Protein 1HDC (pdb70)

Organism: Streptomyces exfoliatus (NCBI:txid1905)

Nearest PDB structures (foldseek):
  2hsd-assembly1_C  TM=9.971E-01  e=3.669E-48  Streptomyces exfoliatus
  3op4-assembly1_A  TM=9.287E-01  e=1.094E-24  Vibrio cholerae O1 biovar El Tor str. N16961
  3tzk-assembly1_A  TM=9.315E-01  e=1.159E-23  Vibrio cholerae MJ-1236
  6t7m-assembly1_D  TM=9.291E-01  e=7.052E-24  Salmonella enterica subsp. enterica serovar Typhimurium str. LT2
  1q7c-assembly1_A  TM=9.271E-01  e=2.443E-23  Escherichia coli

Structure (mmCIF, N/CA/C/O backbone):
data_1HDC
#
_entry.id   1HDC
#
_cell.length_a   72.050
_cell.length_b   60.040
_cell.length_c   59.840
_cell.angle_alpha   101.78
_cell.angle_beta   104.41
_cell.angle_gamma   96.31
#
_symmetry.space_group_name_H-M   'P 1'
#
loop_
_entity.id
_entity.type
_entity.pdbx_description
1 polymer '3-ALPHA, 20 BETA-HYDROXYSTEROID DEHYDROGENASE'
2 non-polymer CARBENOXOLONE
3 water water
#
loop_
_atom_site.group_PDB
_atom_site.id
_atom_site.type_symbol
_atom_site.label_atom_id
_atom_site.label_alt_id
_atom_site.label_comp_id
_atom_site.label_asym_id
_atom_site.label_entity_id
_atom_site.label_seq_id
_atom_site.pdbx_PDB_ins_code
_atom_site.Cartn_x
_atom_site.Cartn_y
_atom_site.Cartn_z
_atom_site.occupancy
_atom_site.B_iso_or_equiv
_atom_site.auth_seq_id
_atom_site.auth_comp_id
_atom_site.auth_asym_id
_atom_site.auth_atom_id
_atom_site.pdbx_PDB_model_num
ATOM 1 N N . ASN A 1 1 ? -28.636 -1.533 -6.758 1.00 59.56 2 ASN A N 1
ATOM 2 C CA . ASN A 1 1 ? -28.165 -0.886 -8.019 1.00 39.81 2 ASN A CA 1
ATOM 3 C C . ASN A 1 1 ? -27.770 0.554 -7.770 1.00 59.66 2 ASN A C 1
ATOM 4 O O . ASN A 1 1 ? -27.940 1.063 -6.661 1.00 66.69 2 ASN A O 1
ATOM 9 N N . ASP A 1 2 ? -27.252 1.207 -8.806 1.00 57.09 3 ASP A N 1
ATOM 10 C CA . ASP A 1 2 ? -26.788 2.581 -8.681 1.00 53.90 3 ASP A CA 1
ATOM 11 C C . ASP A 1 2 ? -27.512 3.577 -9.567 1.00 52.20 3 ASP A C 1
ATOM 12 O O . ASP A 1 2 ? -27.527 3.443 -10.800 1.00 46.55 3 ASP A O 1
ATOM 17 N N . LEU A 1 3 ? -28.092 4.580 -8.912 1.00 46.34 4 LEU A N 1
ATOM 18 C CA . LEU A 1 3 ? -28.819 5.641 -9.582 1.00 38.14 4 LEU A CA 1
ATOM 19 C C . LEU A 1 3 ? -28.074 6.980 -9.493 1.00 36.16 4 LEU A C 1
ATOM 20 O O . LEU A 1 3 ? -27.744 7.467 -8.401 1.00 28.17 4 LEU A O 1
ATOM 25 N N . SER A 1 4 ? -27.794 7.550 -10.659 1.00 34.82 5 SER A N 1
ATOM 26 C CA . SER A 1 4 ? -27.099 8.820 -10.757 1.00 38.12 5 SER A CA 1
ATOM 27 C C . SER A 1 4 ? -28.061 9.841 -11.339 1.00 39.45 5 SER A C 1
ATOM 28 O O . SER A 1 4 ? -27.826 10.341 -12.423 1.00 39.37 5 SER A O 1
ATOM 31 N N . GLY A 1 5 ? -29.163 10.117 -10.643 1.00 39.67 6 GLY A N 1
ATOM 32 C CA . GLY A 1 5 ? -30.130 11.099 -11.130 1.00 36.15 6 GLY A CA 1
ATOM 33 C C . GLY A 1 5 ? -29.661 12.521 -10.837 1.00 36.07 6 GLY A C 1
ATOM 34 O O . GLY A 1 5 ? -30.436 13.301 -10.273 1.00 39.58 6 GLY A O 1
ATOM 35 N N . LYS A 1 6 ? -28.409 12.839 -11.249 1.00 36.80 7 LYS A N 1
ATOM 36 C CA . LYS A 1 6 ? -27.728 14.139 -11.041 1.00 25.63 7 LYS A CA 1
ATOM 37 C C . LYS A 1 6 ? -26.852 14.664 -12.222 1.00 27.06 7 LYS A C 1
ATOM 38 O O . LYS A 1 6 ? -26.843 14.063 -13.307 1.00 14.94 7 LYS A O 1
ATOM 44 N N . THR A 1 7 ? -26.085 15.747 -11.980 1.00 23.29 8 THR A N 1
ATOM 45 C CA . THR A 1 7 ? -25.218 16.419 -13.003 1.00 21.94 8 THR A CA 1
ATOM 46 C C . THR A 1 7 ? -23.692 16.108 -13.038 1.00 20.16 8 THR A C 1
ATOM 47 O O . THR A 1 7 ? -22.941 16.423 -12.088 1.00 9.20 8 THR A O 1
ATOM 51 N N . VAL A 1 8 ? -23.212 15.635 -14.186 1.00 17.76 9 VAL A N 1
ATOM 52 C CA . VAL A 1 8 ? -21.796 15.254 -14.297 1.00 13.99 9 VAL A CA 1
ATOM 53 C C . VAL A 1 8 ? -20.970 15.659 -15.514 1.00 13.99 9 VAL A C 1
ATOM 54 O O . VAL A 1 8 ? -21.305 15.336 -16.661 1.00 7.16 9 VAL A O 1
ATOM 58 N N . ILE A 1 9 ? -19.851 16.333 -15.265 1.00 16.04 10 ILE A N 1
ATOM 59 C CA . ILE A 1 9 ? -18.986 16.703 -16.372 1.00 16.28 10 ILE A CA 1
ATOM 60 C C . ILE A 1 9 ? -17.959 15.562 -16.536 1.00 11.86 10 ILE A C 1
ATOM 61 O O . ILE A 1 9 ? -17.446 15.033 -15.547 1.00 6.90 10 ILE A O 1
ATOM 66 N N . ILE A 1 10 ? -17.724 15.138 -17.777 1.00 14.62 11 ILE A N 1
ATOM 67 C CA . ILE A 1 10 ? -16.765 14.077 -18.060 1.00 8.67 11 ILE A CA 1
ATOM 68 C C . ILE A 1 10 ? -15.664 14.636 -18.949 1.00 8.61 11 ILE A C 1
ATOM 69 O O . ILE A 1 10 ? -15.917 15.119 -20.062 1.00 8.21 11 ILE A O 1
ATOM 74 N N . THR A 1 11 ? -14.444 14.563 -18.432 1.00 7.75 12 THR A N 1
ATOM 75 C CA . THR A 1 11 ? -13.261 15.037 -19.122 1.00 16.06 12 THR A CA 1
ATOM 76 C C . THR A 1 11 ? -12.834 13.921 -20.097 1.00 20.43 12 THR A C 1
ATOM 77 O O . THR A 1 11 ? -12.948 12.727 -19.776 1.00 21.76 12 THR A O 1
ATOM 81 N N . GLY A 1 12 ? -12.450 14.315 -21.315 1.00 19.88 13 GLY A N 1
ATOM 82 C CA . GLY A 1 12 ? -12.022 13.372 -22.335 1.00 9.23 13 GLY A CA 1
ATOM 83 C C . GLY A 1 12 ? -13.132 12.480 -22.862 1.00 19.88 13 GLY A C 1
ATOM 84 O O . GLY A 1 12 ? -12.874 11.508 -23.580 1.00 21.36 13 GLY A O 1
ATOM 85 N N . GLY A 1 13 ? -14.375 12.890 -22.644 1.00 20.19 14 GLY A N 1
ATOM 86 C CA . GLY A 1 13 ? -15.505 12.060 -23.047 1.00 22.39 14 GLY A CA 1
ATOM 87 C C . GLY A 1 13 ? -16.023 11.843 -24.464 1.00 24.17 14 GLY A C 1
ATOM 88 O O . GLY A 1 13 ? -17.171 11.424 -24.608 1.00 23.08 14 GLY A O 1
ATOM 89 N N . ALA A 1 14 ? -15.230 12.073 -25.508 1.00 27.54 15 ALA A N 1
ATOM 90 C CA . ALA A 1 14 ? -15.747 11.869 -26.864 1.00 25.61 15 ALA A CA 1
ATOM 91 C C . ALA A 1 14 ? -15.411 10.518 -27.525 1.00 25.91 15 ALA A C 1
ATOM 92 O O . ALA A 1 14 ? -15.940 10.193 -28.580 1.00 23.59 15 ALA A O 1
ATOM 94 N N . ARG A 1 15 ? -14.530 9.741 -26.908 1.00 28.13 16 ARG A N 1
ATOM 95 C CA . ARG A 1 15 ? -14.127 8.431 -27.424 1.00 25.31 16 ARG A CA 1
ATOM 96 C C . ARG A 1 15 ? -13.629 7.595 -26.236 1.00 27.70 16 ARG A C 1
ATOM 97 O O . ARG A 1 15 ? -13.395 8.133 -25.147 1.00 24.76 16 ARG A O 1
ATOM 105 N N . GLY A 1 16 ? -13.524 6.282 -26.437 1.00 23.71 17 GLY A N 1
ATOM 106 C CA . GLY A 1 16 ? -13.039 5.378 -25.401 1.00 17.85 17 GLY A CA 1
ATOM 107 C C . GLY A 1 16 ? -13.692 5.450 -24.036 1.00 24.35 17 GLY A C 1
ATOM 108 O O . GLY A 1 16 ? -14.817 5.916 -23.933 1.00 22.99 17 GLY A O 1
ATOM 109 N N . LEU A 1 17 ? -12.978 5.001 -23.002 1.00 14.61 18 LEU A N 1
ATOM 110 C CA . LEU A 1 17 ? -13.440 5.007 -21.600 1.00 14.33 18 LEU A CA 1
ATOM 111 C C . LEU A 1 17 ? -14.255 6.245 -21.162 1.00 11.68 18 LEU A C 1
ATOM 112 O O . LEU A 1 17 ? -15.089 6.173 -20.240 1.00 16.15 18 LEU A O 1
ATOM 117 N N . GLY A 1 18 ? -13.996 7.368 -21.820 1.00 19.04 19 GLY A N 1
ATOM 118 C CA . GLY A 1 18 ? -14.710 8.595 -21.527 1.00 14.15 19 GLY A CA 1
ATOM 119 C C . GLY A 1 18 ? -16.120 8.530 -22.078 1.00 10.32 19 GLY A C 1
ATOM 120 O O . GLY A 1 18 ? -17.088 8.700 -21.324 1.00 13.91 19 GLY A O 1
ATOM 121 N N . ALA A 1 19 ? -16.239 8.278 -23.379 1.00 11.02 20 ALA A N 1
ATOM 122 C CA . ALA A 1 19 ? -17.541 8.170 -24.049 1.00 16.36 20 ALA A CA 1
ATOM 123 C C . ALA A 1 19 ? -18.371 7.057 -23.415 1.00 20.61 20 ALA A C 1
ATOM 124 O O . ALA A 1 19 ? -19.612 7.164 -23.290 1.00 24.36 20 ALA A O 1
ATOM 126 N N . GLU A 1 20 ? -17.680 5.981 -23.041 1.00 20.07 21 GLU A N 1
ATOM 127 C CA . GLU A 1 20 ? -18.306 4.821 -22.418 1.00 18.37 21 GLU A CA 1
ATOM 128 C C . GLU A 1 20 ? -18.981 5.248 -21.115 1.00 15.81 21 GLU A C 1
ATOM 129 O O . GLU A 1 20 ? -20.176 5.058 -20.954 1.00 17.87 21 GLU A O 1
ATOM 135 N N . ALA A 1 21 ? -18.253 5.890 -20.215 1.00 13.05 22 ALA A N 1
ATOM 136 C CA . ALA A 1 21 ? -18.867 6.354 -18.970 1.00 9.78 22 ALA A CA 1
ATOM 137 C C . ALA A 1 21 ? -19.914 7.447 -19.280 1.00 12.27 22 ALA A C 1
ATOM 138 O O . ALA A 1 21 ? -20.789 7.754 -18.468 1.00 10.81 22 ALA A O 1
ATOM 140 N N . ALA A 1 22 ? -19.808 8.043 -20.458 1.00 15.62 23 ALA A N 1
ATOM 141 C CA . ALA A 1 22 ? -20.755 9.075 -20.855 1.00 21.02 23 ALA A CA 1
ATOM 142 C C . ALA A 1 22 ? -22.105 8.406 -21.028 1.00 15.59 23 ALA A C 1
ATOM 143 O O . ALA A 1 22 ? -23.009 8.582 -20.207 1.00 25.45 23 ALA A O 1
ATOM 145 N N . ARG A 1 23 ? -22.195 7.588 -22.070 1.00 15.65 24 ARG A N 1
ATOM 146 C CA . ARG A 1 23 ? -23.408 6.858 -22.402 1.00 21.69 24 ARG A CA 1
ATOM 147 C C . ARG A 1 23 ? -23.997 6.022 -21.259 1.00 21.06 24 ARG A C 1
ATOM 148 O O . ARG A 1 23 ? -25.202 6.088 -20.973 1.00 21.55 24 ARG A O 1
ATOM 156 N N . GLN A 1 24 ? -23.143 5.302 -20.550 1.00 24.73 25 GLN A N 1
ATOM 157 C CA . GLN A 1 24 ? -23.603 4.483 -19.435 1.00 18.59 25 GLN A CA 1
ATOM 158 C C . GLN A 1 24 ? -24.244 5.251 -18.296 1.00 24.12 25 GLN A C 1
ATOM 159 O O . GLN A 1 24 ? -25.210 4.774 -17.686 1.00 24.16 25 GLN A O 1
ATOM 165 N N . ALA A 1 25 ? -23.681 6.407 -17.965 1.00 17.38 26 ALA A N 1
ATOM 166 C CA . ALA A 1 25 ? -24.200 7.221 -16.867 1.00 17.54 26 ALA A CA 1
ATOM 167 C C . ALA A 1 25 ? -25.523 7.887 -17.230 1.00 14.17 26 ALA A C 1
ATOM 168 O O . ALA A 1 25 ? -26.411 8.055 -16.376 1.00 15.63 26 ALA A O 1
ATOM 170 N N . VAL A 1 26 ? -25.644 8.270 -18.498 1.00 6.67 27 VAL A N 1
ATOM 171 C CA . VAL A 1 26 ? -26.855 8.894 -18.973 1.00 12.80 27 VAL A CA 1
ATOM 172 C C . VAL A 1 26 ? -27.937 7.874 -18.735 1.00 21.48 27 VAL A C 1
ATOM 173 O O . VAL A 1 26 ? -28.989 8.202 -18.181 1.00 16.30 27 VAL A O 1
ATOM 177 N N . ALA A 1 27 ? -27.639 6.626 -19.104 1.00 16.56 28 ALA A N 1
ATOM 178 C CA . ALA A 1 27 ? -28.559 5.508 -18.909 1.00 19.15 28 ALA A CA 1
ATOM 179 C C . ALA A 1 27 ? -28.901 5.467 -17.440 1.00 19.44 28 ALA A C 1
ATOM 180 O O . ALA A 1 27 ? -30.047 5.288 -17.064 1.00 22.89 28 ALA A O 1
ATOM 182 N N . ALA A 1 28 ? -27.901 5.689 -16.601 1.00 19.66 29 ALA A N 1
ATOM 183 C CA . ALA A 1 28 ? -28.122 5.679 -15.160 1.00 17.13 29 ALA A CA 1
ATOM 184 C C . ALA A 1 28 ? -29.003 6.846 -14.660 1.00 15.52 29 ALA A C 1
ATOM 185 O O . ALA A 1 28 ? -29.319 6.918 -13.477 1.00 19.24 29 ALA A O 1
ATOM 187 N N . GLY A 1 29 ? -29.369 7.760 -15.554 1.00 18.38 30 GLY A N 1
ATOM 188 C CA . GLY A 1 29 ? -30.188 8.903 -15.176 1.00 16.79 30 GLY A CA 1
ATOM 189 C C . GLY A 1 29 ? -29.494 10.247 -14.966 1.00 19.70 30 GLY A C 1
ATOM 190 O O . GLY A 1 29 ? -30.113 11.204 -14.482 1.00 16.27 30 GLY A O 1
ATOM 191 N N . ALA A 1 30 ? -28.210 10.330 -15.302 1.00 19.21 31 ALA A N 1
ATOM 192 C CA . ALA A 1 30 ? -27.476 11.564 -15.134 1.00 15.09 31 ALA A CA 1
ATOM 193 C C . ALA A 1 30 ? -27.580 12.480 -16.352 1.00 23.46 31 ALA A C 1
ATOM 194 O O . ALA A 1 30 ? -28.040 12.067 -17.438 1.00 19.24 31 ALA A O 1
ATOM 196 N N . ARG A 1 31 ? -27.158 13.731 -16.147 1.00 25.36 32 ARG A N 1
ATOM 197 C CA . ARG A 1 31 ? -27.089 14.760 -17.196 1.00 27.81 32 ARG A CA 1
ATOM 198 C C . ARG A 1 31 ? -25.587 15.022 -17.387 1.00 27.99 32 ARG A C 1
ATOM 199 O O . ARG A 1 31 ? -24.894 15.536 -16.498 1.00 28.13 32 ARG A O 1
ATOM 207 N N . VAL A 1 32 ? -25.101 14.606 -18.549 1.00 27.84 33 VAL A N 1
ATOM 208 C CA . VAL A 1 32 ? -23.688 14.639 -18.902 1.00 28.69 33 VAL A CA 1
ATOM 209 C C . VAL A 1 32 ? -23.151 15.736 -19.835 1.00 26.26 33 VAL A C 1
ATOM 210 O O . VAL A 1 32 ? -23.721 15.987 -20.891 1.00 30.87 33 VAL A O 1
ATOM 214 N N . VAL A 1 33 ? -22.000 16.314 -19.468 1.00 24.45 34 VAL A N 1
ATOM 215 C CA . VAL A 1 33 ? -21.321 17.343 -20.274 1.00 17.48 34 VAL A CA 1
ATOM 216 C C . VAL A 1 33 ? -20.025 16.701 -20.797 1.00 17.04 34 VAL A C 1
ATOM 217 O O . VAL A 1 33 ? -19.107 16.412 -20.026 1.00 17.21 34 VAL A O 1
ATOM 221 N N . LEU A 1 34 ? -19.982 16.400 -22.085 1.00 18.07 35 LEU A N 1
ATOM 222 C CA . LEU A 1 34 ? -18.798 15.795 -22.665 1.00 16.84 35 LEU A CA 1
ATOM 223 C C . LEU A 1 34 ? -17.793 16.869 -22.972 1.00 18.68 35 LEU A C 1
ATOM 224 O O . LEU A 1 34 ? -17.900 17.565 -23.975 1.00 19.76 35 LEU A O 1
ATOM 229 N N . ALA A 1 35 ? -16.852 17.044 -22.062 1.00 18.84 36 ALA A N 1
ATOM 230 C CA . ALA A 1 35 ? -15.806 18.020 -22.235 1.00 20.36 36 ALA A CA 1
ATOM 231 C C . ALA A 1 35 ? -14.652 17.266 -22.886 1.00 21.11 36 ALA A C 1
ATOM 232 O O . ALA A 1 35 ? -14.191 16.255 -22.334 1.00 23.20 36 ALA A O 1
ATOM 234 N N . ASP A 1 36 ? -14.211 17.714 -24.063 1.00 20.97 37 ASP A N 1
ATOM 235 C CA . ASP A 1 36 ? -13.097 17.054 -24.770 1.00 23.05 37 ASP A CA 1
ATOM 236 C C . ASP A 1 36 ? -12.463 17.958 -25.839 1.00 27.27 37 ASP A C 1
ATOM 237 O O . ASP A 1 36 ? -13.011 18.999 -26.194 1.00 22.64 37 ASP A O 1
ATOM 242 N N . VAL A 1 37 ? -11.285 17.576 -26.312 1.00 19.95 38 VAL A N 1
ATOM 243 C CA . VAL A 1 37 ? -10.578 18.323 -27.338 1.00 14.76 38 VAL A CA 1
ATOM 244 C C . VAL A 1 37 ? -10.916 17.930 -28.805 1.00 17.73 38 VAL A C 1
ATOM 245 O O . VAL A 1 37 ? -10.552 18.649 -29.735 1.00 22.40 38 VAL A O 1
ATOM 249 N N . LEU A 1 38 ? -11.634 16.822 -29.016 1.00 23.53 39 LEU A N 1
ATOM 250 C CA . LEU A 1 38 ? -12.039 16.425 -30.378 1.00 28.85 39 LEU A CA 1
ATOM 251 C C . LEU A 1 38 ? -13.458 16.958 -30.626 1.00 29.72 39 LEU A C 1
ATOM 252 O O . LEU A 1 38 ? -14.438 16.322 -30.229 1.00 32.59 39 LEU A O 1
ATOM 257 N N . ASP A 1 39 ? -13.574 18.099 -31.300 1.00 30.34 40 ASP A N 1
ATOM 258 C CA . ASP A 1 39 ? -14.881 18.713 -31.571 1.00 35.08 40 ASP A CA 1
ATOM 259 C C . ASP A 1 39 ? -15.810 17.859 -32.419 1.00 34.31 40 ASP A C 1
ATOM 260 O O . ASP A 1 39 ? -16.982 17.691 -32.080 1.00 31.63 40 ASP A O 1
ATOM 265 N N . GLU A 1 40 ? -15.273 17.334 -33.520 1.00 35.89 41 GLU A N 1
ATOM 266 C CA . GLU A 1 40 ? -16.003 16.469 -34.466 1.00 34.66 41 GLU A CA 1
ATOM 267 C C . GLU A 1 40 ? -16.617 15.228 -33.793 1.00 30.09 41 GLU A C 1
ATOM 268 O O . GLU A 1 40 ? -17.809 14.941 -33.933 1.00 32.52 41 GLU A O 1
ATOM 274 N N . GLU A 1 41 ? -15.785 14.497 -33.062 1.00 29.91 42 GLU A N 1
ATOM 275 C CA . GLU A 1 41 ? -16.221 13.304 -32.371 1.00 34.91 42 GLU A CA 1
ATOM 276 C C . GLU A 1 41 ? -17.149 13.638 -31.204 1.00 30.92 42 GLU A C 1
ATOM 277 O O . GLU A 1 41 ? -18.239 13.108 -31.131 1.00 32.81 42 GLU A O 1
ATOM 283 N N . GLY A 1 42 ? -16.737 14.518 -30.302 1.00 25.57 43 GLY A N 1
ATOM 284 C CA . GLY A 1 42 ? -17.595 14.869 -29.183 1.00 33.45 43 GLY A CA 1
ATOM 285 C C . GLY A 1 42 ? -18.979 15.329 -29.627 1.00 31.27 43 GLY A C 1
ATOM 286 O O . GLY A 1 42 ? -19.963 15.088 -28.930 1.00 24.33 43 GLY A O 1
ATOM 287 N N . ALA A 1 43 ? -19.043 15.978 -30.791 1.00 29.85 44 ALA A N 1
ATOM 288 C CA . ALA A 1 43 ? -20.285 16.481 -31.360 1.00 29.72 44 ALA A CA 1
ATOM 289 C C . ALA A 1 43 ? -21.190 15.313 -31.712 1.00 37.32 44 ALA A C 1
ATOM 290 O O . ALA A 1 43 ? -22.369 15.278 -31.320 1.00 36.87 44 ALA A O 1
ATOM 292 N N . ALA A 1 44 ? -20.641 14.381 -32.489 1.00 38.48 45 ALA A N 1
ATOM 293 C CA . ALA A 1 44 ? -21.370 13.180 -32.895 1.00 33.82 45 ALA A CA 1
ATOM 294 C C . ALA A 1 44 ? -21.890 12.465 -31.642 1.00 28.62 45 ALA A C 1
ATOM 295 O O . ALA A 1 44 ? -23.092 12.348 -31.431 1.00 24.54 45 ALA A O 1
ATOM 297 N N . THR A 1 45 ? -20.964 12.111 -30.763 1.00 28.25 46 THR A N 1
ATOM 298 C CA . THR A 1 45 ? -21.264 11.426 -29.518 1.00 26.18 46 THR A CA 1
ATOM 299 C C . THR A 1 45 ? -22.371 12.060 -28.674 1.00 23.84 46 THR A C 1
ATOM 300 O O . THR A 1 45 ? -23.266 11.366 -28.177 1.00 28.37 46 THR A O 1
ATOM 304 N N . ALA A 1 46 ? -22.283 13.367 -28.463 1.00 29.47 47 ALA A N 1
ATOM 305 C CA . ALA A 1 46 ? -23.285 14.055 -27.665 1.00 28.15 47 ALA A CA 1
ATOM 306 C C . ALA A 1 46 ? -24.609 14.041 -28.419 1.00 32.70 47 ALA A C 1
ATOM 307 O O . ALA A 1 46 ? -25.668 13.792 -27.838 1.00 35.76 47 ALA A O 1
ATOM 309 N N . ARG A 1 47 ? -24.521 14.269 -29.723 1.00 30.60 48 ARG A N 1
ATOM 310 C CA . ARG A 1 47 ? -25.670 14.289 -30.598 1.00 31.93 48 ARG A CA 1
ATOM 311 C C . ARG A 1 47 ? -26.524 13.056 -30.329 1.00 39.18 48 ARG A C 1
ATOM 312 O O . ARG A 1 47 ? -27.736 13.162 -30.106 1.00 44.35 48 ARG A O 1
ATOM 320 N N . GLU A 1 48 ? -25.880 11.895 -30.269 1.00 37.66 49 GLU A N 1
ATOM 321 C CA . GLU A 1 48 ? -26.590 10.648 -30.027 1.00 34.21 49 GLU A CA 1
ATOM 322 C C . GLU A 1 48 ? -27.027 10.366 -28.583 1.00 37.54 49 GLU A C 1
ATOM 323 O O . GLU A 1 48 ? -27.767 9.407 -28.345 1.00 37.17 49 GLU A O 1
ATOM 329 N N . LEU A 1 49 ? -26.626 11.194 -27.620 1.00 35.47 50 LEU A N 1
ATOM 330 C CA . LEU A 1 49 ? -27.044 10.952 -26.229 1.00 34.33 50 LEU A CA 1
ATOM 331 C C . LEU A 1 49 ? -28.311 11.705 -25.743 1.00 38.61 50 LEU A C 1
ATOM 332 O O . LEU A 1 49 ? -28.705 11.609 -24.569 1.00 38.76 50 LEU A O 1
ATOM 337 N N . GLY A 1 50 ? -28.969 12.420 -26.653 1.00 37.90 51 GLY A N 1
ATOM 338 C CA . GLY A 1 50 ? -30.199 13.122 -26.316 1.00 38.54 51 GLY A CA 1
ATOM 339 C C . GLY A 1 50 ? -30.026 14.368 -25.482 1.00 31.74 51 GLY A C 1
ATOM 340 O O . GLY A 1 50 ? -28.912 14.702 -25.095 1.00 34.49 51 GLY A O 1
ATOM 341 N N . ASP A 1 51 ? -31.132 15.029 -25.156 1.00 28.35 52 ASP A N 1
ATOM 342 C CA . ASP A 1 51 ? -31.105 16.260 -24.359 1.00 27.17 52 ASP A CA 1
ATOM 343 C C . ASP A 1 51 ? -30.500 15.998 -22.972 1.00 27.54 52 ASP A C 1
ATOM 344 O O . ASP A 1 51 ? -30.738 16.754 -22.041 1.00 28.62 52 ASP A O 1
ATOM 349 N N . ALA A 1 52 ? -29.780 14.892 -22.816 1.00 22.08 53 ALA A N 1
ATOM 350 C CA . ALA A 1 52 ? -29.135 14.560 -21.546 1.00 22.12 53 ALA A CA 1
ATOM 351 C C . ALA A 1 52 ? -27.644 14.782 -21.710 1.00 23.56 53 ALA A C 1
ATOM 352 O O . ALA A 1 52 ? -26.889 14.829 -20.741 1.00 23.43 53 ALA A O 1
ATOM 354 N N . ALA A 1 53 ? -27.240 14.908 -22.962 1.00 22.76 54 ALA A N 1
ATOM 355 C CA . ALA A 1 53 ? -25.852 15.113 -23.317 1.00 29.17 54 ALA A CA 1
ATOM 356 C C . ALA A 1 53 ? -25.599 16.459 -23.987 1.00 26.04 54 ALA A C 1
ATOM 357 O O . ALA A 1 53 ? -26.391 16.929 -24.820 1.00 32.12 54 ALA A O 1
ATOM 359 N N . ARG A 1 54 ? -24.472 17.058 -23.622 1.00 25.17 55 ARG A N 1
ATOM 360 C CA . ARG A 1 54 ? -24.033 18.319 -24.188 1.00 22.41 55 ARG A CA 1
ATOM 361 C C . ARG A 1 54 ? -22.569 18.106 -24.493 1.00 22.29 55 ARG A C 1
ATOM 362 O O . ARG A 1 54 ? -21.911 17.290 -23.842 1.00 12.49 55 ARG A O 1
ATOM 370 N N . TYR A 1 55 ? -22.069 18.821 -25.491 1.00 22.33 56 TYR A N 1
ATOM 371 C CA . TYR A 1 55 ? -20.647 18.774 -25.805 1.00 23.87 56 TYR A CA 1
ATOM 372 C C . TYR A 1 55 ? -20.142 20.194 -25.613 1.00 25.08 56 TYR A C 1
ATOM 373 O O . TYR A 1 55 ? -20.870 21.145 -25.881 1.00 25.54 56 TYR A O 1
ATOM 382 N N . GLN A 1 56 ? -18.909 20.318 -25.123 1.00 29.11 57 GLN A N 1
ATOM 383 C CA . GLN A 1 56 ? -18.222 21.596 -24.869 1.00 23.93 57 GLN A CA 1
ATOM 384 C C . GLN A 1 56 ? -16.725 21.342 -25.015 1.00 24.20 57 GLN A C 1
ATOM 385 O O . GLN A 1 56 ? -16.173 20.435 -24.392 1.00 29.25 57 GLN A O 1
ATOM 391 N N . HIS A 1 57 ? -16.075 22.115 -25.874 1.00 26.44 58 HIS A N 1
ATOM 392 C CA . HIS A 1 57 ? -14.649 21.953 -26.097 1.00 20.59 58 HIS A CA 1
ATOM 393 C C . HIS A 1 57 ? -13.853 22.281 -24.835 1.00 21.04 58 HIS A C 1
ATOM 394 O O . HIS A 1 57 ? -14.011 23.362 -24.266 1.00 24.31 58 HIS A O 1
ATOM 401 N N . LEU A 1 58 ? -12.948 21.389 -24.437 1.00 18.97 59 LEU A N 1
ATOM 402 C CA . LEU A 1 58 ? -12.156 21.620 -23.231 1.00 11.54 59 LEU A CA 1
ATOM 403 C C . LEU A 1 58 ? -10.697 21.157 -23.260 1.00 20.09 59 LEU A C 1
ATOM 404 O O . LEU A 1 58 ? -10.401 20.009 -23.603 1.00 26.32 59 LEU A O 1
ATOM 409 N N . ASP A 1 59 ? -9.795 22.094 -22.951 1.00 24.84 60 ASP A N 1
ATOM 410 C CA . ASP A 1 59 ? -8.356 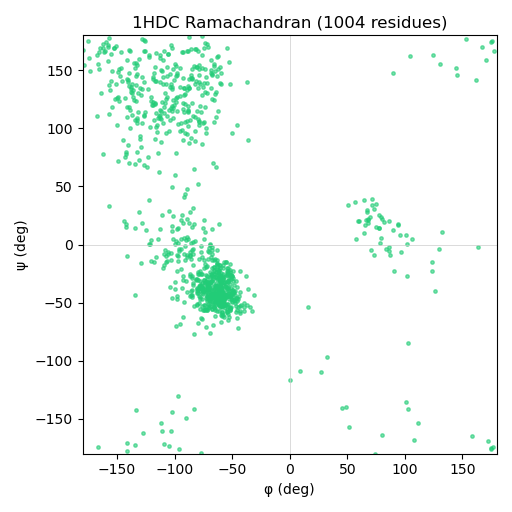21.834 -22.868 1.00 23.26 60 ASP A CA 1
ATOM 411 C C . ASP A 1 59 ? -8.054 21.814 -21.379 1.00 21.07 60 ASP A C 1
ATOM 412 O O . ASP A 1 59 ? -7.902 22.855 -20.736 1.00 19.08 60 ASP A O 1
ATOM 417 N N . VAL A 1 60 ? -7.999 20.598 -20.855 1.00 20.66 61 VAL A N 1
ATOM 418 C CA . VAL A 1 60 ? -7.761 20.301 -19.454 1.00 11.84 61 VAL A CA 1
ATOM 419 C C . VAL A 1 60 ? -6.652 21.104 -18.706 1.00 11.24 61 VAL A C 1
ATOM 420 O O . VAL A 1 60 ? -6.672 21.190 -17.481 1.00 5.96 61 VAL A O 1
ATOM 424 N N . THR A 1 61 ? -5.692 21.663 -19.447 1.00 15.91 62 THR A N 1
ATOM 425 C CA . THR A 1 61 ? -4.577 22.433 -18.878 1.00 10.75 62 THR A CA 1
ATOM 426 C C . THR A 1 61 ? -4.802 23.960 -18.900 1.00 15.42 62 THR A C 1
ATOM 427 O O . THR A 1 61 ? -3.926 24.745 -18.490 1.00 13.96 62 THR A O 1
ATOM 431 N N . ILE A 1 62 ? -5.971 24.371 -19.392 1.00 14.34 63 ILE A N 1
ATOM 432 C CA . ILE A 1 62 ? -6.328 25.785 -19.500 1.00 14.18 63 ILE A CA 1
ATOM 433 C C . ILE A 1 62 ? -7.402 26.089 -18.478 1.00 14.43 63 ILE A C 1
ATOM 434 O O . ILE A 1 62 ? -8.534 25.636 -18.643 1.00 18.03 63 ILE A O 1
ATOM 439 N N . GLU A 1 63 ? -7.085 26.902 -17.473 1.00 6.45 64 GLU A N 1
ATOM 440 C CA . GLU A 1 63 ? -8.061 27.230 -16.435 1.00 13.34 64 GLU A CA 1
ATOM 441 C C . GLU A 1 63 ? -9.237 28.070 -16.892 1.00 17.26 64 GLU A C 1
ATOM 442 O O . GLU A 1 63 ? -10.305 27.982 -16.314 1.00 10.49 64 GLU A O 1
ATOM 448 N N . GLU A 1 64 ? -9.050 28.863 -17.936 1.00 18.53 65 GLU A N 1
ATOM 449 C CA . GLU A 1 64 ? -10.134 29.679 -18.457 1.00 20.76 65 GLU A CA 1
ATOM 450 C C . GLU A 1 64 ? -11.208 28.705 -18.899 1.00 16.45 65 GLU A C 1
ATOM 451 O O . GLU A 1 64 ? -12.373 28.812 -18.496 1.00 16.78 65 GLU A O 1
ATOM 457 N N . ASP A 1 65 ? -10.759 27.751 -19.716 1.00 15.30 66 ASP A N 1
ATOM 458 C CA . ASP A 1 65 ? -11.558 26.679 -20.312 1.00 23.43 66 ASP A CA 1
ATOM 459 C C . ASP A 1 65 ? -12.439 25.992 -19.280 1.00 24.82 66 ASP A C 1
ATOM 460 O O . ASP A 1 65 ? -13.638 25.798 -19.494 1.00 22.72 66 ASP A O 1
ATOM 465 N N . TRP A 1 66 ? -11.813 25.640 -18.161 1.00 27.79 67 TRP A N 1
ATOM 466 C CA . TRP A 1 66 ? -12.460 25.001 -17.025 1.00 23.14 67 TRP A CA 1
ATOM 467 C C . TRP A 1 66 ? -13.616 25.822 -16.463 1.00 22.37 67 TRP A C 1
ATOM 468 O O . TRP A 1 66 ? -14.730 25.290 -16.290 1.00 22.56 67 TRP A O 1
ATOM 479 N N . GLN A 1 67 ? -13.365 27.102 -16.182 1.00 20.41 68 GLN A N 1
ATOM 480 C CA . GLN A 1 67 ? -14.393 27.978 -15.619 1.00 18.64 68 GLN A CA 1
ATOM 481 C C . GLN A 1 67 ? -15.571 28.180 -16.531 1.00 18.84 68 GLN A C 1
ATOM 482 O O . GLN A 1 67 ? -16.668 28.550 -16.076 1.00 18.93 68 GLN A O 1
ATOM 488 N N . ARG A 1 68 ? -15.349 27.938 -17.816 1.00 24.95 69 ARG A N 1
ATOM 489 C CA . ARG A 1 68 ? -16.407 28.059 -18.801 1.00 25.30 69 ARG A CA 1
ATOM 490 C C . ARG A 1 68 ? -17.274 26.817 -18.670 1.00 26.00 69 ARG A C 1
ATOM 491 O O . ARG A 1 68 ? -18.433 26.915 -18.272 1.00 26.04 69 ARG A O 1
ATOM 499 N N . VAL A 1 69 ? -16.690 25.649 -18.936 1.00 26.59 70 VAL A N 1
ATOM 500 C CA . VAL A 1 69 ? -17.424 24.382 -18.844 1.00 28.36 70 VAL A CA 1
ATOM 501 C C . VAL A 1 69 ? -18.111 24.240 -17.470 1.00 19.30 70 VAL A C 1
ATOM 502 O O . VAL A 1 69 ? -19.262 23.842 -17.388 1.00 21.26 70 VAL A O 1
ATOM 506 N N . VAL A 1 70 ? -17.444 24.637 -16.399 1.00 25.75 71 VAL A N 1
ATOM 507 C CA . VAL A 1 70 ? -18.080 24.551 -15.092 1.00 22.59 71 VAL A CA 1
ATOM 508 C C . VAL A 1 70 ? -19.277 25.508 -14.983 1.00 28.19 71 VAL A C 1
ATOM 509 O O . VAL A 1 70 ? -20.330 25.147 -14.435 1.00 23.34 71 VAL A O 1
ATOM 513 N N . ALA A 1 71 ? -19.108 26.730 -15.485 1.00 30.67 72 ALA A N 1
ATOM 514 C CA . ALA A 1 71 ? -20.163 27.744 -15.421 1.00 26.02 72 ALA A CA 1
ATOM 515 C C . ALA A 1 71 ? -21.345 27.370 -16.314 1.00 26.79 72 ALA A C 1
ATOM 516 O O . ALA A 1 71 ? -22.502 27.501 -15.907 1.00 23.80 72 ALA A O 1
ATOM 518 N N . TYR A 1 72 ? -21.048 26.878 -17.512 1.00 27.87 73 TYR A N 1
ATOM 519 C CA . TYR A 1 72 ? -22.070 26.445 -18.448 1.00 28.63 73 TYR A CA 1
ATOM 520 C C . TYR A 1 72 ? -22.857 25.288 -17.792 1.00 30.28 73 TYR A C 1
ATOM 521 O O . TYR A 1 72 ? -24.091 25.292 -17.793 1.00 37.94 73 TYR A O 1
ATOM 530 N N . ALA A 1 73 ? -22.155 24.305 -17.232 1.00 34.01 74 ALA A N 1
ATOM 531 C CA . ALA A 1 73 ? -22.834 23.187 -16.576 1.00 38.16 74 ALA A CA 1
ATOM 532 C C . ALA A 1 73 ? -23.827 23.723 -15.570 1.00 32.62 74 ALA A C 1
ATOM 533 O O . ALA A 1 73 ? -25.016 23.427 -15.656 1.00 31.36 74 ALA A O 1
ATOM 535 N N . ARG A 1 74 ? -23.348 24.558 -14.651 1.00 35.82 75 ARG A N 1
ATOM 536 C CA . ARG A 1 74 ? -24.221 25.108 -13.615 1.00 35.32 75 ARG A CA 1
ATOM 537 C C . ARG A 1 74 ? -25.343 25.979 -14.183 1.00 30.31 75 ARG A C 1
ATOM 538 O O . ARG A 1 74 ? -26.458 25.954 -13.687 1.00 27.91 75 ARG A O 1
ATOM 546 N N . GLU A 1 75 ? -25.055 26.741 -15.228 1.00 30.83 76 GLU A N 1
ATOM 547 C CA . GLU A 1 75 ? -26.085 27.571 -15.821 1.00 28.64 76 GLU A CA 1
ATOM 548 C C . GLU A 1 75 ? -27.044 26.601 -16.484 1.00 28.76 76 GLU A C 1
ATOM 549 O O . GLU A 1 75 ? -28.045 26.224 -15.895 1.00 29.97 76 GLU A O 1
ATOM 555 N N . GLU A 1 76 ? -26.634 26.070 -17.622 1.00 22.90 77 GLU A N 1
ATOM 556 C CA . GLU A 1 76 ? -27.445 25.154 -18.403 1.00 29.63 77 GLU A CA 1
ATOM 557 C C . GLU A 1 76 ? -28.170 24.071 -17.624 1.00 27.26 77 GLU A C 1
ATOM 558 O O . GLU A 1 76 ? -29.357 23.850 -17.830 1.00 33.38 77 GLU A O 1
ATOM 564 N N . PHE A 1 77 ? -27.489 23.432 -16.687 1.00 31.47 78 PHE A N 1
ATOM 565 C CA . PHE A 1 77 ? -28.138 22.354 -15.960 1.00 32.22 78 PHE A CA 1
ATOM 566 C C . PHE A 1 77 ? -28.716 22.596 -14.586 1.00 30.12 78 PHE A C 1
ATOM 567 O O . PHE A 1 77 ? -29.735 22.003 -14.237 1.00 27.71 78 PHE A O 1
ATOM 575 N N . GLY A 1 78 ? -28.118 23.488 -13.817 1.00 27.93 79 GLY A N 1
ATOM 576 C CA . GLY A 1 78 ? -28.658 23.745 -12.496 1.00 30.48 79 GLY A CA 1
ATOM 577 C C . GLY A 1 78 ? -27.623 23.517 -11.427 1.00 29.27 79 GLY A C 1
ATOM 578 O O . GLY A 1 78 ? -27.761 24.034 -10.313 1.00 35.47 79 GLY A O 1
ATOM 579 N N . SER A 1 79 ? -26.610 22.709 -11.750 1.00 34.56 80 SER A N 1
ATOM 580 C CA . SER A 1 79 ? -25.509 22.410 -10.829 1.00 31.33 80 SER A CA 1
ATOM 581 C C . SER A 1 79 ? -24.532 21.357 -11.367 1.00 27.55 80 SER A C 1
ATOM 582 O O . SER A 1 79 ? -24.611 20.935 -12.529 1.00 25.88 80 SER A O 1
ATOM 585 N N . VAL A 1 80 ? -23.566 20.995 -10.527 1.00 25.47 81 VAL A N 1
ATOM 586 C CA . VAL A 1 80 ? -22.558 20.006 -10.864 1.00 28.79 81 VAL A CA 1
ATOM 587 C C . VAL A 1 80 ? -22.341 19.146 -9.622 1.00 24.43 81 VAL A C 1
ATOM 588 O O . VAL A 1 80 ? -21.959 19.643 -8.569 1.00 17.07 81 VAL A O 1
ATOM 592 N N . ASP A 1 81 ? -22.624 17.856 -9.752 1.00 22.82 82 ASP A N 1
ATOM 593 C CA . ASP A 1 81 ? -22.485 16.922 -8.640 1.00 21.52 82 ASP A CA 1
ATOM 594 C C . ASP A 1 81 ? -21.343 15.938 -8.786 1.00 19.63 82 ASP A C 1
ATOM 595 O O . ASP A 1 81 ? -20.854 15.395 -7.791 1.00 19.95 82 ASP A O 1
ATOM 600 N N . GLY A 1 82 ? -20.882 15.736 -10.012 1.00 13.65 83 GLY A N 1
ATOM 601 C CA . GLY A 1 82 ? -19.799 14.810 -10.203 1.00 12.53 83 GLY A CA 1
ATOM 602 C C . GLY A 1 82 ? -18.871 15.195 -11.325 1.00 16.05 83 GLY A C 1
ATOM 603 O O . GLY A 1 82 ? -19.272 15.868 -12.271 1.00 17.46 83 GLY A O 1
ATOM 604 N N . LEU A 1 83 ? -17.616 14.787 -11.201 1.00 14.57 84 LEU A N 1
ATOM 605 C CA . LEU A 1 83 ? -16.632 15.063 -12.230 1.00 12.97 84 LEU A CA 1
ATOM 606 C C . LEU A 1 83 ? -15.840 13.793 -12.380 1.00 9.82 84 LEU A C 1
ATOM 607 O O . LEU A 1 83 ? -15.450 13.187 -11.400 1.00 17.02 84 LEU A O 1
ATOM 612 N N . VAL A 1 84 ? -15.674 13.348 -13.609 1.00 9.77 85 VAL A N 1
ATOM 613 C CA . VAL A 1 84 ? -14.931 12.142 -13.885 1.00 8.71 85 VAL A CA 1
ATOM 614 C C . VAL A 1 84 ? -13.720 12.678 -14.602 1.00 11.89 85 VAL A C 1
ATOM 615 O O . VAL A 1 84 ? -13.826 13.300 -15.670 1.00 10.56 85 VAL A O 1
ATOM 619 N N . ASN A 1 85 ? -12.564 12.507 -13.988 1.00 13.05 86 ASN A N 1
ATOM 620 C CA . ASN A 1 85 ? -11.347 13.017 -14.604 1.00 15.70 86 ASN A CA 1
ATOM 621 C C . ASN A 1 85 ? -10.740 11.907 -15.430 1.00 11.77 86 ASN A C 1
ATOM 622 O O . ASN A 1 85 ? -9.947 11.123 -14.928 1.00 14.56 86 ASN A O 1
ATOM 627 N N . ASN A 1 86 ? -11.129 11.839 -16.698 1.00 13.53 87 ASN A N 1
ATOM 628 C CA . ASN A 1 86 ? -10.650 10.782 -17.570 1.00 14.92 87 ASN A CA 1
ATOM 629 C C . ASN A 1 86 ? -9.611 11.157 -18.612 1.00 16.94 87 ASN A C 1
ATOM 630 O O . ASN A 1 86 ? -9.047 10.259 -19.248 1.00 8.43 87 ASN A O 1
ATOM 635 N N . ALA A 1 87 ? -9.323 12.452 -18.775 1.00 17.40 88 ALA A N 1
ATOM 636 C CA . ALA A 1 87 ? -8.338 12.877 -19.799 1.00 20.28 88 ALA A CA 1
ATOM 637 C C . ALA A 1 87 ? -6.873 12.769 -19.429 1.00 14.96 88 ALA A C 1
ATOM 638 O O . ALA A 1 87 ? -6.472 13.072 -18.289 1.00 22.34 88 ALA A O 1
ATOM 640 N N . GLY A 1 88 ? -6.086 12.354 -20.425 1.00 15.08 89 GLY A N 1
ATOM 641 C CA . GLY A 1 88 ? -4.652 12.200 -20.253 1.00 17.86 89 GLY A CA 1
ATOM 642 C C . GLY A 1 88 ? -4.049 11.604 -21.509 1.00 12.69 89 GLY A C 1
ATOM 643 O O . GLY A 1 88 ? -4.727 11.503 -22.535 1.00 9.13 89 GLY A O 1
ATOM 644 N N . ILE A 1 89 ? -2.754 11.309 -21.467 1.00 18.54 90 ILE A N 1
ATOM 645 C CA . ILE A 1 89 ? -2.067 10.700 -22.595 1.00 16.36 90 ILE A CA 1
ATOM 646 C C . ILE A 1 89 ? -1.007 9.779 -22.040 1.00 15.03 90 ILE A C 1
ATOM 647 O O . ILE A 1 89 ? -0.370 10.093 -21.044 1.00 17.19 90 ILE A O 1
ATOM 652 N N . SER A 1 90 ? -0.844 8.631 -22.678 1.00 16.67 91 SER A N 1
ATOM 653 C CA . SER A 1 90 ? 0.081 7.592 -22.221 1.00 13.15 91 SER A CA 1
ATOM 654 C C . SER A 1 90 ? 1.555 7.737 -22.563 1.00 11.86 91 SER A C 1
ATOM 655 O O . SER A 1 90 ? 1.938 8.518 -23.428 1.00 17.92 91 SER A O 1
ATOM 658 N N . THR A 1 91 ? 2.373 6.904 -21.932 1.00 6.94 92 THR A N 1
ATOM 659 C CA . THR A 1 91 ? 3.778 6.925 -22.209 1.00 6.53 92 THR A CA 1
ATOM 660 C C . THR A 1 91 ? 4.179 5.480 -22.278 1.00 6.03 92 THR A C 1
ATOM 661 O O . THR A 1 91 ? 3.762 4.711 -21.435 1.00 2.14 92 THR A O 1
ATOM 665 N N . GLY A 1 92 ? 4.975 5.136 -23.288 1.00 7.25 93 GLY A N 1
ATOM 666 C CA . GLY A 1 92 ? 5.449 3.786 -23.468 1.00 12.49 93 GLY A CA 1
ATOM 667 C C . GLY A 1 92 ? 6.878 3.824 -23.965 1.00 10.67 93 GLY A C 1
ATOM 668 O O . GLY A 1 92 ? 7.112 3.620 -25.164 1.00 11.27 93 GLY A O 1
ATOM 669 N N . MET A 1 93 ? 7.822 4.083 -23.042 1.00 16.30 94 MET A N 1
ATOM 670 C CA . MET A 1 93 ? 9.275 4.142 -23.319 1.00 16.10 94 MET A CA 1
ATOM 671 C C . MET A 1 93 ? 10.126 4.122 -22.047 1.00 15.92 94 MET A C 1
ATOM 672 O O . MET A 1 93 ? 9.676 4.527 -20.984 1.00 18.45 94 MET A O 1
ATOM 677 N N . PHE A 1 94 ? 11.374 3.680 -22.170 1.00 14.13 95 PHE A N 1
ATOM 678 C CA . PHE A 1 94 ? 12.311 3.646 -21.043 1.00 18.77 95 PHE A CA 1
ATOM 679 C C . PHE A 1 94 ? 12.630 5.082 -20.590 1.00 13.59 95 PHE A C 1
ATOM 680 O O . PHE A 1 94 ? 13.115 5.886 -21.370 1.00 10.36 95 PHE A O 1
ATOM 688 N N . LEU A 1 95 ? 12.403 5.382 -19.317 1.00 18.42 96 LEU A N 1
ATOM 689 C CA . LEU A 1 95 ? 12.677 6.712 -18.738 1.00 12.72 96 LEU A CA 1
ATOM 690 C C . LEU A 1 95 ? 13.860 7.499 -19.316 1.00 16.46 96 LEU A C 1
ATOM 691 O O . LEU A 1 95 ? 13.666 8.587 -19.864 1.00 6.79 96 LEU A O 1
ATOM 696 N N . GLU A 1 96 ? 15.058 6.923 -19.292 1.00 19.56 97 GLU A N 1
ATOM 697 C CA . GLU A 1 96 ? 16.233 7.623 -19.812 1.00 22.27 97 GLU A CA 1
ATOM 698 C C . GLU A 1 96 ? 16.033 8.085 -21.254 1.00 17.90 97 GLU A C 1
ATOM 699 O O . GLU A 1 96 ? 16.715 8.948 -21.747 1.00 18.69 97 GLU A O 1
ATOM 705 N N . THR A 1 97 ? 15.028 7.536 -21.891 1.00 15.40 98 THR A N 1
ATOM 706 C CA . THR A 1 97 ? 14.709 7.841 -23.267 1.00 12.98 98 THR A CA 1
ATOM 707 C C . THR A 1 97 ? 13.797 9.063 -23.473 1.00 20.88 98 THR A C 1
ATOM 708 O O . THR A 1 97 ? 13.895 9.730 -24.493 1.00 18.51 98 THR A O 1
ATOM 712 N N . GLU A 1 98 ? 12.991 9.398 -22.464 1.00 23.07 99 GLU A N 1
ATOM 713 C CA . GLU A 1 98 ? 12.023 10.497 -22.529 1.00 20.26 99 GLU A CA 1
ATOM 714 C C . GLU A 1 98 ? 12.602 11.915 -22.460 1.00 20.36 99 GLU A C 1
ATOM 715 O O . GLU A 1 98 ? 13.398 12.234 -21.578 1.00 25.01 99 GLU A O 1
ATOM 721 N N . SER A 1 99 ? 12.189 12.785 -23.379 1.00 11.84 100 SER A N 1
ATOM 722 C CA . SER A 1 99 ? 12.700 14.139 -23.361 1.00 11.89 100 SER A CA 1
ATOM 723 C C . SER A 1 99 ? 12.013 14.840 -22.205 1.00 12.77 100 SER A C 1
ATOM 724 O O . SER A 1 99 ? 10.815 14.617 -21.963 1.00 12.87 100 SER A O 1
ATOM 727 N N . VAL A 1 100 ? 12.765 15.650 -21.465 1.00 10.31 101 VAL A N 1
ATOM 728 C CA . VAL A 1 100 ? 12.202 16.393 -20.330 1.00 13.99 101 VAL A CA 1
ATOM 729 C C . VAL A 1 100 ? 10.969 17.203 -20.729 1.00 13.66 101 VAL A C 1
ATOM 730 O O . VAL A 1 100 ? 10.049 17.370 -19.936 1.00 2.64 101 VAL A O 1
ATOM 734 N N . GLU A 1 101 ? 10.948 17.646 -21.983 1.00 13.44 102 GLU A N 1
ATOM 735 C CA . GLU A 1 101 ? 9.865 18.437 -22.559 1.00 11.16 102 GLU A CA 1
ATOM 736 C C . GLU A 1 101 ? 8.627 17.602 -22.764 1.00 13.90 102 GLU A C 1
ATOM 737 O O . GLU A 1 101 ? 7.508 18.125 -22.689 1.00 10.69 102 GLU A O 1
ATOM 743 N N . ARG A 1 102 ? 8.806 16.334 -23.123 1.00 5.85 103 ARG A N 1
ATOM 744 C CA . ARG A 1 102 ? 7.654 15.462 -23.317 1.00 2.00 103 ARG A CA 1
ATOM 745 C C . ARG A 1 102 ? 7.155 15.219 -21.902 1.00 5.13 103 ARG A C 1
ATOM 746 O O . ARG A 1 102 ? 5.987 15.454 -21.580 1.00 10.19 103 ARG A O 1
ATOM 754 N N . PHE A 1 103 ? 8.091 14.867 -21.033 1.00 2.09 104 PHE A N 1
ATOM 755 C CA . PHE A 1 103 ? 7.799 14.600 -19.639 1.00 2.00 104 PHE A CA 1
ATOM 756 C C . PHE A 1 103 ? 6.876 15.622 -18.967 1.00 4.28 104 PHE A C 1
ATOM 757 O O . PHE A 1 103 ? 5.974 15.249 -18.211 1.00 3.75 104 PHE A O 1
ATOM 765 N N . ARG A 1 104 ? 7.175 16.907 -19.167 1.00 15.06 105 ARG A N 1
ATOM 766 C CA . ARG A 1 104 ? 6.414 18.005 -18.578 1.00 18.52 105 ARG A CA 1
ATOM 767 C C . ARG A 1 104 ? 5.039 18.125 -19.224 1.00 13.14 105 ARG A C 1
ATOM 768 O O . ARG A 1 104 ? 4.034 18.328 -18.550 1.00 18.18 105 ARG A O 1
ATOM 776 N N . LYS A 1 105 ? 4.995 17.988 -20.539 1.00 15.50 106 LYS A N 1
ATOM 777 C CA . LYS A 1 105 ? 3.732 18.074 -21.251 1.00 10.38 106 LYS A CA 1
ATOM 778 C C . LYS A 1 105 ? 2.746 17.029 -20.743 1.00 12.55 106 LYS A C 1
ATOM 779 O O . LYS A 1 105 ? 1.600 17.344 -20.430 1.00 20.60 106 LYS A O 1
ATOM 785 N N . VAL A 1 106 ? 3.198 15.788 -20.647 1.00 18.42 107 VAL A N 1
ATOM 786 C CA . VAL A 1 106 ? 2.344 14.684 -20.210 1.00 14.47 107 VAL A CA 1
ATOM 787 C C . VAL A 1 106 ? 1.923 14.924 -18.760 1.00 11.02 107 VAL A C 1
ATOM 788 O O . VAL A 1 106 ? 0.735 15.016 -18.460 1.00 14.61 107 VAL A O 1
ATOM 792 N N . VAL A 1 107 ? 2.892 15.085 -17.867 1.00 12.17 108 VAL A N 1
ATOM 793 C CA . VAL A 1 107 ? 2.583 15.348 -16.458 1.00 10.11 108 VAL A CA 1
ATOM 794 C C . VAL A 1 107 ? 1.652 16.580 -16.329 1.00 10.53 108 VAL A C 1
ATOM 795 O O . VAL A 1 107 ? 0.975 16.761 -15.319 1.00 9.11 108 VAL A O 1
ATOM 799 N N . GLU A 1 108 ? 1.653 17.451 -17.343 1.00 18.35 109 GLU A N 1
ATOM 800 C CA . GLU A 1 108 ? 0.833 18.670 -17.334 1.00 15.99 109 GLU A CA 1
ATOM 801 C C . GLU A 1 108 ? -0.621 18.351 -17.610 1.00 16.70 109 GLU A C 1
ATOM 802 O O . GLU A 1 108 ? -1.519 18.828 -16.909 1.00 22.06 109 GLU A O 1
ATOM 808 N N . ILE A 1 109 ? -0.843 17.538 -18.636 1.00 12.16 110 ILE A N 1
ATOM 809 C CA . ILE A 1 109 ? -2.172 17.124 -19.036 1.00 17.86 110 ILE A CA 1
ATOM 810 C C . ILE A 1 109 ? -2.762 16.165 -18.003 1.00 7.66 110 ILE A C 1
ATOM 811 O O . ILE A 1 109 ? -3.891 16.343 -17.557 1.00 12.36 110 ILE A O 1
ATOM 816 N N . ASN A 1 110 ? -1.947 15.205 -17.575 1.00 9.19 111 ASN A N 1
ATOM 817 C CA . ASN A 1 110 ? -2.367 14.174 -16.629 1.00 10.94 111 ASN A CA 1
ATOM 818 C C . ASN A 1 110 ? -2.535 14.592 -15.183 1.00 13.54 111 ASN A C 1
ATOM 819 O O . ASN A 1 110 ? -3.545 14.252 -14.589 1.00 9.81 111 ASN A O 1
ATOM 824 N N . LEU A 1 111 ? -1.527 15.237 -14.591 1.00 13.76 112 LEU A N 1
ATOM 825 C CA . LEU A 1 111 ? -1.625 15.645 -13.199 1.00 11.21 112 LEU A CA 1
ATOM 826 C C . LEU A 1 111 ? -2.153 17.063 -13.011 1.00 9.60 112 LEU A C 1
ATOM 827 O O . LEU A 1 111 ? -3.223 17.246 -12.434 1.00 19.14 112 LEU A O 1
ATOM 832 N N . THR A 1 112 ? -1.449 18.065 -13.505 1.00 2.00 113 THR A N 1
ATOM 833 C CA . THR A 1 112 ? -1.930 19.445 -13.332 1.00 5.67 113 THR A CA 1
ATOM 834 C C . THR A 1 112 ? -3.343 19.635 -13.853 1.00 6.74 113 THR A C 1
ATOM 835 O O . THR A 1 112 ? -4.162 20.276 -13.195 1.00 16.28 113 THR A O 1
ATOM 839 N N . GLY A 1 113 ? -3.641 19.075 -15.018 1.00 15.45 114 GLY A N 1
ATOM 840 C CA . GLY A 1 113 ? -4.979 19.206 -15.585 1.00 9.50 114 GLY A CA 1
ATOM 841 C C . GLY A 1 113 ? -6.102 18.627 -14.724 1.00 8.83 114 GLY A C 1
ATOM 842 O O . GLY A 1 113 ? -7.294 18.945 -14.957 1.00 12.59 114 GLY A O 1
ATOM 843 N N . VAL A 1 114 ? -5.784 17.769 -13.749 1.00 6.14 115 VAL A N 1
ATOM 844 C CA . VAL A 1 114 ? -6.874 17.252 -12.928 1.00 6.30 115 VAL A CA 1
ATOM 845 C C . VAL A 1 114 ? -7.001 18.152 -11.723 1.00 12.79 115 VAL A C 1
ATOM 846 O O . VAL A 1 114 ? -8.107 18.363 -11.203 1.00 12.95 115 VAL A O 1
ATOM 850 N N . PHE A 1 115 ? -5.872 18.766 -11.366 1.00 14.49 116 PHE A N 1
ATOM 851 C CA . PHE A 1 115 ? -5.803 19.710 -10.261 1.00 5.25 116 PHE A CA 1
ATOM 852 C C . PHE A 1 115 ? -6.727 20.900 -10.553 1.00 2.00 116 PHE A C 1
ATOM 853 O O . PHE A 1 115 ? -7.425 21.368 -9.662 1.00 5.48 116 PHE A O 1
ATOM 861 N N . ILE A 1 116 ? -6.675 21.405 -11.796 1.00 6.72 117 ILE A N 1
ATOM 862 C CA . ILE A 1 116 ? -7.492 22.560 -12.215 1.00 8.64 117 ILE A CA 1
ATOM 863 C C . ILE A 1 116 ? -8.927 22.091 -12.064 1.00 9.60 117 ILE A C 1
ATOM 864 O O . ILE A 1 116 ? -9.697 22.741 -11.379 1.00 8.62 117 ILE A O 1
ATOM 869 N N . GLY A 1 117 ? -9.246 20.930 -12.646 1.00 10.57 118 GLY A N 1
ATOM 870 C CA . GLY A 1 117 ? -10.585 20.374 -12.554 1.00 5.74 118 GLY A CA 1
ATOM 871 C C . GLY A 1 117 ? -11.097 20.326 -11.135 1.00 10.64 118 GLY A C 1
ATOM 872 O O . GLY A 1 117 ? -12.220 20.775 -10.857 1.00 9.23 118 GLY A O 1
ATOM 873 N N . MET A 1 118 ? -10.272 19.836 -10.212 1.00 3.50 119 MET A N 1
ATOM 874 C CA . MET A 1 118 ? -10.701 19.756 -8.815 1.00 12.02 119 MET A CA 1
ATOM 875 C C . MET A 1 118 ? -10.835 21.134 -8.171 1.00 6.68 119 MET A C 1
ATOM 876 O O . MET A 1 118 ? -11.876 21.453 -7.589 1.00 18.23 119 MET A O 1
ATOM 881 N N . LYS A 1 119 ? -9.803 21.966 -8.343 1.00 15.99 120 LYS A N 1
ATOM 882 C CA . LYS A 1 119 ? -9.744 23.322 -7.778 1.00 10.98 120 LYS A CA 1
ATOM 883 C C . LYS A 1 119 ? -10.863 24.175 -8.346 1.00 20.01 120 LYS A C 1
ATOM 884 O O . LYS A 1 119 ? -11.468 24.985 -7.640 1.00 17.24 120 LYS A O 1
ATOM 890 N N . THR A 1 120 ? -11.165 23.967 -9.613 1.00 10.10 121 THR A N 1
ATOM 891 C CA . THR A 1 120 ? -12.201 24.735 -10.233 1.00 10.20 121 THR A CA 1
ATOM 892 C C . THR A 1 120 ? -13.553 24.276 -9.720 1.00 12.41 121 THR A C 1
ATOM 893 O O . THR A 1 120 ? -14.113 24.916 -8.861 1.00 11.52 121 THR A O 1
ATOM 897 N N . VAL A 1 121 ? -13.972 23.078 -10.119 1.00 15.87 122 VAL A N 1
ATOM 898 C CA . VAL A 1 121 ? -15.270 22.508 -9.777 1.00 18.11 122 VAL A CA 1
ATOM 899 C C . VAL A 1 121 ? -15.678 22.518 -8.295 1.00 16.07 122 VAL A C 1
ATOM 900 O O . VAL A 1 121 ? -16.873 22.567 -7.983 1.00 20.99 122 VAL A O 1
ATOM 904 N N . ILE A 1 122 ? -14.717 22.511 -7.376 1.00 21.21 123 ILE A N 1
ATOM 905 C CA . ILE A 1 122 ? -15.077 22.486 -5.960 1.00 20.32 123 ILE A CA 1
ATOM 906 C C . ILE A 1 122 ? -16.226 23.440 -5.598 1.00 25.36 123 ILE A C 1
ATOM 907 O O . ILE A 1 122 ? -17.299 22.988 -5.214 1.00 27.43 123 ILE A O 1
ATOM 912 N N . PRO A 1 123 ? -16.077 24.752 -5.839 1.00 31.17 124 PRO A N 1
ATOM 913 C CA . PRO A 1 123 ? -17.179 25.665 -5.488 1.00 26.88 124 PRO A CA 1
ATOM 914 C C . PRO A 1 123 ? -18.570 25.346 -6.061 1.00 21.27 124 PRO A C 1
ATOM 915 O O . PRO A 1 123 ? -19.572 25.846 -5.562 1.00 20.67 124 PRO A O 1
ATOM 919 N N . ALA A 1 124 ? -18.625 24.560 -7.128 1.00 20.85 125 ALA A N 1
ATOM 920 C CA . ALA A 1 124 ? -19.900 24.177 -7.734 1.00 29.82 125 ALA A CA 1
ATOM 921 C C . ALA A 1 124 ? -20.551 23.029 -6.933 1.00 23.00 125 ALA A C 1
ATOM 922 O O . ALA A 1 124 ? -21.781 22.824 -6.942 1.00 22.10 125 ALA A O 1
ATOM 924 N N . MET A 1 125 ? -19.701 22.271 -6.249 1.00 26.20 126 MET A N 1
ATOM 925 C CA . MET A 1 125 ? -20.160 21.143 -5.472 1.00 17.25 126 MET A CA 1
ATOM 926 C C . MET A 1 125 ? -20.511 21.540 -4.070 1.00 18.96 126 MET A C 1
ATOM 927 O O . MET A 1 125 ? -21.516 21.088 -3.544 1.00 25.31 126 MET A O 1
ATOM 932 N N . LYS A 1 126 ? -19.718 22.402 -3.456 1.00 20.84 127 LYS A N 1
ATOM 933 C CA . LYS A 1 126 ? -20.053 22.870 -2.115 1.00 17.57 127 LYS A CA 1
ATOM 934 C C . LYS A 1 126 ? -21.479 23.475 -2.183 1.00 21.83 127 LYS A C 1
ATOM 935 O O . LYS A 1 126 ? -22.295 23.308 -1.277 1.00 26.66 127 LYS A O 1
ATOM 941 N N . ASP A 1 127 ? -21.780 24.113 -3.312 1.00 30.95 128 ASP A N 1
ATOM 942 C CA . ASP A 1 127 ? -23.064 24.762 -3.552 1.00 35.53 128 ASP A CA 1
ATOM 943 C C . ASP A 1 127 ? -24.198 23.770 -3.468 1.00 31.96 128 ASP A C 1
ATOM 944 O O . ASP A 1 127 ? -25.052 23.852 -2.583 1.00 34.05 128 ASP A O 1
ATOM 949 N N . ALA A 1 128 ? -24.210 22.854 -4.427 1.00 30.97 129 ALA A N 1
ATOM 950 C CA . ALA A 1 128 ? -25.203 21.813 -4.495 1.00 27.40 129 ALA A CA 1
ATOM 951 C C . ALA A 1 128 ? -25.163 21.031 -3.172 1.00 25.07 129 ALA A C 1
ATOM 952 O O . ALA A 1 128 ? -26.053 20.250 -2.882 1.00 24.86 129 ALA A O 1
ATOM 954 N N . GLY A 1 129 ? -24.106 21.206 -2.390 1.00 23.02 130 GLY A N 1
ATOM 955 C CA . GLY A 1 129 ? -24.042 20.531 -1.107 1.00 28.82 130 GLY A CA 1
ATOM 956 C C . GLY A 1 129 ? -23.179 19.294 -1.026 1.00 30.39 130 GLY A C 1
ATOM 957 O O . GLY A 1 129 ? -23.115 18.662 0.034 1.00 27.90 130 GLY A O 1
ATOM 958 N N . GLY A 1 130 ? -22.536 18.935 -2.134 1.00 29.65 131 GLY A N 1
ATOM 959 C CA . GLY A 1 130 ? -21.665 17.772 -2.154 1.00 23.95 131 GLY A CA 1
ATOM 960 C C . GLY A 1 130 ? -21.557 17.161 -3.536 1.00 22.31 131 GLY A C 1
ATOM 961 O O . GLY A 1 130 ? -22.216 17.624 -4.477 1.00 21.60 131 GLY A O 1
ATOM 962 N N . GLY A 1 131 ? -20.728 16.126 -3.671 1.00 20.83 132 GLY A N 1
ATOM 963 C CA . GLY A 1 131 ? -20.590 15.481 -4.967 1.00 12.59 132 GLY A CA 1
ATOM 964 C C . GLY A 1 131 ? -19.488 14.455 -5.044 1.00 5.50 132 GLY A C 1
ATOM 965 O O . GLY A 1 131 ? -18.874 14.094 -4.050 1.00 8.60 132 GLY A O 1
ATOM 966 N N . SER A 1 132 ? -19.184 14.005 -6.237 1.00 4.28 133 SER A N 1
ATOM 967 C CA . SER A 1 132 ? -18.133 13.034 -6.336 1.00 8.05 133 SER A CA 1
ATOM 968 C C . SER A 1 132 ? -17.159 13.297 -7.484 1.00 7.16 133 SER A C 1
ATOM 969 O O . SER A 1 132 ? -17.550 13.487 -8.652 1.00 10.44 133 SER A O 1
ATOM 972 N N . ILE A 1 133 ? -15.884 13.339 -7.135 1.00 6.04 134 ILE A N 1
ATOM 973 C CA . ILE A 1 133 ? -14.827 13.515 -8.118 1.00 10.41 134 ILE A CA 1
ATOM 974 C C . ILE A 1 133 ? -14.263 12.130 -8.318 1.00 11.78 134 ILE A C 1
ATOM 975 O O . ILE A 1 133 ? -13.866 11.490 -7.346 1.00 15.99 134 ILE A O 1
ATOM 980 N N . VAL A 1 134 ? -14.237 11.645 -9.549 1.00 8.84 135 VAL A N 1
ATOM 981 C CA . VAL A 1 134 ? -13.667 10.328 -9.805 1.00 8.89 135 VAL A CA 1
ATOM 982 C C . VAL A 1 134 ? -12.439 10.451 -10.695 1.00 9.65 135 VAL A C 1
ATOM 983 O O . VAL A 1 134 ? -12.547 10.683 -11.895 1.00 5.81 135 VAL A O 1
ATOM 987 N N . ASN A 1 135 ? -11.269 10.371 -10.081 1.00 11.28 136 ASN A N 1
ATOM 988 C CA . ASN A 1 135 ? -10.019 10.500 -10.826 1.00 13.20 136 ASN A CA 1
ATOM 989 C C . ASN A 1 135 ? -9.540 9.202 -11.491 1.00 5.03 136 ASN A C 1
ATOM 990 O O . ASN A 1 135 ? -9.102 8.269 -10.837 1.00 10.31 136 ASN A O 1
ATOM 995 N N . ILE A 1 136 ? -9.598 9.173 -12.813 1.00 6.52 137 ILE A N 1
ATOM 996 C CA . ILE A 1 136 ? -9.207 8.005 -13.571 1.00 16.47 137 ILE A CA 1
ATOM 997 C C . ILE A 1 136 ? -7.715 7.844 -13.669 1.00 12.20 137 ILE A C 1
ATOM 998 O O . ILE A 1 136 ? -7.107 8.280 -14.630 1.00 13.94 137 ILE A O 1
ATOM 1003 N N . SER A 1 137 ? -7.138 7.195 -12.670 1.00 9.02 138 SER A N 1
ATOM 1004 C CA . SER A 1 137 ? -5.701 6.940 -12.612 1.00 4.23 138 SER A CA 1
ATOM 1005 C C . SER A 1 137 ? -5.359 5.661 -13.445 1.00 5.79 138 SER A C 1
ATOM 1006 O O . SER A 1 137 ? -5.982 5.404 -14.488 1.00 3.31 138 SER A O 1
ATOM 1009 N N . SER A 1 138 ? -4.432 4.820 -12.995 1.00 2.00 139 SER A N 1
ATOM 1010 C CA . SER A 1 138 ? -4.142 3.638 -13.815 1.00 9.45 139 SER A CA 1
ATOM 1011 C C . SER A 1 138 ? -3.506 2.505 -13.032 1.00 8.49 139 SER A C 1
ATOM 1012 O O . SER A 1 138 ? -3.183 2.673 -11.840 1.00 6.07 139 SER A O 1
ATOM 1015 N N . ALA A 1 139 ? -3.376 1.338 -13.682 1.00 7.70 140 ALA A N 1
ATOM 1016 C CA . ALA A 1 139 ? -2.667 0.218 -13.068 1.00 3.87 140 ALA A CA 1
ATOM 1017 C C . ALA A 1 139 ? -1.229 0.755 -12.897 1.00 2.63 140 ALA A C 1
ATOM 1018 O O . ALA A 1 139 ? -0.482 0.309 -12.016 1.00 12.29 140 ALA A O 1
ATOM 1020 N N . ALA A 1 140 ? -0.850 1.714 -13.751 1.00 2.00 141 ALA A N 1
ATOM 1021 C CA . ALA A 1 140 ? 0.460 2.375 -13.709 1.00 2.12 141 ALA A CA 1
ATOM 1022 C C . ALA A 1 140 ? 0.624 3.292 -12.486 1.00 4.33 141 ALA A C 1
ATOM 1023 O O . ALA A 1 140 ? 1.676 3.929 -12.296 1.00 11.74 141 ALA A O 1
ATOM 1025 N N . GLY A 1 141 ? -0.457 3.392 -11.698 1.00 6.27 142 GLY A N 1
ATOM 1026 C CA . GLY A 1 141 ? -0.493 4.200 -10.486 1.00 2.00 142 GLY A CA 1
ATOM 1027 C C . GLY A 1 141 ? -0.646 3.390 -9.198 1.00 6.98 142 GLY A C 1
ATOM 1028 O O . GLY A 1 141 ? -0.773 3.964 -8.094 1.00 2.41 142 GLY A O 1
ATOM 1029 N N . LEU A 1 142 ? -0.621 2.057 -9.315 1.00 10.26 143 LEU A N 1
ATOM 1030 C CA . LEU A 1 142 ? -0.776 1.196 -8.143 1.00 12.24 143 LEU A CA 1
ATOM 1031 C C . LEU A 1 142 ? 0.442 0.345 -7.846 1.00 9.76 143 LEU A C 1
ATOM 1032 O O . LEU A 1 142 ? 0.514 -0.277 -6.809 1.00 11.19 143 LEU A O 1
ATOM 1037 N N . MET A 1 143 ? 1.372 0.320 -8.786 1.00 7.93 144 MET A N 1
ATOM 1038 C CA . MET A 1 143 ? 2.619 -0.418 -8.689 1.00 10.17 144 MET A CA 1
ATOM 1039 C C . MET A 1 143 ? 3.454 0.272 -9.735 1.00 9.28 144 MET A C 1
ATOM 1040 O O . MET A 1 143 ? 2.927 1.045 -10.524 1.00 7.11 144 MET A O 1
ATOM 1045 N N . GLY A 1 144 ? 4.751 0.027 -9.728 1.00 2.39 145 GLY A N 1
ATOM 1046 C CA . GLY A 1 144 ? 5.597 0.648 -10.724 1.00 9.59 145 GLY A CA 1
ATOM 1047 C C . GLY A 1 144 ? 5.534 -0.035 -12.084 1.00 12.59 145 GLY A C 1
ATOM 1048 O O . GLY A 1 144 ? 6.125 -1.094 -12.282 1.00 14.65 145 GLY A O 1
ATOM 1049 N N . LEU A 1 145 ? 4.823 0.555 -13.032 1.00 13.50 146 LEU A N 1
ATOM 1050 C CA . LEU A 1 145 ? 4.729 -0.046 -14.351 1.00 6.61 146 LEU A CA 1
ATOM 1051 C C . LEU A 1 145 ? 5.908 0.464 -15.201 1.00 11.94 146 LEU A C 1
ATOM 1052 O O . LEU A 1 145 ? 6.032 1.662 -15.465 1.00 9.42 146 LEU A O 1
ATOM 1057 N N . ALA A 1 146 ? 6.800 -0.430 -15.605 1.00 13.48 147 ALA A N 1
ATOM 1058 C CA . ALA A 1 146 ? 7.955 -0.023 -16.399 1.00 11.42 147 ALA A CA 1
ATOM 1059 C C . ALA A 1 146 ? 7.458 0.555 -17.704 1.00 13.43 147 ALA A C 1
ATOM 1060 O O . ALA A 1 146 ? 6.303 0.340 -18.074 1.00 10.04 147 ALA A O 1
ATOM 1062 N N . LEU A 1 147 ? 8.332 1.296 -18.382 1.00 5.01 148 LEU A N 1
ATOM 1063 C CA . LEU A 1 147 ? 8.043 1.925 -19.683 1.00 7.95 148 LEU A CA 1
ATOM 1064 C C . LEU A 1 147 ? 6.957 3.010 -19.722 1.00 3.68 148 LEU A C 1
ATOM 1065 O O . LEU A 1 147 ? 6.516 3.427 -20.780 1.00 4.16 148 LEU A O 1
ATOM 1070 N N . THR A 1 148 ? 6.494 3.447 -18.573 1.00 6.88 149 THR A N 1
ATOM 1071 C CA . THR A 1 148 ? 5.448 4.450 -18.550 1.00 10.63 149 THR A CA 1
ATOM 1072 C C . THR A 1 148 ? 5.959 5.825 -18.120 1.00 5.58 149 THR A C 1
ATOM 1073 O O . THR A 1 148 ? 5.242 6.805 -18.224 1.00 10.43 149 THR A O 1
ATOM 1077 N N . SER A 1 149 ? 7.195 5.872 -17.639 1.00 3.85 150 SER A N 1
ATOM 1078 C CA . SER A 1 149 ? 7.847 7.113 -17.228 1.00 17.12 150 SER A CA 1
ATOM 1079 C C . SER A 1 149 ? 6.889 8.265 -16.744 1.00 13.57 150 SER A C 1
ATOM 1080 O O . SER A 1 149 ? 6.254 8.132 -15.691 1.00 10.02 150 SER A O 1
ATOM 1083 N N . SER A 1 150 ? 6.742 9.347 -17.515 1.00 6.92 151 SER A N 1
ATOM 1084 C CA . SER A 1 150 ? 5.855 10.462 -17.133 1.00 2.61 151 SER A CA 1
ATOM 1085 C C . SER A 1 150 ? 4.445 10.047 -16.780 1.00 2.37 151 SER A C 1
ATOM 1086 O O . SER A 1 150 ? 3.806 10.704 -15.944 1.00 7.19 151 SER A O 1
ATOM 1089 N N . TYR A 1 151 ? 3.931 9.002 -17.448 1.00 5.96 152 TYR A N 1
ATOM 1090 C CA . TYR A 1 151 ? 2.579 8.494 -17.187 1.00 3.92 152 TYR A CA 1
ATOM 1091 C C . TYR A 1 151 ? 2.511 7.764 -15.861 1.00 3.84 152 TYR A C 1
ATOM 1092 O O . TYR A 1 151 ? 1.476 7.793 -15.187 1.00 8.06 152 TYR A O 1
ATOM 1101 N N . GLY A 1 152 ? 3.623 7.133 -15.472 1.00 2.95 153 GLY A N 1
ATOM 1102 C CA . GLY A 1 152 ? 3.679 6.430 -14.202 1.00 4.21 153 GLY A CA 1
ATOM 1103 C C . GLY A 1 152 ? 3.591 7.430 -13.071 1.00 10.11 153 GLY A C 1
ATOM 1104 O O . GLY A 1 152 ? 2.707 7.382 -12.215 1.00 6.88 153 GLY A O 1
ATOM 1105 N N . ALA A 1 153 ? 4.526 8.386 -13.118 1.00 15.66 154 ALA A N 1
ATOM 1106 C CA . ALA A 1 153 ? 4.635 9.472 -12.154 1.00 12.42 154 ALA A CA 1
ATOM 1107 C C . ALA A 1 153 ? 3.327 10.265 -12.152 1.00 4.23 154 ALA A C 1
ATOM 1108 O O . ALA A 1 153 ? 2.814 10.625 -11.083 1.00 5.50 154 ALA A O 1
ATOM 1110 N N . SER A 1 154 ? 2.859 10.634 -13.348 1.00 5.56 155 SER A N 1
ATOM 1111 C CA . SER A 1 154 ? 1.587 11.351 -13.491 1.00 4.56 155 SER A CA 1
ATOM 1112 C C . SER A 1 154 ? 0.539 10.701 -12.621 1.00 9.83 155 SER A C 1
ATOM 1113 O O . SER A 1 154 ? 0.160 11.237 -11.572 1.00 12.84 155 SER A O 1
ATOM 1116 N N . LYS A 1 155 ? 0.115 9.514 -13.059 1.00 6.85 156 LYS A N 1
ATOM 1117 C CA . LYS A 1 155 ? -0.899 8.716 -12.406 1.00 3.58 156 LYS A CA 1
ATOM 1118 C C . LYS A 1 155 ? -0.740 8.409 -10.939 1.00 5.66 156 LYS A C 1
ATOM 1119 O O . LYS A 1 155 ? -1.735 8.139 -10.262 1.00 5.29 156 LYS A O 1
ATOM 1125 N N . TRP A 1 156 ? 0.494 8.343 -10.451 1.00 10.57 157 TRP A N 1
ATOM 1126 C CA . TRP A 1 156 ? 0.733 8.134 -9.016 1.00 13.69 157 TRP A CA 1
ATOM 1127 C C . TRP A 1 156 ? 0.391 9.454 -8.321 1.00 5.26 157 TRP A C 1
ATOM 1128 O O . TRP A 1 156 ? 0.004 9.470 -7.152 1.00 15.83 157 TRP A O 1
ATOM 1139 N N . GLY A 1 157 ? 0.642 10.566 -9.030 1.00 9.11 158 GLY A N 1
ATOM 1140 C CA . GLY A 1 157 ? 0.348 11.894 -8.515 1.00 2.00 158 GLY A CA 1
ATOM 1141 C C . GLY A 1 157 ? -1.161 11.953 -8.305 1.00 2.00 158 GLY A C 1
ATOM 1142 O O . GLY A 1 157 ? -1.628 12.440 -7.282 1.00 4.24 158 GLY A O 1
ATOM 1143 N N . VAL A 1 158 ? -1.928 11.474 -9.275 1.00 6.15 159 VAL A N 1
ATOM 1144 C CA . VAL A 1 158 ? -3.373 11.437 -9.117 1.00 4.93 159 VAL A CA 1
ATOM 1145 C C . VAL A 1 158 ? -3.818 10.579 -7.926 1.00 7.81 159 VAL A C 1
ATOM 1146 O O . VAL A 1 158 ? -4.666 11.008 -7.171 1.00 9.50 159 VAL A O 1
ATOM 1150 N N . ARG A 1 159 ? -3.278 9.375 -7.759 1.00 4.04 160 ARG A N 1
ATOM 1151 C CA . ARG A 1 159 ? -3.646 8.566 -6.587 1.00 13.03 160 ARG A CA 1
ATOM 1152 C C . ARG A 1 159 ? -3.426 9.440 -5.315 1.00 5.92 160 ARG A C 1
ATOM 1153 O O . ARG A 1 159 ? -4.292 9.529 -4.452 1.00 6.29 160 ARG A O 1
ATOM 1161 N N . GLY A 1 160 ? -2.336 10.190 -5.266 1.00 10.59 161 GLY A N 1
ATOM 1162 C CA . GLY A 1 160 ? -2.064 11.039 -4.114 1.00 10.13 161 GLY A CA 1
ATOM 1163 C C . GLY A 1 160 ? -2.862 12.324 -3.969 1.00 7.57 161 GLY A C 1
ATOM 1164 O O . GLY A 1 160 ? -3.231 12.716 -2.877 1.00 7.98 161 GLY A O 1
ATOM 1165 N N . LEU A 1 161 ? -3.094 13.021 -5.061 1.00 8.72 162 LEU A N 1
ATOM 1166 C CA . LEU A 1 161 ? -3.863 14.259 -5.009 1.00 10.72 162 LEU A CA 1
ATOM 1167 C C . LEU A 1 161 ? -5.265 13.845 -4.585 1.00 6.43 162 LEU A C 1
ATOM 1168 O O . LEU A 1 161 ? -5.865 14.454 -3.690 1.00 12.70 162 LEU A O 1
ATOM 1173 N N . SER A 1 162 ? -5.755 12.767 -5.191 1.00 5.94 163 SER A N 1
ATOM 1174 C CA . SER A 1 162 ? -7.082 12.219 -4.883 1.00 7.34 163 SER A CA 1
ATOM 1175 C C . SER A 1 162 ? -7.330 12.071 -3.371 1.00 4.35 163 SER A C 1
ATOM 1176 O O . SER A 1 162 ? -8.331 12.566 -2.844 1.00 6.58 163 SER A O 1
ATOM 1179 N N . LYS A 1 163 ? -6.380 11.439 -2.691 1.00 8.72 164 LYS A N 1
ATOM 1180 C CA . LYS A 1 163 ? -6.403 11.181 -1.250 1.00 5.27 164 LYS A CA 1
ATOM 1181 C C . LYS A 1 163 ? -6.375 12.419 -0.368 1.00 2.00 164 LYS A C 1
ATOM 1182 O O . LYS A 1 163 ? -7.120 12.537 0.603 1.00 4.95 164 LYS A O 1
ATOM 1188 N N . LEU A 1 164 ? -5.448 13.317 -0.659 1.00 10.85 165 LEU A N 1
ATOM 1189 C CA . LEU A 1 164 ? -5.312 14.511 0.147 1.00 4.42 165 LEU A CA 1
ATOM 1190 C C . LEU A 1 164 ? -6.542 15.382 0.031 1.00 2.89 165 LEU A C 1
ATOM 1191 O O . LEU A 1 164 ? -6.924 16.031 1.003 1.00 3.32 165 LEU A O 1
ATOM 1196 N N . ALA A 1 165 ? -7.142 15.427 -1.153 1.00 2.00 166 ALA A N 1
ATOM 1197 C CA . ALA A 1 165 ? -8.326 16.238 -1.359 1.00 2.55 166 ALA A CA 1
ATOM 1198 C C . ALA A 1 165 ? -9.511 15.704 -0.611 1.00 10.90 166 ALA A C 1
ATOM 1199 O O . ALA A 1 165 ? -10.438 16.479 -0.292 1.00 6.49 166 ALA A O 1
ATOM 1201 N N . ALA A 1 166 ? -9.548 14.374 -0.452 1.00 12.60 167 ALA A N 1
ATOM 1202 C CA . ALA A 1 166 ? -10.646 13.689 0.238 1.00 6.52 167 ALA A CA 1
ATOM 1203 C C . ALA A 1 166 ? -10.532 13.908 1.714 1.00 8.21 167 ALA A C 1
ATOM 1204 O O . ALA A 1 166 ? -11.524 14.083 2.393 1.00 11.19 167 ALA A O 1
ATOM 1206 N N . VAL A 1 167 ? -9.321 13.908 2.234 1.00 15.39 168 VAL A N 1
ATOM 1207 C CA . VAL A 1 167 ? -9.218 14.150 3.640 1.00 15.25 168 VAL A CA 1
ATOM 1208 C C . VAL A 1 167 ? -9.612 15.602 3.898 1.00 14.64 168 VAL A C 1
ATOM 1209 O O . VAL A 1 167 ? -10.209 15.912 4.927 1.00 21.18 168 VAL A O 1
ATOM 1213 N N . GLU A 1 168 ? -9.416 16.459 2.900 1.00 15.64 169 GLU A N 1
ATOM 1214 C CA . GLU A 1 168 ? -9.736 17.891 3.037 1.00 16.95 169 GLU A CA 1
ATOM 1215 C C . GLU A 1 168 ? -11.201 18.283 2.852 1.00 10.44 169 GLU A C 1
ATOM 1216 O O . GLU A 1 168 ? -11.712 19.152 3.571 1.00 19.16 169 GLU A O 1
ATOM 1222 N N . LEU A 1 169 ? -11.841 17.682 1.851 1.00 15.39 170 LEU A N 1
ATOM 1223 C CA . LEU A 1 169 ? -13.229 17.948 1.475 1.00 7.55 170 LEU A CA 1
ATOM 1224 C C . LEU A 1 169 ? -14.217 17.032 2.177 1.00 10.52 170 LEU A C 1
ATOM 1225 O O . LEU A 1 169 ? -15.434 17.177 2.014 1.00 7.59 170 LEU A O 1
ATOM 1230 N N . GLY A 1 170 ? -13.676 16.123 2.984 1.00 15.16 171 GLY A N 1
ATOM 1231 C CA . GLY A 1 170 ? -14.480 15.151 3.700 1.00 16.07 171 GLY A CA 1
ATOM 1232 C C . GLY A 1 170 ? -15.778 15.667 4.267 1.00 24.67 171 GLY A C 1
ATOM 1233 O O . GLY A 1 170 ? -16.864 15.165 3.933 1.00 24.59 171 GLY A O 1
ATOM 1234 N N . THR A 1 171 ? -15.672 16.740 5.044 1.00 27.07 172 THR A N 1
ATOM 1235 C CA . THR A 1 171 ? -16.827 17.329 5.711 1.00 22.49 172 THR A CA 1
ATOM 1236 C C . THR A 1 171 ? -17.570 18.453 4.967 1.00 31.17 172 THR A C 1
ATOM 1237 O O . THR A 1 171 ? -17.983 19.443 5.557 1.00 33.65 172 THR A O 1
ATOM 1241 N N . ASP A 1 172 ? -17.747 18.283 3.665 1.00 24.75 173 ASP A N 1
ATOM 1242 C CA . ASP A 1 172 ? -18.449 19.254 2.829 1.00 26.71 173 ASP A CA 1
ATOM 1243 C C . ASP A 1 172 ? -19.221 18.418 1.856 1.00 21.81 173 ASP A C 1
ATOM 1244 O O . ASP A 1 172 ? -19.698 18.899 0.826 1.00 21.39 173 ASP A O 1
ATOM 1249 N N . ARG A 1 173 ? -19.324 17.143 2.204 1.00 25.42 174 ARG A N 1
ATOM 1250 C CA . ARG A 1 173 ? -20.000 16.163 1.391 1.00 26.44 174 ARG A CA 1
ATOM 1251 C C . ARG A 1 173 ? -19.370 16.010 0.004 1.00 19.95 174 ARG A C 1
ATOM 1252 O O . ARG A 1 173 ? -20.037 15.547 -0.916 1.00 21.88 174 ARG A O 1
ATOM 1260 N N . ILE A 1 174 ? -18.106 16.423 -0.157 1.00 12.76 175 ILE A N 1
ATOM 1261 C CA . ILE A 1 174 ? -17.395 16.253 -1.441 1.00 15.11 175 ILE A CA 1
ATOM 1262 C C . ILE A 1 174 ? -16.514 14.986 -1.376 1.00 7.58 175 ILE A C 1
ATOM 1263 O O . ILE A 1 174 ? -15.533 14.916 -0.618 1.00 10.37 175 ILE A O 1
ATOM 1268 N N . ARG A 1 175 ? -16.868 14.005 -2.206 1.00 17.18 176 ARG A N 1
ATOM 1269 C CA . ARG A 1 175 ? -16.194 12.709 -2.266 1.00 10.37 176 ARG A CA 1
ATOM 1270 C C . ARG A 1 175 ? -15.245 12.564 -3.432 1.00 4.57 176 ARG A C 1
ATOM 1271 O O . ARG A 1 175 ? -15.574 12.897 -4.547 1.00 10.72 176 ARG A O 1
ATOM 1279 N N . VAL A 1 176 ? -14.060 12.064 -3.163 1.00 5.56 177 VAL A N 1
ATOM 1280 C CA . VAL A 1 176 ? -13.029 11.931 -4.192 1.00 15.15 177 VAL A CA 1
ATOM 1281 C C . VAL A 1 176 ? -12.393 10.552 -4.020 1.00 10.42 177 VAL A C 1
ATOM 1282 O O . VAL A 1 176 ? -12.013 10.182 -2.901 1.00 11.39 177 VAL A O 1
ATOM 1286 N N . ASN A 1 177 ? -12.249 9.828 -5.136 1.00 13.82 178 ASN A N 1
ATOM 1287 C CA . ASN A 1 177 ? -11.700 8.476 -5.161 1.00 6.68 178 ASN A CA 1
ATOM 1288 C C . ASN A 1 177 ? -10.973 8.224 -6.454 1.00 7.53 178 ASN A C 1
ATOM 1289 O O . ASN A 1 177 ? -11.396 8.723 -7.499 1.00 11.64 178 ASN A O 1
ATOM 1294 N N . SER A 1 178 ? -9.965 7.357 -6.432 1.00 4.55 179 SER A N 1
ATOM 1295 C CA . SER A 1 178 ? -9.267 7.032 -7.673 1.00 5.29 179 SER A CA 1
ATOM 1296 C C . SER A 1 178 ? -9.733 5.713 -8.344 1.00 10.82 179 SER A C 1
ATOM 1297 O O . SER A 1 178 ? -10.107 4.733 -7.678 1.00 15.11 179 SER A O 1
ATOM 1300 N N . VAL A 1 179 ? -9.741 5.694 -9.663 1.00 5.96 180 VAL A N 1
ATOM 1301 C CA . VAL A 1 179 ? -10.166 4.514 -10.398 1.00 13.23 180 VAL A CA 1
ATOM 1302 C C . VAL A 1 179 ? -8.979 4.085 -11.225 1.00 8.93 180 VAL A C 1
ATOM 1303 O O . VAL A 1 179 ? -8.416 4.861 -11.984 1.00 11.43 180 VAL A O 1
ATOM 1307 N N . HIS A 1 180 ? -8.534 2.865 -10.977 1.00 16.29 181 HIS A N 1
ATOM 1308 C CA . HIS A 1 180 ? -7.346 2.324 -11.617 1.00 2.00 181 HIS A CA 1
ATOM 1309 C C . HIS A 1 180 ? -7.455 1.164 -12.569 1.00 7.98 181 HIS A C 1
ATOM 1310 O O . HIS A 1 180 ? -7.141 0.041 -12.201 1.00 14.65 181 HIS A O 1
ATOM 1317 N N . PRO A 1 181 ? -7.870 1.410 -13.808 1.00 5.52 182 PRO A N 1
ATOM 1318 C CA . PRO A 1 181 ? -7.978 0.315 -14.770 1.00 7.00 182 PRO A CA 1
ATOM 1319 C C . PRO A 1 181 ? -6.630 -0.253 -15.183 1.00 8.68 182 PRO A C 1
ATOM 1320 O O . PRO A 1 181 ? -5.596 0.417 -15.034 1.00 13.78 182 PRO A O 1
ATOM 1324 N N . GLY A 1 182 ? -6.640 -1.487 -15.692 1.00 4.52 183 GLY A N 1
ATOM 1325 C CA . GLY A 1 182 ? -5.429 -2.123 -16.162 1.00 2.00 183 GLY A CA 1
ATOM 1326 C C . GLY A 1 182 ? -5.611 -2.183 -17.652 1.00 3.58 183 GLY A C 1
ATOM 1327 O O . GLY A 1 182 ? -6.487 -1.498 -18.176 1.00 8.94 183 GLY A O 1
ATOM 1328 N N . MET A 1 183 ? -4.878 -3.038 -18.354 1.00 4.55 184 MET A N 1
ATOM 1329 C CA . MET A 1 183 ? -5.023 -3.110 -19.798 1.00 4.52 184 MET A CA 1
ATOM 1330 C C . MET A 1 183 ? -6.447 -3.247 -20.331 1.00 11.20 184 MET A C 1
ATOM 1331 O O . MET A 1 183 ? -6.965 -4.345 -20.481 1.00 6.97 184 MET A O 1
ATOM 1336 N N . THR A 1 184 ? -7.045 -2.125 -20.702 1.00 17.66 185 THR A N 1
ATOM 1337 C CA . THR A 1 184 ? -8.402 -2.081 -21.261 1.00 17.68 185 THR A CA 1
ATOM 1338 C C . THR A 1 184 ? -8.287 -1.988 -22.787 1.00 24.27 185 THR A C 1
ATOM 1339 O O . THR A 1 184 ? -7.265 -1.490 -23.304 1.00 19.38 185 THR A O 1
ATOM 1343 N N . TYR A 1 185 ? -9.320 -2.467 -23.490 1.00 25.05 186 TYR A N 1
ATOM 1344 C CA . TYR A 1 185 ? -9.385 -2.448 -24.965 1.00 31.34 186 TYR A CA 1
ATOM 1345 C C . TYR A 1 185 ? -10.017 -1.165 -25.555 1.00 33.15 186 TYR A C 1
ATOM 1346 O O . TYR A 1 185 ? -11.235 -1.076 -25.758 1.00 30.36 186 TYR A O 1
ATOM 1355 N N . THR A 1 186 ? -9.151 -0.228 -25.917 1.00 38.42 187 THR A N 1
ATOM 1356 C CA . THR A 1 186 ? -9.526 1.075 -26.459 1.00 41.47 187 THR A CA 1
ATOM 1357 C C . THR A 1 186 ? -8.770 1.256 -27.769 1.00 44.88 187 THR A C 1
ATOM 1358 O O . THR A 1 186 ? -7.862 0.481 -28.078 1.00 45.42 187 THR A O 1
ATOM 1362 N N . PRO A 1 187 ? -9.167 2.249 -28.584 1.00 50.52 188 PRO A N 1
ATOM 1363 C CA . PRO A 1 187 ? -8.463 2.479 -29.849 1.00 52.23 188 PRO A CA 1
ATOM 1364 C C . PRO A 1 187 ? -6.963 2.703 -29.601 1.00 48.35 188 PRO A C 1
ATOM 1365 O O . PRO A 1 187 ? -6.131 2.082 -30.267 1.00 54.66 188 PRO A O 1
ATOM 1369 N N . MET A 1 188 ? -6.621 3.526 -28.607 1.00 45.67 189 MET A N 1
ATOM 1370 C CA . MET A 1 188 ? -5.215 3.785 -28.291 1.00 44.27 189 MET A CA 1
ATOM 1371 C C . MET A 1 188 ? -4.465 2.492 -28.008 1.00 40.74 189 MET A C 1
ATOM 1372 O O . MET A 1 188 ? -3.281 2.373 -28.338 1.00 44.23 189 MET A O 1
ATOM 1377 N N . THR A 1 189 ? -5.158 1.510 -27.436 1.00 39.79 190 THR A N 1
ATOM 1378 C CA . THR A 1 189 ? -4.521 0.249 -27.093 1.00 29.11 190 THR A CA 1
ATOM 1379 C C . THR A 1 189 ? -4.653 -0.839 -28.150 1.00 23.62 190 THR A C 1
ATOM 1380 O O . THR A 1 189 ? -3.834 -1.753 -28.212 1.00 22.96 190 THR A O 1
ATOM 1384 N N . ALA A 1 190 ? -5.644 -0.705 -29.018 1.00 24.83 191 ALA A N 1
ATOM 1385 C CA . ALA A 1 190 ? -5.849 -1.661 -30.100 1.00 28.16 191 ALA A CA 1
ATOM 1386 C C . ALA A 1 190 ? -4.622 -1.611 -30.996 1.00 32.79 191 ALA A C 1
ATOM 1387 O O . ALA A 1 190 ? -4.129 -2.638 -31.469 1.00 34.38 191 ALA A O 1
ATOM 1389 N N . GLU A 1 191 ? -4.156 -0.389 -31.231 1.00 41.04 192 GLU A N 1
ATOM 1390 C CA . GLU A 1 191 ? -2.981 -0.103 -32.046 1.00 42.39 192 GLU A CA 1
ATOM 1391 C C . GLU A 1 191 ? -1.766 -0.892 -31.535 1.00 41.13 192 GLU A C 1
ATOM 1392 O O . GLU A 1 191 ? -1.049 -1.515 -32.316 1.00 48.56 192 GLU A O 1
ATOM 1398 N N . THR A 1 192 ? -1.590 -0.897 -30.218 1.00 39.30 193 THR A N 1
ATOM 1399 C CA . THR A 1 192 ? -0.500 -1.576 -29.509 1.00 32.19 193 THR A CA 1
ATOM 1400 C C . THR A 1 192 ? -0.264 -3.053 -29.861 1.00 31.41 193 THR A C 1
ATOM 1401 O O . THR A 1 192 ? 0.874 -3.517 -29.904 1.00 27.02 193 THR A O 1
ATOM 1405 N N . GLY A 1 193 ? -1.346 -3.795 -30.066 1.00 35.63 194 GLY A N 1
ATOM 1406 C CA . GLY A 1 193 ? -1.233 -5.216 -30.382 1.00 41.23 194 GLY A CA 1
ATOM 1407 C C . GLY A 1 193 ? -2.123 -6.056 -29.474 1.00 39.71 194 GLY A C 1
ATOM 1408 O O . GLY A 1 193 ? -2.213 -7.279 -29.603 1.00 38.48 194 GLY A O 1
ATOM 1409 N N . ILE A 1 194 ? -2.757 -5.367 -28.530 1.00 38.73 195 ILE A N 1
ATOM 1410 C CA . ILE A 1 194 ? -3.666 -5.950 -27.567 1.00 33.37 195 ILE A CA 1
ATOM 1411 C C . ILE A 1 194 ? -4.843 -6.529 -28.328 1.00 36.68 195 ILE A C 1
ATOM 1412 O O . ILE A 1 194 ? -5.230 -5.999 -29.374 1.00 40.89 195 ILE A O 1
ATOM 1417 N N . ARG A 1 195 ? -5.375 -7.645 -27.825 1.00 44.70 196 ARG A N 1
ATOM 1418 C CA . ARG A 1 195 ? -6.538 -8.303 -28.418 1.00 40.49 196 ARG A CA 1
ATOM 1419 C C . ARG A 1 195 ? -7.468 -8.783 -27.330 1.00 34.20 196 ARG A C 1
ATOM 1420 O O . ARG A 1 195 ? -7.041 -9.278 -26.295 1.00 29.54 196 ARG A O 1
ATOM 1428 N N . GLN A 1 196 ? -8.750 -8.566 -27.541 1.00 31.32 197 GLN A N 1
ATOM 1429 C CA . GLN A 1 196 ? -9.741 -8.966 -26.563 1.00 37.45 197 GLN A CA 1
ATOM 1430 C C . GLN A 1 196 ? -10.131 -10.439 -26.682 1.00 34.69 197 GLN A C 1
ATOM 1431 O O . GLN A 1 196 ? -10.027 -11.042 -27.755 1.00 34.84 197 GLN A O 1
ATOM 1437 N N . GLY A 1 197 ? -10.565 -11.009 -25.560 1.00 35.56 198 GLY A N 1
ATOM 1438 C CA . GLY A 1 197 ? -10.974 -12.396 -25.535 1.00 32.86 198 GLY A CA 1
ATOM 1439 C C . GLY A 1 197 ? -10.346 -13.203 -24.414 1.00 26.20 198 GLY A C 1
ATOM 1440 O O . GLY A 1 197 ? -9.282 -12.854 -23.889 1.00 28.88 198 GLY A O 1
ATOM 1441 N N . GLU A 1 198 ? -11.041 -14.278 -24.045 1.00 29.60 199 GLU A N 1
ATOM 1442 C CA . GLU A 1 198 ? -10.625 -15.209 -23.004 1.00 31.58 199 GLU A CA 1
ATOM 1443 C C . GLU A 1 198 ? -9.314 -15.883 -23.395 1.00 29.72 199 GLU A C 1
ATOM 1444 O O . GLU A 1 198 ? -9.255 -16.660 -24.360 1.00 32.46 199 GLU A O 1
ATOM 1450 N N . GLY A 1 199 ? -8.271 -15.613 -22.628 1.00 28.33 200 GLY A N 1
ATOM 1451 C CA . GLY A 1 199 ? -6.987 -16.203 -22.935 1.00 20.34 200 GLY A CA 1
ATOM 1452 C C . GLY A 1 199 ? -6.126 -15.380 -23.881 1.00 26.52 200 GLY A C 1
ATOM 1453 O O . GLY A 1 199 ? -5.088 -15.863 -24.354 1.00 23.27 200 GLY A O 1
ATOM 1454 N N . ASN A 1 200 ? -6.506 -14.126 -24.119 1.00 21.71 201 ASN A N 1
ATOM 1455 C CA . ASN A 1 200 ? -5.732 -13.275 -25.020 1.00 20.07 201 ASN A CA 1
ATOM 1456 C C . ASN A 1 200 ? -4.639 -12.419 -24.396 1.00 17.99 201 ASN A C 1
ATOM 1457 O O . ASN A 1 200 ? -3.833 -11.806 -25.112 1.00 17.95 201 ASN A O 1
ATOM 1462 N N . TYR A 1 201 ? -4.603 -12.391 -23.068 1.00 19.06 202 TYR A N 1
ATOM 1463 C CA . TYR A 1 201 ? -3.578 -11.653 -22.323 1.00 18.10 202 TYR A CA 1
ATOM 1464 C C . TYR A 1 201 ? -3.141 -12.421 -21.048 1.00 18.70 202 TYR A C 1
ATOM 1465 O O . TYR A 1 201 ? -3.472 -12.038 -19.934 1.00 11.61 202 TYR A O 1
ATOM 1474 N N . PRO A 1 202 ? -2.261 -13.428 -21.214 1.00 6.38 203 PRO A N 1
ATOM 1475 C CA . PRO A 1 202 ? -1.719 -14.290 -20.174 1.00 7.78 203 PRO A CA 1
ATOM 1476 C C . PRO A 1 202 ? -1.200 -13.594 -18.923 1.00 14.24 203 PRO A C 1
ATOM 1477 O O . PRO A 1 202 ? -1.480 -14.023 -17.795 1.00 11.29 203 PRO A O 1
ATOM 1481 N N . ASN A 1 203 ? -0.471 -12.495 -19.139 1.00 18.33 204 ASN A N 1
ATOM 1482 C CA . ASN A 1 203 ? 0.178 -11.735 -18.078 1.00 12.40 204 ASN A CA 1
ATOM 1483 C C . ASN A 1 203 ? -0.658 -10.995 -17.076 1.00 12.51 204 ASN A C 1
ATOM 1484 O O . ASN A 1 203 ? -0.130 -10.213 -16.282 1.00 2.53 204 ASN A O 1
ATOM 1489 N N . THR A 1 204 ? -1.947 -11.308 -17.076 1.00 7.35 205 THR A N 1
ATOM 1490 C CA . THR A 1 204 ? -2.907 -10.764 -16.130 1.00 13.94 205 THR A CA 1
ATOM 1491 C C . THR A 1 204 ? -3.694 -12.016 -15.672 1.00 7.11 205 THR A C 1
ATOM 1492 O O . THR A 1 204 ? -3.974 -12.901 -16.486 1.00 9.65 205 THR A O 1
ATOM 1496 N N . PRO A 1 205 ? -3.985 -12.147 -14.359 1.00 4.22 206 PRO A N 1
ATOM 1497 C CA . PRO A 1 205 ? -4.719 -13.308 -13.825 1.00 5.10 206 PRO A CA 1
ATOM 1498 C C . PRO A 1 205 ? -6.004 -13.795 -14.553 1.00 4.32 206 PRO A C 1
ATOM 1499 O O . PRO A 1 205 ? -6.167 -14.995 -14.787 1.00 4.49 206 PRO A O 1
ATOM 1503 N N . MET A 1 206 ? -6.898 -12.890 -14.928 1.00 4.54 207 MET A N 1
ATOM 1504 C CA . MET A 1 206 ? -8.089 -13.329 -15.628 1.00 5.45 207 MET A CA 1
ATOM 1505 C C . MET A 1 206 ? -7.784 -13.717 -17.057 1.00 10.95 207 MET A C 1
ATOM 1506 O O . MET A 1 206 ? -8.688 -14.004 -17.819 1.00 15.77 207 MET A O 1
ATOM 1511 N N . GLY A 1 207 ? -6.501 -13.701 -17.420 1.00 19.03 208 GLY A N 1
ATOM 1512 C CA . GLY A 1 207 ? -6.058 -14.093 -18.758 1.00 14.12 208 GLY A CA 1
ATOM 1513 C C . GLY A 1 207 ? -6.374 -13.200 -19.939 1.00 19.27 208 GLY A C 1
ATOM 1514 O O . GLY A 1 207 ? -5.950 -13.494 -21.041 1.00 18.75 208 GLY A O 1
ATOM 1515 N N . ARG A 1 208 ? -7.130 -12.132 -19.729 1.00 18.69 209 ARG A N 1
ATOM 1516 C CA . ARG A 1 208 ? -7.489 -11.212 -20.801 1.00 14.72 209 ARG A CA 1
ATOM 1517 C C . ARG A 1 208 ? -7.509 -9.739 -20.397 1.00 11.62 209 ARG A C 1
ATOM 1518 O O . ARG A 1 208 ? -7.217 -9.364 -19.262 1.00 12.51 209 ARG A O 1
ATOM 1526 N N . VAL A 1 209 ? -7.884 -8.912 -21.357 1.00 7.60 210 VAL A N 1
ATOM 1527 C CA . VAL A 1 209 ? -7.937 -7.486 -21.162 1.00 14.93 210 VAL A CA 1
ATOM 1528 C C . VAL A 1 209 ? -9.402 -7.097 -20.880 1.00 7.27 210 VAL A C 1
ATOM 1529 O O . VAL A 1 209 ? -10.341 -7.835 -21.215 1.00 18.88 210 VAL A O 1
ATOM 1533 N N . GLY A 1 210 ? -9.603 -5.978 -20.197 1.00 18.91 211 GLY A N 1
ATOM 1534 C CA . GLY A 1 210 ? -10.968 -5.557 -19.929 1.00 15.51 211 GLY A CA 1
ATOM 1535 C C . GLY A 1 210 ? -11.486 -4.750 -21.100 1.00 13.42 211 GLY A C 1
ATOM 1536 O O . GLY A 1 210 ? -10.746 -4.418 -22.035 1.00 14.99 211 GLY A O 1
ATOM 1537 N N . GLU A 1 212 ? -12.784 -4.508 -21.107 1.00 15.69 213 GLU A N 1
ATOM 1538 C CA . GLU A 1 212 ? -13.396 -3.693 -22.139 1.00 11.76 213 GLU A CA 1
ATOM 1539 C C . GLU A 1 212 ? -13.773 -2.418 -21.368 1.00 15.20 213 GLU A C 1
ATOM 1540 O O . GLU A 1 212 ? -13.768 -2.391 -20.133 1.00 12.15 213 GLU A O 1
ATOM 1546 N N . PRO A 1 213 ? -14.114 -1.346 -22.077 1.00 14.64 214 PRO A N 1
ATOM 1547 C CA . PRO A 1 213 ? -14.465 -0.131 -21.344 1.00 15.61 214 PRO A CA 1
ATOM 1548 C C . PRO A 1 213 ? -15.701 -0.228 -20.479 1.00 16.29 214 PRO A C 1
ATOM 1549 O O . PRO A 1 213 ? -15.745 0.403 -19.422 1.00 18.34 214 PRO A O 1
ATOM 1553 N N . GLY A 1 214 ? -16.642 -1.098 -20.868 1.00 11.71 215 GLY A N 1
ATOM 1554 C CA . GLY A 1 214 ? -17.892 -1.270 -20.144 1.00 12.20 215 GLY A CA 1
ATOM 1555 C C . GLY A 1 214 ? -17.727 -1.750 -18.725 1.00 16.25 215 GLY A C 1
ATOM 1556 O O . GLY A 1 214 ? -18.521 -1.411 -17.838 1.00 18.08 215 GLY A O 1
ATOM 1557 N N . GLU A 1 215 ? -16.647 -2.489 -18.498 1.00 16.94 216 GLU A N 1
ATOM 1558 C CA . GLU A 1 215 ? -16.323 -3.031 -17.180 1.00 12.76 216 GLU A CA 1
ATOM 1559 C C . GLU A 1 215 ? -15.674 -1.965 -16.294 1.00 14.37 216 GLU A C 1
ATOM 1560 O O . GLU A 1 215 ? -15.638 -2.084 -15.047 1.00 16.01 216 GLU A O 1
ATOM 1566 N N . ILE A 1 216 ? -15.069 -0.967 -16.937 1.00 13.48 217 ILE A N 1
ATOM 1567 C CA . ILE A 1 216 ? -14.414 0.091 -16.183 1.00 14.11 217 ILE A CA 1
ATOM 1568 C C . ILE A 1 216 ? -15.442 1.157 -15.797 1.00 13.28 217 ILE A C 1
ATOM 1569 O O . ILE A 1 216 ? -15.461 1.637 -14.675 1.00 16.42 217 ILE A O 1
ATOM 1574 N N . ALA A 1 217 ? -16.355 1.457 -16.713 1.00 14.12 218 ALA A N 1
ATOM 1575 C CA . ALA A 1 217 ? -17.392 2.464 -16.493 1.00 16.30 218 ALA A CA 1
ATOM 1576 C C . ALA A 1 217 ? -18.297 2.138 -15.328 1.00 18.31 218 ALA A C 1
ATOM 1577 O O . ALA A 1 217 ? -18.764 3.029 -14.605 1.00 18.59 218 ALA A O 1
ATOM 1579 N N . GLY A 1 218 ? -18.579 0.856 -15.178 1.00 19.28 219 GLY A N 1
ATOM 1580 C CA . GLY A 1 218 ? -19.447 0.410 -14.113 1.00 9.16 219 GLY A CA 1
ATOM 1581 C C . GLY A 1 218 ? -18.819 0.656 -12.776 1.00 7.09 219 GLY A C 1
ATOM 1582 O O . GLY A 1 218 ? -19.506 0.748 -11.780 1.00 8.69 219 GLY A O 1
ATOM 1583 N N . ALA A 1 219 ? -17.504 0.667 -12.735 1.00 8.19 220 ALA A N 1
ATOM 1584 C CA . ALA A 1 219 ? -16.823 0.940 -11.490 1.00 9.74 220 ALA A CA 1
ATOM 1585 C C . ALA A 1 219 ? -17.087 2.430 -11.223 1.00 10.43 220 ALA A C 1
ATOM 1586 O O . ALA A 1 219 ? -17.320 2.857 -10.079 1.00 6.14 220 ALA A O 1
ATOM 1588 N N . VAL A 1 220 ? -17.065 3.201 -12.314 1.00 17.06 221 VAL A N 1
ATOM 1589 C CA . VAL A 1 220 ? -17.255 4.645 -12.289 1.00 7.50 221 VAL A CA 1
ATOM 1590 C C . VAL A 1 220 ? -18.648 5.091 -11.894 1.00 7.31 221 VAL A C 1
ATOM 1591 O O . VAL A 1 220 ? -18.775 5.862 -10.943 1.00 4.93 221 VAL A O 1
ATOM 1595 N N . VAL A 1 221 ? -19.682 4.610 -12.597 1.00 5.51 222 VAL A N 1
ATOM 1596 C CA . VAL A 1 221 ? -21.064 4.982 -12.267 1.00 5.38 222 VAL A CA 1
ATOM 1597 C C . VAL A 1 221 ? -21.353 4.687 -10.786 1.00 9.85 222 VAL A C 1
ATOM 1598 O O . VAL A 1 221 ? -22.027 5.476 -10.085 1.00 10.63 222 VAL A O 1
ATOM 1602 N N . LYS A 1 222 ? -20.789 3.578 -10.304 1.00 7.22 223 LYS A N 1
ATOM 1603 C CA . LYS A 1 222 ? -20.970 3.139 -8.926 1.00 3.07 223 LYS A CA 1
ATOM 1604 C C . LYS A 1 222 ? -20.470 4.155 -7.905 1.00 2.20 223 LYS A C 1
ATOM 1605 O O . LYS A 1 222 ? -21.073 4.313 -6.861 1.00 2.00 223 LYS A O 1
ATOM 1611 N N . LEU A 1 223 ? -19.353 4.806 -8.211 1.00 8.82 224 LEU A N 1
ATOM 1612 C CA . LEU A 1 223 ? -18.735 5.833 -7.352 1.00 6.82 224 LEU A CA 1
ATOM 1613 C C . LEU A 1 223 ? -19.467 7.192 -7.463 1.00 10.79 224 LEU A C 1
ATOM 1614 O O . LEU A 1 223 ? -19.609 7.935 -6.500 1.00 17.96 224 LEU A O 1
ATOM 1619 N N . LEU A 1 224 ? -19.933 7.507 -8.652 1.00 10.29 225 LEU A N 1
ATOM 1620 C CA . LEU A 1 224 ? -20.669 8.736 -8.895 1.00 12.50 225 LEU A CA 1
ATOM 1621 C C . LEU A 1 224 ? -22.014 8.657 -8.134 1.00 16.04 225 LEU A C 1
ATOM 1622 O O . LEU A 1 224 ? -22.438 9.613 -7.450 1.00 11.27 225 LEU A O 1
ATOM 1627 N N . SER A 1 225 ? -22.670 7.499 -8.255 1.00 16.42 226 SER A N 1
ATOM 1628 C CA . SER A 1 225 ? -23.940 7.261 -7.598 1.00 18.39 226 SER A CA 1
ATOM 1629 C C . SER A 1 225 ? -23.776 7.373 -6.078 1.00 19.20 226 SER A C 1
ATOM 1630 O O . SER A 1 225 ? -22.711 7.107 -5.508 1.00 24.99 226 SER A O 1
ATOM 1633 N N . ASP A 1 226 ? -24.874 7.733 -5.433 1.00 16.91 227 ASP A N 1
ATOM 1634 C CA . ASP A 1 226 ? -24.939 7.948 -3.992 1.00 15.63 227 ASP A CA 1
ATOM 1635 C C . ASP A 1 226 ? -24.765 6.664 -3.189 1.00 15.04 227 ASP A C 1
ATOM 1636 O O . ASP A 1 226 ? -24.701 6.696 -1.967 1.00 3.63 227 ASP A O 1
ATOM 1641 N N . THR A 1 227 ? -24.808 5.534 -3.884 1.00 17.53 228 THR A N 1
ATOM 1642 C CA . THR A 1 227 ? -24.638 4.207 -3.296 1.00 17.90 228 THR A CA 1
ATOM 1643 C C . THR A 1 227 ? -23.331 4.097 -2.503 1.00 18.57 228 THR A C 1
ATOM 1644 O O . THR A 1 227 ? -23.271 3.388 -1.506 1.00 21.01 228 THR A O 1
ATOM 1648 N N . SER A 1 228 ? -22.316 4.837 -2.944 1.00 13.79 229 SER A N 1
ATOM 1649 C CA . SER A 1 228 ? -21.015 4.880 -2.305 1.00 8.24 229 SER A CA 1
ATOM 1650 C C . SER A 1 228 ? -20.888 6.009 -1.309 1.00 9.51 229 SER A C 1
ATOM 1651 O O . SER A 1 228 ? -19.788 6.448 -1.000 1.00 7.18 229 SER A O 1
ATOM 1654 N N . SER A 1 229 ? -22.007 6.450 -0.772 1.00 6.90 230 SER A N 1
ATOM 1655 C CA . SER A 1 229 ? -22.016 7.528 0.200 1.00 16.12 230 SER A CA 1
ATOM 1656 C C . SER A 1 229 ? -21.295 7.206 1.506 1.00 17.95 230 SER A C 1
ATOM 1657 O O . SER A 1 229 ? -21.925 7.095 2.566 1.00 20.93 230 SER A O 1
ATOM 1660 N N . TYR A 1 230 ? -19.980 7.042 1.418 1.00 15.11 231 TYR A N 1
ATOM 1661 C CA . TYR A 1 230 ? -19.110 6.747 2.550 1.00 10.09 231 TYR A CA 1
ATOM 1662 C C . TYR A 1 230 ? -17.765 6.235 2.062 1.00 13.73 231 TYR A C 1
ATOM 1663 O O . TYR A 1 230 ? -16.883 5.934 2.863 1.00 15.02 231 TYR A O 1
ATOM 1672 N N . VAL A 1 231 ? -17.639 6.112 0.741 1.00 13.26 232 VAL A N 1
ATOM 1673 C CA . VAL A 1 231 ? -16.412 5.687 0.097 1.00 14.92 232 VAL A CA 1
ATOM 1674 C C . VAL A 1 231 ? -15.740 6.990 -0.326 1.00 9.55 232 VAL A C 1
ATOM 1675 O O . VAL A 1 231 ? -16.188 7.647 -1.268 1.00 15.86 232 VAL A O 1
ATOM 1679 N N . THR A 1 232 ? -14.718 7.405 0.412 1.00 13.75 233 THR A N 1
ATOM 1680 C CA . THR A 1 232 ? -13.979 8.636 0.095 1.00 22.07 233 THR A CA 1
ATOM 1681 C C . THR A 1 232 ? -12.501 8.368 0.367 1.00 18.17 233 THR A C 1
ATOM 1682 O O . THR A 1 232 ? -12.156 7.678 1.333 1.00 17.58 233 THR A O 1
ATOM 1686 N N . GLY A 1 233 ? -11.628 8.908 -0.466 1.00 9.88 234 GLY A N 1
ATOM 1687 C CA . GLY A 1 233 ? -10.213 8.690 -0.231 1.00 11.30 234 GLY A CA 1
ATOM 1688 C C . GLY A 1 233 ? -9.807 7.252 -0.494 1.00 12.54 234 GLY A C 1
ATOM 1689 O O . GLY A 1 233 ? -8.771 6.832 -0.020 1.00 6.92 234 GLY A O 1
ATOM 1690 N N . ALA A 1 234 ? -10.584 6.548 -1.321 1.00 4.53 235 ALA A N 1
ATOM 1691 C CA . ALA A 1 234 ? -10.353 5.143 -1.677 1.00 14.62 235 ALA A CA 1
ATOM 1692 C C . ALA A 1 234 ? -9.807 4.998 -3.094 1.00 15.31 235 ALA A C 1
ATOM 1693 O O . ALA A 1 234 ? -10.038 5.874 -3.943 1.00 17.58 235 ALA A O 1
ATOM 1695 N N . GLU A 1 235 ? -9.265 3.809 -3.379 1.00 10.07 236 GLU A N 1
ATOM 1696 C CA . GLU A 1 235 ? -8.671 3.476 -4.665 1.00 9.18 236 GLU A CA 1
ATOM 1697 C C . GLU A 1 235 ? -9.116 2.096 -5.189 1.00 12.20 236 GLU A C 1
ATOM 1698 O O . GLU A 1 235 ? -8.684 1.068 -4.670 1.00 15.35 236 GLU A O 1
ATOM 1704 N N . LEU A 1 236 ? -9.968 2.042 -6.209 1.00 13.87 237 LEU A N 1
ATOM 1705 C CA . LEU A 1 236 ? -10.336 0.739 -6.741 1.00 8.60 237 LEU A CA 1
ATOM 1706 C C . LEU A 1 236 ? -9.721 0.383 -8.091 1.00 7.31 237 LEU A C 1
ATOM 1707 O O . LEU A 1 236 ? -9.928 1.076 -9.100 1.00 13.07 237 LEU A O 1
ATOM 1712 N N . ALA A 1 237 ? -9.083 -0.778 -8.128 1.00 8.22 238 ALA A N 1
ATOM 1713 C CA . ALA A 1 237 ? -8.463 -1.317 -9.342 1.00 6.65 238 ALA A CA 1
ATOM 1714 C C . ALA A 1 237 ? -9.455 -2.163 -10.134 1.00 6.93 238 ALA A C 1
ATOM 1715 O O . ALA A 1 237 ? -10.123 -3.037 -9.587 1.00 2.60 238 ALA A O 1
ATOM 1717 N N . VAL A 1 238 ? -9.508 -1.924 -11.438 1.00 8.52 239 VAL A N 1
ATOM 1718 C CA . VAL A 1 238 ? -10.356 -2.689 -12.329 1.00 8.62 239 VAL A CA 1
ATOM 1719 C C . VAL A 1 238 ? -9.442 -3.277 -13.432 1.00 12.18 239 VAL A C 1
ATOM 1720 O O . VAL A 1 238 ? -9.502 -2.908 -14.619 1.00 2.00 239 VAL A O 1
ATOM 1724 N N . ASP A 1 239 ? -8.568 -4.197 -13.012 1.00 9.82 240 ASP A N 1
ATOM 1725 C CA . ASP A 1 239 ? -7.597 -4.829 -13.909 1.00 8.70 240 ASP A CA 1
ATOM 1726 C C . ASP A 1 239 ? -7.444 -6.371 -13.918 1.00 15.97 240 ASP A C 1
ATOM 1727 O O . ASP A 1 239 ? -6.351 -6.869 -14.175 1.00 18.58 240 ASP A O 1
ATOM 1732 N N . GLY A 1 240 ? -8.489 -7.122 -13.596 1.00 14.80 241 GLY A N 1
ATOM 1733 C CA . GLY A 1 240 ? -8.376 -8.568 -13.614 1.00 6.94 241 GLY A CA 1
ATOM 1734 C C . GLY A 1 240 ? -7.178 -9.079 -12.850 1.00 12.17 241 GLY A C 1
ATOM 1735 O O . GLY A 1 240 ? -6.567 -10.068 -13.239 1.00 18.29 241 GLY A O 1
ATOM 1736 N N . GLY A 1 241 ? -6.814 -8.392 -11.773 1.00 15.64 242 GLY A N 1
ATOM 1737 C CA . GLY A 1 241 ? -5.661 -8.807 -10.982 1.00 7.16 242 GLY A CA 1
ATOM 1738 C C . GLY A 1 241 ? -4.237 -8.473 -11.476 1.00 8.13 242 GLY A C 1
ATOM 1739 O O . GLY A 1 241 ? -3.256 -8.807 -10.792 1.00 7.22 242 GLY A O 1
ATOM 1740 N N . TRP A 1 242 ? -4.091 -7.782 -12.598 1.00 7.82 243 TRP A N 1
ATOM 1741 C CA . TRP A 1 242 ? -2.750 -7.492 -13.101 1.00 12.19 243 TRP A CA 1
ATOM 1742 C C . TRP A 1 242 ? -1.899 -6.924 -11.974 1.00 3.10 243 TRP A C 1
ATOM 1743 O O . TRP A 1 242 ? -0.807 -7.380 -11.682 1.00 2.00 243 TRP A O 1
ATOM 1754 N N . THR A 1 243 ? -2.565 -6.075 -11.215 1.00 14.69 244 THR A N 1
ATOM 1755 C CA . THR A 1 243 ? -1.990 -5.321 -10.120 1.00 8.11 244 THR A CA 1
ATOM 1756 C C . THR A 1 243 ? -1.886 -5.994 -8.762 1.00 9.25 244 THR A C 1
ATOM 1757 O O . THR A 1 243 ? -1.147 -5.520 -7.911 1.00 2.00 244 THR A O 1
ATOM 1761 N N . THR A 1 244 ? -2.630 -7.067 -8.545 1.00 8.50 245 THR A N 1
ATOM 1762 C CA . THR A 1 244 ? -2.642 -7.727 -7.244 1.00 7.49 245 THR A CA 1
ATOM 1763 C C . THR A 1 244 ? -1.450 -8.609 -6.853 1.00 4.36 245 THR A C 1
ATOM 1764 O O . THR A 1 244 ? -1.150 -8.777 -5.667 1.00 2.25 245 THR A O 1
ATOM 1768 N N . GLY A 1 245 ? -0.757 -9.142 -7.840 1.00 8.51 246 GLY A N 1
ATOM 1769 C CA . GLY A 1 245 ? 0.389 -9.993 -7.579 1.00 2.00 246 GLY A CA 1
ATOM 1770 C C . GLY A 1 245 ? 0.754 -10.700 -8.867 1.00 6.14 246 GLY A C 1
ATOM 1771 O O . GLY A 1 245 ? 0.038 -10.556 -9.872 1.00 2.49 246 GLY A O 1
ATOM 1772 N N . PRO A 1 246 ? 1.911 -11.384 -8.911 1.00 4.88 247 PRO A N 1
ATOM 1773 C CA . PRO A 1 246 ? 2.325 -12.099 -10.119 1.00 6.91 247 PRO A CA 1
ATOM 1774 C C . PRO A 1 246 ? 1.355 -13.236 -10.493 1.00 12.05 247 PRO A C 1
ATOM 1775 O O . PRO A 1 246 ? 0.595 -13.759 -9.684 1.00 6.18 247 PRO A O 1
ATOM 1779 N N . THR A 1 247 ? 1.458 -13.631 -11.741 1.00 11.40 248 THR A N 1
ATOM 1780 C CA . THR A 1 247 ? 0.681 -14.695 -12.346 1.00 10.51 248 THR A CA 1
ATOM 1781 C C . THR A 1 247 ? 1.363 -16.048 -11.943 1.00 13.35 248 THR A C 1
ATOM 1782 O O . THR A 1 247 ? 2.556 -16.069 -11.595 1.00 6.46 248 THR A O 1
ATOM 1786 N N . VAL A 1 248 ? 0.597 -17.139 -11.883 1.00 8.18 249 VAL A N 1
ATOM 1787 C CA . VAL A 1 248 ? 1.112 -18.456 -11.476 1.00 5.62 249 VAL A CA 1
ATOM 1788 C C . VAL A 1 248 ? 2.349 -18.845 -12.244 1.00 2.95 249 VAL A C 1
ATOM 1789 O O . VAL A 1 248 ? 3.351 -19.195 -11.647 1.00 9.35 249 VAL A O 1
ATOM 1793 N N . LYS A 1 249 ? 2.260 -18.807 -13.563 1.00 3.70 250 LYS A N 1
ATOM 1794 C CA . LYS A 1 249 ? 3.376 -19.100 -14.464 1.00 7.75 250 LYS A CA 1
ATOM 1795 C C . LYS A 1 249 ? 4.641 -18.392 -14.002 1.00 15.19 250 LYS A C 1
ATOM 1796 O O . LYS A 1 249 ? 5.714 -18.991 -13.895 1.00 14.02 250 LYS A O 1
ATOM 1802 N N . TYR A 1 250 ? 4.487 -17.101 -13.727 1.00 14.35 251 TYR A N 1
ATOM 1803 C CA . TYR A 1 250 ? 5.558 -16.228 -13.252 1.00 8.75 251 TYR A CA 1
ATOM 1804 C C . TYR A 1 250 ? 6.149 -16.645 -11.902 1.00 8.81 251 TYR A C 1
ATOM 1805 O O . TYR A 1 250 ? 7.368 -16.776 -11.764 1.00 8.91 251 TYR A O 1
ATOM 1814 N N . VAL A 1 251 ? 5.283 -16.837 -10.905 1.00 17.49 252 VAL A N 1
ATOM 1815 C CA . VAL A 1 251 ? 5.697 -17.229 -9.547 1.00 13.18 252 VAL A CA 1
ATOM 1816 C C . VAL A 1 251 ? 6.635 -18.429 -9.582 1.00 24.48 252 VAL A C 1
ATOM 1817 O O . VAL A 1 251 ? 7.478 -18.586 -8.696 1.00 17.97 252 VAL A O 1
ATOM 1821 N N . MET A 1 252 ? 6.509 -19.248 -10.626 1.00 27.16 253 MET A N 1
ATOM 1822 C CA . MET A 1 252 ? 7.377 -20.404 -10.811 1.00 31.14 253 MET A CA 1
ATOM 1823 C C . MET A 1 252 ? 8.518 -20.086 -11.809 1.00 28.93 253 MET A C 1
ATOM 1824 O O . MET A 1 252 ? 9.675 -19.949 -11.403 1.00 31.12 253 MET A O 1
ATOM 1829 N N . GLY A 1 253 ? 8.186 -19.934 -13.093 1.00 34.91 254 GLY A N 1
ATOM 1830 C CA . GLY A 1 253 ? 9.189 -19.642 -14.116 1.00 38.64 254 GLY A CA 1
ATOM 1831 C C . GLY A 1 253 ? 8.694 -19.940 -15.530 1.00 40.69 254 GLY A C 1
ATOM 1832 O O . GLY A 1 253 ? 7.969 -20.927 -15.751 1.00 43.10 254 GLY A O 1
ATOM 1833 N N . GLN A 1 254 ? 9.070 -19.089 -16.481 1.00 44.93 255 GLN A N 1
ATOM 1834 C CA . GLN A 1 254 ? 8.657 -19.240 -17.876 1.00 39.27 255 GLN A CA 1
ATOM 1835 C C . GLN A 1 254 ? 9.725 -19.870 -18.782 1.00 46.97 255 GLN A C 1
ATOM 1836 O O . GLN A 1 254 ? 10.940 -19.771 -18.464 1.00 56.39 255 GLN A O 1
ATOM 1843 N N . ASN B 1 1 ? 28.693 3.707 11.225 1.00 55.90 2 ASN B N 1
ATOM 1844 C CA . ASN B 1 1 ? 27.862 2.585 10.700 1.00 61.84 2 ASN B CA 1
ATOM 1845 C C . ASN B 1 1 ? 26.845 2.159 11.762 1.00 62.65 2 ASN B C 1
ATOM 1846 O O . ASN B 1 1 ? 26.697 2.825 12.791 1.00 64.89 2 ASN B O 1
ATOM 1851 N N . ASP B 1 2 ? 26.156 1.049 11.505 1.00 63.79 3 ASP B N 1
ATOM 1852 C CA . ASP B 1 2 ? 25.156 0.518 12.432 1.00 61.09 3 ASP B CA 1
ATOM 1853 C C . ASP B 1 2 ? 25.774 -0.253 13.605 1.00 55.43 3 ASP B C 1
ATOM 1854 O O . ASP B 1 2 ? 26.271 -1.372 13.429 1.00 54.16 3 ASP B O 1
ATOM 1859 N N . LEU B 1 3 ? 25.765 0.355 14.791 1.00 53.62 4 LEU B N 1
ATOM 1860 C CA . LEU B 1 3 ? 26.313 -0.297 15.976 1.00 47.73 4 LEU B CA 1
ATOM 1861 C C . LEU B 1 3 ? 25.219 -0.850 16.899 1.00 44.89 4 LEU B C 1
ATOM 1862 O O . LEU B 1 3 ? 24.193 -0.195 17.140 1.00 45.87 4 LEU B O 1
ATOM 1867 N N . SER B 1 4 ? 25.469 -2.052 17.417 1.00 41.23 5 SER B N 1
ATOM 1868 C CA . SER B 1 4 ? 24.568 -2.750 18.323 1.00 44.01 5 SER B CA 1
ATOM 1869 C C . SER B 1 4 ? 25.385 -3.519 19.377 1.00 42.19 5 SER B C 1
ATOM 1870 O O . SER B 1 4 ? 25.547 -4.740 19.276 1.00 48.62 5 SER B O 1
ATOM 1873 N N . GLY B 1 5 ? 25.942 -2.794 20.353 1.00 44.85 6 GLY B N 1
ATOM 1874 C CA . GLY B 1 5 ? 26.715 -3.415 21.429 1.00 43.54 6 GLY B CA 1
ATOM 1875 C C . GLY B 1 5 ? 25.738 -3.758 22.546 1.00 42.90 6 GLY B C 1
ATOM 1876 O O . GLY B 1 5 ? 25.977 -3.476 23.729 1.00 44.63 6 GLY B O 1
ATOM 1877 N N . LYS B 1 6 ? 24.637 -4.392 22.129 1.00 37.90 7 LYS B N 1
ATOM 1878 C CA . LYS B 1 6 ? 23.502 -4.787 22.966 1.00 35.29 7 LYS B CA 1
ATOM 1879 C C . LYS B 1 6 ? 23.159 -6.282 22.765 1.00 34.29 7 LYS B C 1
ATOM 1880 O O . LYS B 1 6 ? 23.784 -6.956 21.945 1.00 28.99 7 LYS B O 1
ATOM 1886 N N . THR B 1 7 ? 22.178 -6.786 23.514 1.00 23.84 8 THR B N 1
ATOM 1887 C CA . THR B 1 7 ? 21.779 -8.196 23.455 1.00 23.93 8 THR B CA 1
ATOM 1888 C C . THR B 1 7 ? 20.426 -8.525 22.796 1.00 18.00 8 THR B C 1
ATOM 1889 O O . THR B 1 7 ? 19.395 -7.938 23.138 1.00 20.31 8 THR B O 1
ATOM 1893 N N . VAL B 1 8 ? 20.437 -9.495 21.879 1.00 15.00 9 VAL B N 1
ATOM 1894 C CA . VAL B 1 8 ? 19.225 -9.893 21.152 1.00 20.35 9 VAL B CA 1
ATOM 1895 C C . VAL B 1 8 ? 18.999 -11.398 20.972 1.00 17.13 9 VAL B C 1
ATOM 1896 O O . VAL B 1 8 ? 19.934 -12.154 20.662 1.00 20.53 9 VAL B O 1
ATOM 1900 N N . ILE B 1 9 ? 17.757 -11.836 21.152 1.00 19.90 10 ILE B N 1
ATOM 1901 C CA . ILE B 1 9 ? 17.463 -13.233 20.953 1.00 13.53 10 ILE B CA 1
ATOM 1902 C C . ILE B 1 9 ? 16.947 -13.419 19.519 1.00 9.68 10 ILE B C 1
ATOM 1903 O O . ILE B 1 9 ? 16.146 -12.610 19.024 1.00 11.31 10 ILE B O 1
ATOM 1908 N N . ILE B 1 10 ? 17.450 -14.456 18.857 1.00 10.24 11 ILE B N 1
ATOM 1909 C CA . ILE B 1 10 ? 17.104 -14.765 17.477 1.00 11.74 11 ILE B CA 1
ATOM 1910 C C . ILE B 1 10 ? 16.390 -16.119 17.360 1.00 9.15 11 ILE B C 1
ATOM 1911 O O . ILE B 1 10 ? 16.947 -17.198 17.602 1.00 13.52 11 ILE B O 1
ATOM 1916 N N . THR B 1 11 ? 15.131 -16.012 16.987 1.00 15.20 12 THR B N 1
ATOM 1917 C CA . THR B 1 11 ? 14.223 -17.107 16.799 1.00 3.72 12 THR B CA 1
ATOM 1918 C C . THR B 1 11 ? 14.508 -17.740 15.444 1.00 12.35 12 THR B C 1
ATOM 1919 O O . THR B 1 11 ? 14.684 -17.038 14.445 1.00 14.37 12 THR B O 1
ATOM 1923 N N . GLY B 1 12 ? 14.569 -19.074 15.420 1.00 9.69 13 GLY B N 1
ATOM 1924 C CA . GLY B 1 12 ? 14.911 -19.785 14.197 1.00 4.08 13 GLY B CA 1
ATOM 1925 C C . GLY B 1 12 ? 16.413 -19.625 13.990 1.00 18.70 13 GLY B C 1
ATOM 1926 O O . GLY B 1 12 ? 16.973 -20.001 12.962 1.00 21.78 13 GLY B O 1
ATOM 1927 N N . GLY B 1 13 ? 17.085 -19.200 15.048 1.00 12.01 14 GLY B N 1
ATOM 1928 C CA . GLY B 1 13 ? 18.498 -18.901 14.978 1.00 18.07 14 GLY B CA 1
ATOM 1929 C C . GLY B 1 13 ? 19.538 -19.905 14.551 1.00 22.26 14 GLY B C 1
ATOM 1930 O O . GLY B 1 13 ? 20.643 -19.502 14.150 1.00 20.08 14 GLY B O 1
ATOM 1931 N N . ALA B 1 14 ? 19.207 -21.192 14.576 1.00 21.90 15 ALA B N 1
ATOM 1932 C CA . ALA B 1 14 ? 20.207 -22.199 14.231 1.00 19.31 15 ALA B CA 1
ATOM 1933 C C . ALA B 1 14 ? 20.586 -22.309 12.774 1.00 24.13 15 ALA B C 1
ATOM 1934 O O . ALA B 1 14 ? 21.700 -22.694 12.462 1.00 22.01 15 ALA B O 1
ATOM 1936 N N . ARG B 1 15 ? 19.700 -21.937 11.867 1.00 15.04 16 ARG B N 1
ATOM 1937 C CA . ARG B 1 15 ? 20.032 -22.107 10.464 1.00 30.58 16 ARG B CA 1
ATOM 1938 C C . ARG B 1 15 ? 19.630 -20.986 9.503 1.00 30.97 16 ARG B C 1
ATOM 1939 O O . ARG B 1 15 ? 18.911 -20.043 9.873 1.00 40.61 16 ARG B O 1
ATOM 1947 N N . GLY B 1 16 ? 20.174 -21.066 8.288 1.00 23.28 17 GLY B N 1
ATOM 1948 C CA . GLY B 1 16 ? 19.875 -20.104 7.242 1.00 23.80 17 GLY B CA 1
ATOM 1949 C C . GLY B 1 16 ? 19.981 -18.661 7.663 1.00 19.95 17 GLY B C 1
ATOM 1950 O O . GLY B 1 16 ? 20.847 -18.322 8.477 1.00 21.63 17 GLY B O 1
ATOM 1951 N N . LEU B 1 17 ? 19.045 -17.837 7.189 1.00 17.63 18 LEU B N 1
ATOM 1952 C CA . LEU B 1 17 ? 19.072 -16.409 7.490 1.00 21.43 18 LEU B CA 1
ATOM 1953 C C . LEU B 1 17 ? 18.928 -16.015 8.961 1.00 21.51 18 LEU B C 1
ATOM 1954 O O . LEU B 1 17 ? 19.168 -14.849 9.333 1.00 18.62 18 LEU B O 1
ATOM 1959 N N . GLY B 1 18 ? 18.516 -16.984 9.780 1.00 18.57 19 GLY B N 1
ATOM 1960 C CA . GLY B 1 18 ? 18.392 -16.778 11.208 1.00 12.91 19 GLY B CA 1
ATOM 1961 C C . GLY B 1 18 ? 19.810 -16.950 11.718 1.00 10.82 19 GLY B C 1
ATOM 1962 O O . GLY B 1 18 ? 20.182 -16.333 12.701 1.00 8.33 19 GLY B O 1
ATOM 1963 N N . ALA B 1 19 ? 20.598 -17.791 11.039 1.00 18.23 20 ALA B N 1
ATOM 1964 C CA . ALA B 1 19 ? 22.017 -18.046 11.372 1.00 17.31 20 ALA B CA 1
ATOM 1965 C C . ALA B 1 19 ? 22.908 -16.907 10.844 1.00 16.59 20 ALA B C 1
ATOM 1966 O O . ALA B 1 19 ? 23.934 -16.556 11.454 1.00 18.41 20 ALA B O 1
ATOM 1968 N N . GLU B 1 20 ? 22.559 -16.396 9.663 1.00 15.43 21 GLU B N 1
ATOM 1969 C CA . GLU B 1 20 ? 23.292 -15.297 9.043 1.00 18.55 21 GLU B CA 1
ATOM 1970 C C . GLU B 1 20 ? 23.062 -14.012 9.875 1.00 22.04 21 GLU B C 1
ATOM 1971 O O . GLU B 1 20 ? 24.021 -13.306 10.212 1.00 19.64 21 GLU B O 1
ATOM 1977 N N . ALA B 1 21 ? 21.818 -13.750 10.279 1.00 7.54 22 ALA B N 1
ATOM 1978 C CA . ALA B 1 21 ? 21.526 -12.568 11.105 1.00 7.02 22 ALA B CA 1
ATOM 1979 C C . ALA B 1 21 ? 22.337 -12.603 12.373 1.00 16.53 22 ALA B C 1
ATOM 1980 O O . ALA B 1 21 ? 22.735 -11.560 12.879 1.00 21.10 22 ALA B O 1
ATOM 1982 N N . ALA B 1 22 ? 22.561 -13.802 12.906 1.00 13.22 23 ALA B N 1
ATOM 1983 C CA . ALA B 1 22 ? 23.322 -13.977 14.144 1.00 13.30 23 ALA B CA 1
ATOM 1984 C C . ALA B 1 22 ? 24.785 -13.743 13.870 1.00 16.42 23 ALA B C 1
ATOM 1985 O O . ALA B 1 22 ? 25.485 -13.123 14.668 1.00 17.98 23 ALA B O 1
ATOM 1987 N N . ARG B 1 23 ? 25.249 -14.245 12.733 1.00 13.26 24 ARG B N 1
ATOM 1988 C CA . ARG B 1 23 ? 26.635 -14.089 12.334 1.00 19.10 24 ARG B CA 1
ATOM 1989 C C . ARG B 1 23 ? 26.977 -12.610 12.226 1.00 17.95 24 ARG B C 1
ATOM 1990 O O . ARG B 1 23 ? 28.094 -12.202 12.528 1.00 17.96 24 ARG B O 1
ATOM 1998 N N . GLN B 1 24 ? 25.983 -11.818 11.833 1.00 18.17 25 GLN B N 1
ATOM 1999 C CA . GLN B 1 24 ? 26.153 -10.387 11.644 1.00 17.42 25 GLN B CA 1
ATOM 2000 C C . GLN B 1 24 ? 25.978 -9.563 12.880 1.00 22.07 25 GLN B C 1
ATOM 2001 O O . GLN B 1 24 ? 26.752 -8.630 13.124 1.00 25.31 25 GLN B O 1
ATOM 2007 N N . ALA B 1 25 ? 24.948 -9.893 13.647 1.00 19.73 26 ALA B N 1
ATOM 2008 C CA . ALA B 1 25 ? 24.648 -9.207 14.885 1.00 16.52 26 ALA B CA 1
ATOM 2009 C C . ALA B 1 25 ? 25.856 -9.361 15.811 1.00 20.78 26 ALA B C 1
ATOM 2010 O O . ALA B 1 25 ? 26.239 -8.419 16.520 1.00 23.83 26 ALA B O 1
ATOM 2012 N N . VAL B 1 26 ? 26.480 -10.533 15.781 1.00 18.78 27 VAL B N 1
ATOM 2013 C CA . VAL B 1 26 ? 27.648 -10.785 16.620 1.00 19.31 27 VAL B CA 1
ATOM 2014 C C . VAL B 1 26 ? 28.820 -9.927 16.177 1.00 24.18 27 VAL B C 1
ATOM 2015 O O . VAL B 1 26 ? 29.457 -9.305 17.025 1.00 24.00 27 VAL B O 1
ATOM 2019 N N . ALA B 1 27 ? 29.084 -9.875 14.861 1.00 25.13 28 ALA B N 1
ATOM 2020 C CA . ALA B 1 27 ? 30.184 -9.071 14.289 1.00 11.07 28 ALA B CA 1
ATOM 2021 C C . ALA B 1 27 ? 30.121 -7.615 14.720 1.00 17.72 28 ALA B C 1
ATOM 2022 O O . ALA B 1 27 ? 31.159 -6.944 14.864 1.00 17.24 28 ALA B O 1
ATOM 2024 N N . ALA B 1 28 ? 28.892 -7.144 14.933 1.00 14.00 29 ALA B N 1
ATOM 2025 C CA . ALA B 1 28 ? 28.623 -5.785 15.346 1.00 12.66 29 ALA B CA 1
ATOM 2026 C C . ALA B 1 28 ? 28.527 -5.661 16.857 1.00 16.57 29 ALA B C 1
ATOM 2027 O O . ALA B 1 28 ? 27.995 -4.680 17.364 1.00 14.52 29 ALA B O 1
ATOM 2029 N N . GLY B 1 29 ? 29.051 -6.647 17.573 1.00 16.14 30 GLY B N 1
ATOM 2030 C CA . GLY B 1 29 ? 29.039 -6.602 19.030 1.00 15.43 30 GLY B CA 1
ATOM 2031 C C . GLY B 1 29 ? 27.750 -6.977 19.746 1.00 16.17 30 GLY B C 1
ATOM 2032 O O . GLY B 1 29 ? 27.498 -6.542 20.878 1.00 6.91 30 GLY B O 1
ATOM 2033 N N . ALA B 1 30 ? 26.899 -7.756 19.097 1.00 19.20 31 ALA B N 1
ATOM 2034 C CA . ALA B 1 30 ? 25.668 -8.136 19.764 1.00 26.36 31 ALA B CA 1
ATOM 2035 C C . ALA B 1 30 ? 25.871 -9.356 20.650 1.00 27.37 31 ALA B C 1
ATOM 2036 O O . ALA B 1 30 ? 26.714 -10.216 20.365 1.00 26.83 31 ALA B O 1
ATOM 2038 N N . ARG B 1 31 ? 25.182 -9.361 21.788 1.00 30.28 32 ARG B N 1
ATOM 2039 C CA . ARG B 1 31 ? 25.200 -10.511 22.686 1.00 35.23 32 ARG B CA 1
ATOM 2040 C C . ARG B 1 31 ? 23.941 -11.211 22.132 1.00 30.37 32 ARG B C 1
ATOM 2041 O O . ARG B 1 31 ? 22.798 -10.786 22.384 1.00 35.10 32 ARG B O 1
ATOM 2049 N N . VAL B 1 32 ? 24.178 -12.198 21.270 1.00 32.29 33 VAL B N 1
ATOM 2050 C CA . VAL B 1 32 ? 23.124 -12.944 20.588 1.00 29.12 33 VAL B CA 1
ATOM 2051 C C . VAL B 1 32 ? 22.643 -14.207 21.289 1.00 24.50 33 VAL B C 1
ATOM 2052 O O . VAL B 1 32 ? 23.442 -15.017 21.746 1.00 31.36 33 VAL B O 1
ATOM 2056 N N . VAL B 1 33 ? 21.335 -14.391 21.352 1.00 23.11 34 VAL B N 1
ATOM 2057 C CA . VAL B 1 33 ? 20.772 -15.601 21.948 1.00 20.82 34 VAL B CA 1
ATOM 2058 C C . VAL B 1 33 ? 20.037 -16.385 20.856 1.00 23.97 34 VAL B C 1
ATOM 2059 O O . VAL B 1 33 ? 18.904 -16.041 20.495 1.00 21.88 34 VAL B O 1
ATOM 2063 N N . LEU B 1 34 ? 20.706 -17.376 20.270 1.00 18.50 35 LEU B N 1
ATOM 2064 C CA . LEU B 1 34 ? 20.078 -18.211 19.247 1.00 17.39 35 LEU B CA 1
ATOM 2065 C C . LEU B 1 34 ? 19.055 -19.132 19.947 1.00 19.01 35 LEU B C 1
ATOM 2066 O O . LEU B 1 34 ? 19.365 -19.754 20.972 1.00 23.89 35 LEU B O 1
ATOM 2071 N N . ALA B 1 35 ? 17.831 -19.176 19.407 1.00 19.47 36 ALA B N 1
ATOM 2072 C CA . ALA B 1 35 ? 16.728 -19.971 19.938 1.00 19.06 36 ALA B CA 1
ATOM 2073 C C . ALA B 1 35 ? 15.958 -20.625 18.792 1.00 15.48 36 ALA B C 1
ATOM 2074 O O . ALA B 1 35 ? 15.128 -19.990 18.147 1.00 20.21 36 ALA B O 1
ATOM 2076 N N . ASP B 1 36 ? 16.238 -21.903 18.550 1.00 22.07 37 ASP B N 1
ATOM 2077 C CA . ASP B 1 36 ? 15.589 -22.680 17.494 1.00 20.25 37 ASP B CA 1
ATOM 2078 C C . ASP B 1 36 ? 15.020 -23.974 18.135 1.00 23.67 37 ASP B C 1
ATOM 2079 O O . ASP B 1 36 ? 14.833 -24.038 19.364 1.00 9.80 37 ASP B O 1
ATOM 2084 N N . VAL B 1 37 ? 14.728 -24.976 17.294 1.00 26.73 38 VAL B N 1
ATOM 2085 C CA . VAL B 1 37 ? 14.224 -26.274 17.723 1.00 17.16 38 VAL B CA 1
ATOM 2086 C C . VAL B 1 37 ? 15.153 -27.411 17.263 1.00 22.95 38 VAL B C 1
ATOM 2087 O O . VAL B 1 37 ? 14.890 -28.591 17.552 1.00 23.31 38 VAL B O 1
ATOM 2091 N N . LEU B 1 38 ? 16.240 -27.057 16.571 1.00 20.56 39 LEU B N 1
ATOM 2092 C CA . LEU B 1 38 ? 17.228 -28.039 16.113 1.00 22.10 39 LEU B CA 1
ATOM 2093 C C . LEU B 1 38 ? 18.419 -28.030 17.063 1.00 24.84 39 LEU B C 1
ATOM 2094 O O . LEU B 1 38 ? 19.536 -27.816 16.645 1.00 21.63 39 LEU B O 1
ATOM 2099 N N . ASP B 1 39 ? 18.165 -28.316 18.330 1.00 30.23 40 ASP B N 1
ATOM 2100 C CA . ASP B 1 39 ? 19.173 -28.337 19.379 1.00 26.50 40 ASP B CA 1
ATOM 2101 C C . ASP B 1 39 ? 20.576 -28.730 18.949 1.00 30.97 40 ASP B C 1
ATOM 2102 O O . ASP B 1 39 ? 21.541 -28.068 19.328 1.00 31.98 40 ASP B O 1
ATOM 2107 N N . GLU B 1 40 ? 20.680 -29.767 18.120 1.00 30.78 41 GLU B N 1
ATOM 2108 C CA . GLU B 1 40 ? 21.976 -30.276 17.641 1.00 35.46 41 GLU B CA 1
ATOM 2109 C C . GLU B 1 40 ? 22.770 -29.334 16.732 1.00 37.57 41 GLU B C 1
ATOM 2110 O O . GLU B 1 40 ? 23.998 -29.254 16.832 1.00 34.84 41 GLU B O 1
ATOM 2116 N N . GLU B 1 41 ? 22.079 -28.678 15.800 1.00 34.91 42 GLU B N 1
ATOM 2117 C CA . GLU B 1 41 ? 22.722 -27.760 14.860 1.00 35.51 42 GLU B CA 1
ATOM 2118 C C . GLU B 1 41 ? 22.830 -26.352 15.435 1.00 34.18 42 GLU B C 1
ATOM 2119 O O . GLU B 1 41 ? 23.717 -25.585 15.064 1.00 31.60 42 GLU B O 1
ATOM 2125 N N . GLY B 1 42 ? 21.916 -26.020 16.337 1.00 29.80 43 GLY B N 1
ATOM 2126 C CA . GLY B 1 42 ? 21.923 -24.716 16.971 1.00 32.23 43 GLY B CA 1
ATOM 2127 C C . GLY B 1 42 ? 23.045 -24.58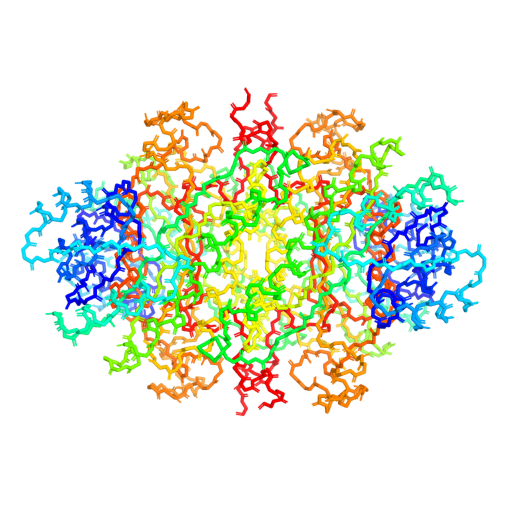8 17.978 1.00 37.01 43 GLY B C 1
ATOM 2128 O O . GLY B 1 42 ? 23.390 -23.480 18.393 1.00 33.03 43 GLY B O 1
ATOM 2129 N N . ALA B 1 43 ? 23.562 -25.727 18.425 1.00 29.20 44 ALA B N 1
ATOM 2130 C CA . ALA B 1 43 ? 24.672 -25.773 19.366 1.00 27.14 44 ALA B CA 1
ATOM 2131 C C . ALA B 1 43 ? 25.983 -25.654 18.566 1.00 26.40 44 ALA B C 1
ATOM 2132 O O . ALA B 1 43 ? 26.970 -25.070 19.029 1.00 27.25 44 ALA B O 1
ATOM 2134 N N . ALA B 1 44 ? 25.987 -26.203 17.356 1.00 30.00 45 ALA B N 1
ATOM 2135 C CA . ALA B 1 44 ? 27.165 -26.128 16.514 1.00 26.02 45 ALA B CA 1
ATOM 2136 C C . ALA B 1 44 ? 27.410 -24.667 16.172 1.00 27.68 45 ALA B C 1
ATOM 2137 O O . ALA B 1 44 ? 28.513 -24.155 16.363 1.00 23.68 45 ALA B O 1
ATOM 2139 N N . THR B 1 45 ? 26.345 -23.978 15.767 1.00 32.39 46 THR B N 1
ATOM 2140 C CA . THR B 1 45 ? 26.421 -22.571 15.384 1.00 28.75 46 THR B CA 1
ATOM 2141 C C . THR B 1 45 ? 26.786 -21.639 16.527 1.00 29.28 46 THR B C 1
ATOM 2142 O O . THR B 1 45 ? 27.821 -20.992 16.470 1.00 27.52 46 THR B O 1
ATOM 2146 N N . ALA B 1 46 ? 25.974 -21.574 17.576 1.00 26.83 47 ALA B N 1
ATOM 2147 C CA . ALA B 1 46 ? 26.316 -20.707 18.701 1.00 22.33 47 ALA B CA 1
ATOM 2148 C C . ALA B 1 46 ? 27.755 -21.016 19.170 1.00 28.69 47 ALA B C 1
ATOM 2149 O O . ALA B 1 46 ? 28.440 -20.161 19.722 1.00 26.28 47 ALA B O 1
ATOM 2151 N N . ARG B 1 47 ? 28.208 -22.240 18.924 1.00 28.71 48 ARG B N 1
ATOM 2152 C CA . ARG B 1 47 ? 29.570 -22.648 19.286 1.00 36.49 48 ARG B CA 1
ATOM 2153 C C . ARG B 1 47 ? 30.550 -21.945 18.355 1.00 39.32 48 ARG B C 1
ATOM 2154 O O . ARG B 1 47 ? 31.624 -21.500 18.775 1.00 38.62 48 ARG B O 1
ATOM 2162 N N . GLU B 1 48 ? 30.183 -21.924 17.078 1.00 35.06 49 GLU B N 1
ATOM 2163 C CA . GLU B 1 48 ? 30.953 -21.301 16.011 1.00 33.28 49 GLU B CA 1
ATOM 2164 C C . GLU B 1 48 ? 31.087 -19.782 16.215 1.00 36.28 49 GLU B C 1
ATOM 2165 O O . GLU B 1 48 ? 32.188 -19.238 16.137 1.00 35.54 49 GLU B O 1
ATOM 2171 N N . LEU B 1 49 ? 29.980 -19.110 16.530 1.00 31.06 50 LEU B N 1
ATOM 2172 C CA . LEU B 1 49 ? 29.978 -17.666 16.740 1.00 25.34 50 LEU B CA 1
ATOM 2173 C C . LEU B 1 49 ? 30.710 -17.262 18.014 1.00 29.75 50 LEU B C 1
ATOM 2174 O O . LEU B 1 49 ? 30.753 -16.076 18.366 1.00 35.90 50 LEU B O 1
ATOM 2179 N N . GLY B 1 50 ? 31.242 -18.238 18.734 1.00 26.55 51 GLY B N 1
ATOM 2180 C CA . GLY B 1 50 ? 31.992 -17.934 19.940 1.00 36.39 51 GLY B CA 1
ATOM 2181 C C . GLY B 1 50 ? 31.249 -17.629 21.229 1.00 36.96 51 GLY B C 1
ATOM 2182 O O . GLY B 1 50 ? 30.047 -17.859 21.352 1.00 38.64 51 GLY B O 1
ATOM 2183 N N . ASP B 1 51 ? 31.979 -17.042 22.173 1.00 32.15 52 ASP B N 1
ATOM 2184 C CA . ASP B 1 51 ? 31.460 -16.705 23.492 1.00 36.84 52 ASP B CA 1
ATOM 2185 C C . ASP B 1 51 ? 30.537 -15.491 23.530 1.00 30.47 52 ASP B C 1
ATOM 2186 O O . ASP B 1 51 ? 30.238 -14.968 24.594 1.00 31.85 52 ASP B O 1
ATOM 2191 N N . ALA B 1 52 ? 30.070 -15.059 22.370 1.00 27.71 53 ALA B N 1
ATOM 2192 C CA . ALA B 1 52 ? 29.150 -13.925 22.275 1.00 19.65 53 ALA B CA 1
ATOM 2193 C C . ALA B 1 52 ? 27.713 -14.447 22.170 1.00 23.40 53 ALA B C 1
ATOM 2194 O O . ALA B 1 52 ? 26.731 -13.695 22.311 1.00 24.82 53 ALA B O 1
ATOM 2196 N N . ALA B 1 53 ? 27.591 -15.735 21.892 1.00 21.67 54 ALA B N 1
ATOM 2197 C CA . ALA B 1 53 ? 26.280 -16.334 21.743 1.00 22.21 54 ALA B CA 1
ATOM 2198 C C . ALA B 1 53 ? 25.980 -17.514 22.705 1.00 27.83 54 ALA B C 1
ATOM 2199 O O . ALA B 1 53 ? 26.885 -18.057 23.347 1.00 29.64 54 ALA B O 1
ATOM 2201 N N . ARG B 1 54 ? 24.696 -17.847 22.838 1.00 28.55 55 ARG B N 1
ATOM 2202 C CA . ARG B 1 54 ? 24.223 -18.968 23.654 1.00 28.04 55 ARG B CA 1
ATOM 2203 C C . ARG B 1 54 ? 23.121 -19.602 22.813 1.00 32.26 55 ARG B C 1
ATOM 2204 O O . ARG B 1 54 ? 22.659 -18.999 21.825 1.00 28.20 55 ARG B O 1
ATOM 2212 N N . TYR B 1 55 ? 22.711 -20.811 23.194 1.00 26.61 56 TYR B N 1
ATOM 2213 C CA . TYR B 1 55 ? 21.665 -21.537 22.475 1.00 25.96 56 TYR B CA 1
ATOM 2214 C C . TYR B 1 55 ? 20.588 -22.002 23.448 1.00 24.49 56 TYR B C 1
ATOM 2215 O O . TYR B 1 55 ? 20.883 -22.532 24.529 1.00 27.21 56 TYR B O 1
ATOM 2224 N N . GLN B 1 56 ? 19.341 -21.778 23.054 1.00 27.00 57 GLN B N 1
ATOM 2225 C CA . GLN B 1 56 ? 18.180 -22.158 23.844 1.00 21.34 57 GLN B CA 1
ATOM 2226 C C . GLN B 1 56 ? 17.138 -22.849 22.960 1.00 17.85 57 GLN B C 1
ATOM 2227 O O . GLN B 1 56 ? 16.966 -22.533 21.776 1.00 19.72 57 GLN B O 1
ATOM 2233 N N . HIS B 1 57 ? 16.449 -23.816 23.534 1.00 15.01 58 HIS B N 1
ATOM 2234 C CA . HIS B 1 57 ? 15.435 -24.492 22.785 1.00 4.44 58 HIS B CA 1
ATOM 2235 C C . HIS B 1 57 ? 14.155 -23.669 22.895 1.00 5.53 58 HIS B C 1
ATOM 2236 O O . HIS B 1 57 ? 13.652 -23.457 23.988 1.00 5.03 58 HIS B O 1
ATOM 2243 N N . LEU B 1 58 ? 13.594 -23.232 21.783 1.00 4.29 59 LEU B N 1
ATOM 2244 C CA . LEU B 1 58 ? 12.378 -22.447 21.887 1.00 8.07 59 LEU B CA 1
ATOM 2245 C C . LEU B 1 58 ? 11.330 -22.922 20.940 1.00 9.18 59 LEU B C 1
ATOM 2246 O O . LEU B 1 58 ? 11.486 -22.786 19.722 1.00 21.00 59 LEU B O 1
ATOM 2251 N N . ASP B 1 59 ? 10.301 -23.572 21.477 1.00 15.28 60 ASP B N 1
ATOM 2252 C CA . ASP B 1 59 ? 9.204 -23.972 20.617 1.00 16.73 60 ASP B CA 1
ATOM 2253 C C . ASP B 1 59 ? 8.336 -22.719 20.639 1.00 16.36 60 ASP B C 1
ATOM 2254 O O . ASP B 1 59 ? 7.736 -22.373 21.653 1.00 16.44 60 ASP B O 1
ATOM 2259 N N . VAL B 1 60 ? 8.353 -22.009 19.523 1.00 22.57 61 VAL B N 1
ATOM 2260 C CA . VAL B 1 60 ? 7.663 -20.738 19.347 1.00 15.77 61 VAL B CA 1
ATOM 2261 C C . VAL B 1 60 ? 6.190 -20.688 19.728 1.00 12.36 61 VAL B C 1
ATOM 2262 O O . VAL B 1 60 ? 5.682 -19.636 20.130 1.00 17.63 61 VAL B O 1
ATOM 2266 N N . THR B 1 61 ? 5.528 -21.837 19.666 1.00 12.50 62 THR B N 1
ATOM 2267 C CA . THR B 1 61 ? 4.092 -21.941 19.977 1.00 16.83 62 THR B CA 1
ATOM 2268 C C . THR B 1 61 ? 3.762 -22.146 21.467 1.00 12.13 62 THR B C 1
ATOM 2269 O O . THR B 1 61 ? 2.618 -21.977 21.861 1.00 17.91 62 THR B O 1
ATOM 2273 N N . ILE B 1 62 ? 4.779 -22.393 22.298 1.00 17.06 63 ILE B N 1
ATOM 2274 C CA . ILE B 1 62 ? 4.610 -22.629 23.733 1.00 19.42 63 ILE B CA 1
ATOM 2275 C C . ILE B 1 62 ? 4.978 -21.425 24.598 1.00 18.54 63 ILE B C 1
ATOM 2276 O O . ILE B 1 62 ? 6.148 -21.060 24.707 1.00 24.25 63 ILE B O 1
ATOM 2281 N N . GLU B 1 63 ? 3.995 -20.899 25.324 1.00 24.16 64 GLU B N 1
ATOM 2282 C CA . GLU B 1 63 ? 4.201 -19.720 26.149 1.00 18.59 64 GLU B CA 1
ATOM 2283 C C . GLU B 1 63 ? 5.327 -19.810 27.168 1.00 15.25 64 GLU B C 1
ATOM 2284 O O . GLU B 1 63 ? 5.998 -18.830 27.434 1.00 16.27 64 GLU B O 1
ATOM 2290 N N . GLU B 1 64 ? 5.559 -20.990 27.719 1.00 24.24 65 GLU B N 1
ATOM 2291 C CA . GLU B 1 64 ? 6.633 -21.135 28.685 1.00 17.34 65 GLU B CA 1
ATOM 2292 C C . GLU B 1 64 ? 7.966 -21.209 27.996 1.00 14.25 65 GLU B C 1
ATOM 2293 O O . GLU B 1 64 ? 8.890 -20.586 28.454 1.00 14.74 65 GLU B O 1
ATOM 2299 N N . ASP B 1 65 ? 8.081 -21.988 26.921 1.00 19.32 66 ASP B N 1
ATOM 2300 C CA . ASP B 1 65 ? 9.343 -22.104 26.164 1.00 22.97 66 ASP B CA 1
ATOM 2301 C C . ASP B 1 65 ? 9.873 -20.683 25.921 1.00 18.16 66 ASP B C 1
ATOM 2302 O O . ASP B 1 65 ? 11.080 -20.421 25.986 1.00 17.36 66 ASP B O 1
ATOM 2307 N N . TRP B 1 66 ? 8.927 -19.789 25.622 1.00 19.46 67 TRP B N 1
ATOM 2308 C CA . TRP B 1 66 ? 9.167 -18.369 25.387 1.00 13.57 67 TRP B CA 1
ATOM 2309 C C . TRP B 1 66 ? 9.690 -17.633 26.656 1.00 15.83 67 TRP B C 1
ATOM 2310 O O . TRP B 1 66 ? 10.750 -16.998 26.632 1.00 21.95 67 TRP B O 1
ATOM 2321 N N . GLN B 1 67 ? 8.959 -17.732 27.761 1.00 14.07 68 GLN B N 1
ATOM 2322 C CA . GLN B 1 67 ? 9.354 -17.099 29.014 1.00 17.70 68 GLN B CA 1
ATOM 2323 C C . GLN B 1 67 ? 10.676 -17.584 29.554 1.00 18.12 68 GLN B C 1
ATOM 2324 O O . GLN B 1 67 ? 11.388 -16.818 30.202 1.00 19.37 68 GLN B O 1
ATOM 2330 N N . ARG B 1 68 ? 11.008 -18.849 29.305 1.00 20.27 69 ARG B N 1
ATOM 2331 C CA . ARG B 1 68 ? 12.277 -19.367 29.783 1.00 17.63 69 ARG B CA 1
ATOM 2332 C C . ARG B 1 68 ? 13.423 -18.796 28.980 1.00 23.59 69 ARG B C 1
ATOM 2333 O O . ARG B 1 68 ? 14.428 -18.414 29.570 1.00 20.32 69 ARG B O 1
ATOM 2341 N N . VAL B 1 69 ? 13.304 -18.770 27.648 1.00 19.95 70 VAL B N 1
ATOM 2342 C CA . VAL B 1 69 ? 14.383 -18.223 26.802 1.00 26.68 70 VAL B CA 1
ATOM 2343 C C . VAL B 1 69 ? 14.696 -16.760 27.172 1.00 25.94 70 VAL B C 1
ATOM 2344 O O . VAL B 1 69 ? 15.864 -16.361 27.282 1.00 20.47 70 VAL B O 1
ATOM 2348 N N . VAL B 1 70 ? 13.644 -15.981 27.401 1.00 24.54 71 VAL B N 1
ATOM 2349 C CA . VAL B 1 70 ? 13.807 -14.597 27.787 1.00 24.71 71 VAL B CA 1
ATOM 2350 C C . VAL B 1 70 ? 14.550 -14.566 29.131 1.00 26.84 71 VAL B C 1
ATOM 2351 O O . VAL B 1 70 ? 15.588 -13.899 29.254 1.00 33.67 71 VAL B O 1
ATOM 2355 N N . ALA B 1 71 ? 14.070 -15.362 30.093 1.00 33.22 72 ALA B N 1
ATOM 2356 C CA . ALA B 1 71 ? 14.639 -15.460 31.451 1.00 24.43 72 ALA B CA 1
ATOM 2357 C C . ALA B 1 71 ? 16.068 -15.933 31.460 1.00 27.33 72 ALA B C 1
ATOM 2358 O O . ALA B 1 71 ? 16.813 -15.660 32.403 1.00 27.77 72 ALA B O 1
ATOM 2360 N N . TYR B 1 72 ? 16.427 -16.726 30.461 1.00 25.48 73 TYR B N 1
ATOM 2361 C CA . TYR B 1 72 ? 17.775 -17.199 30.370 1.00 28.71 73 TYR B CA 1
ATOM 2362 C C . TYR B 1 72 ? 18.645 -16.000 29.979 1.00 36.54 73 TYR B C 1
ATOM 2363 O O . TYR B 1 72 ? 19.615 -15.676 30.676 1.00 33.85 73 TYR B O 1
ATOM 2372 N N . ALA B 1 73 ? 18.289 -15.336 28.878 1.00 30.24 74 ALA B N 1
ATOM 2373 C CA . ALA B 1 73 ? 19.031 -14.169 28.389 1.00 27.15 74 ALA B CA 1
ATOM 2374 C C . ALA B 1 73 ? 19.108 -13.093 29.475 1.00 27.55 74 ALA B C 1
ATOM 2375 O O . ALA B 1 73 ? 20.185 -12.584 29.821 1.00 30.93 74 ALA B O 1
ATOM 2377 N N . ARG B 1 74 ? 17.935 -12.722 29.963 1.00 26.62 75 ARG B N 1
ATOM 2378 C CA . ARG B 1 74 ? 17.773 -11.719 30.996 1.00 36.21 75 ARG B CA 1
ATOM 2379 C C . ARG B 1 74 ? 18.825 -11.949 32.064 1.00 37.21 75 ARG B C 1
ATOM 2380 O O . ARG B 1 74 ? 19.676 -11.097 32.289 1.00 44.73 75 ARG B O 1
ATOM 2388 N N . GLU B 1 75 ? 18.838 -13.141 32.642 1.00 33.74 76 GLU B N 1
ATOM 2389 C CA . GLU B 1 75 ? 19.808 -13.475 33.681 1.00 37.83 76 GLU B CA 1
ATOM 2390 C C . GLU B 1 75 ? 21.110 -13.922 33.054 1.00 36.97 76 GLU B C 1
ATOM 2391 O O . GLU B 1 75 ? 21.817 -14.739 33.631 1.00 41.89 76 GLU B O 1
ATOM 2397 N N . GLU B 1 76 ? 21.448 -13.383 31.889 1.00 34.49 77 GLU B N 1
ATOM 2398 C CA . GLU B 1 76 ? 22.680 -13.795 31.228 1.00 36.91 77 GLU B CA 1
ATOM 2399 C C . GLU B 1 76 ? 23.529 -12.648 30.684 1.00 33.60 77 GLU B C 1
ATOM 2400 O O . GLU B 1 76 ? 24.754 -12.643 30.851 1.00 28.64 77 GLU B O 1
ATOM 2406 N N . PHE B 1 77 ? 22.891 -11.673 30.046 1.00 31.28 78 PHE B N 1
ATOM 2407 C CA . PHE B 1 77 ? 23.635 -10.555 29.471 1.00 35.19 78 PHE B CA 1
ATOM 2408 C C . PHE B 1 77 ? 23.240 -9.192 30.033 1.00 31.61 78 PHE B C 1
ATOM 2409 O O . PHE B 1 77 ? 23.949 -8.202 29.812 1.00 32.47 78 PHE B O 1
ATOM 2417 N N . GLY B 1 78 ? 22.105 -9.138 30.733 1.00 32.52 79 GLY B N 1
ATOM 2418 C CA . GLY B 1 78 ? 21.662 -7.894 31.337 1.00 29.93 79 GLY B CA 1
ATOM 2419 C C . GLY B 1 78 ? 20.259 -7.461 30.982 1.00 29.38 79 GLY B C 1
ATOM 2420 O O . GLY B 1 78 ? 19.515 -6.961 31.835 1.00 24.09 79 GLY B O 1
ATOM 2421 N N . SER B 1 79 ? 19.898 -7.646 29.715 1.00 36.79 80 SER B N 1
ATOM 2422 C CA . SER B 1 79 ? 18.571 -7.266 29.231 1.00 32.87 80 SER B CA 1
ATOM 2423 C C . SER B 1 79 ? 18.246 -7.851 27.857 1.00 28.81 80 SER B C 1
ATOM 2424 O O . SER B 1 79 ? 18.984 -8.684 27.312 1.00 30.79 80 SER B O 1
ATOM 2427 N N . VAL B 1 80 ? 17.101 -7.442 27.333 1.00 28.47 81 VAL B N 1
ATOM 2428 C CA . VAL B 1 80 ? 16.656 -7.869 26.024 1.00 28.09 81 VAL B CA 1
ATOM 2429 C C . VAL B 1 80 ? 16.374 -6.564 25.297 1.00 29.19 81 VAL B C 1
ATOM 2430 O O . VAL B 1 80 ? 15.438 -5.838 25.653 1.00 29.98 81 VAL B O 1
ATOM 2434 N N . ASP B 1 81 ? 17.215 -6.262 24.309 1.00 25.76 82 ASP B N 1
ATOM 2435 C CA . ASP B 1 81 ? 17.125 -5.021 23.527 1.00 28.54 82 ASP B CA 1
ATOM 2436 C C . ASP B 1 81 ? 16.501 -5.197 22.164 1.00 20.87 82 ASP B C 1
ATOM 2437 O O . ASP B 1 81 ? 15.681 -4.377 21.734 1.00 22.57 82 ASP B O 1
ATOM 2442 N N . GLY B 1 82 ? 16.944 -6.231 21.458 1.00 28.50 83 GLY B N 1
ATOM 2443 C CA . GLY B 1 82 ? 16.398 -6.520 20.145 1.00 26.92 83 GLY B CA 1
ATOM 2444 C C . GLY B 1 82 ? 15.823 -7.924 20.105 1.00 26.04 83 GLY B C 1
ATOM 2445 O O . GLY B 1 82 ? 16.118 -8.760 20.962 1.00 23.34 83 GLY B O 1
ATOM 2446 N N . LEU B 1 83 ? 14.973 -8.170 19.119 1.00 25.05 84 LEU B N 1
ATOM 2447 C CA . LEU B 1 83 ? 14.349 -9.473 18.916 1.00 19.38 84 LEU B CA 1
ATOM 2448 C C . LEU B 1 83 ? 14.088 -9.677 17.434 1.00 20.16 84 LEU B C 1
ATOM 2449 O O . LEU B 1 83 ? 13.519 -8.803 16.786 1.00 21.97 84 LEU B O 1
ATOM 2454 N N . VAL B 1 84 ? 14.553 -10.795 16.884 1.00 21.42 85 VAL B N 1
ATOM 2455 C CA . VAL B 1 84 ? 14.281 -11.108 15.475 1.00 14.69 85 VAL B CA 1
ATOM 2456 C C . VAL B 1 84 ? 13.385 -12.353 15.457 1.00 15.61 85 VAL B C 1
ATOM 2457 O O . VAL B 1 84 ? 13.806 -13.434 15.872 1.00 14.47 85 VAL B O 1
ATOM 2461 N N . ASN B 1 85 ? 12.125 -12.185 15.072 1.00 18.43 86 ASN B N 1
ATOM 2462 C CA . ASN B 1 85 ? 11.215 -13.311 15.015 1.00 17.89 86 ASN B CA 1
ATOM 2463 C C . ASN B 1 85 ? 11.344 -13.834 13.624 1.00 14.97 86 ASN B C 1
ATOM 2464 O O . ASN B 1 85 ? 10.746 -13.309 12.690 1.00 24.72 86 ASN B O 1
ATOM 2469 N N . ASN B 1 86 ? 12.196 -14.841 13.500 1.00 16.57 87 ASN B N 1
ATOM 2470 C CA . ASN B 1 86 ? 12.519 -15.466 12.233 1.00 15.73 87 ASN B CA 1
ATOM 2471 C C . ASN B 1 86 ? 11.963 -16.867 11.989 1.00 19.35 87 ASN B C 1
ATOM 2472 O O . ASN B 1 86 ? 11.946 -17.338 10.843 1.00 17.96 87 ASN B O 1
ATOM 2477 N N . ALA B 1 87 ? 11.487 -17.528 13.050 1.00 19.16 88 ALA B N 1
ATOM 2478 C CA . ALA B 1 87 ? 10.979 -18.905 12.916 1.00 15.76 88 ALA B CA 1
ATOM 2479 C C . ALA B 1 87 ? 9.655 -18.995 12.196 1.00 17.22 88 ALA B C 1
ATOM 2480 O O . ALA B 1 87 ? 8.766 -18.156 12.403 1.00 19.33 88 ALA B O 1
ATOM 2482 N N . GLY B 1 88 ? 9.549 -20.003 11.330 1.00 21.05 89 GLY B N 1
ATOM 2483 C CA . GLY B 1 88 ? 8.333 -20.242 10.569 1.00 15.26 89 GLY B CA 1
ATOM 2484 C C . GLY B 1 88 ? 8.535 -21.385 9.595 1.00 15.55 89 GLY B C 1
ATOM 2485 O O . GLY B 1 88 ? 9.636 -21.912 9.471 1.00 12.97 89 GLY B O 1
ATOM 2486 N N . ILE B 1 89 ? 7.471 -21.778 8.904 1.00 16.21 90 ILE B N 1
ATOM 2487 C CA . ILE B 1 89 ? 7.540 -22.858 7.925 1.00 16.81 90 ILE B CA 1
ATOM 2488 C C . ILE B 1 89 ? 6.823 -22.381 6.654 1.00 13.09 90 ILE B C 1
ATOM 2489 O O . ILE B 1 89 ? 5.885 -21.582 6.714 1.00 17.76 90 ILE B O 1
ATOM 2494 N N . SER B 1 90 ? 7.297 -22.817 5.498 1.00 19.37 91 SER B N 1
ATOM 2495 C CA . SER B 1 90 ? 6.703 -22.362 4.249 1.00 18.84 91 SER B CA 1
ATOM 2496 C C . SER B 1 90 ? 5.501 -23.171 3.736 1.00 17.59 91 SER B C 1
ATOM 2497 O O . SER B 1 90 ? 5.060 -24.128 4.377 1.00 13.68 91 SER B O 1
ATOM 2500 N N . THR B 1 91 ? 4.945 -22.743 2.607 1.00 15.38 92 THR B N 1
ATOM 2501 C CA . THR B 1 91 ? 3.800 -23.416 2.014 1.00 19.32 92 THR B CA 1
ATOM 2502 C C . THR B 1 91 ? 3.866 -23.274 0.494 1.00 17.84 92 THR B C 1
ATOM 2503 O O . THR B 1 91 ? 3.961 -22.160 -0.037 1.00 15.01 92 THR B O 1
ATOM 2507 N N . GLY B 1 92 ? 3.865 -24.410 -0.187 1.00 12.70 93 GLY B N 1
ATOM 2508 C CA . GLY B 1 92 ? 3.937 -24.395 -1.619 1.00 5.91 93 GLY B CA 1
ATOM 2509 C C . GLY B 1 92 ? 2.833 -25.266 -2.163 1.00 5.60 93 GLY B C 1
ATOM 2510 O O . GLY B 1 92 ? 3.092 -26.419 -2.471 1.00 8.71 93 GLY B O 1
ATOM 2511 N N . MET B 1 93 ? 1.625 -24.708 -2.285 1.00 10.35 94 MET B N 1
ATOM 2512 C CA . MET B 1 93 ? 0.456 -25.397 -2.811 1.00 7.69 94 MET B CA 1
ATOM 2513 C C . MET B 1 93 ? -0.738 -24.470 -2.977 1.00 10.73 94 MET B C 1
ATOM 2514 O O . MET B 1 93 ? -0.900 -23.511 -2.205 1.00 13.67 94 MET B O 1
ATOM 2519 N N . PHE B 1 94 ? -1.579 -24.777 -3.968 1.00 8.75 95 PHE B N 1
ATOM 2520 C CA . PHE B 1 94 ? -2.798 -24.019 -4.212 1.00 8.75 95 PHE B CA 1
ATOM 2521 C C . PHE B 1 94 ? -3.650 -24.176 -2.969 1.00 8.46 95 PHE B C 1
ATOM 2522 O O . PHE B 1 94 ? -3.651 -25.217 -2.325 1.00 12.79 95 PHE B O 1
ATOM 2530 N N . LEU B 1 95 ? -4.456 -23.164 -2.715 1.00 12.41 96 LEU B N 1
ATOM 2531 C CA . LEU B 1 95 ? -5.326 -23.117 -1.559 1.00 17.26 96 LEU B CA 1
ATOM 2532 C C . LEU B 1 95 ? -6.262 -24.314 -1.512 1.00 18.81 96 LEU B C 1
ATOM 2533 O O . LEU B 1 95 ? -6.386 -24.951 -0.472 1.00 7.25 96 LEU B O 1
ATOM 2538 N N . GLU B 1 96 ? -6.923 -24.611 -2.632 1.00 22.28 97 GLU B N 1
ATOM 2539 C CA . GLU B 1 96 ? -7.834 -25.749 -2.671 1.00 22.33 97 GLU B CA 1
ATOM 2540 C C . GLU B 1 96 ? -7.154 -27.001 -2.143 1.00 21.16 97 GLU B C 1
ATOM 2541 O O . GLU B 1 96 ? -7.814 -27.875 -1.643 1.00 24.24 97 GLU B O 1
ATOM 2547 N N . THR B 1 97 ? -5.837 -27.089 -2.269 1.00 13.69 98 THR B N 1
ATOM 2548 C CA . THR B 1 97 ? -5.101 -28.249 -1.794 1.00 19.03 98 THR B CA 1
ATOM 2549 C C . THR B 1 97 ? -4.787 -28.289 -0.305 1.00 23.38 98 THR B C 1
ATOM 2550 O O . THR B 1 97 ? -4.812 -29.368 0.299 1.00 21.04 98 THR B O 1
ATOM 2554 N N . GLU B 1 98 ? -4.465 -27.152 0.300 1.00 24.02 99 GLU B N 1
ATOM 2555 C CA . GLU B 1 98 ? -4.115 -27.162 1.724 1.00 14.76 99 GLU B CA 1
ATOM 2556 C C . GLU B 1 98 ? -5.264 -27.589 2.651 1.00 15.61 99 GLU B C 1
ATOM 2557 O O . GLU B 1 98 ? -6.411 -27.115 2.537 1.00 12.69 99 GLU B O 1
ATOM 2563 N N . SER B 1 99 ? -4.962 -28.519 3.550 1.00 14.59 100 SER B N 1
ATOM 2564 C CA . SER B 1 99 ? -5.972 -28.985 4.478 1.00 12.02 100 SER B CA 1
ATOM 2565 C C . SER B 1 99 ? -6.164 -27.933 5.553 1.00 12.73 100 SER B C 1
ATOM 2566 O O . SER B 1 99 ? -5.233 -27.174 5.867 1.00 19.11 100 SER B O 1
ATOM 2569 N N . VAL B 1 100 ? -7.350 -27.867 6.135 1.00 12.41 101 VAL B N 1
ATOM 2570 C CA . VAL B 1 100 ? -7.537 -26.866 7.176 1.00 13.34 101 VAL B CA 1
ATOM 2571 C C . VAL B 1 100 ? -6.628 -27.130 8.372 1.00 13.44 101 VAL B C 1
ATOM 2572 O O . VAL B 1 100 ? -6.361 -26.226 9.132 1.00 12.04 101 VAL B O 1
ATOM 2576 N N . GLU B 1 101 ? -6.068 -28.336 8.456 1.00 11.50 102 GLU B N 1
ATOM 2577 C CA . GLU B 1 101 ? -5.189 -28.718 9.571 1.00 16.49 102 GLU B CA 1
ATOM 2578 C C . GLU B 1 101 ? -3.781 -28.219 9.411 1.00 16.60 102 GLU B C 1
ATOM 2579 O O . GLU B 1 101 ? -3.095 -27.923 10.416 1.00 10.96 102 GLU B O 1
ATOM 2585 N N . ARG B 1 102 ? -3.305 -28.247 8.164 1.00 12.42 103 ARG B N 1
ATOM 2586 C CA . ARG B 1 102 ? -1.983 -27.742 7.853 1.00 14.08 103 ARG B CA 1
ATOM 2587 C C . ARG B 1 102 ? -2.153 -26.242 7.969 1.00 5.24 103 ARG B C 1
ATOM 2588 O O . ARG B 1 102 ? -1.332 -25.576 8.573 1.00 7.00 103 ARG B O 1
ATOM 2596 N N . PHE B 1 103 ? -3.287 -25.728 7.487 1.00 4.72 104 PHE B N 1
ATOM 2597 C CA . PHE B 1 103 ? -3.536 -24.295 7.568 1.00 13.03 104 PHE B CA 1
ATOM 2598 C C . PHE B 1 103 ? -3.346 -23.802 8.999 1.00 12.20 104 PHE B C 1
ATOM 2599 O O . PHE B 1 103 ? -2.541 -22.892 9.245 1.00 7.94 104 PHE B O 1
ATOM 2607 N N . ARG B 1 104 ? -4.070 -24.398 9.944 1.00 7.49 105 ARG B N 1
ATOM 2608 C CA . ARG B 1 104 ? -3.930 -24.020 11.353 1.00 8.77 105 ARG B CA 1
ATOM 2609 C C . ARG B 1 104 ? -2.486 -24.200 11.855 1.00 5.57 105 ARG B C 1
ATOM 2610 O O . ARG B 1 104 ? -1.943 -23.378 12.585 1.00 8.30 105 ARG B O 1
ATOM 2618 N N . LYS B 1 105 ? -1.872 -25.288 11.444 1.00 10.63 106 LYS B N 1
ATOM 2619 C CA . LYS B 1 105 ? -0.517 -25.598 11.855 1.00 12.79 106 LYS B CA 1
ATOM 2620 C C . LYS B 1 105 ? 0.425 -24.469 11.463 1.00 7.08 106 LYS B C 1
ATOM 2621 O O . LYS B 1 105 ? 1.023 -23.832 12.320 1.00 6.33 106 LYS B O 1
ATOM 2627 N N . VAL B 1 106 ? 0.524 -24.176 10.170 1.00 11.10 107 VAL B N 1
ATOM 2628 C CA . VAL B 1 106 ? 1.447 -23.117 9.743 1.00 11.59 107 VAL B CA 1
ATOM 2629 C C . VAL B 1 106 ? 1.177 -21.754 10.403 1.00 7.83 107 VAL B C 1
ATOM 2630 O O . VAL B 1 106 ? 2.081 -21.149 10.965 1.00 11.69 107 VAL B O 1
ATOM 2634 N N . VAL B 1 107 ? -0.078 -21.297 10.351 1.00 9.61 108 VAL B N 1
ATOM 2635 C CA . VAL B 1 107 ? -0.489 -20.017 10.944 1.00 10.89 108 VAL B CA 1
ATOM 2636 C C . VAL B 1 107 ? -0.100 -19.913 12.410 1.00 11.91 108 VAL B C 1
ATOM 2637 O O . VAL B 1 107 ? 0.268 -18.830 12.891 1.00 9.88 108 VAL B O 1
ATOM 2641 N N . GLU B 1 108 ? -0.243 -21.023 13.128 1.00 16.16 109 GLU B N 1
ATOM 2642 C CA . GLU B 1 108 ? 0.102 -21.133 14.553 1.00 8.89 109 GLU B CA 1
ATOM 2643 C C . GLU B 1 108 ? 1.600 -20.888 14.798 1.00 15.69 109 GLU B C 1
ATOM 2644 O O . GLU B 1 108 ? 2.006 -20.285 15.800 1.00 19.55 109 GLU B O 1
ATOM 2650 N N . ILE B 1 109 ? 2.414 -21.399 13.885 1.00 15.45 110 ILE B N 1
ATOM 2651 C CA . ILE B 1 109 ? 3.865 -21.259 13.961 1.00 19.02 110 ILE B CA 1
ATOM 2652 C C . ILE B 1 109 ? 4.323 -19.888 13.469 1.00 18.79 110 ILE B C 1
ATOM 2653 O O . ILE B 1 109 ? 5.187 -19.284 14.093 1.00 13.85 110 ILE B O 1
ATOM 2658 N N . ASN B 1 110 ? 3.723 -19.403 12.377 1.00 14.66 111 ASN B N 1
ATOM 2659 C CA . ASN B 1 110 ? 4.103 -18.110 11.796 1.00 17.42 111 ASN B CA 1
ATOM 2660 C C . ASN B 1 110 ? 3.533 -16.878 12.462 1.00 16.21 111 ASN B C 1
ATOM 2661 O O . ASN B 1 110 ? 4.289 -15.959 12.773 1.00 21.33 111 ASN B O 1
ATOM 2666 N N . LEU B 1 111 ? 2.215 -16.828 12.672 1.00 8.57 112 LEU B N 1
ATOM 2667 C CA . LEU B 1 111 ? 1.596 -15.642 13.295 1.00 9.08 112 LEU B CA 1
ATOM 2668 C C . LEU B 1 111 ? 1.672 -15.665 14.807 1.00 11.46 112 LEU B C 1
ATOM 2669 O O . LEU B 1 111 ? 2.510 -14.983 15.390 1.00 19.74 112 LEU B O 1
ATOM 2674 N N . THR B 1 112 ? 0.821 -16.451 15.450 1.00 3.98 113 THR B N 1
ATOM 2675 C CA . THR B 1 112 ? 0.829 -16.546 16.889 1.00 3.42 113 THR B CA 1
ATOM 2676 C C . THR B 1 112 ? 2.237 -16.696 17.400 1.00 15.03 113 THR B C 1
ATOM 2677 O O . THR B 1 112 ? 2.635 -15.980 18.313 1.00 21.04 113 THR B O 1
ATOM 2681 N N . GLY B 1 113 ? 3.014 -17.574 16.783 1.00 5.50 114 GLY B N 1
ATOM 2682 C CA . GLY B 1 113 ? 4.397 -17.739 17.209 1.00 9.70 114 GLY B CA 1
ATOM 2683 C C . GLY B 1 113 ? 5.061 -16.388 17.470 1.00 9.19 114 GLY B C 1
ATOM 2684 O O . GLY B 1 113 ? 5.591 -16.154 18.579 1.00 9.53 114 GLY B O 1
ATOM 2685 N N . VAL B 1 114 ? 4.993 -15.469 16.491 1.00 7.97 115 VAL B N 1
ATOM 2686 C CA . VAL B 1 114 ? 5.609 -14.131 16.683 1.00 10.00 115 VAL B CA 1
ATOM 2687 C C . VAL B 1 114 ? 4.880 -13.287 17.718 1.00 10.20 115 VAL B C 1
ATOM 2688 O O . VAL B 1 114 ? 5.489 -12.433 18.339 1.00 7.92 115 VAL B O 1
ATOM 2692 N N . PHE B 1 115 ? 3.578 -13.510 17.886 1.00 11.76 116 PHE B N 1
ATOM 2693 C CA . PHE B 1 115 ? 2.779 -12.765 18.865 1.00 16.05 116 PHE B CA 1
ATOM 2694 C C . PHE B 1 115 ? 3.201 -13.071 20.288 1.00 16.64 116 PHE B C 1
ATOM 2695 O O . PHE B 1 115 ? 3.257 -12.181 21.138 1.00 14.76 116 PHE B O 1
ATOM 2703 N N . ILE B 1 116 ? 3.391 -14.356 20.562 1.00 10.85 117 ILE B N 1
ATOM 2704 C CA . ILE B 1 116 ? 3.795 -14.820 21.881 1.00 15.25 117 ILE B CA 1
ATOM 2705 C C . ILE B 1 116 ? 5.138 -14.180 22.187 1.00 13.54 117 ILE B C 1
ATOM 2706 O O . ILE B 1 116 ? 5.412 -13.870 23.344 1.00 17.14 117 ILE B O 1
ATOM 2711 N N . GLY B 1 117 ? 5.979 -14.027 21.159 1.00 9.32 118 GLY B N 1
ATOM 2712 C CA . GLY B 1 117 ? 7.280 -13.415 21.339 1.00 10.80 118 GLY B CA 1
ATOM 2713 C C . GLY B 1 117 ? 7.163 -11.931 21.684 1.00 14.98 118 GLY B C 1
ATOM 2714 O O . GLY B 1 117 ? 7.866 -11.429 22.577 1.00 5.12 118 GLY B O 1
ATOM 2715 N N . MET B 1 118 ? 6.252 -11.237 20.991 1.00 17.67 119 MET B N 1
ATOM 2716 C CA . MET B 1 118 ? 6.015 -9.806 21.208 1.00 16.84 119 MET B CA 1
ATOM 2717 C C . MET 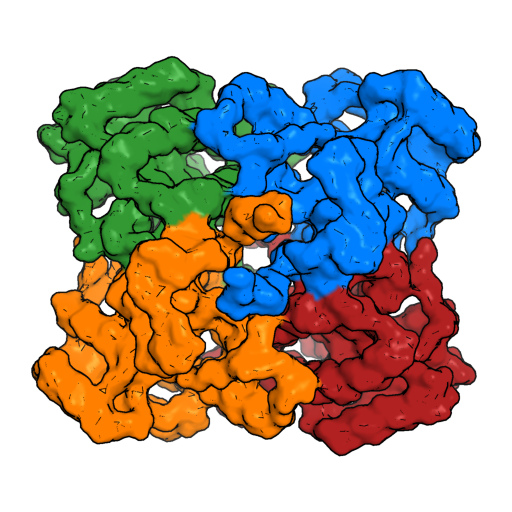B 1 118 ? 5.590 -9.519 22.649 1.00 22.83 119 MET B C 1
ATOM 2718 O O . MET B 1 118 ? 6.334 -8.880 23.396 1.00 25.40 119 MET B O 1
ATOM 2723 N N . LYS B 1 119 ? 4.480 -10.084 23.101 1.00 16.59 120 LYS B N 1
ATOM 2724 C CA . LYS B 1 119 ? 4.064 -9.820 24.475 1.00 19.57 120 LYS B CA 1
ATOM 2725 C C . LYS B 1 119 ? 4.956 -10.432 25.555 1.00 19.97 120 LYS B C 1
ATOM 2726 O O . LYS B 1 119 ? 4.957 -9.963 26.690 1.00 23.85 120 LYS B O 1
ATOM 2732 N N . THR B 1 120 ? 5.699 -11.486 25.239 1.00 22.25 121 THR B N 1
ATOM 2733 C CA . THR B 1 120 ? 6.571 -12.099 26.238 1.00 13.11 121 THR B CA 1
ATOM 2734 C C . THR B 1 120 ? 7.792 -11.233 26.464 1.00 23.64 121 THR B C 1
ATOM 2735 O O . THR B 1 120 ? 8.120 -10.873 27.589 1.00 24.80 121 THR B O 1
ATOM 2739 N N . VAL B 1 121 ? 8.459 -10.889 25.369 1.00 26.17 122 VAL B N 1
ATOM 2740 C CA . VAL B 1 121 ? 9.683 -10.104 25.410 1.00 21.14 122 VAL B CA 1
ATOM 2741 C C . VAL B 1 121 ? 9.495 -8.608 25.719 1.00 24.11 122 VAL B C 1
ATOM 2742 O O . VAL B 1 121 ? 10.455 -7.892 26.036 1.00 22.37 122 VAL B O 1
ATOM 2746 N N . ILE B 1 122 ? 8.253 -8.143 25.651 1.00 24.06 123 ILE B N 1
ATOM 2747 C CA . ILE B 1 122 ? 7.937 -6.745 25.908 1.00 23.85 123 ILE B CA 1
ATOM 2748 C C . ILE B 1 122 ? 8.381 -6.267 27.290 1.00 28.09 123 ILE B C 1
ATOM 2749 O O . ILE B 1 122 ? 9.278 -5.413 27.397 1.00 30.18 123 ILE B O 1
ATOM 2754 N N . PRO B 1 123 ? 7.840 -6.856 28.369 1.00 31.51 124 PRO B N 1
ATOM 2755 C CA . PRO B 1 123 ? 8.283 -6.375 29.682 1.00 31.12 124 PRO B CA 1
ATOM 2756 C C . PRO B 1 123 ? 9.798 -6.381 29.857 1.00 24.27 124 PRO B C 1
ATOM 2757 O O . PRO B 1 123 ? 10.342 -5.575 30.612 1.00 28.32 124 PRO B O 1
ATOM 2761 N N . ALA B 1 124 ? 10.488 -7.230 29.106 1.00 25.62 125 ALA B N 1
ATOM 2762 C CA . ALA B 1 124 ? 11.949 -7.317 29.198 1.00 21.60 125 ALA B CA 1
ATOM 2763 C C . ALA B 1 124 ? 12.596 -6.066 28.604 1.00 25.83 125 ALA B C 1
ATOM 2764 O O . ALA B 1 124 ? 13.630 -5.555 29.097 1.00 15.15 125 ALA B O 1
ATOM 2766 N N . MET B 1 125 ? 11.955 -5.567 27.550 1.00 30.37 126 MET B N 1
ATOM 2767 C CA . MET B 1 125 ? 12.427 -4.383 26.860 1.00 24.55 126 MET B CA 1
ATOM 2768 C C . MET B 1 125 ? 12.002 -3.124 27.575 1.00 24.48 126 MET B C 1
ATOM 2769 O O . MET B 1 125 ? 12.706 -2.137 27.552 1.00 24.29 126 MET B O 1
ATOM 2774 N N . LYS B 1 126 ? 10.876 -3.155 28.265 1.00 25.57 127 LYS B N 1
ATOM 2775 C CA . LYS B 1 126 ? 10.482 -1.969 29.005 1.00 26.46 127 LYS B CA 1
ATOM 2776 C C . LYS B 1 126 ? 11.574 -1.702 30.055 1.00 31.99 127 LYS B C 1
ATOM 2777 O O . LYS B 1 126 ? 12.201 -0.636 30.052 1.00 40.29 127 LYS B O 1
ATOM 2783 N N . ASP B 1 127 ? 11.910 -2.732 30.832 1.00 31.52 128 ASP B N 1
ATOM 2784 C CA . ASP B 1 127 ? 12.928 -2.643 31.894 1.00 34.81 128 ASP B CA 1
ATOM 2785 C C . ASP B 1 127 ? 14.360 -2.467 31.348 1.00 33.91 128 ASP B C 1
ATOM 2786 O O . ASP B 1 127 ? 15.321 -2.409 32.116 1.00 31.25 128 ASP B O 1
ATOM 2791 N N . ALA B 1 128 ? 14.504 -2.434 30.024 1.00 34.04 129 ALA B N 1
ATOM 2792 C CA . ALA B 1 128 ? 15.814 -2.246 29.373 1.00 30.12 129 ALA B CA 1
ATOM 2793 C C . ALA B 1 128 ? 15.889 -0.826 28.808 1.00 33.37 129 ALA B C 1
ATOM 2794 O O . ALA B 1 128 ? 16.950 -0.380 28.347 1.00 31.30 129 ALA B O 1
ATOM 2796 N N . GLY B 1 129 ? 14.763 -0.113 28.887 1.00 34.00 130 GLY B N 1
ATOM 2797 C CA . GLY B 1 129 ? 14.673 1.248 28.381 1.00 31.25 130 GLY B CA 1
ATOM 2798 C C . GLY B 1 129 ? 14.147 1.290 26.957 1.00 32.78 130 GLY B C 1
ATOM 2799 O O . GLY B 1 129 ? 14.283 2.302 26.277 1.00 38.06 130 GLY B O 1
ATOM 2800 N N . GLY B 1 130 ? 13.534 0.196 26.516 1.00 33.24 131 GLY B N 1
ATOM 2801 C CA . GLY B 1 130 ? 13.000 0.103 25.166 1.00 31.75 131 GLY B CA 1
ATOM 2802 C C . GLY B 1 130 ? 13.827 -0.825 24.277 1.00 28.51 131 GLY B C 1
ATOM 2803 O O . GLY B 1 130 ? 14.676 -1.588 24.772 1.00 25.95 131 GLY B O 1
ATOM 2804 N N . GLY B 1 131 ? 13.568 -0.787 22.972 1.00 22.53 132 GLY B N 1
ATOM 2805 C CA . GLY B 1 131 ? 14.311 -1.627 22.042 1.00 13.65 132 GLY B CA 1
ATOM 2806 C C . GLY B 1 131 ? 13.605 -1.873 20.719 1.00 16.45 132 GLY B C 1
ATOM 2807 O O . GLY B 1 131 ? 12.610 -1.203 20.383 1.00 18.58 132 GLY B O 1
ATOM 2808 N N . SER B 1 132 ? 14.080 -2.859 19.970 1.00 8.33 133 SER B N 1
ATOM 2809 C CA . SER B 1 132 ? 13.465 -3.112 18.689 1.00 16.51 133 SER B CA 1
ATOM 2810 C C . SER B 1 132 ? 13.051 -4.548 18.347 1.00 9.66 133 SER B C 1
ATOM 2811 O O . SER B 1 132 ? 13.797 -5.522 18.535 1.00 12.25 133 SER B O 1
ATOM 2814 N N . ILE B 1 133 ? 11.843 -4.649 17.817 1.00 13.03 134 ILE B N 1
ATOM 2815 C CA . ILE B 1 133 ? 11.260 -5.908 17.390 1.00 6.70 134 ILE B CA 1
ATOM 2816 C C . ILE B 1 133 ? 11.368 -5.967 15.862 1.00 7.57 134 ILE B C 1
ATOM 2817 O O . ILE B 1 133 ? 10.824 -5.102 15.150 1.00 10.07 134 ILE B O 1
ATOM 2822 N N . VAL B 1 134 ? 12.076 -6.965 15.353 1.00 6.78 135 VAL B N 1
ATOM 2823 C CA . VAL B 1 134 ? 12.201 -7.116 13.912 1.00 8.65 135 VAL B CA 1
ATOM 2824 C C . VAL B 1 134 ? 11.524 -8.423 13.481 1.00 12.13 135 VAL B C 1
ATOM 2825 O O . VAL B 1 134 ? 12.063 -9.522 13.668 1.00 11.37 135 VAL B O 1
ATOM 2829 N N . ASN B 1 135 ? 10.329 -8.284 12.918 1.00 9.05 136 ASN B N 1
ATOM 2830 C CA . ASN B 1 135 ? 9.540 -9.417 12.443 1.00 10.60 136 ASN B CA 1
ATOM 2831 C C . ASN B 1 135 ? 9.875 -9.778 11.007 1.00 12.52 136 ASN B C 1
ATOM 2832 O O . ASN B 1 135 ? 9.621 -8.994 10.092 1.00 14.20 136 ASN B O 1
ATOM 2837 N N . ILE B 1 136 ? 10.442 -10.953 10.778 1.00 7.38 137 ILE B N 1
ATOM 2838 C CA . ILE B 1 136 ? 10.758 -11.338 9.403 1.00 9.54 137 ILE B CA 1
ATOM 2839 C C . ILE B 1 136 ? 9.443 -11.716 8.740 1.00 13.09 137 ILE B C 1
ATOM 2840 O O . ILE B 1 136 ? 8.611 -12.382 9.349 1.00 17.04 137 ILE B O 1
ATOM 2845 N N . SER B 1 137 ? 9.228 -11.255 7.513 1.00 14.47 138 SER B N 1
ATOM 2846 C CA . SER B 1 137 ? 7.987 -11.551 6.782 1.00 5.97 138 SER B CA 1
ATOM 2847 C C . SER B 1 137 ? 8.544 -11.942 5.413 1.00 9.02 138 SER B C 1
ATOM 2848 O O . SER B 1 137 ? 9.577 -12.618 5.357 1.00 12.53 138 SER B O 1
ATOM 2851 N N . SER B 1 138 ? 7.883 -11.575 4.319 1.00 7.61 139 SER B N 1
ATOM 2852 C CA . SER B 1 138 ? 8.429 -11.870 2.989 1.00 10.03 139 SER B CA 1
ATOM 2853 C C . SER B 1 138 ? 7.560 -11.250 1.950 1.00 6.10 139 SER B C 1
ATOM 2854 O O . SER B 1 138 ? 6.529 -10.652 2.297 1.00 10.57 139 SER B O 1
ATOM 2857 N N . ALA B 1 139 ? 7.988 -11.344 0.686 1.00 6.46 140 ALA B N 1
ATOM 2858 C CA . ALA B 1 139 ? 7.253 -10.797 -0.446 1.00 4.98 140 ALA B CA 1
ATOM 2859 C C . ALA B 1 139 ? 5.832 -11.325 -0.439 1.00 9.60 140 ALA B C 1
ATOM 2860 O O . ALA B 1 139 ? 4.911 -10.708 -1.021 1.00 9.39 140 ALA B O 1
ATOM 2862 N N . ALA B 1 140 ? 5.668 -12.473 0.221 1.00 6.90 141 ALA B N 1
ATOM 2863 C CA . ALA B 1 140 ? 4.375 -13.122 0.369 1.00 12.80 141 ALA B CA 1
ATOM 2864 C C . ALA B 1 140 ? 3.394 -12.281 1.224 1.00 11.35 141 ALA B C 1
ATOM 2865 O O . ALA B 1 140 ? 2.173 -12.401 1.071 1.00 17.88 141 ALA B O 1
ATOM 2867 N N . GLY B 1 141 ? 3.941 -11.431 2.104 1.00 6.07 142 GLY B N 1
ATOM 2868 C CA . GLY B 1 141 ? 3.130 -10.536 2.924 1.00 3.93 142 GLY B CA 1
ATOM 2869 C C . GLY B 1 141 ? 2.971 -9.144 2.307 1.00 9.49 142 GLY B C 1
ATOM 2870 O O . GLY B 1 141 ? 2.263 -8.283 2.849 1.00 6.22 142 GLY B O 1
ATOM 2871 N N . LEU B 1 142 ? 3.637 -8.908 1.174 1.00 14.01 143 LEU B N 1
ATOM 2872 C CA . LEU B 1 142 ? 3.589 -7.618 0.483 1.00 5.87 143 LEU B CA 1
ATOM 2873 C C . LEU B 1 142 ? 2.709 -7.548 -0.757 1.00 9.69 143 LEU B C 1
ATOM 2874 O O . LEU B 1 142 ? 2.441 -6.455 -1.255 1.00 9.70 143 LEU B O 1
ATOM 2879 N N . MET B 1 143 ? 2.283 -8.698 -1.269 1.00 10.16 144 MET B N 1
ATOM 2880 C CA . MET B 1 143 ? 1.403 -8.744 -2.437 1.00 14.71 144 MET B CA 1
ATOM 2881 C C . MET B 1 143 ? 0.744 -10.097 -2.422 1.00 10.27 144 MET B C 1
ATOM 2882 O O . MET B 1 143 ? 1.057 -10.927 -1.582 1.00 13.00 144 MET B O 1
ATOM 2887 N N . GLY B 1 144 ? -0.189 -10.311 -3.334 1.00 7.50 145 GLY B N 1
ATOM 2888 C CA . GLY B 1 144 ? -0.826 -11.609 -3.401 1.00 9.58 145 GLY B CA 1
ATOM 2889 C C . GLY B 1 144 ? 0.118 -12.560 -4.117 1.00 7.58 145 GLY B C 1
ATOM 2890 O O . GLY B 1 144 ? 0.289 -12.452 -5.314 1.00 6.12 145 GLY B O 1
ATOM 2891 N N . LEU B 1 145 ? 0.768 -13.465 -3.394 1.00 8.39 146 LEU B N 1
ATOM 2892 C CA . LEU B 1 145 ? 1.706 -14.431 -4.016 1.00 4.98 146 LEU B CA 1
ATOM 2893 C C . LEU B 1 145 ? 0.990 -15.829 -4.168 1.00 9.65 146 LEU B C 1
ATOM 2894 O O . LEU B 1 145 ? 0.558 -16.440 -3.186 1.00 4.88 146 LEU B O 1
ATOM 2899 N N . ALA B 1 146 ? 0.816 -16.305 -5.388 1.00 15.57 147 ALA B N 1
ATOM 2900 C CA . ALA B 1 146 ? 0.158 -17.604 -5.588 1.00 9.99 147 ALA B CA 1
ATOM 2901 C C . ALA B 1 146 ? 0.995 -18.793 -5.089 1.00 14.65 147 ALA B C 1
ATOM 2902 O O . ALA B 1 146 ? 2.240 -18.784 -5.164 1.00 11.49 147 ALA B O 1
ATOM 2904 N N . LEU B 1 147 ? 0.286 -19.816 -4.611 1.00 9.12 148 LEU B N 1
ATOM 2905 C CA . LEU B 1 147 ? 0.855 -21.060 -4.088 1.00 4.42 148 LEU B CA 1
ATOM 2906 C C . LEU B 1 147 ? 1.501 -20.999 -2.722 1.00 2.00 148 LEU B C 1
ATOM 2907 O O . LEU B 1 147 ? 2.454 -21.721 -2.489 1.00 15.67 148 LEU B O 1
ATOM 2912 N N . THR B 1 148 ? 0.964 -20.174 -1.809 1.00 11.51 149 THR B N 1
ATOM 2913 C CA . THR B 1 148 ? 1.524 -20.021 -0.451 1.00 6.21 149 THR B CA 1
ATOM 2914 C C . THR B 1 148 ? 0.471 -20.178 0.638 1.00 2.77 149 THR B C 1
ATOM 2915 O O . THR B 1 148 ? 0.797 -20.324 1.809 1.00 6.59 149 THR B O 1
ATOM 2919 N N . SER B 1 149 ? -0.793 -20.091 0.252 1.00 9.16 150 SER B N 1
ATOM 2920 C CA . SER B 1 149 ? -1.947 -20.230 1.151 1.00 7.11 150 SER B CA 1
ATOM 2921 C C . SER B 1 149 ? -1.772 -19.739 2.584 1.00 5.97 150 SER B C 1
ATOM 2922 O O . SER B 1 149 ? -1.943 -18.559 2.869 1.00 17.76 150 SER B O 1
ATOM 2925 N N . SER B 1 150 ? -1.463 -20.662 3.491 1.00 15.85 151 SER B N 1
ATOM 2926 C CA . SER B 1 150 ? -1.310 -20.348 4.916 1.00 15.77 151 SER B CA 1
ATOM 2927 C C . SER B 1 150 ? -0.125 -19.487 5.207 1.00 12.61 151 SER B C 1
ATOM 2928 O O . SER B 1 150 ? -0.119 -18.760 6.198 1.00 11.91 151 SER B O 1
ATOM 2931 N N . TYR B 1 151 ? 0.925 -19.635 4.404 1.00 12.28 152 TYR B N 1
ATOM 2932 C CA . TYR B 1 151 ? 2.149 -18.853 4.587 1.00 13.52 152 TYR B CA 1
ATOM 2933 C C . TYR B 1 151 ? 1.916 -17.406 4.136 1.00 13.69 152 TYR B C 1
ATOM 2934 O O . TYR B 1 151 ? 2.402 -16.476 4.770 1.00 10.12 152 TYR B O 1
ATOM 2943 N N . GLY B 1 152 ? 1.161 -17.248 3.046 1.00 15.93 153 GLY B N 1
ATOM 2944 C CA . GLY B 1 152 ? 0.829 -15.942 2.507 1.00 8.61 153 GLY B CA 1
ATOM 2945 C C . GLY B 1 152 ? -0.024 -15.259 3.554 1.00 12.59 153 GLY B C 1
ATOM 2946 O O . GLY B 1 152 ? 0.291 -14.160 4.000 1.00 19.12 153 GLY B O 1
ATOM 2947 N N . ALA B 1 153 ? -1.032 -16.003 4.030 1.00 18.22 154 ALA B N 1
ATOM 2948 C CA . ALA B 1 153 ? -1.975 -15.596 5.076 1.00 13.21 154 ALA B CA 1
ATOM 2949 C C . ALA B 1 153 ? -1.336 -15.177 6.411 1.00 5.08 154 ALA B C 1
ATOM 2950 O O . ALA B 1 153 ? -1.709 -14.150 6.975 1.00 12.15 154 ALA B O 1
ATOM 2952 N N . SER B 1 154 ? -0.375 -15.946 6.919 1.00 2.00 155 SER B N 1
ATOM 2953 C CA . SER B 1 154 ? 0.254 -15.593 8.177 1.00 6.53 155 SER B CA 1
ATOM 2954 C C . SER B 1 154 ? 1.247 -14.451 7.958 1.00 8.31 155 SER B C 1
ATOM 2955 O O . SER B 1 154 ? 1.429 -13.583 8.842 1.00 5.61 155 SER B O 1
ATOM 2958 N N . LYS B 1 155 ? 1.903 -14.457 6.791 1.00 11.49 156 LYS B N 1
ATOM 2959 C CA . LYS B 1 155 ? 2.874 -13.416 6.464 1.00 2.00 156 LYS B CA 1
ATOM 2960 C C . LYS B 1 155 ? 2.220 -12.072 6.343 1.00 4.42 156 LYS B C 1
ATOM 2961 O O . LYS B 1 155 ? 2.822 -11.104 6.756 1.00 2.00 156 LYS B O 1
ATOM 2967 N N . TRP B 1 156 ? 0.980 -11.998 5.830 1.00 5.35 157 TRP B N 1
ATOM 2968 C CA . TRP B 1 156 ? 0.303 -10.713 5.799 1.00 5.71 157 TRP B CA 1
ATOM 2969 C C . TRP B 1 156 ? -0.052 -10.351 7.221 1.00 6.06 157 TRP B C 1
ATOM 2970 O O . TRP B 1 156 ? 0.054 -9.186 7.617 1.00 10.23 157 TRP B O 1
ATOM 2981 N N . GLY B 1 157 ? -0.418 -11.363 8.009 1.00 2.20 158 GLY B N 1
ATOM 2982 C CA . GLY B 1 157 ? -0.755 -11.173 9.406 1.00 2.00 158 GLY B CA 1
ATOM 2983 C C . GLY B 1 157 ? 0.388 -10.598 10.240 1.00 2.00 158 GLY B C 1
ATOM 2984 O O . GLY B 1 157 ? 0.161 -9.740 11.088 1.00 6.33 158 GLY B O 1
ATOM 2985 N N . VAL B 1 158 ? 1.613 -11.088 10.066 1.00 6.75 159 VAL B N 1
ATOM 2986 C CA . VAL B 1 158 ? 2.772 -10.547 10.812 1.00 2.00 159 VAL B CA 1
ATOM 2987 C C . VAL B 1 158 ? 3.091 -9.102 10.363 1.00 12.10 159 VAL B C 1
ATOM 2988 O O . VAL B 1 158 ? 3.741 -8.336 11.092 1.00 4.60 159 VAL B O 1
ATOM 2992 N N . ARG B 1 159 ? 2.622 -8.730 9.168 1.00 4.95 160 ARG B N 1
ATOM 2993 C CA . ARG B 1 159 ? 2.815 -7.379 8.688 1.00 4.20 160 ARG B CA 1
ATOM 2994 C C . ARG B 1 159 ? 1.868 -6.455 9.460 1.00 6.15 160 ARG B C 1
ATOM 2995 O O . ARG B 1 159 ? 2.308 -5.552 10.154 1.00 11.19 160 ARG B O 1
ATOM 3003 N N . GLY B 1 160 ? 0.573 -6.759 9.430 1.00 6.82 161 GLY B N 1
ATOM 3004 C CA . GLY B 1 160 ? -0.401 -5.932 10.121 1.00 2.00 161 GLY B CA 1
ATOM 3005 C C . GLY B 1 160 ? -0.239 -5.863 11.618 1.00 4.48 161 GLY B C 1
ATOM 3006 O O . GLY B 1 160 ? -0.666 -4.913 12.251 1.00 6.76 161 GLY B O 1
ATOM 3007 N N . LEU B 1 161 ? 0.401 -6.867 12.182 1.00 4.95 162 LEU B N 1
ATOM 3008 C CA . LEU B 1 161 ? 0.618 -6.922 13.609 1.00 2.57 162 LEU B CA 1
ATOM 3009 C C . LEU B 1 161 ? 1.758 -6.037 14.021 1.00 9.28 162 LEU B C 1
ATOM 3010 O O . LEU B 1 161 ? 1.751 -5.451 15.124 1.00 6.73 162 LEU B O 1
ATOM 3015 N N . SER B 1 162 ? 2.763 -5.970 13.156 1.00 6.58 163 SER B N 1
ATOM 3016 C CA . SER B 1 162 ? 3.934 -5.145 13.423 1.00 6.59 163 SER B CA 1
ATOM 3017 C C . SER B 1 162 ? 3.462 -3.690 13.604 1.00 2.00 163 SER B C 1
ATOM 3018 O O . SER B 1 162 ? 3.664 -3.077 14.638 1.00 3.12 163 SER B O 1
ATOM 3021 N N . LYS B 1 163 ? 2.727 -3.201 12.616 1.00 3.66 164 LYS B N 1
ATOM 3022 C CA . LYS B 1 163 ? 2.195 -1.854 12.609 1.00 10.56 164 LYS B CA 1
ATOM 3023 C C . LYS B 1 163 ? 1.314 -1.519 13.800 1.00 6.75 164 LYS B C 1
ATOM 3024 O O . LYS B 1 163 ? 1.447 -0.445 14.383 1.00 11.95 164 LYS B O 1
ATOM 3030 N N . LEU B 1 164 ? 0.378 -2.393 14.149 1.00 7.75 165 LEU B N 1
ATOM 3031 C CA . LEU B 1 164 ? -0.476 -2.059 15.275 1.00 8.34 165 LEU B CA 1
ATOM 3032 C C . LEU B 1 164 ? 0.343 -2.084 16.536 1.00 6.10 165 LEU B C 1
ATOM 3033 O O . LEU B 1 164 ? 0.147 -1.266 17.425 1.00 8.78 165 LEU B O 1
ATOM 3038 N N . ALA B 1 165 ? 1.305 -2.983 16.605 1.00 8.16 166 ALA B N 1
ATOM 3039 C CA . ALA B 1 165 ? 2.109 -3.019 17.793 1.00 8.23 166 ALA B CA 1
ATOM 3040 C C . ALA B 1 165 ? 2.970 -1.762 17.848 1.00 20.36 166 ALA B C 1
ATOM 3041 O O . ALA B 1 165 ? 3.208 -1.227 18.930 1.00 22.16 166 ALA B O 1
ATOM 3043 N N . ALA B 1 166 ? 3.387 -1.265 16.676 1.00 21.67 167 ALA B N 1
ATOM 3044 C CA . ALA B 1 166 ? 4.214 -0.057 16.554 1.00 14.56 167 ALA B CA 1
ATOM 3045 C C . ALA B 1 166 ? 3.526 1.146 17.178 1.00 14.91 167 ALA B C 1
ATOM 3046 O O . ALA B 1 166 ? 4.063 1.746 18.102 1.00 5.90 167 ALA B O 1
ATOM 3048 N N . VAL B 1 167 ? 2.347 1.510 16.688 1.00 15.40 168 VAL B N 1
ATOM 3049 C CA . VAL B 1 167 ? 1.675 2.650 17.290 1.00 18.19 168 VAL B CA 1
ATOM 3050 C C . VAL B 1 167 ? 1.406 2.501 18.801 1.00 18.18 168 VAL B C 1
ATOM 3051 O O . VAL B 1 167 ? 1.422 3.500 19.530 1.00 22.83 168 VAL B O 1
ATOM 3055 N N . GLU B 1 168 ? 1.221 1.271 19.292 1.00 15.89 169 GLU B N 1
ATOM 3056 C CA . GLU B 1 168 ? 0.965 1.084 20.727 1.00 13.80 169 GLU B CA 1
ATOM 3057 C C . GLU B 1 168 ? 2.240 1.227 21.556 1.00 8.63 169 GLU B C 1
ATOM 3058 O O . GLU B 1 168 ? 2.251 1.879 22.601 1.00 13.05 169 GLU B O 1
ATOM 3064 N N . LEU B 1 169 ? 3.329 0.668 21.050 1.00 15.67 170 LEU B N 1
ATOM 3065 C CA . LEU B 1 169 ? 4.597 0.669 21.764 1.00 14.11 170 LEU B CA 1
ATOM 3066 C C . LEU B 1 169 ? 5.560 1.855 21.626 1.00 15.41 170 LEU B C 1
ATOM 3067 O O . LEU B 1 169 ? 6.536 1.924 22.364 1.00 16.58 170 LEU B O 1
ATOM 3072 N N . GLY B 1 170 ? 5.300 2.773 20.703 1.00 20.99 171 GLY B N 1
ATOM 3073 C CA . GLY B 1 170 ? 6.204 3.900 20.483 1.00 29.37 171 GLY B CA 1
ATOM 3074 C C . GLY B 1 170 ? 6.795 4.623 21.690 1.00 30.20 171 GLY B C 1
ATOM 3075 O O . GLY B 1 170 ? 8.021 4.760 21.817 1.00 23.69 171 GLY B O 1
ATOM 3076 N N . THR B 1 171 ? 5.925 5.030 22.607 1.00 33.47 172 THR B N 1
ATOM 3077 C CA . THR B 1 171 ? 6.329 5.767 23.802 1.00 29.42 172 THR B CA 1
ATOM 3078 C C . THR B 1 171 ? 7.235 5.090 24.820 1.00 32.88 172 THR B C 1
ATOM 3079 O O . THR B 1 171 ? 7.813 5.773 25.671 1.00 38.20 172 THR B O 1
ATOM 3083 N N . ASP B 1 172 ? 7.341 3.768 24.777 1.00 24.81 173 ASP B N 1
ATOM 3084 C CA . ASP B 1 172 ? 8.210 3.088 25.723 1.00 26.31 173 ASP B CA 1
ATOM 3085 C C . ASP B 1 172 ? 9.540 2.790 25.075 1.00 27.41 173 ASP B C 1
ATOM 3086 O O . ASP B 1 172 ? 10.340 2.012 25.600 1.00 22.70 173 ASP B O 1
ATOM 3091 N N . ARG B 1 173 ? 9.757 3.424 23.925 1.00 21.85 174 ARG B N 1
ATOM 3092 C CA . ARG B 1 173 ? 10.992 3.293 23.167 1.00 23.59 174 ARG B CA 1
ATOM 3093 C C . ARG B 1 173 ? 11.149 1.957 22.447 1.00 22.11 174 ARG B C 1
ATOM 3094 O O . ARG B 1 173 ? 12.263 1.526 22.183 1.00 19.64 174 ARG B O 1
ATOM 3102 N N . ILE B 1 174 ? 10.033 1.356 22.043 1.00 18.66 175 ILE B N 1
ATOM 3103 C CA . ILE B 1 174 ? 10.045 0.056 21.363 1.00 14.21 175 ILE B CA 1
ATOM 3104 C C . ILE B 1 174 ? 9.615 0.227 19.916 1.00 14.94 175 ILE B C 1
ATOM 3105 O O . ILE B 1 174 ? 8.453 0.591 19.622 1.00 16.26 175 ILE B O 1
ATOM 3110 N N . ARG B 1 175 ? 10.554 -0.043 19.014 1.00 14.66 176 ARG B N 1
ATOM 3111 C CA . ARG B 1 175 ? 10.296 0.072 17.586 1.00 19.58 176 ARG B CA 1
ATOM 3112 C C . ARG B 1 175 ? 9.961 -1.296 16.960 1.00 16.43 176 ARG B C 1
ATOM 3113 O O . ARG B 1 175 ? 10.710 -2.270 17.115 1.00 14.44 176 ARG B O 1
ATOM 3121 N N . VAL B 1 176 ? 8.826 -1.356 16.262 1.00 21.08 177 VAL B N 1
ATOM 3122 C CA . VAL B 1 176 ? 8.386 -2.569 15.600 1.00 15.75 177 VAL B CA 1
ATOM 3123 C C . VAL B 1 176 ? 8.330 -2.361 14.069 1.00 17.32 177 VAL B C 1
ATOM 3124 O O . VAL B 1 176 ? 7.645 -1.455 13.568 1.00 19.91 177 VAL B O 1
ATOM 3128 N N . ASN B 1 177 ? 9.087 -3.180 13.337 1.00 13.91 178 ASN B N 1
ATOM 3129 C CA . ASN B 1 177 ? 9.131 -3.121 11.877 1.00 10.85 178 ASN B CA 1
ATOM 3130 C C . ASN B 1 177 ? 9.199 -4.542 11.349 1.00 5.40 178 ASN B C 1
ATOM 3131 O O . ASN B 1 177 ? 9.706 -5.427 12.026 1.00 6.52 178 ASN B O 1
ATOM 3136 N N . SER B 1 178 ? 8.808 -4.722 10.088 1.00 10.97 179 SER B N 1
ATOM 3137 C CA . SER B 1 178 ? 8.869 -6.016 9.427 1.00 7.64 179 SER B CA 1
ATOM 3138 C C . SER B 1 178 ? 9.759 -5.971 8.170 1.00 14.23 179 SER B C 1
ATOM 3139 O O . SER B 1 178 ? 9.586 -5.098 7.323 1.00 16.61 179 SER B O 1
ATOM 3142 N N . VAL B 1 179 ? 10.734 -6.881 8.080 1.00 16.17 180 VAL B N 1
ATOM 3143 C CA . VAL B 1 179 ? 11.632 -6.990 6.922 1.00 12.32 180 VAL B CA 1
ATOM 3144 C C . VAL B 1 179 ? 10.850 -7.847 5.962 1.00 12.79 180 VAL B C 1
ATOM 3145 O O . VAL B 1 179 ? 10.059 -8.681 6.399 1.00 25.89 180 VAL B O 1
ATOM 3149 N N . HIS B 1 180 ? 11.056 -7.690 4.663 1.00 13.30 181 HIS B N 1
ATOM 3150 C CA . HIS B 1 180 ? 10.305 -8.490 3.705 1.00 9.96 181 HIS B CA 1
ATOM 3151 C C . HIS B 1 180 ? 11.182 -9.069 2.594 1.00 8.95 181 HIS B C 1
ATOM 3152 O O . HIS B 1 180 ? 11.085 -8.662 1.436 1.00 5.32 181 HIS B O 1
ATOM 3159 N N . PRO B 1 181 ? 12.057 -10.029 2.942 1.00 7.78 182 PRO B N 1
ATOM 3160 C CA . PRO B 1 181 ? 12.978 -10.710 2.021 1.00 10.28 182 PRO B CA 1
ATOM 3161 C C . PRO B 1 181 ? 12.273 -11.455 0.882 1.00 14.26 182 PRO B C 1
ATOM 3162 O O . PRO B 1 181 ? 11.256 -12.111 1.107 1.00 16.31 182 PRO B O 1
ATOM 3166 N N . GLY B 1 182 ? 12.808 -11.354 -0.332 1.00 10.00 183 GLY B N 1
ATOM 3167 C CA . GLY B 1 182 ? 12.222 -12.057 -1.455 1.00 2.00 183 GLY B CA 1
ATOM 3168 C C . GLY B 1 182 ? 12.850 -13.434 -1.578 1.00 9.05 183 GLY B C 1
ATOM 3169 O O . GLY B 1 182 ? 13.258 -14.009 -0.565 1.00 6.25 183 GLY B O 1
ATOM 3170 N N . MET B 1 183 ? 12.939 -13.966 -2.801 1.00 15.46 184 MET B N 1
ATOM 3171 C CA . MET B 1 183 ? 13.539 -15.276 -3.031 1.00 12.89 184 MET B CA 1
ATOM 3172 C C . MET B 1 183 ? 14.978 -15.205 -2.654 1.00 13.32 184 MET B C 1
ATOM 3173 O O . MET B 1 183 ? 15.768 -14.588 -3.367 1.00 20.44 184 MET B O 1
ATOM 3178 N N . THR B 1 184 ? 15.320 -15.864 -1.555 1.00 18.32 185 THR B N 1
ATOM 3179 C CA . THR B 1 184 ? 16.673 -15.886 -1.015 1.00 13.46 185 THR B CA 1
ATOM 3180 C C . THR B 1 184 ? 17.139 -17.332 -1.039 1.00 23.82 185 THR B C 1
ATOM 3181 O O . THR B 1 184 ? 16.328 -18.258 -0.872 1.00 21.43 185 THR B O 1
ATOM 3185 N N . TYR B 1 185 ? 18.439 -17.517 -1.246 1.00 23.83 186 TYR B N 1
ATOM 3186 C CA . TYR B 1 185 ? 19.058 -18.829 -1.318 1.00 27.67 186 TYR B CA 1
ATOM 3187 C C . TYR B 1 185 ? 19.475 -19.340 0.057 1.00 32.43 186 TYR B C 1
ATOM 3188 O O . TYR B 1 185 ? 20.597 -19.105 0.516 1.00 29.65 186 TYR B O 1
ATOM 3197 N N . THR B 1 186 ? 18.528 -19.999 0.719 1.00 36.38 187 THR B N 1
ATOM 3198 C CA . THR B 1 186 ? 18.706 -20.588 2.041 1.00 42.53 187 THR B CA 1
ATOM 3199 C C . THR B 1 186 ? 18.731 -22.113 1.856 1.00 47.57 187 THR B C 1
ATOM 3200 O O . THR B 1 186 ? 18.808 -22.610 0.715 1.00 45.88 187 THR B O 1
ATOM 3204 N N . PRO B 1 187 ? 18.714 -22.884 2.967 1.00 52.13 188 PRO B N 1
ATOM 3205 C CA . PRO B 1 187 ? 18.731 -24.346 2.793 1.00 52.35 188 PRO B CA 1
ATOM 3206 C C . PRO B 1 187 ? 17.500 -24.920 2.070 1.00 54.34 188 PRO B C 1
ATOM 3207 O O . PRO B 1 187 ? 17.620 -25.564 1.018 1.00 52.94 188 PRO B O 1
ATOM 3211 N N . MET B 1 188 ? 16.323 -24.649 2.624 1.00 43.40 189 MET B N 1
ATOM 3212 C CA . MET B 1 188 ? 15.087 -25.149 2.064 1.00 44.65 189 MET B CA 1
ATOM 3213 C C . MET B 1 188 ? 14.875 -24.745 0.613 1.00 41.72 189 MET B C 1
ATOM 3214 O O . MET B 1 188 ? 14.304 -25.502 -0.170 1.00 44.52 189 MET B O 1
ATOM 3219 N N . THR B 1 189 ? 15.355 -23.568 0.241 1.00 41.50 190 THR B N 1
ATOM 3220 C CA . THR B 1 189 ? 15.135 -23.096 -1.114 1.00 38.55 190 THR B CA 1
ATOM 3221 C C . THR B 1 189 ? 16.017 -23.677 -2.204 1.00 39.18 190 THR B C 1
ATOM 3222 O O . THR B 1 189 ? 15.591 -23.728 -3.360 1.00 38.33 190 THR B O 1
ATOM 3226 N N . ALA B 1 190 ? 17.212 -24.154 -1.856 1.00 38.64 191 ALA B N 1
ATOM 3227 C CA . ALA B 1 190 ? 18.096 -24.739 -2.865 1.00 39.01 191 ALA B CA 1
ATOM 3228 C C . ALA B 1 190 ? 17.473 -26.000 -3.493 1.00 39.08 191 ALA B C 1
ATOM 3229 O O . ALA B 1 190 ? 17.690 -26.289 -4.676 1.00 36.99 191 ALA B O 1
ATOM 3231 N N . GLU B 1 191 ? 16.648 -26.707 -2.721 1.00 36.38 192 GLU B N 1
ATOM 3232 C CA . GLU B 1 191 ? 15.968 -27.919 -3.199 1.00 44.22 192 GLU B CA 1
ATOM 3233 C C . GLU B 1 191 ? 14.937 -27.686 -4.319 1.00 38.50 192 GLU B C 1
ATOM 3234 O O . GLU B 1 191 ? 14.565 -28.619 -5.037 1.00 44.03 192 GLU B O 1
ATOM 3240 N N . THR B 1 192 ? 14.442 -26.462 -4.435 1.00 31.23 193 THR B N 1
ATOM 3241 C CA . THR B 1 192 ? 13.435 -26.145 -5.427 1.00 28.32 193 THR B CA 1
ATOM 3242 C C . THR B 1 192 ? 13.927 -26.181 -6.870 1.00 37.39 193 THR B C 1
ATOM 3243 O O . THR B 1 192 ? 13.221 -26.645 -7.772 1.00 34.69 193 THR B O 1
ATOM 3247 N N . GLY B 1 193 ? 15.144 -25.692 -7.068 1.00 31.69 194 GLY B N 1
ATOM 3248 C CA . GLY B 1 193 ? 15.743 -25.601 -8.391 1.00 37.46 194 GLY B CA 1
ATOM 3249 C C . GLY B 1 193 ? 16.311 -24.186 -8.515 1.00 39.35 194 GLY B C 1
ATOM 3250 O O . GLY B 1 193 ? 16.697 -23.729 -9.597 1.00 35.53 194 GLY B O 1
ATOM 3251 N N . ILE B 1 194 ? 16.342 -23.496 -7.374 1.00 40.00 195 ILE B N 1
ATOM 3252 C CA . ILE B 1 194 ? 16.818 -22.132 -7.252 1.00 35.03 195 ILE B CA 1
ATOM 3253 C C . ILE B 1 194 ? 18.328 -22.109 -7.360 1.00 38.72 195 ILE B C 1
ATOM 3254 O O . ILE B 1 194 ? 19.038 -22.703 -6.550 1.00 45.06 195 ILE B O 1
ATOM 3259 N N . ARG B 1 195 ? 18.799 -21.417 -8.387 1.00 35.16 196 ARG B N 1
ATOM 3260 C CA . ARG B 1 195 ? 20.216 -21.296 -8.676 1.00 37.09 196 ARG B CA 1
ATOM 3261 C C . ARG B 1 195 ? 20.697 -19.883 -8.346 1.00 34.44 196 ARG B C 1
ATOM 3262 O O . ARG B 1 195 ? 20.122 -18.898 -8.818 1.00 32.45 196 ARG B O 1
ATOM 3270 N N . GLN B 1 196 ? 21.725 -19.786 -7.510 1.00 29.87 197 GLN B N 1
ATOM 3271 C CA . GLN B 1 196 ? 22.265 -18.488 -7.136 1.00 35.60 197 GLN B CA 1
ATOM 3272 C C . GLN B 1 196 ? 23.163 -17.948 -8.245 1.00 31.94 197 GLN B C 1
ATOM 3273 O O . GLN B 1 196 ? 23.764 -18.714 -8.998 1.00 33.35 197 GLN B O 1
ATOM 3279 N N . GLY B 1 197 ? 23.242 -16.632 -8.353 1.00 29.49 198 GLY B N 1
ATOM 3280 C CA . GLY B 1 197 ? 24.065 -16.035 -9.383 1.00 26.90 198 GLY B CA 1
ATOM 3281 C C . GLY B 1 197 ? 23.269 -15.083 -10.248 1.00 26.83 198 GLY B C 1
ATOM 3282 O O . GLY B 1 197 ? 22.045 -15.111 -10.235 1.00 20.48 198 GLY B O 1
ATOM 3283 N N . GLU B 1 198 ? 23.975 -14.228 -10.985 1.00 25.27 199 GLU B N 1
ATOM 3284 C CA . GLU B 1 198 ? 23.358 -13.243 -11.862 1.00 27.26 199 GLU B CA 1
ATOM 3285 C C . GLU B 1 198 ? 22.818 -13.825 -13.165 1.00 23.22 199 GLU B C 1
ATOM 3286 O O . GLU B 1 198 ? 23.539 -14.503 -13.892 1.00 34.81 199 GLU B O 1
ATOM 3292 N N . GLY B 1 199 ? 21.560 -13.523 -13.463 1.00 24.30 200 GLY B N 1
ATOM 3293 C CA . GLY B 1 199 ? 20.911 -14.034 -14.666 1.00 15.12 200 GLY B CA 1
ATOM 3294 C C . GLY B 1 199 ? 19.981 -15.211 -14.353 1.00 21.40 200 GLY B C 1
ATOM 3295 O O . GLY B 1 199 ? 18.949 -15.418 -15.008 1.00 18.19 200 GLY B O 1
ATOM 3296 N N . ASN B 1 200 ? 20.318 -15.912 -13.272 1.00 19.23 201 ASN B N 1
ATOM 3297 C CA . ASN B 1 200 ? 19.618 -17.090 -12.795 1.00 12.68 201 ASN B CA 1
ATOM 3298 C C . ASN B 1 200 ? 18.142 -16.983 -12.411 1.00 15.73 201 ASN B C 1
ATOM 3299 O O . ASN B 1 200 ? 17.421 -17.967 -12.539 1.00 26.38 201 ASN B O 1
ATOM 3304 N N . TYR B 1 201 ? 17.689 -15.843 -11.885 1.00 21.32 202 TYR B N 1
ATOM 3305 C CA . TYR B 1 201 ? 16.272 -15.691 -11.522 1.00 19.61 202 TYR B CA 1
ATOM 3306 C C . TYR B 1 201 ? 15.635 -14.491 -12.246 1.00 17.90 202 TYR B C 1
ATOM 3307 O O . TYR B 1 201 ? 15.332 -13.466 -11.631 1.00 15.63 202 TYR B O 1
ATOM 3316 N N . PRO B 1 202 ? 15.348 -14.649 -13.555 1.00 11.81 203 PRO B N 1
ATOM 3317 C CA . PRO B 1 202 ? 14.751 -13.674 -14.470 1.00 13.56 203 PRO B CA 1
ATOM 3318 C C . PRO B 1 202 ? 13.448 -12.976 -14.079 1.00 17.88 203 PRO B C 1
ATOM 3319 O O . PRO B 1 202 ? 13.158 -11.894 -14.590 1.00 16.33 203 PRO B O 1
ATOM 3323 N N . ASN B 1 203 ? 12.681 -13.559 -13.170 1.00 13.87 204 ASN B N 1
ATOM 3324 C CA . ASN B 1 203 ? 11.386 -12.984 -12.786 1.00 15.92 204 ASN B CA 1
ATOM 3325 C C . ASN B 1 203 ? 11.349 -11.979 -11.640 1.00 20.38 204 ASN B C 1
ATOM 3326 O O . ASN B 1 203 ? 10.322 -11.752 -11.016 1.00 12.11 204 ASN B O 1
ATOM 3331 N N . THR B 1 204 ? 12.497 -11.377 -11.383 1.00 19.73 205 THR B N 1
ATOM 3332 C CA . THR B 1 204 ? 12.668 -10.353 -10.364 1.00 19.55 205 THR B CA 1
ATOM 3333 C C . THR B 1 204 ? 13.551 -9.397 -11.169 1.00 20.67 205 THR B C 1
ATOM 3334 O O . THR B 1 204 ? 14.387 -9.852 -11.962 1.00 25.93 205 THR B O 1
ATOM 3338 N N . PRO B 1 205 ? 13.251 -8.084 -11.144 1.00 23.02 206 PRO B N 1
ATOM 3339 C CA . PRO B 1 205 ? 14.026 -7.072 -11.879 1.00 17.30 206 PRO B CA 1
ATOM 3340 C C . PRO B 1 205 ? 15.543 -7.167 -11.746 1.00 10.76 206 PRO B C 1
ATOM 3341 O O . PRO B 1 205 ? 16.273 -6.772 -12.656 1.00 2.79 206 PRO B O 1
ATOM 3345 N N . MET B 1 206 ? 16.034 -7.632 -10.600 1.00 6.25 207 MET B N 1
ATOM 3346 C CA . MET B 1 206 ? 17.474 -7.783 -10.462 1.00 9.45 207 MET B CA 1
ATOM 3347 C C . MET B 1 206 ? 18.040 -9.021 -11.199 1.00 7.86 207 MET B C 1
ATOM 3348 O O . MET B 1 206 ? 19.253 -9.116 -11.434 1.00 11.38 207 MET B O 1
ATOM 3353 N N . GLY B 1 207 ? 17.134 -9.896 -11.654 1.00 7.63 208 GLY B N 1
ATOM 3354 C CA . GLY B 1 207 ? 17.487 -11.112 -12.383 1.00 3.39 208 GLY B CA 1
ATOM 3355 C C . GLY B 1 207 ? 18.269 -12.147 -11.581 1.00 10.97 208 GLY B C 1
ATOM 3356 O O . GLY B 1 207 ? 18.902 -13.062 -12.146 1.00 19.89 208 GLY B O 1
ATOM 3357 N N . ARG B 1 208 ? 18.239 -12.009 -10.259 1.00 13.80 209 ARG B N 1
ATOM 3358 C CA . ARG B 1 208 ? 18.945 -12.924 -9.396 1.00 7.78 209 ARG B CA 1
ATOM 3359 C C . ARG B 1 208 ? 18.239 -13.017 -8.059 1.00 8.66 209 ARG B C 1
ATOM 3360 O O . ARG B 1 208 ? 17.346 -12.232 -7.755 1.00 8.87 209 ARG B O 1
ATOM 3368 N N . VAL B 1 209 ? 18.688 -13.967 -7.254 1.00 6.69 210 VAL B N 1
ATOM 3369 C CA . VAL B 1 209 ? 18.126 -14.281 -5.958 1.00 2.81 210 VAL B CA 1
ATOM 3370 C C . VAL B 1 209 ? 19.079 -13.677 -4.968 1.00 2.00 210 VAL B C 1
ATOM 3371 O O . VAL B 1 209 ? 20.145 -13.200 -5.366 1.00 7.35 210 VAL B O 1
ATOM 3375 N N . GLY B 1 210 ? 18.707 -13.680 -3.695 1.00 6.64 211 GLY B N 1
ATOM 3376 C CA . GLY B 1 210 ? 19.556 -13.096 -2.690 1.00 9.61 211 GLY B CA 1
ATOM 3377 C C . GLY B 1 210 ? 20.191 -14.072 -1.750 1.00 13.48 211 GLY B C 1
ATOM 3378 O O . GLY B 1 210 ? 19.572 -15.042 -1.368 1.00 21.95 211 GLY B O 1
ATOM 3379 N N . GLU B 1 212 ? 21.463 -13.867 -1.442 1.00 13.80 213 GLU B N 1
ATOM 3380 C CA . GLU B 1 212 ? 22.156 -14.719 -0.497 1.00 17.32 213 GLU B CA 1
ATOM 3381 C C . GLU B 1 212 ? 21.657 -14.158 0.816 1.00 14.31 213 GLU B C 1
ATOM 3382 O O . GLU B 1 212 ? 21.255 -12.991 0.882 1.00 17.99 213 GLU B O 1
ATOM 3388 N N . PRO B 1 213 ? 21.656 -14.972 1.877 1.00 13.65 214 PRO B N 1
ATOM 3389 C CA . PRO B 1 213 ? 21.188 -14.509 3.183 1.00 16.38 214 PRO B CA 1
ATOM 3390 C C . PRO B 1 213 ? 21.904 -13.295 3.798 1.00 12.68 214 PRO B C 1
ATOM 3391 O O . PRO B 1 213 ? 21.306 -12.583 4.611 1.00 17.59 214 PRO B O 1
ATOM 3395 N N . GLY B 1 214 ? 23.162 -13.055 3.420 1.00 9.00 215 GLY B N 1
ATOM 3396 C CA . GLY B 1 214 ? 23.937 -11.942 3.976 1.00 2.00 215 GLY B CA 1
ATOM 3397 C C . GLY B 1 214 ? 23.364 -10.561 3.744 1.00 3.09 215 GLY B C 1
ATOM 3398 O O . GLY B 1 214 ? 23.494 -9.678 4.582 1.00 6.24 215 GLY B O 1
ATOM 3399 N N . GLU B 1 215 ? 22.679 -10.412 2.608 1.00 12.28 216 GLU B N 1
ATOM 3400 C CA . GLU B 1 215 ? 22.021 -9.182 2.164 1.00 12.74 216 GLU B CA 1
ATOM 3401 C C . GLU B 1 215 ? 20.730 -8.895 2.943 1.00 17.59 216 GLU B C 1
ATOM 3402 O O . GLU B 1 215 ? 20.327 -7.734 3.098 1.00 13.12 216 GLU B O 1
ATOM 3408 N N . ILE B 1 216 ? 20.067 -9.965 3.380 1.00 17.37 217 ILE B N 1
ATOM 3409 C CA . ILE B 1 216 ? 18.825 -9.870 4.141 1.00 13.81 217 ILE B CA 1
ATOM 3410 C C . ILE B 1 216 ? 19.266 -9.550 5.564 1.00 10.58 217 ILE B C 1
ATOM 3411 O O . ILE B 1 216 ? 18.704 -8.677 6.203 1.00 7.11 217 ILE B O 1
ATOM 3416 N N . ALA B 1 217 ? 20.360 -10.158 6.014 1.00 9.30 218 ALA B N 1
ATOM 3417 C CA . ALA B 1 217 ? 20.846 -9.911 7.384 1.00 4.08 218 ALA B CA 1
ATOM 3418 C C . ALA B 1 217 ? 21.110 -8.426 7.696 1.00 13.02 218 ALA B C 1
ATOM 3419 O O . ALA B 1 217 ? 20.703 -7.915 8.751 1.00 17.25 218 ALA B O 1
ATOM 3421 N N . GLY B 1 218 ? 21.780 -7.739 6.769 1.00 11.02 219 GLY B N 1
ATOM 3422 C CA . GLY B 1 218 ? 22.093 -6.326 6.931 1.00 2.81 219 GLY B CA 1
ATOM 3423 C C . GLY B 1 218 ? 20.867 -5.510 7.298 1.00 12.78 219 GLY B C 1
ATOM 3424 O O . GLY B 1 218 ? 20.967 -4.591 8.097 1.00 13.60 219 GLY B O 1
ATOM 3425 N N . ALA B 1 219 ? 19.700 -5.836 6.743 1.00 5.27 220 ALA B N 1
ATOM 3426 C CA . ALA B 1 219 ? 18.494 -5.071 7.085 1.00 12.99 220 ALA B CA 1
ATOM 3427 C C . ALA B 1 219 ? 18.140 -5.275 8.543 1.00 11.46 220 ALA B C 1
ATOM 3428 O O . ALA B 1 219 ? 17.792 -4.322 9.232 1.00 17.49 220 ALA B O 1
ATOM 3430 N N . VAL B 1 220 ? 18.241 -6.525 9.001 1.00 12.45 221 VAL B N 1
ATOM 3431 C CA . VAL B 1 220 ? 17.909 -6.897 10.381 1.00 13.60 221 VAL B CA 1
ATOM 3432 C C . VAL B 1 220 ? 18.709 -6.026 11.325 1.00 12.52 221 VAL B C 1
ATOM 3433 O O . VAL B 1 220 ? 18.155 -5.272 12.119 1.00 7.03 221 VAL B O 1
ATOM 3437 N N . VAL B 1 221 ? 20.019 -6.054 11.131 1.00 13.59 222 VAL B N 1
ATOM 3438 C CA . VAL B 1 221 ? 20.966 -5.302 11.936 1.00 18.37 222 VAL B CA 1
ATOM 3439 C C . VAL B 1 221 ? 20.720 -3.796 11.906 1.00 16.26 222 VAL B C 1
ATOM 3440 O O . VAL B 1 221 ? 20.589 -3.174 12.963 1.00 17.63 222 VAL B O 1
ATOM 3444 N N . LYS B 1 222 ? 20.570 -3.227 10.711 1.00 17.24 223 LYS B N 1
ATOM 3445 C CA . LYS B 1 222 ? 20.324 -1.790 10.589 1.00 12.30 223 LYS B CA 1
ATOM 3446 C C . LYS B 1 222 ? 19.132 -1.403 11.441 1.00 9.06 223 LYS B C 1
ATOM 3447 O O . LYS B 1 222 ? 19.174 -0.397 12.155 1.00 12.16 223 LYS B O 1
ATOM 3453 N N . LEU B 1 223 ? 18.079 -2.215 11.377 1.00 13.64 224 LEU B N 1
ATOM 3454 C CA . LEU B 1 223 ? 16.867 -1.972 12.137 1.00 16.66 224 LEU B CA 1
ATOM 3455 C C . LEU B 1 223 ? 17.091 -2.300 13.594 1.00 13.33 224 LEU B C 1
ATOM 3456 O O . LEU B 1 223 ? 16.323 -1.867 14.433 1.00 17.14 224 LEU B O 1
ATOM 3461 N N . LEU B 1 224 ? 18.106 -3.100 13.907 1.00 10.74 225 LEU B N 1
ATOM 3462 C CA . LEU B 1 224 ? 18.385 -3.409 15.310 1.00 6.21 225 LEU B CA 1
ATOM 3463 C C . LEU B 1 224 ? 19.265 -2.319 15.949 1.00 8.12 225 LEU B C 1
ATOM 3464 O O . LEU B 1 224 ? 19.193 -2.062 17.159 1.00 12.89 225 LEU B O 1
ATOM 3469 N N . SER B 1 225 ? 20.092 -1.673 15.135 1.00 18.27 226 SER B N 1
ATOM 3470 C CA . SER B 1 225 ? 20.974 -0.625 15.638 1.00 15.87 226 SER B CA 1
ATOM 3471 C C . SER B 1 225 ? 20.218 0.643 16.001 1.00 21.08 226 SER B C 1
ATOM 3472 O O . SER B 1 225 ? 19.002 0.786 15.770 1.00 21.38 226 SER B O 1
ATOM 3475 N N . ASP B 1 226 ? 20.941 1.568 16.601 1.00 18.13 227 ASP B N 1
ATOM 3476 C CA . ASP B 1 226 ? 20.329 2.806 17.042 1.00 20.77 227 ASP B CA 1
ATOM 3477 C C . ASP B 1 226 ? 20.266 3.813 15.907 1.00 15.89 227 ASP B C 1
ATOM 3478 O O . ASP B 1 226 ? 19.610 4.836 16.016 1.00 21.25 227 ASP B O 1
ATOM 3483 N N . THR B 1 227 ? 20.920 3.466 14.805 1.00 20.76 228 THR B N 1
ATOM 3484 C CA . THR B 1 227 ? 20.991 4.241 13.571 1.00 9.47 228 THR B CA 1
ATOM 3485 C C . THR B 1 227 ? 19.593 4.444 12.972 1.00 10.98 228 THR B C 1
ATOM 3486 O O . THR B 1 227 ? 19.396 5.314 12.116 1.00 14.85 228 THR B O 1
ATOM 3490 N N . SER B 1 228 ? 18.651 3.586 13.379 1.00 9.34 229 SER B N 1
ATOM 3491 C CA . SER B 1 228 ? 17.264 3.634 12.911 1.00 9.45 229 SER B CA 1
ATOM 3492 C C . SER B 1 228 ? 16.320 4.056 14.018 1.00 7.47 229 SER B C 1
ATOM 3493 O O . SER B 1 228 ? 15.128 3.813 13.939 1.00 12.48 229 SER B O 1
ATOM 3496 N N . SER B 1 229 ? 16.839 4.790 14.990 1.00 13.29 230 SER B N 1
ATOM 3497 C CA . SER B 1 229 ? 16.065 5.236 16.131 1.00 8.86 230 SER B CA 1
ATOM 3498 C C . SER B 1 229 ? 14.738 5.889 15.827 1.00 10.01 230 SER B C 1
ATOM 3499 O O . SER B 1 229 ? 13.897 5.939 16.711 1.00 7.08 230 SER B O 1
ATOM 3502 N N . TYR B 1 230 ? 14.552 6.426 14.621 1.00 8.39 231 TYR B N 1
ATOM 3503 C CA . TYR B 1 230 ? 13.271 7.049 14.289 1.00 9.60 231 TYR B CA 1
ATOM 3504 C C . TYR B 1 230 ? 12.328 6.185 13.415 1.00 13.70 231 TYR B C 1
ATOM 3505 O O . TYR B 1 230 ? 11.213 6.625 13.071 1.00 9.78 231 TYR B O 1
ATOM 3514 N N . VAL B 1 231 ? 12.737 4.938 13.137 1.00 8.87 232 VAL B N 1
ATOM 3515 C CA . VAL B 1 231 ? 11.983 4.000 12.290 1.00 8.38 232 VAL B CA 1
ATOM 3516 C C . VAL B 1 231 ? 11.008 3.142 13.117 1.00 13.18 232 VAL B C 1
ATOM 3517 O O . VAL B 1 231 ? 11.439 2.460 14.039 1.00 15.72 232 VAL B O 1
ATOM 3521 N N . THR B 1 232 ? 9.705 3.205 12.816 1.00 13.40 233 THR B N 1
ATOM 3522 C CA . THR B 1 232 ? 8.678 2.423 13.530 1.00 9.36 233 THR B CA 1
ATOM 3523 C C . THR B 1 232 ? 7.437 2.210 12.630 1.00 7.19 233 THR B C 1
ATOM 3524 O O . THR B 1 232 ? 7.010 3.128 11.933 1.00 2.86 233 THR B O 1
ATOM 3528 N N . GLY B 1 233 ? 6.846 1.011 12.682 1.00 2.00 234 GLY B N 1
ATOM 3529 C CA . GLY B 1 233 ? 5.710 0.688 11.842 1.00 2.32 234 GLY B CA 1
ATOM 3530 C C . GLY B 1 233 ? 6.136 0.662 10.394 1.00 7.65 234 GLY B C 1
ATOM 3531 O O . GLY B 1 233 ? 5.323 0.795 9.470 1.00 2.83 234 GLY B O 1
ATOM 3532 N N . ALA B 1 234 ? 7.432 0.490 10.174 1.00 2.00 235 ALA B N 1
ATOM 3533 C CA . ALA B 1 234 ? 7.941 0.481 8.808 1.00 9.26 235 ALA B CA 1
ATOM 3534 C C . ALA B 1 234 ? 8.017 -0.937 8.235 1.00 7.98 235 ALA B C 1
ATOM 3535 O O . ALA B 1 234 ? 7.896 -1.919 8.989 1.00 17.11 235 ALA B O 1
ATOM 3537 N N . GLU B 1 235 ? 8.183 -1.045 6.915 1.00 2.00 236 GLU B N 1
ATOM 3538 C CA . GLU B 1 235 ? 8.281 -2.338 6.250 1.00 2.28 236 GLU B CA 1
ATOM 3539 C C . GLU B 1 235 ? 9.308 -2.293 5.135 1.00 6.81 236 GLU B C 1
ATOM 3540 O O . GLU B 1 235 ? 9.107 -1.646 4.139 1.00 9.71 236 GLU B O 1
ATOM 3546 N N . LEU B 1 236 ? 10.430 -2.967 5.322 1.00 9.52 237 LEU B N 1
ATOM 3547 C CA . LEU B 1 236 ? 11.471 -2.956 4.319 1.00 8.88 237 LEU B CA 1
ATOM 3548 C C . LEU B 1 236 ? 11.572 -4.184 3.429 1.00 4.95 237 LEU B C 1
ATOM 3549 O O . LEU B 1 236 ? 12.033 -5.240 3.848 1.00 13.90 237 LEU B O 1
ATOM 3554 N N . ALA B 1 237 ? 11.193 -4.013 2.175 1.00 10.05 238 ALA B N 1
ATOM 3555 C CA . ALA B 1 237 ? 11.314 -5.068 1.174 1.00 7.16 238 ALA B CA 1
ATOM 3556 C C . ALA B 1 237 ? 12.793 -5.340 0.875 1.00 10.83 238 ALA B C 1
ATOM 3557 O O . ALA B 1 237 ? 13.567 -4.412 0.696 1.00 14.85 238 ALA B O 1
ATOM 3559 N N . VAL B 1 238 ? 13.179 -6.611 0.821 1.00 12.98 239 VAL B N 1
ATOM 3560 C CA . VAL B 1 238 ? 14.568 -7.003 0.521 1.00 10.06 239 VAL B CA 1
ATOM 3561 C C . VAL B 1 238 ? 14.489 -8.216 -0.412 1.00 17.44 239 VAL B C 1
ATOM 3562 O O . VAL B 1 238 ? 14.864 -9.335 -0.045 1.00 9.50 239 VAL B O 1
ATOM 3566 N N . ASP B 1 239 ? 14.038 -7.925 -1.640 1.00 12.88 240 ASP B N 1
ATOM 3567 C CA . ASP B 1 239 ? 13.773 -8.889 -2.704 1.00 8.98 240 ASP B CA 1
ATOM 3568 C C . ASP B 1 239 ? 14.277 -8.571 -4.103 1.00 11.47 240 ASP B C 1
ATOM 3569 O O . ASP B 1 239 ? 13.776 -9.147 -5.056 1.00 18.75 240 ASP B O 1
ATOM 3574 N N . GLY B 1 240 ? 15.174 -7.605 -4.266 1.00 10.44 241 GLY B N 1
ATOM 3575 C CA . GLY B 1 240 ? 15.652 -7.317 -5.613 1.00 6.52 241 GLY B CA 1
ATOM 3576 C C . GLY B 1 240 ? 14.631 -6.712 -6.569 1.00 2.00 241 GLY B C 1
ATOM 3577 O O . GLY B 1 240 ? 14.798 -6.778 -7.786 1.00 4.30 241 GLY B O 1
ATOM 3578 N N . GLY B 1 241 ? 13.598 -6.091 -6.010 1.00 3.56 242 GLY B N 1
ATOM 3579 C CA . GLY B 1 241 ? 12.560 -5.460 -6.793 1.00 4.08 242 GLY B CA 1
ATOM 3580 C C . GLY B 1 241 ? 11.341 -6.324 -6.991 1.00 10.83 242 GLY B C 1
ATOM 3581 O O . GLY B 1 241 ? 10.307 -5.818 -7.451 1.00 6.36 242 GLY B O 1
ATOM 3582 N N . TRP B 1 242 ? 11.397 -7.586 -6.556 1.00 13.77 243 TRP B N 1
ATOM 3583 C CA . TRP B 1 242 ? 10.286 -8.536 -6.771 1.00 3.29 243 TRP B CA 1
ATOM 3584 C C . TRP B 1 242 ? 8.864 -8.039 -6.532 1.00 2.14 243 TRP B C 1
ATOM 3585 O O . TRP B 1 242 ? 7.982 -8.371 -7.308 1.00 2.00 243 TRP B O 1
ATOM 3596 N N . THR B 1 243 ? 8.620 -7.252 -5.479 1.00 2.28 244 THR B N 1
ATOM 3597 C CA . THR B 1 243 ? 7.249 -6.811 -5.217 1.00 8.85 244 THR B CA 1
ATOM 3598 C C . THR B 1 243 ? 6.939 -5.391 -5.620 1.00 12.09 244 THR B C 1
ATOM 3599 O O . THR B 1 243 ? 5.905 -4.851 -5.240 1.00 13.55 244 THR B O 1
ATOM 3603 N N . THR B 1 244 ? 7.840 -4.777 -6.368 1.00 18.34 245 THR B N 1
ATOM 3604 C CA . THR B 1 244 ? 7.639 -3.418 -6.825 1.00 13.42 245 THR B CA 1
ATOM 3605 C C . THR B 1 244 ? 6.817 -3.402 -8.082 1.00 4.19 245 THR B C 1
ATOM 3606 O O . THR B 1 244 ? 5.858 -2.638 -8.219 1.00 16.56 245 THR B O 1
ATOM 3610 N N . GLY B 1 245 ? 7.138 -4.298 -8.987 1.00 6.14 246 GLY B N 1
ATOM 3611 C CA . GLY B 1 245 ? 6.384 -4.328 -10.201 1.00 2.00 246 GLY B CA 1
ATOM 3612 C C . GLY B 1 245 ? 6.878 -5.419 -11.110 1.00 7.09 246 GLY B C 1
ATOM 3613 O O . GLY B 1 245 ? 7.959 -5.985 -10.876 1.00 6.46 246 GLY B O 1
ATOM 3614 N N . PRO B 1 246 ? 6.102 -5.733 -12.170 1.00 2.00 247 PRO B N 1
ATOM 3615 C CA . PRO B 1 246 ? 6.495 -6.773 -13.105 1.00 2.00 247 PRO B CA 1
ATOM 3616 C C . PRO B 1 246 ? 7.723 -6.364 -13.913 1.00 5.68 247 PRO B C 1
ATOM 3617 O O . PRO B 1 246 ? 7.930 -5.202 -14.244 1.00 12.33 247 PRO B O 1
ATOM 3621 N N . THR B 1 247 ? 8.472 -7.385 -14.281 1.00 6.24 248 THR B N 1
ATOM 3622 C CA . THR B 1 247 ? 9.650 -7.344 -15.102 1.00 5.81 248 THR B CA 1
ATOM 3623 C C . THR B 1 247 ? 9.225 -6.739 -16.464 1.00 7.35 248 THR B C 1
ATOM 3624 O O . THR B 1 247 ? 8.109 -6.943 -16.906 1.00 14.48 248 THR B O 1
ATOM 3628 N N . VAL B 1 248 ? 10.112 -6.003 -17.128 1.00 8.83 249 VAL B N 1
ATOM 3629 C CA . VAL B 1 248 ? 9.809 -5.348 -18.404 1.00 7.22 249 VAL B CA 1
ATOM 3630 C C . VAL B 1 248 ? 9.312 -6.352 -19.406 1.00 8.68 249 VAL B C 1
ATOM 3631 O O . VAL B 1 248 ? 8.420 -6.074 -20.217 1.00 8.23 249 VAL B O 1
ATOM 3635 N N . LYS B 1 249 ? 9.904 -7.530 -19.330 1.00 4.34 250 LYS B N 1
ATOM 3636 C CA . LYS B 1 249 ? 9.568 -8.636 -20.202 1.00 11.94 250 LYS B CA 1
ATOM 3637 C C . LYS B 1 249 ? 8.099 -9.019 -19.945 1.00 13.59 250 LYS B C 1
ATOM 3638 O O . LYS B 1 249 ? 7.324 -9.254 -20.869 1.00 12.47 250 LYS B O 1
ATOM 3644 N N . TYR B 1 250 ? 7.708 -9.055 -18.684 1.00 9.97 251 TYR B N 1
ATOM 3645 C CA . TYR B 1 250 ? 6.338 -9.399 -18.369 1.00 9.36 251 TYR B CA 1
ATOM 3646 C C . TYR B 1 250 ? 5.425 -8.269 -18.844 1.00 14.70 251 TYR B C 1
ATOM 3647 O O . TYR B 1 250 ? 4.388 -8.520 -19.446 1.00 8.74 251 TYR B O 1
ATOM 3656 N N . VAL B 1 251 ? 5.827 -7.022 -18.574 1.00 19.17 252 VAL B N 1
ATOM 3657 C CA . VAL B 1 251 ? 5.055 -5.837 -18.961 1.00 21.14 252 VAL B CA 1
ATOM 3658 C C . VAL B 1 251 ? 4.728 -5.832 -20.460 1.00 20.95 252 VAL B C 1
ATOM 3659 O O . VAL B 1 251 ? 3.619 -5.483 -20.865 1.00 20.41 252 VAL B O 1
ATOM 3663 N N . MET B 1 252 ? 5.671 -6.288 -21.274 1.00 27.05 253 MET B N 1
ATOM 3664 C CA . MET B 1 252 ? 5.443 -6.349 -22.705 1.00 32.57 253 MET B CA 1
ATOM 3665 C C . MET B 1 252 ? 4.767 -7.634 -23.190 1.00 33.86 253 MET B C 1
ATOM 3666 O O . MET B 1 252 ? 4.443 -7.743 -24.370 1.00 26.28 253 MET B O 1
ATOM 3671 N N . GLY B 1 253 ? 4.580 -8.607 -22.301 1.00 31.57 254 GLY B N 1
ATOM 3672 C CA . GLY B 1 253 ? 3.959 -9.863 -22.699 1.00 37.51 254 GLY B CA 1
ATOM 3673 C C . GLY B 1 253 ? 4.926 -10.912 -23.263 1.00 37.91 254 GLY B C 1
ATOM 3674 O O . GLY B 1 253 ? 4.479 -11.884 -23.882 1.00 38.78 254 GLY B O 1
ATOM 3675 N N . GLN B 1 254 ? 6.221 -10.758 -22.961 1.00 36.88 255 GLN B N 1
ATOM 3676 C CA . GLN B 1 254 ? 7.324 -11.642 -23.394 1.00 42.59 255 GLN B CA 1
ATOM 3677 C C . GLN B 1 254 ? 7.916 -11.434 -24.807 1.00 43.40 255 GLN B C 1
ATOM 3678 O O . GLN B 1 254 ? 7.588 -12.230 -25.721 1.00 47.10 255 GLN B O 1
ATOM 3685 N N . ASN C 1 1 ? 29.748 -2.452 5.764 1.00 61.24 2 ASN C N 1
ATOM 3686 C CA . ASN C 1 1 ? 28.348 -2.049 6.090 1.00 61.84 2 ASN C CA 1
ATOM 3687 C C . ASN C 1 1 ? 28.053 -0.589 5.689 1.00 63.38 2 ASN C C 1
ATOM 3688 O O . ASN C 1 1 ? 28.051 -0.276 4.489 1.00 64.68 2 ASN C O 1
ATOM 3693 N N . ASP C 1 2 ? 27.764 0.279 6.664 1.00 62.54 3 ASP C N 1
ATOM 3694 C CA . ASP C 1 2 ? 27.493 1.694 6.396 1.00 56.42 3 ASP C CA 1
ATOM 3695 C C . ASP C 1 2 ? 28.789 2.488 6.268 1.00 50.18 3 ASP C C 1
ATOM 3696 O O . ASP C 1 2 ? 29.111 3.325 7.118 1.00 56.09 3 ASP C O 1
ATOM 3701 N N . LEU C 1 3 ? 29.547 2.156 5.228 1.00 51.20 4 LEU C N 1
ATOM 3702 C CA . LEU C 1 3 ? 30.818 2.792 4.909 1.00 46.78 4 LEU C CA 1
ATOM 3703 C C . LEU C 1 3 ? 30.916 2.925 3.396 1.00 42.14 4 LEU C C 1
ATOM 3704 O O . LEU C 1 3 ? 30.846 1.933 2.659 1.00 40.99 4 LEU C O 1
ATOM 3709 N N . SER C 1 4 ? 31.002 4.164 2.942 1.00 38.17 5 SER C N 1
ATOM 3710 C CA . SER C 1 4 ? 31.125 4.473 1.534 1.00 31.63 5 SER C CA 1
ATOM 3711 C C . SER C 1 4 ? 32.622 4.660 1.169 1.00 29.56 5 SER C C 1
ATOM 3712 O O . SER C 1 4 ? 33.454 4.912 2.032 1.00 20.70 5 SER C O 1
ATOM 3715 N N . GLY C 1 5 ? 32.959 4.369 -0.081 1.00 24.69 6 GLY C N 1
ATOM 3716 C CA . GLY C 1 5 ? 34.308 4.538 -0.600 1.00 27.50 6 GLY C CA 1
ATOM 3717 C C . GLY C 1 5 ? 34.058 5.035 -2.019 1.00 29.67 6 GLY C C 1
ATOM 3718 O O . GLY C 1 5 ? 34.935 5.054 -2.875 1.00 31.16 6 GLY C O 1
ATOM 3719 N N . LYS C 1 6 ? 32.826 5.506 -2.218 1.00 31.02 7 LYS C N 1
ATOM 3720 C CA . LYS C 1 6 ? 32.284 5.982 -3.482 1.00 28.71 7 LYS C CA 1
ATOM 3721 C C . LYS C 1 6 ? 31.922 7.464 -3.476 1.00 23.65 7 LYS C C 1
ATOM 3722 O O . LYS C 1 6 ? 31.795 8.070 -2.412 1.00 24.58 7 LYS C O 1
ATOM 3728 N N . THR C 1 7 ? 31.727 8.032 -4.665 1.00 21.11 8 THR C N 1
ATOM 3729 C CA . THR C 1 7 ? 31.383 9.440 -4.794 1.00 16.82 8 THR C CA 1
ATOM 3730 C C . THR C 1 7 ? 29.877 9.694 -4.988 1.00 16.63 8 THR C C 1
ATOM 3731 O O . THR C 1 7 ? 29.249 9.120 -5.875 1.00 10.85 8 THR C O 1
ATOM 3735 N N . VAL C 1 8 ? 29.283 10.536 -4.142 1.00 20.21 9 VAL C N 1
ATOM 3736 C CA . VAL C 1 8 ? 27.846 10.779 -4.254 1.00 19.51 9 VAL C CA 1
ATOM 3737 C C . VAL C 1 8 ? 27.382 12.221 -4.313 1.00 18.44 9 VAL C C 1
ATOM 3738 O O . VAL C 1 8 ? 27.732 13.026 -3.471 1.00 16.89 9 VAL C O 1
ATOM 3742 N N . ILE C 1 9 ? 26.567 12.533 -5.311 1.00 18.38 10 ILE C N 1
ATOM 3743 C CA . ILE C 1 9 ? 26.030 13.875 -5.428 1.00 10.72 10 ILE C CA 1
ATOM 3744 C C . ILE C 1 9 ? 24.655 13.990 -4.736 1.00 13.96 10 ILE C C 1
ATOM 3745 O O . ILE C 1 9 ? 23.712 13.238 -5.018 1.00 8.95 10 ILE C O 1
ATOM 3750 N N . ILE C 1 10 ? 24.633 14.829 -3.709 1.00 13.27 11 ILE C N 1
ATOM 3751 C CA . ILE C 1 10 ? 23.441 15.126 -2.933 1.00 12.37 11 ILE C CA 1
ATOM 3752 C C . ILE C 1 10 ? 22.928 16.490 -3.452 1.00 7.12 11 ILE C C 1
ATOM 3753 O O . ILE C 1 10 ? 23.722 17.428 -3.659 1.00 11.28 11 ILE C O 1
ATOM 3758 N N . THR C 1 11 ? 21.611 16.625 -3.545 1.00 9.41 12 THR C N 1
ATOM 3759 C CA . THR C 1 11 ? 20.981 17.855 -4.018 1.00 14.26 12 THR C CA 1
ATOM 3760 C C . THR C 1 11 ? 20.284 18.532 -2.842 1.00 10.34 12 THR C C 1
ATOM 3761 O O . THR C 1 11 ? 19.769 17.838 -1.968 1.00 20.62 12 THR C O 1
ATOM 3765 N N . GLY C 1 12 ? 20.286 19.866 -2.806 1.00 13.35 13 GLY C N 1
ATOM 3766 C CA . GLY C 1 12 ? 19.681 20.586 -1.688 1.00 2.00 13 GLY C CA 1
ATOM 3767 C C . GLY C 1 12 ? 20.578 20.393 -0.494 1.00 8.10 13 GLY C C 1
ATOM 3768 O O . GLY C 1 12 ? 20.160 20.342 0.658 1.00 5.26 13 GLY C O 1
ATOM 3769 N N . GLY C 1 13 ? 21.860 20.328 -0.804 1.00 12.63 14 GLY C N 1
ATOM 3770 C CA . GLY C 1 13 ? 22.855 20.093 0.211 1.00 22.02 14 GLY C CA 1
ATOM 3771 C C . GLY C 1 13 ? 23.421 21.307 0.888 1.00 19.64 14 GLY C C 1
ATOM 3772 O O . GLY C 1 13 ? 24.360 21.153 1.662 1.00 21.29 14 GLY C O 1
ATOM 3773 N N . ALA C 1 14 ? 22.888 22.496 0.602 1.00 21.18 15 ALA C N 1
ATOM 3774 C CA . ALA C 1 14 ? 23.395 23.713 1.246 1.00 22.55 15 ALA C CA 1
ATOM 3775 C C . ALA C 1 14 ? 22.879 23.732 2.674 1.00 21.58 15 ALA C C 1
ATOM 3776 O O . ALA C 1 14 ? 23.624 24.038 3.606 1.00 22.53 15 ALA C O 1
ATOM 3778 N N . ARG C 1 15 ? 21.626 23.332 2.854 1.00 25.32 16 ARG C N 1
ATOM 3779 C CA . ARG C 1 15 ? 21.056 23.299 4.187 1.00 29.77 16 ARG C CA 1
ATOM 3780 C C . ARG C 1 15 ? 19.949 22.255 4.456 1.00 32.86 16 ARG C C 1
ATOM 3781 O O . ARG C 1 15 ? 19.069 22.027 3.625 1.00 33.70 16 ARG C O 1
ATOM 3789 N N . GLY C 1 16 ? 20.015 21.621 5.626 1.00 30.40 17 GLY C N 1
ATOM 3790 C CA . GLY C 1 16 ? 19.003 20.649 6.021 1.00 36.22 17 GLY C CA 1
ATOM 3791 C C . GLY C 1 16 ? 19.343 19.174 5.871 1.00 32.54 17 GLY C C 1
ATOM 3792 O O . GLY C 1 16 ? 20.449 18.727 6.229 1.00 33.87 17 GLY C O 1
ATOM 3793 N N . LEU C 1 17 ? 18.391 18.411 5.337 1.00 27.95 18 LEU C N 1
ATOM 3794 C CA . LEU C 1 17 ? 18.593 16.985 5.156 1.00 22.71 18 LEU C CA 1
ATOM 3795 C C . LEU C 1 17 ? 19.820 16.773 4.298 1.00 20.24 18 LEU C C 1
ATOM 3796 O O . LEU C 1 17 ? 20.694 15.996 4.670 1.00 27.03 18 LEU C O 1
ATOM 3801 N N . GLY C 1 18 ? 19.927 17.527 3.208 1.00 15.41 19 GLY C N 1
ATOM 3802 C CA . GLY C 1 18 ? 21.076 17.405 2.319 1.00 15.64 19 GLY C CA 1
ATOM 3803 C C . GLY C 1 18 ? 22.373 17.623 3.079 1.00 14.34 19 GLY C C 1
ATOM 3804 O O . GLY C 1 18 ? 23.310 16.859 2.935 1.00 10.47 19 GLY C O 1
ATOM 3805 N N . ALA C 1 19 ? 22.389 18.644 3.939 1.00 16.21 20 ALA C N 1
ATOM 3806 C CA . ALA C 1 19 ? 23.545 18.975 4.779 1.00 19.91 20 ALA C CA 1
ATOM 3807 C C . ALA C 1 19 ? 23.922 17.824 5.741 1.00 18.95 20 ALA C C 1
ATOM 3808 O O . ALA C 1 19 ? 25.093 17.457 5.855 1.00 8.98 20 ALA C O 1
ATOM 3810 N N . GLU C 1 20 ? 22.930 17.247 6.414 1.00 14.17 21 GLU C N 1
ATOM 3811 C CA . GLU C 1 20 ? 23.185 16.152 7.343 1.00 22.19 21 GLU C CA 1
ATOM 3812 C C . GLU C 1 20 ? 23.706 14.864 6.651 1.00 21.19 21 GLU C C 1
ATOM 3813 O O . GLU C 1 20 ? 24.779 14.314 6.993 1.00 12.63 21 GLU C O 1
ATOM 3819 N N . ALA C 1 21 ? 22.958 14.408 5.655 1.00 20.74 22 ALA C N 1
ATOM 3820 C CA . ALA C 1 21 ? 23.353 13.234 4.913 1.00 15.59 22 ALA C CA 1
ATOM 3821 C C . ALA C 1 21 ? 24.749 13.468 4.326 1.00 22.57 22 ALA C C 1
ATOM 3822 O O . ALA C 1 21 ? 25.559 12.537 4.250 1.00 21.70 22 ALA C O 1
ATOM 3824 N N . ALA C 1 22 ? 25.060 14.721 3.978 1.00 20.96 23 ALA C N 1
ATOM 3825 C CA . ALA C 1 22 ? 26.376 15.069 3.435 1.00 20.01 23 ALA C CA 1
ATOM 3826 C C . ALA C 1 22 ? 27.470 14.761 4.457 1.00 15.64 23 ALA C C 1
ATOM 3827 O O . ALA C 1 22 ? 28.458 14.085 4.154 1.00 15.79 23 ALA C O 1
ATOM 3829 N N . ARG C 1 23 ? 27.280 15.254 5.678 1.00 16.33 24 ARG C N 1
ATOM 3830 C CA . ARG C 1 23 ? 28.257 15.034 6.733 1.00 19.25 24 ARG C CA 1
ATOM 3831 C C . ARG C 1 23 ? 28.529 13.551 6.867 1.00 20.19 24 ARG C C 1
ATOM 3832 O O . ARG C 1 23 ? 29.601 13.075 6.496 1.00 24.13 24 ARG C O 1
ATOM 3840 N N . GLN C 1 24 ? 27.487 12.826 7.273 1.00 18.56 25 GLN C N 1
ATOM 3841 C CA . GLN C 1 24 ? 27.509 11.373 7.484 1.00 14.21 25 GLN C CA 1
ATOM 3842 C C . GLN C 1 24 ? 28.075 10.555 6.313 1.00 16.18 25 GLN C C 1
ATOM 3843 O O . GLN C 1 24 ? 28.861 9.623 6.522 1.00 18.70 25 GLN C O 1
ATOM 3849 N N . ALA C 1 25 ? 27.701 10.921 5.089 1.00 17.25 26 ALA C N 1
ATOM 3850 C CA . ALA C 1 25 ? 28.196 10.236 3.898 1.00 15.43 26 ALA C CA 1
ATOM 3851 C C . ALA C 1 25 ? 29.688 10.436 3.838 1.00 16.54 26 ALA C C 1
ATOM 3852 O O . ALA C 1 25 ? 30.448 9.480 3.659 1.00 14.40 26 ALA C O 1
ATOM 3854 N N . VAL C 1 26 ? 30.108 11.685 4.027 1.00 11.41 27 VAL C N 1
ATOM 3855 C CA . VAL C 1 26 ? 31.519 12.024 3.996 1.00 18.90 27 VAL C CA 1
ATOM 3856 C C . VAL C 1 26 ? 32.178 11.254 5.145 1.00 18.77 27 VAL C C 1
ATOM 3857 O O . VAL C 1 26 ? 33.221 10.633 4.959 1.00 14.96 27 VAL C O 1
ATOM 3861 N N . ALA C 1 27 ? 31.492 11.219 6.291 1.00 17.49 28 ALA C N 1
ATOM 3862 C CA . ALA C 1 27 ? 31.943 10.531 7.503 1.00 21.04 28 ALA C CA 1
ATOM 3863 C C . ALA C 1 27 ? 32.106 9.029 7.287 1.00 21.94 28 ALA C C 1
ATOM 3864 O O . ALA C 1 27 ? 32.793 8.349 8.067 1.00 22.45 28 ALA C O 1
ATOM 3866 N N . ALA C 1 28 ? 31.429 8.504 6.269 1.00 22.41 29 ALA C N 1
ATOM 3867 C CA . ALA C 1 28 ? 31.563 7.107 5.933 1.00 19.22 29 ALA C CA 1
ATOM 3868 C C . ALA C 1 28 ? 32.415 6.967 4.682 1.00 24.15 29 ALA C C 1
ATOM 3869 O O . ALA C 1 28 ? 32.211 6.045 3.908 1.00 25.34 29 ALA C O 1
ATOM 3871 N N . GLY C 1 29 ? 33.335 7.906 4.453 1.00 18.91 30 GLY C N 1
ATOM 3872 C CA . GLY C 1 29 ? 34.230 7.828 3.304 1.00 18.21 30 GLY C CA 1
ATOM 3873 C C . GLY C 1 29 ? 33.719 8.214 1.916 1.00 16.43 30 GLY C C 1
ATOM 3874 O O . GLY C 1 29 ? 34.330 7.882 0.894 1.00 15.45 30 GLY C O 1
ATOM 3875 N N . ALA C 1 30 ? 32.573 8.879 1.847 1.00 23.51 31 ALA C N 1
ATOM 3876 C CA . ALA C 1 30 ? 32.059 9.288 0.553 1.00 19.35 31 ALA C CA 1
ATOM 3877 C C . ALA C 1 30 ? 32.604 10.655 0.142 1.00 27.01 31 ALA C C 1
ATOM 3878 O O . ALA C 1 30 ? 32.749 11.579 0.970 1.00 26.09 31 ALA C O 1
ATOM 3880 N N . ARG C 1 31 ? 32.994 10.746 -1.120 1.00 26.84 32 ARG C N 1
ATOM 3881 C CA . ARG C 1 31 ? 33.441 12.009 -1.672 1.00 28.88 32 ARG C CA 1
ATOM 3882 C C . ARG C 1 31 ? 32.096 12.525 -2.124 1.00 26.54 32 ARG C C 1
ATOM 3883 O O . ARG C 1 31 ? 31.414 11.893 -2.937 1.00 26.94 32 ARG C O 1
ATOM 3891 N N . VAL C 1 32 ? 31.655 13.605 -1.505 1.00 29.52 33 VAL C N 1
ATOM 3892 C CA . VAL C 1 32 ? 30.357 14.159 -1.815 1.00 23.61 33 VAL C CA 1
ATOM 3893 C C . VAL C 1 32 ? 30.413 15.456 -2.620 1.00 26.57 33 VAL C C 1
ATOM 3894 O O . VAL C 1 32 ? 31.390 16.183 -2.575 1.00 19.20 33 VAL C O 1
ATOM 3898 N N . VAL C 1 33 ? 29.357 15.689 -3.393 1.00 23.84 34 VAL C N 1
ATOM 3899 C CA . VAL C 1 33 ? 29.188 16.878 -4.191 1.00 6.13 34 VAL C CA 1
ATOM 3900 C C . VAL C 1 33 ? 27.843 17.434 -3.791 1.00 15.42 34 VAL C C 1
ATOM 3901 O O . VAL C 1 33 ? 26.808 16.775 -3.954 1.00 8.36 34 VAL C O 1
ATOM 3905 N N . LEU C 1 34 ? 27.878 18.606 -3.167 1.00 12.10 35 LEU C N 1
ATOM 3906 C CA . LEU C 1 34 ? 26.676 19.292 -2.745 1.00 15.77 35 LEU C CA 1
ATOM 3907 C C . LEU C 1 34 ? 26.217 20.135 -3.923 1.00 18.44 35 LEU C C 1
ATOM 3908 O O . LEU C 1 34 ? 27.047 20.763 -4.608 1.00 15.39 35 LEU C O 1
ATOM 3913 N N . ALA C 1 35 ? 24.925 20.090 -4.209 1.00 20.96 36 ALA C N 1
ATOM 3914 C CA . ALA C 1 35 ? 24.345 20.888 -5.283 1.00 21.12 36 ALA C CA 1
ATOM 3915 C C . ALA C 1 35 ? 23.259 21.725 -4.625 1.00 19.34 36 ALA C C 1
ATOM 3916 O O . ALA C 1 35 ? 22.564 21.248 -3.721 1.00 16.04 36 ALA C O 1
ATOM 3918 N N . ASP C 1 36 ? 23.231 23.018 -4.940 1.00 20.37 37 ASP C N 1
ATOM 3919 C CA . ASP C 1 36 ? 22.191 23.886 -4.405 1.00 22.93 37 ASP C CA 1
ATOM 3920 C C . ASP C 1 36 ? 22.096 25.184 -5.217 1.00 25.61 37 ASP C C 1
ATOM 3921 O O . ASP C 1 36 ? 22.840 25.383 -6.186 1.00 28.45 37 ASP C O 1
ATOM 3926 N N . VAL C 1 37 ? 21.036 25.935 -4.944 1.00 21.83 38 VAL C N 1
ATOM 3927 C CA . VAL C 1 37 ? 20.751 27.216 -5.565 1.00 18.70 38 VAL C CA 1
ATOM 3928 C C . VAL C 1 37 ? 21.267 28.329 -4.627 1.00 27.38 38 VAL C C 1
ATOM 3929 O O . VAL C 1 37 ? 21.342 29.511 -4.991 1.00 19.13 38 VAL C O 1
ATOM 3933 N N . LEU C 1 38 ? 21.758 27.892 -3.469 1.00 24.25 39 LEU C N 1
ATOM 3934 C CA . LEU C 1 38 ? 22.334 28.767 -2.464 1.00 27.84 39 LEU C CA 1
ATOM 3935 C C . LEU C 1 38 ? 23.873 28.730 -2.608 1.00 29.98 39 LEU C C 1
ATOM 3936 O O . LEU C 1 38 ? 24.561 28.056 -1.828 1.00 31.95 39 LEU C O 1
ATOM 3941 N N . ASP C 1 39 ? 24.406 29.467 -3.589 1.00 32.48 40 ASP C N 1
ATOM 3942 C CA . ASP C 1 39 ? 25.858 29.516 -3.861 1.00 32.81 40 ASP C CA 1
ATOM 3943 C C . ASP C 1 39 ? 26.721 29.888 -2.645 1.00 34.41 40 ASP C C 1
ATOM 3944 O O . ASP C 1 39 ? 27.905 29.536 -2.573 1.00 41.81 40 ASP C O 1
ATOM 3949 N N . GLU C 1 40 ? 26.117 30.606 -1.704 1.00 39.03 41 GLU C N 1
ATOM 3950 C CA . GLU C 1 40 ? 26.783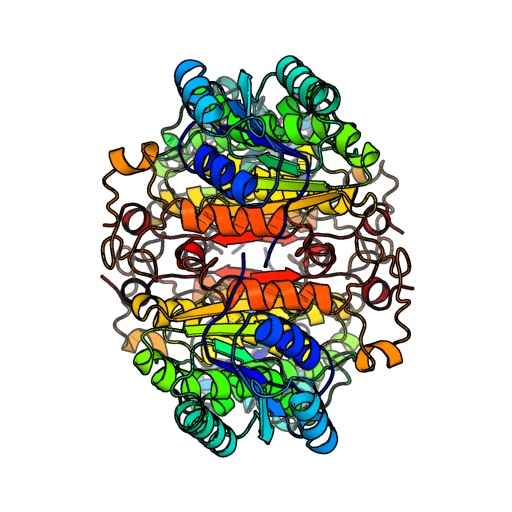 31.110 -0.500 1.00 32.20 41 GLU C CA 1
ATOM 3951 C C . GLU C 1 40 ? 26.876 30.161 0.690 1.00 30.80 41 GLU C C 1
ATOM 3952 O O . GLU C 1 40 ? 27.911 30.087 1.361 1.00 32.62 41 GLU C O 1
ATOM 3958 N N . GLU C 1 41 ? 25.765 29.493 0.993 1.00 33.54 42 GLU C N 1
ATOM 3959 C CA . GLU C 1 41 ? 25.707 28.570 2.120 1.00 33.27 42 GLU C CA 1
ATOM 3960 C C . GLU C 1 41 ? 26.405 27.222 1.863 1.00 30.63 42 GLU C C 1
ATOM 3961 O O . GLU C 1 41 ? 27.167 26.742 2.705 1.00 34.24 42 GLU C O 1
ATOM 3967 N N . GLY C 1 42 ? 26.206 26.651 0.679 1.00 25.28 43 GLY C N 1
ATOM 3968 C CA . GLY C 1 42 ? 26.829 25.372 0.359 1.00 27.58 43 GLY C CA 1
ATOM 3969 C C . GLY C 1 42 ? 28.351 25.367 0.304 1.00 28.86 43 GLY C C 1
ATOM 3970 O O . GLY C 1 42 ? 28.994 24.355 0.633 1.00 22.26 43 GLY C O 1
ATOM 3971 N N . ALA C 1 43 ? 28.921 26.472 -0.188 1.00 31.70 44 ALA C N 1
ATOM 3972 C CA . ALA C 1 43 ? 30.365 26.656 -0.284 1.00 22.48 44 ALA C CA 1
ATOM 3973 C C . ALA C 1 43 ? 30.920 26.667 1.129 1.00 22.87 44 ALA C C 1
ATOM 3974 O O . ALA C 1 43 ? 32.065 26.263 1.373 1.00 17.76 44 ALA C O 1
ATOM 3976 N N . ALA C 1 44 ? 30.081 27.089 2.067 1.00 14.15 45 ALA C N 1
ATOM 3977 C CA . ALA C 1 44 ? 30.455 27.135 3.469 1.00 17.28 45 ALA C CA 1
ATOM 3978 C C . ALA C 1 44 ? 30.443 25.724 4.001 1.00 16.05 45 ALA C C 1
ATOM 3979 O O . ALA C 1 44 ? 31.435 25.244 4.576 1.00 20.30 45 ALA C O 1
ATOM 3981 N N . THR C 1 45 ? 29.287 25.085 3.841 1.00 22.04 46 THR C N 1
ATOM 3982 C CA . THR C 1 45 ? 29.062 23.706 4.264 1.00 21.49 46 THR C CA 1
ATOM 3983 C C . THR C 1 45 ? 30.139 22.774 3.711 1.00 19.68 46 THR C C 1
ATOM 3984 O O . THR C 1 45 ? 30.690 21.951 4.443 1.00 23.72 46 THR C O 1
ATOM 3988 N N . ALA C 1 46 ? 30.467 22.947 2.434 1.00 21.71 47 ALA C N 1
ATOM 3989 C CA . ALA C 1 46 ? 31.501 22.159 1.773 1.00 18.70 47 ALA C CA 1
ATOM 3990 C C . ALA C 1 46 ? 32.866 22.346 2.429 1.00 21.72 47 ALA C C 1
ATOM 3991 O O . ALA C 1 46 ? 33.587 21.370 2.623 1.00 21.08 47 ALA C O 1
ATOM 3993 N N . ARG C 1 47 ? 33.230 23.590 2.751 1.00 27.19 48 ARG C N 1
ATOM 3994 C CA . ARG C 1 47 ? 34.515 23.864 3.403 1.00 31.49 48 ARG C CA 1
ATOM 3995 C C . ARG C 1 47 ? 34.611 23.080 4.726 1.00 29.86 48 ARG C C 1
ATOM 3996 O O . ARG C 1 47 ? 35.706 22.724 5.176 1.00 29.58 48 ARG C O 1
ATOM 4004 N N . GLU C 1 48 ? 33.457 22.816 5.337 1.00 31.88 49 GLU C N 1
ATOM 4005 C CA . GLU C 1 48 ? 33.398 22.073 6.590 1.00 34.79 49 GLU C CA 1
ATOM 4006 C C . GLU C 1 48 ? 33.805 20.600 6.492 1.00 36.01 49 GLU C C 1
ATOM 4007 O O . GLU C 1 48 ? 34.617 20.125 7.289 1.00 33.63 49 GLU C O 1
ATOM 4013 N N . LEU C 1 49 ? 33.233 19.882 5.527 1.00 35.46 50 LEU C N 1
ATOM 4014 C CA . LEU C 1 49 ? 33.533 18.452 5.332 1.00 30.03 50 LEU C CA 1
ATOM 4015 C C . LEU C 1 49 ? 34.983 18.207 4.894 1.00 36.77 50 LEU C C 1
ATOM 4016 O O . LEU C 1 49 ? 35.485 17.072 4.967 1.00 33.06 50 LEU C O 1
ATOM 4021 N N . GLY C 1 50 ? 35.629 19.246 4.372 1.00 38.71 51 GLY C N 1
ATOM 4022 C CA . GLY C 1 50 ? 37.011 19.103 3.950 1.00 34.49 51 GLY C CA 1
ATOM 4023 C C . GLY C 1 50 ? 37.279 18.960 2.465 1.00 34.16 51 GLY C C 1
ATOM 4024 O O . GLY C 1 50 ? 36.638 19.592 1.629 1.00 28.55 51 GLY C O 1
ATOM 4025 N N . ASP C 1 51 ? 38.247 18.104 2.151 1.00 34.10 52 ASP C N 1
ATOM 4026 C CA . ASP C 1 51 ? 38.683 17.850 0.776 1.00 38.99 52 ASP C CA 1
ATOM 4027 C C . ASP C 1 51 ? 38.002 16.641 0.134 1.00 33.77 52 ASP C C 1
ATOM 4028 O O . ASP C 1 51 ? 38.522 16.018 -0.803 1.00 36.08 52 ASP C O 1
ATOM 4033 N N . ALA C 1 52 ? 36.855 16.282 0.685 1.00 32.98 53 ALA C N 1
ATOM 4034 C CA . ALA C 1 52 ? 36.084 15.163 0.182 1.00 28.85 53 ALA C CA 1
ATOM 4035 C C . ALA C 1 52 ? 34.718 15.692 -0.187 1.00 28.95 53 ALA C C 1
ATOM 4036 O O . ALA C 1 52 ? 33.869 14.945 -0.634 1.00 30.31 53 ALA C O 1
ATOM 4038 N N . ALA C 1 53 ? 34.524 16.997 -0.003 1.00 27.59 54 ALA C N 1
ATOM 4039 C CA . ALA C 1 53 ? 33.266 17.670 -0.332 1.00 25.47 54 ALA C CA 1
ATOM 4040 C C . ALA C 1 53 ? 33.504 18.626 -1.500 1.00 30.67 54 ALA C C 1
ATOM 4041 O O . ALA C 1 53 ? 34.650 18.980 -1.795 1.00 27.96 54 ALA C O 1
ATOM 4043 N N . ARG C 1 54 ? 32.427 19.055 -2.148 1.00 26.30 55 ARG C N 1
ATOM 4044 C CA . ARG C 1 54 ? 32.504 19.983 -3.275 1.00 22.74 55 ARG C CA 1
ATOM 4045 C C . ARG C 1 54 ? 31.111 20.553 -3.503 1.00 25.15 55 ARG C C 1
ATOM 4046 O O . ARG C 1 54 ? 30.159 19.776 -3.592 1.00 16.11 55 ARG C O 1
ATOM 4054 N N . TYR C 1 55 ? 30.988 21.881 -3.615 1.00 25.09 56 TYR C N 1
ATOM 4055 C CA . TYR C 1 55 ? 29.705 22.539 -3.904 1.00 13.78 56 TYR C CA 1
ATOM 4056 C C . TYR C 1 55 ? 29.587 22.955 -5.390 1.00 14.50 56 TYR C C 1
ATOM 4057 O O . TYR C 1 55 ? 30.582 23.237 -6.050 1.00 17.93 56 TYR C O 1
ATOM 4066 N N . GLN C 1 56 ? 28.361 22.990 -5.902 1.00 23.70 57 GLN C N 1
ATOM 4067 C CA . GLN C 1 56 ? 28.052 23.350 -7.298 1.00 16.63 57 GLN C CA 1
ATOM 4068 C C . GLN C 1 56 ? 26.699 24.047 -7.301 1.00 14.37 57 GLN C C 1
ATOM 4069 O O . GLN C 1 56 ? 25.826 23.699 -6.516 1.00 24.97 57 GLN C O 1
ATOM 4075 N N . HIS C 1 57 ? 26.500 25.029 -8.173 1.00 21.57 58 HIS C N 1
ATOM 4076 C CA . HIS C 1 57 ? 25.197 25.676 -8.207 1.00 19.44 58 HIS C CA 1
ATOM 4077 C C . HIS C 1 57 ? 24.353 24.970 -9.222 1.00 16.45 58 HIS C C 1
ATOM 4078 O O . HIS C 1 57 ? 24.579 25.109 -10.423 1.00 23.91 58 HIS C O 1
ATOM 4085 N N . LEU C 1 58 ? 23.302 24.324 -8.748 1.00 14.38 59 LEU C N 1
ATOM 4086 C CA . LEU C 1 58 ? 22.416 23.595 -9.647 1.00 17.34 59 LEU C CA 1
ATOM 4087 C C . LEU C 1 58 ? 20.958 23.994 -9.490 1.00 15.90 59 LEU C C 1
ATOM 4088 O O . LEU C 1 58 ? 20.501 24.318 -8.404 1.00 22.86 59 LEU C O 1
ATOM 4093 N N . ASP C 1 59 ? 20.273 24.103 -10.613 1.00 19.82 60 ASP C N 1
ATOM 4094 C CA . ASP C 1 59 ? 18.852 24.379 -10.595 1.00 16.40 60 ASP C CA 1
ATOM 4095 C C . ASP C 1 59 ? 18.276 23.089 -11.172 1.00 14.01 60 ASP C C 1
ATOM 4096 O O . ASP C 1 59 ? 18.489 22.784 -12.335 1.00 12.27 60 ASP C O 1
ATOM 4101 N N . VAL C 1 60 ? 17.627 22.312 -10.310 1.00 15.52 61 VAL C N 1
ATOM 4102 C CA . VAL C 1 60 ? 16.990 21.034 -10.650 1.00 15.18 61 VAL C CA 1
ATOM 4103 C C . VAL C 1 60 ? 16.071 21.058 -11.895 1.00 10.02 61 VAL C C 1
ATOM 4104 O O . VAL C 1 60 ? 15.952 20.076 -12.598 1.00 5.53 61 VAL C O 1
ATOM 4108 N N . THR C 1 61 ? 15.430 22.180 -12.161 1.00 8.31 62 THR C N 1
ATOM 4109 C CA . THR C 1 61 ? 14.529 22.292 -13.299 1.00 8.67 62 THR C CA 1
ATOM 4110 C C . THR C 1 61 ? 15.249 22.623 -14.617 1.00 12.68 62 THR C C 1
ATOM 4111 O O . THR C 1 61 ? 14.590 22.773 -15.659 1.00 7.17 62 THR C O 1
ATOM 4115 N N . ILE C 1 62 ? 16.591 22.720 -14.561 1.00 14.82 63 ILE C N 1
ATOM 4116 C CA . ILE C 1 62 ? 17.447 23.048 -15.708 1.00 7.16 63 ILE C CA 1
ATOM 4117 C C . ILE C 1 62 ? 18.277 21.828 -16.038 1.00 11.23 63 ILE C C 1
ATOM 4118 O O . ILE C 1 62 ? 19.232 21.507 -15.323 1.00 12.43 63 ILE C O 1
ATOM 4123 N N . GLU C 1 63 ? 17.968 21.179 -17.146 1.00 16.68 64 GLU C N 1
ATOM 4124 C CA . GLU C 1 63 ? 18.708 19.985 -17.527 1.00 14.72 64 GLU C CA 1
ATOM 4125 C C . GLU C 1 63 ? 20.181 20.304 -17.782 1.00 22.51 64 GLU C C 1
ATOM 4126 O O . GLU C 1 63 ? 21.065 19.509 -17.455 1.00 26.36 64 GLU C O 1
ATOM 4132 N N . GLU C 1 64 ? 20.444 21.488 -18.328 1.00 23.22 65 GLU C N 1
ATOM 4133 C CA . GLU C 1 64 ? 21.816 21.912 -18.614 1.00 20.60 65 GLU C CA 1
ATOM 4134 C C . GLU C 1 64 ? 22.608 21.988 -17.318 1.00 15.34 65 GLU C C 1
ATOM 4135 O O . GLU C 1 64 ? 23.759 21.566 -17.271 1.00 18.43 65 GLU C O 1
ATOM 4141 N N . ASP C 1 65 ? 21.970 22.466 -16.251 1.00 15.34 66 ASP C N 1
ATOM 4142 C CA . ASP C 1 65 ? 22.625 22.556 -14.958 1.00 16.73 66 ASP C CA 1
ATOM 4143 C C . ASP C 1 65 ? 23.016 21.130 -14.588 1.00 18.10 66 ASP C C 1
ATOM 4144 O O . ASP C 1 65 ? 24.181 20.855 -14.298 1.00 17.47 66 ASP C O 1
ATOM 4149 N N . TRP C 1 66 ? 22.051 20.218 -14.694 1.00 13.40 67 TRP C N 1
ATOM 4150 C CA . TRP C 1 66 ? 22.253 18.796 -14.393 1.00 16.12 67 TRP C CA 1
ATOM 4151 C C . TRP C 1 66 ? 23.446 18.124 -15.095 1.00 16.12 67 TRP C C 1
ATOM 4152 O O . TRP C 1 66 ? 24.290 17.497 -14.435 1.00 14.41 67 TRP C O 1
ATOM 4163 N N . GLN C 1 67 ? 23.479 18.223 -16.425 1.00 11.72 68 GLN C N 1
ATOM 4164 C CA . GLN C 1 67 ? 24.538 17.643 -17.237 1.00 11.58 68 GLN C CA 1
ATOM 4165 C C . GLN C 1 67 ? 25.901 18.188 -16.885 1.00 15.88 68 GLN C C 1
ATOM 4166 O O . GLN C 1 67 ? 26.922 17.511 -17.103 1.00 10.06 68 GLN C O 1
ATOM 4172 N N . ARG C 1 68 ? 25.905 19.394 -16.313 1.00 17.40 69 ARG C N 1
ATOM 4173 C CA . ARG C 1 68 ? 27.136 20.060 -15.951 1.00 16.41 69 ARG C CA 1
ATOM 4174 C C . ARG C 1 68 ? 27.713 19.498 -14.673 1.00 20.42 69 ARG C C 1
ATOM 4175 O O . ARG C 1 68 ? 28.851 19.021 -14.646 1.00 22.92 69 ARG C O 1
ATOM 4183 N N . VAL C 1 69 ? 26.912 19.509 -13.619 1.00 25.88 70 VAL C N 1
ATOM 4184 C CA . VAL C 1 69 ? 27.345 19.006 -12.313 1.00 26.25 70 VAL C CA 1
ATOM 4185 C C . VAL C 1 69 ? 27.742 17.534 -12.367 1.00 23.61 70 VAL C C 1
ATOM 4186 O O . VAL C 1 69 ? 28.703 17.131 -11.708 1.00 27.45 70 VAL C O 1
ATOM 4190 N N . VAL C 1 70 ? 26.993 16.736 -13.131 1.00 24.50 71 VAL C N 1
ATOM 4191 C CA . VAL C 1 70 ? 27.270 15.300 -13.274 1.00 22.77 71 VAL C CA 1
ATOM 4192 C C . VAL C 1 70 ? 28.623 15.092 -13.959 1.00 26.13 71 VAL C C 1
ATOM 4193 O O . VAL C 1 70 ? 29.335 14.120 -13.687 1.00 29.00 71 VAL C O 1
ATOM 4197 N N . ALA C 1 71 ? 28.954 16.019 -14.855 1.00 28.64 72 ALA C N 1
ATOM 4198 C CA . ALA C 1 71 ? 30.200 16.005 -15.596 1.00 24.48 72 ALA C CA 1
ATOM 4199 C C . ALA C 1 71 ? 31.328 16.377 -14.629 1.00 23.57 72 ALA C C 1
ATOM 4200 O O . ALA C 1 71 ? 32.373 15.733 -14.594 1.00 20.15 72 ALA C O 1
ATOM 4202 N N . TYR C 1 72 ? 31.083 17.405 -13.825 1.00 21.70 73 TYR C N 1
ATOM 4203 C CA . TYR C 1 72 ? 32.026 17.887 -12.822 1.00 21.34 73 TYR C CA 1
ATOM 4204 C C . TYR C 1 72 ? 32.378 16.793 -11.798 1.00 22.51 73 TYR C C 1
ATOM 4205 O O . TYR C 1 72 ? 33.537 16.627 -11.421 1.00 20.69 73 TYR C O 1
ATOM 4214 N N . ALA C 1 73 ? 31.357 16.074 -11.338 1.00 28.28 74 ALA C N 1
ATOM 4215 C CA . ALA C 1 73 ? 31.516 14.993 -10.365 1.00 27.38 74 ALA C CA 1
ATOM 4216 C C . ALA C 1 73 ? 32.462 13.949 -10.932 1.00 31.77 74 ALA C C 1
ATOM 4217 O O . ALA C 1 73 ? 33.459 13.573 -10.304 1.00 32.44 74 ALA C O 1
ATOM 4219 N N . ARG C 1 74 ? 32.174 13.502 -12.141 1.00 30.98 75 ARG C N 1
ATOM 4220 C CA . ARG C 1 74 ? 33.050 12.525 -12.758 1.00 36.97 75 ARG C CA 1
ATOM 4221 C C . ARG C 1 74 ? 34.382 13.178 -13.151 1.00 42.23 75 ARG C C 1
ATOM 4222 O O . ARG C 1 74 ? 35.303 12.489 -13.582 1.00 42.31 75 ARG C O 1
ATOM 4230 N N . GLU C 1 75 ? 34.509 14.492 -12.991 1.00 40.70 76 GLU C N 1
ATOM 4231 C CA . GLU C 1 75 ? 35.774 15.145 -13.348 1.00 38.97 76 GLU C CA 1
ATOM 4232 C C . GLU C 1 75 ? 36.718 15.239 -12.196 1.00 39.27 76 GLU C C 1
ATOM 4233 O O . GLU C 1 75 ? 37.897 14.932 -12.337 1.00 35.70 76 GLU C O 1
ATOM 4239 N N . GLU C 1 76 ? 36.204 15.737 -11.076 1.00 39.29 77 GLU C N 1
ATOM 4240 C CA . GLU C 1 76 ? 36.992 15.874 -9.862 1.00 33.88 77 GLU C CA 1
ATOM 4241 C C . GLU C 1 76 ? 37.136 14.497 -9.238 1.00 32.92 77 GLU C C 1
ATOM 4242 O O . GLU C 1 76 ? 38.185 14.123 -8.724 1.00 27.47 77 GLU C O 1
ATOM 4248 N N . PHE C 1 77 ? 36.081 13.714 -9.342 1.00 23.15 78 PHE C N 1
ATOM 4249 C CA . PHE C 1 77 ? 36.095 12.401 -8.736 1.00 20.86 78 PHE C CA 1
ATOM 4250 C C . PHE C 1 77 ? 36.152 11.162 -9.658 1.00 15.32 78 PHE C C 1
ATOM 4251 O O . PHE C 1 77 ? 36.487 10.068 -9.211 1.00 22.45 78 PHE C O 1
ATOM 4259 N N . GLY C 1 78 ? 35.831 11.313 -10.932 1.00 19.40 79 GLY C N 1
ATOM 4260 C CA . GLY C 1 78 ? 35.913 10.167 -11.815 1.00 18.06 79 GLY C CA 1
ATOM 4261 C C . GLY C 1 78 ? 34.704 9.255 -12.032 1.00 26.54 79 GLY C C 1
ATOM 4262 O O . GLY C 1 78 ? 34.647 8.576 -13.063 1.00 25.56 79 GLY C O 1
ATOM 4263 N N . SER C 1 79 ? 33.750 9.217 -11.100 1.00 22.92 80 SER C N 1
ATOM 4264 C CA . SER C 1 79 ? 32.564 8.362 -11.235 1.00 22.32 80 SER C CA 1
ATOM 4265 C C . SER C 1 79 ? 31.403 8.963 -10.475 1.00 12.87 80 SER C C 1
ATOM 4266 O O . SER C 1 79 ? 31.568 9.879 -9.664 1.00 13.71 80 SER C O 1
ATOM 4269 N N . VAL C 1 80 ? 30.229 8.408 -10.712 1.00 15.13 81 VAL C N 1
ATOM 4270 C CA . VAL C 1 80 ? 29.032 8.862 -10.041 1.00 17.25 81 VAL C CA 1
ATOM 4271 C C . VAL C 1 80 ? 28.353 7.597 -9.554 1.00 21.68 81 VAL C C 1
ATOM 4272 O O . VAL C 1 80 ? 27.787 6.829 -10.339 1.00 18.44 81 VAL C O 1
ATOM 4276 N N . ASP C 1 81 ? 28.394 7.411 -8.242 1.00 21.83 82 ASP C N 1
ATOM 4277 C CA . ASP C 1 81 ? 27.868 6.230 -7.602 1.00 7.76 82 ASP C CA 1
ATOM 4278 C C . ASP C 1 81 ? 26.487 6.364 -7.032 1.00 21.60 82 ASP C C 1
ATOM 4279 O O . ASP C 1 81 ? 25.666 5.485 -7.220 1.00 24.35 82 ASP C O 1
ATOM 4284 N N . GLY C 1 82 ? 26.233 7.443 -6.309 1.00 5.83 83 GLY C N 1
ATOM 4285 C CA . GLY C 1 82 ? 24.927 7.653 -5.750 1.00 17.46 83 GLY C CA 1
ATOM 4286 C C . GLY C 1 82 ? 24.381 8.997 -6.161 1.00 17.10 83 GLY C C 1
ATOM 4287 O O . GLY C 1 82 ? 25.045 9.803 -6.803 1.00 14.60 83 GLY C O 1
ATOM 4288 N N . LEU C 1 83 ? 23.146 9.229 -5.781 1.00 19.33 84 LEU C N 1
ATOM 4289 C CA . LEU C 1 83 ? 22.460 10.478 -6.048 1.00 15.89 84 LEU C CA 1
ATOM 4290 C C . LEU C 1 83 ? 21.408 10.464 -4.977 1.00 18.94 84 LEU C C 1
ATOM 4291 O O . LEU C 1 83 ? 20.867 9.409 -4.654 1.00 22.95 84 LEU C O 1
ATOM 4296 N N . VAL C 1 84 ? 21.204 11.605 -4.351 1.00 16.48 85 VAL C N 1
ATOM 4297 C CA . VAL C 1 84 ? 20.213 11.760 -3.311 1.00 11.81 85 VAL C CA 1
ATOM 4298 C C . VAL C 1 84 ? 19.410 12.985 -3.747 1.00 15.37 85 VAL C C 1
ATOM 4299 O O . VAL C 1 84 ? 19.897 14.102 -3.658 1.00 9.70 85 VAL C O 1
ATOM 4303 N N . ASN C 1 85 ? 18.206 12.770 -4.265 1.00 16.30 86 ASN C N 1
ATOM 4304 C CA . ASN C 1 85 ? 17.378 13.869 -4.714 1.00 10.62 86 ASN C CA 1
ATOM 4305 C C . ASN C 1 85 ? 16.597 14.412 -3.542 1.00 14.92 86 ASN C C 1
ATOM 4306 O O . ASN C 1 85 ? 15.514 13.911 -3.167 1.00 10.34 86 ASN C O 1
ATOM 4311 N N . ASN C 1 86 ? 17.213 15.407 -2.911 1.00 16.84 87 ASN C N 1
ATOM 4312 C CA . ASN C 1 86 ? 16.656 16.091 -1.749 1.00 17.11 87 ASN C CA 1
ATOM 4313 C C . ASN C 1 86 ? 16.073 17.471 -2.052 1.00 9.41 87 ASN C C 1
ATOM 4314 O O . ASN C 1 86 ? 15.459 18.064 -1.182 1.00 17.06 87 ASN C O 1
ATOM 4319 N N . ALA C 1 87 ? 16.240 17.988 -3.272 1.00 14.62 88 ALA C N 1
ATOM 4320 C CA . ALA C 1 87 ? 15.720 19.329 -3.582 1.00 24.45 88 ALA C CA 1
ATOM 4321 C C . ALA C 1 87 ? 14.219 19.329 -3.711 1.00 17.53 88 ALA C C 1
ATOM 4322 O O . ALA C 1 87 ? 13.621 18.321 -4.078 1.00 22.38 88 ALA C O 1
ATOM 4324 N N . GLY C 1 88 ? 13.605 20.461 -3.397 1.00 18.06 89 GLY C N 1
ATOM 4325 C CA . GLY C 1 88 ? 12.166 20.555 -3.523 1.00 6.32 89 GLY C CA 1
ATOM 4326 C C . GLY C 1 88 ? 11.613 21.432 -2.444 1.00 10.87 89 GLY C C 1
ATOM 4327 O O . GLY C 1 88 ? 12.114 21.423 -1.340 1.00 15.05 89 GLY C O 1
ATOM 4328 N N . ILE C 1 89 ? 10.559 22.165 -2.746 1.00 17.73 90 ILE C N 1
ATOM 4329 C CA . ILE C 1 89 ? 9.951 23.061 -1.782 1.00 16.35 90 ILE C CA 1
ATOM 4330 C C . ILE C 1 89 ? 8.642 22.481 -1.275 1.00 18.71 90 ILE C C 1
ATOM 4331 O O . ILE C 1 89 ? 8.057 21.617 -1.925 1.00 27.95 90 ILE C O 1
ATOM 4336 N N . SER C 1 90 ? 8.143 23.007 -0.163 1.00 13.74 91 SER C N 1
ATOM 4337 C CA . SER C 1 90 ? 6.905 22.519 0.409 1.00 18.27 91 SER C CA 1
ATOM 4338 C C . SER C 1 90 ? 5.653 23.307 0.034 1.0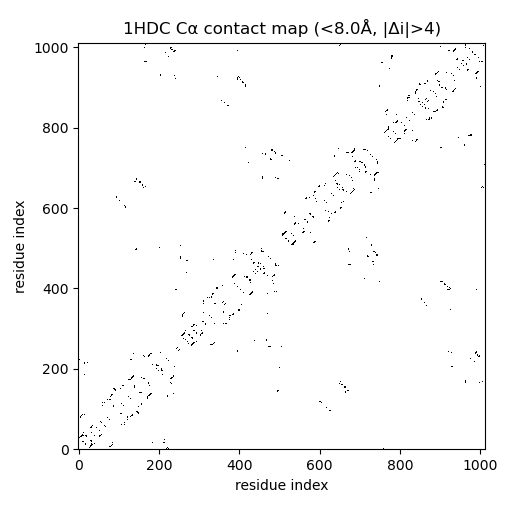0 15.83 91 SER C C 1
ATOM 4339 O O . SER C 1 90 ? 5.695 24.224 -0.783 1.00 18.60 91 SER C O 1
ATOM 4342 N N . THR C 1 91 ? 4.538 22.907 0.630 1.00 8.57 92 THR C N 1
ATOM 4343 C CA . THR C 1 91 ? 3.246 23.517 0.438 1.00 12.31 92 THR C CA 1
ATOM 4344 C C . THR C 1 91 ? 2.533 23.178 1.741 1.00 16.34 92 THR C C 1
ATOM 4345 O O . THR C 1 91 ? 2.818 22.151 2.369 1.00 15.04 92 THR C O 1
ATOM 4349 N N . GLY C 1 92 ? 1.638 24.069 2.148 1.00 20.00 93 GLY C N 1
ATOM 4350 C CA . GLY C 1 92 ? 0.877 23.902 3.363 1.00 21.26 93 GLY C CA 1
ATOM 4351 C C . GLY C 1 92 ? -0.272 24.869 3.195 1.00 24.96 93 GLY C C 1
ATOM 4352 O O . GLY C 1 92 ? -0.243 25.987 3.720 1.00 22.21 93 GLY C O 1
ATOM 4353 N N . MET C 1 93 ? -1.243 24.452 2.390 1.00 26.02 94 MET C N 1
ATOM 4354 C CA . MET C 1 93 ? -2.428 25.248 2.089 1.00 23.48 94 MET C CA 1
ATOM 4355 C C . MET C 1 93 ? -3.468 24.319 1.435 1.00 31.13 94 MET C C 1
ATOM 4356 O O . MET C 1 93 ? -3.102 23.333 0.776 1.00 27.96 94 MET C O 1
ATOM 4361 N N . PHE C 1 94 ? -4.753 24.616 1.611 1.00 26.60 95 PHE C N 1
ATOM 4362 C CA . PHE C 1 94 ? -5.807 23.785 1.006 1.00 28.58 95 PHE C CA 1
ATOM 4363 C C . PHE C 1 94 ? -5.789 23.817 -0.538 1.00 31.39 95 PHE C C 1
ATOM 4364 O O . PHE C 1 94 ? -5.452 24.842 -1.144 1.00 28.95 95 PHE C O 1
ATOM 4372 N N . LEU C 1 95 ? -6.198 22.712 -1.161 1.00 32.10 96 LEU C N 1
ATOM 4373 C CA . LEU C 1 95 ? -6.204 22.579 -2.626 1.00 22.30 96 LEU C CA 1
ATOM 4374 C C . LEU C 1 95 ? -6.788 23.792 -3.387 1.00 29.27 96 LEU C C 1
ATOM 4375 O O . LEU C 1 95 ? -6.074 24.457 -4.163 1.00 27.85 96 LEU C O 1
ATOM 4380 N N . GLU C 1 96 ? -8.076 24.063 -3.156 1.00 26.38 97 GLU C N 1
ATOM 4381 C CA . GLU C 1 96 ? -8.806 25.169 -3.795 1.00 19.64 97 GLU C CA 1
ATOM 4382 C C . GLU C 1 96 ? -8.073 26.517 -3.678 1.00 16.91 97 GLU C C 1
ATOM 4383 O O . GLU C 1 96 ? -8.222 27.409 -4.506 1.00 18.13 97 GLU C O 1
ATOM 4389 N N . THR C 1 97 ? -7.321 26.648 -2.600 1.00 15.61 98 THR C N 1
ATOM 4390 C CA . THR C 1 97 ? -6.572 27.839 -2.298 1.00 16.65 98 THR C CA 1
ATOM 4391 C C . THR C 1 97 ? -5.375 28.078 -3.209 1.00 22.46 98 THR C C 1
ATOM 4392 O O . THR C 1 97 ? -5.240 29.186 -3.739 1.00 27.79 98 THR C O 1
ATOM 4396 N N . GLU C 1 98 ? -4.522 27.054 -3.373 1.00 20.85 99 GLU C N 1
ATOM 4397 C CA . GLU C 1 98 ? -3.288 27.119 -4.179 1.00 17.70 99 GLU C CA 1
ATOM 4398 C C . GLU C 1 98 ? -3.484 27.431 -5.663 1.00 13.60 99 GLU C C 1
ATOM 4399 O O . GLU C 1 98 ? -4.377 26.862 -6.296 1.00 7.01 99 GLU C O 1
ATOM 4405 N N . SER C 1 99 ? -2.614 28.281 -6.223 1.00 12.54 100 SER C N 1
ATOM 4406 C CA . SER C 1 99 ? -2.709 28.676 -7.640 1.00 10.31 100 SER C CA 1
ATOM 4407 C C . SER C 1 99 ? -2.264 27.598 -8.585 1.00 13.68 100 SER C C 1
ATOM 4408 O O . SER C 1 99 ? -1.646 26.621 -8.165 1.00 18.46 100 SER C O 1
ATOM 4411 N N . VAL C 1 100 ? -2.536 27.804 -9.873 1.00 16.01 101 VAL C N 1
ATOM 4412 C CA . VAL C 1 100 ? -2.142 26.862 -10.912 1.00 12.19 101 VAL C CA 1
ATOM 4413 C C . VAL C 1 100 ? -0.716 27.136 -11.374 1.00 15.65 101 VAL C C 1
ATOM 4414 O O . VAL C 1 100 ? -0.136 26.357 -12.122 1.00 15.74 101 VAL C O 1
ATOM 4418 N N . GLU C 1 101 ? -0.202 28.298 -10.970 1.00 18.61 102 GLU C N 1
ATOM 4419 C CA . GLU C 1 101 ? 1.160 28.741 -11.266 1.00 13.05 102 GLU C CA 1
ATOM 4420 C C . GLU C 1 101 ? 2.082 28.093 -10.228 1.00 14.75 102 GLU C C 1
ATOM 4421 O O . GLU C 1 101 ? 3.102 27.486 -10.581 1.00 11.87 102 GLU C O 1
ATOM 4427 N N . ARG C 1 102 ? 1.748 28.264 -8.945 1.00 4.51 103 ARG C N 1
ATOM 4428 C CA . ARG C 1 102 ? 2.547 27.651 -7.890 1.00 5.46 103 ARG C CA 1
ATOM 4429 C C . ARG C 1 102 ? 2.540 26.097 -7.995 1.00 11.91 103 ARG C C 1
ATOM 4430 O O . ARG C 1 102 ? 3.603 25.441 -7.871 1.00 14.87 103 ARG C O 1
ATOM 4438 N N . PHE C 1 103 ? 1.372 25.513 -8.222 1.00 5.67 104 PHE C N 1
ATOM 4439 C CA . PHE C 1 103 ? 1.279 24.065 -8.381 1.00 3.52 104 PHE C CA 1
ATOM 4440 C C . PHE C 1 103 ? 2.279 23.602 -9.454 1.00 3.97 104 PHE C C 1
ATOM 4441 O O . PHE C 1 103 ? 3.175 22.802 -9.165 1.00 5.14 104 PHE C O 1
ATOM 4449 N N . ARG C 1 104 ? 2.103 24.077 -10.687 1.00 4.09 105 ARG C N 1
ATOM 4450 C CA . ARG C 1 104 ? 3.028 23.767 -11.792 1.00 4.56 105 ARG C CA 1
ATOM 4451 C C . ARG C 1 104 ? 4.502 24.050 -11.433 1.00 2.12 105 ARG C C 1
ATOM 4452 O O . ARG C 1 104 ? 5.432 23.607 -12.107 1.00 5.16 105 ARG C O 1
ATOM 4460 N N . LYS C 1 105 ? 4.719 24.824 -10.390 1.00 6.12 106 LYS C N 1
ATOM 4461 C CA . LYS C 1 105 ? 6.060 25.182 -9.990 1.00 8.35 106 LYS C CA 1
ATOM 4462 C C . LYS C 1 105 ? 6.634 24.233 -8.934 1.00 8.66 106 LYS C C 1
ATOM 4463 O O . LYS C 1 105 ? 7.835 23.906 -8.927 1.00 12.42 106 LYS C O 1
ATOM 4469 N N . VAL C 1 106 ? 5.784 23.784 -8.023 1.00 12.82 107 VAL C N 1
ATOM 4470 C CA . VAL C 1 106 ? 6.246 22.877 -6.975 1.00 10.29 107 VAL C CA 1
ATOM 4471 C C . VAL C 1 106 ? 6.375 21.505 -7.640 1.00 8.50 107 VAL C C 1
ATOM 4472 O O . VAL C 1 106 ? 7.352 20.772 -7.442 1.00 8.41 107 VAL C O 1
ATOM 4476 N N . VAL C 1 107 ? 5.435 21.201 -8.522 1.00 2.00 108 VAL C N 1
ATOM 4477 C CA . VAL C 1 107 ? 5.490 19.926 -9.206 1.00 10.45 108 VAL C CA 1
ATOM 4478 C C . VAL C 1 107 ? 6.800 19.821 -9.985 1.00 10.49 108 VAL C C 1
ATOM 4479 O O . VAL C 1 107 ? 7.584 18.901 -9.770 1.00 8.59 108 VAL C O 1
ATOM 4483 N N . GLU C 1 108 ? 7.092 20.829 -10.795 1.00 14.45 109 GLU C N 1
ATOM 4484 C CA . GLU C 1 108 ? 8.328 20.864 -11.597 1.00 18.14 109 GLU C CA 1
ATOM 4485 C C . GLU C 1 108 ? 9.694 20.786 -10.866 1.00 11.11 109 GLU C C 1
ATOM 4486 O O . GLU C 1 108 ? 10.700 20.465 -11.476 1.00 20.88 109 GLU C O 1
ATOM 4492 N N . ILE C 1 109 ? 9.747 21.102 -9.582 1.00 13.12 110 ILE C N 1
ATOM 4493 C CA . ILE C 1 109 ? 11.009 21.033 -8.835 1.00 12.13 110 ILE C CA 1
ATOM 4494 C C . ILE C 1 109 ? 11.050 19.717 -8.090 1.00 10.67 110 ILE C C 1
ATOM 4495 O O . ILE C 1 109 ? 12.113 19.086 -7.960 1.00 9.66 110 ILE C O 1
ATOM 4500 N N . ASN C 1 110 ? 9.906 19.401 -7.486 1.00 12.33 111 ASN C N 1
ATOM 4501 C CA . ASN C 1 110 ? 9.767 18.188 -6.707 1.00 8.35 111 ASN C CA 1
ATOM 4502 C C . ASN C 1 110 ? 9.724 16.956 -7.609 1.00 7.79 111 ASN C C 1
ATOM 4503 O O . ASN C 1 110 ? 10.472 16.015 -7.411 1.00 12.02 111 ASN C O 1
ATOM 4508 N N . LEU C 1 111 ? 8.927 16.991 -8.659 1.00 6.96 112 LEU C N 1
ATOM 4509 C CA . LEU C 1 111 ? 8.863 15.843 -9.559 1.00 7.60 112 LEU C CA 1
ATOM 4510 C C . LEU C 1 111 ? 9.764 15.912 -10.813 1.00 10.38 112 LEU C C 1
ATOM 4511 O O . LEU C 1 111 ? 10.697 15.121 -10.948 1.00 14.74 112 LEU C O 1
ATOM 4516 N N . THR C 1 112 ? 9.471 16.802 -11.752 1.00 2.11 113 THR C N 1
ATOM 4517 C CA . THR C 1 112 ? 10.307 16.874 -12.944 1.00 4.84 113 THR C CA 1
ATOM 4518 C C . THR C 1 112 ? 11.782 16.939 -12.544 1.00 11.43 113 THR C C 1
ATOM 4519 O O . THR C 1 112 ? 12.639 16.268 -13.132 1.00 6.99 113 THR C O 1
ATOM 4523 N N . GLY C 1 113 ? 12.055 17.714 -11.505 1.00 10.62 114 GLY C N 1
ATOM 4524 C CA . GLY C 1 113 ? 13.410 17.837 -11.011 1.00 9.98 114 GLY C CA 1
ATOM 4525 C C . GLY C 1 113 ? 14.131 16.524 -10.738 1.00 14.12 114 GLY C C 1
ATOM 4526 O O . GLY C 1 113 ? 15.331 16.400 -11.066 1.00 11.77 114 GLY C O 1
ATOM 4527 N N . VAL C 1 114 ? 13.456 15.559 -10.094 1.00 14.15 115 VAL C N 1
ATOM 4528 C CA . VAL C 1 114 ? 14.105 14.264 -9.825 1.00 2.00 115 VAL C CA 1
ATOM 4529 C C . VAL C 1 114 ? 14.236 13.482 -11.131 1.00 7.08 115 VAL C C 1
ATOM 4530 O O . VAL C 1 114 ? 15.147 12.678 -11.290 1.00 10.00 115 VAL C O 1
ATOM 4534 N N . PHE C 1 115 ? 13.303 13.715 -12.055 1.00 9.91 116 PHE C N 1
ATOM 4535 C CA . PHE C 1 115 ? 13.293 13.047 -13.356 1.00 7.25 116 PHE C CA 1
ATOM 4536 C C . PHE C 1 115 ? 14.512 13.320 -14.208 1.00 5.42 116 PHE C C 1
ATOM 4537 O O . PHE C 1 115 ? 14.964 12.424 -14.918 1.00 10.15 116 PHE C O 1
ATOM 4545 N N . ILE C 1 116 ? 14.940 14.589 -14.246 1.00 5.55 117 ILE C N 1
ATOM 4546 C CA . ILE C 1 116 ? 16.092 14.993 -15.045 1.00 6.48 117 ILE C CA 1
ATOM 4547 C C . ILE C 1 116 ? 17.275 14.478 -14.279 1.00 4.07 117 ILE C C 1
ATOM 4548 O O . ILE C 1 116 ? 18.268 14.066 -14.852 1.00 7.81 117 ILE C O 1
ATOM 4553 N N . GLY C 1 117 ? 17.199 14.599 -12.968 1.00 2.00 118 GLY C N 1
ATOM 4554 C CA . GLY C 1 117 ? 18.272 14.111 -12.124 1.00 3.62 118 GLY C CA 1
ATOM 4555 C C . GLY C 1 117 ? 18.559 12.668 -12.439 1.00 2.37 118 GLY C C 1
ATOM 4556 O O . GLY C 1 117 ? 19.673 12.335 -12.741 1.00 2.00 118 GLY C O 1
ATOM 4557 N N . MET C 1 118 ? 17.518 11.840 -12.445 1.00 5.33 119 MET C N 1
ATOM 4558 C CA . MET C 1 118 ? 17.645 10.419 -12.747 1.00 3.80 119 MET C CA 1
ATOM 4559 C C . MET C 1 118 ? 18.096 10.186 -14.186 1.00 10.03 119 MET C C 1
ATOM 4560 O O . MET C 1 118 ? 19.056 9.448 -14.447 1.00 5.96 119 MET C O 1
ATOM 4565 N N . LYS C 1 119 ? 17.406 10.822 -15.119 1.00 10.03 120 LYS C N 1
ATOM 4566 C CA . LYS C 1 119 ? 17.735 10.669 -16.517 1.00 11.01 120 LYS C CA 1
ATOM 4567 C C . LYS C 1 119 ? 19.183 11.102 -16.882 1.00 18.65 120 LYS C C 1
ATOM 4568 O O . LYS C 1 119 ? 19.774 10.481 -17.742 1.00 16.72 120 LYS C O 1
ATOM 4574 N N . THR C 1 120 ? 19.759 12.116 -16.220 1.00 11.20 121 THR C N 1
ATOM 4575 C CA . THR C 1 120 ? 21.140 12.594 -16.503 1.00 11.73 121 THR C CA 1
ATOM 4576 C C . THR C 1 120 ? 22.242 11.703 -15.898 1.00 13.30 121 THR C C 1
ATOM 4577 O O . THR C 1 120 ? 23.344 11.572 -16.478 1.00 12.48 121 THR C O 1
ATOM 4581 N N . VAL C 1 121 ? 21.972 11.141 -14.707 1.00 13.79 122 VAL C N 1
ATOM 4582 C CA . VAL C 1 121 ? 22.960 10.317 -14.004 1.00 12.18 122 VAL C CA 1
ATOM 4583 C C . VAL C 1 121 ? 23.038 8.832 -14.411 1.00 20.64 122 VAL C C 1
ATOM 4584 O O . VAL C 1 121 ? 24.116 8.240 -14.434 1.00 15.25 122 VAL C O 1
ATOM 4588 N N . ILE C 1 122 ? 21.901 8.237 -14.749 1.00 23.38 123 ILE C N 1
ATOM 4589 C CA . ILE C 1 122 ? 21.850 6.824 -15.136 1.00 20.38 123 ILE C CA 1
ATOM 4590 C C . ILE C 1 122 ? 23.087 6.389 -15.963 1.00 24.92 123 ILE C C 1
ATOM 4591 O O . ILE C 1 122 ? 23.803 5.474 -15.562 1.00 27.20 123 ILE C O 1
ATOM 4596 N N . PRO C 1 123 ? 23.427 7.112 -17.044 1.00 22.94 124 PRO C N 1
ATOM 4597 C CA . PRO C 1 123 ? 24.605 6.742 -17.845 1.00 23.67 124 PRO C CA 1
ATOM 4598 C C . PRO C 1 123 ? 25.921 6.755 -17.042 1.00 19.78 124 PRO C C 1
ATOM 4599 O O . PRO C 1 123 ? 26.700 5.810 -17.063 1.00 21.12 124 PRO C O 1
ATOM 4603 N N . ALA C 1 124 ? 26.131 7.813 -16.287 1.00 22.04 125 ALA C N 1
ATOM 4604 C CA . ALA C 1 124 ? 27.311 7.945 -15.453 1.00 19.08 125 ALA C CA 1
ATOM 4605 C C . ALA C 1 124 ? 27.466 6.738 -14.529 1.00 16.25 125 ALA C C 1
ATOM 4606 O O . ALA C 1 124 ? 28.571 6.411 -14.085 1.00 27.34 125 ALA C O 1
ATOM 4608 N N . MET C 1 125 ? 26.337 6.102 -14.224 1.00 19.63 126 MET C N 1
ATOM 4609 C CA . MET C 1 125 ? 26.288 4.950 -13.336 1.00 17.42 126 MET C CA 1
ATOM 4610 C C . MET C 1 125 ? 26.446 3.630 -14.082 1.00 17.55 126 MET C C 1
ATOM 4611 O O . MET C 1 125 ? 26.897 2.656 -13.507 1.00 14.15 126 MET C O 1
ATOM 4616 N N . LYS C 1 126 ? 25.987 3.560 -15.323 1.00 13.92 127 LYS C N 1
ATOM 4617 C CA . LYS C 1 126 ? 26.162 2.338 -16.098 1.00 15.00 127 LYS C CA 1
ATOM 4618 C C . LYS C 1 126 ? 27.658 2.267 -16.428 1.00 25.83 127 LYS C C 1
ATOM 4619 O O . LYS C 1 126 ? 28.267 1.202 -16.358 1.00 27.02 127 LYS C O 1
ATOM 4625 N N . ASP C 1 127 ? 28.234 3.436 -16.730 1.00 27.84 128 ASP C N 1
ATOM 4626 C CA . ASP C 1 127 ? 29.656 3.599 -17.031 1.00 30.82 128 ASP C CA 1
ATOM 4627 C C . ASP C 1 127 ? 30.332 2.974 -15.821 1.00 26.62 128 ASP C C 1
ATOM 4628 O O . ASP C 1 127 ? 31.118 2.050 -15.962 1.00 24.34 128 ASP C O 1
ATOM 4633 N N . ALA C 1 128 ? 29.909 3.419 -14.636 1.00 27.19 129 ALA C N 1
ATOM 4634 C CA . ALA C 1 128 ? 30.434 2.956 -13.349 1.00 25.07 129 ALA C CA 1
ATOM 4635 C C . ALA C 1 128 ? 30.100 1.520 -13.017 1.00 20.09 129 ALA C C 1
ATOM 4636 O O . ALA C 1 128 ? 30.625 0.983 -12.058 1.00 21.01 129 ALA C O 1
ATOM 4638 N N . GLY C 1 129 ? 29.166 0.936 -13.767 1.00 28.68 130 GLY C N 1
ATOM 4639 C CA . GLY C 1 129 ? 28.744 -0.443 -13.548 1.00 28.17 130 GLY C CA 1
ATOM 4640 C C . GLY C 1 129 ? 27.806 -0.670 -12.371 1.00 32.86 130 GLY C C 1
ATOM 4641 O O . GLY C 1 129 ? 27.765 -1.777 -11.797 1.00 33.63 130 GLY C O 1
ATOM 4642 N N . GLY C 1 130 ? 27.070 0.378 -11.999 1.00 29.87 131 GLY C N 1
ATOM 4643 C CA . GLY C 1 130 ? 26.140 0.296 -10.887 1.00 25.20 131 GLY C CA 1
ATOM 4644 C C . GLY C 1 130 ? 26.033 1.567 -10.057 1.00 14.47 131 GLY C C 1
ATOM 4645 O O . GLY C 1 130 ? 26.994 2.341 -9.919 1.00 8.68 131 GLY C O 1
ATOM 4646 N N . GLY C 1 131 ? 24.867 1.762 -9.456 1.00 13.27 132 GLY C N 1
ATOM 4647 C CA . GLY C 1 131 ? 24.663 2.942 -8.643 1.00 7.58 132 GLY C CA 1
ATOM 4648 C C . GLY C 1 131 ? 23.453 2.859 -7.738 1.00 10.53 132 GLY C C 1
ATOM 4649 O O . GLY C 1 131 ? 22.579 1.987 -7.904 1.00 15.52 132 GLY C O 1
ATOM 4650 N N . SER C 1 132 ? 23.356 3.818 -6.827 1.00 2.00 133 SER C N 1
ATOM 4651 C CA . SER C 1 132 ? 22.265 3.862 -5.882 1.00 6.99 133 SER C CA 1
ATOM 4652 C C . SER C 1 132 ? 21.710 5.273 -5.886 1.00 3.80 133 SER C C 1
ATOM 4653 O O . SER C 1 132 ? 22.422 6.229 -5.549 1.00 14.69 133 SER C O 1
ATOM 4656 N N . ILE C 1 133 ? 20.472 5.390 -6.351 1.00 2.00 134 ILE C N 1
ATOM 4657 C CA . ILE C 1 133 ? 19.731 6.639 -6.393 1.00 2.04 134 ILE C CA 1
ATOM 4658 C C . ILE C 1 133 ? 18.717 6.648 -5.233 1.00 3.60 134 ILE C C 1
ATOM 4659 O O . ILE C 1 133 ? 17.825 5.794 -5.176 1.00 3.76 134 ILE C O 1
ATOM 4664 N N . VAL C 1 134 ? 18.892 7.550 -4.274 1.00 2.00 135 VAL C N 1
ATOM 4665 C CA . VAL C 1 134 ? 17.947 7.670 -3.173 1.00 3.94 135 VAL C CA 1
ATOM 4666 C C . VAL C 1 134 ? 17.121 8.933 -3.365 1.00 2.00 135 VAL C C 1
ATOM 4667 O O . VAL C 1 134 ? 17.673 10.045 -3.318 1.00 7.81 135 VAL C O 1
ATOM 4671 N N . ASN C 1 135 ? 15.840 8.785 -3.677 1.00 5.81 136 ASN C N 1
ATOM 4672 C CA . ASN C 1 135 ? 14.957 9.937 -3.838 1.00 3.09 136 ASN C CA 1
ATOM 4673 C C . ASN C 1 135 ? 14.297 10.220 -2.515 1.00 8.12 136 ASN C C 1
ATOM 4674 O O . ASN C 1 135 ? 13.761 9.327 -1.898 1.00 4.01 136 ASN C O 1
ATOM 4679 N N . ILE C 1 136 ? 14.373 11.465 -2.066 1.00 13.19 137 ILE C N 1
ATOM 4680 C CA . ILE C 1 136 ? 13.780 11.883 -0.799 1.00 7.51 137 ILE C CA 1
ATOM 4681 C C . ILE C 1 136 ? 12.352 12.362 -1.042 1.00 13.70 137 ILE C C 1
ATOM 4682 O O . ILE C 1 136 ? 12.146 13.417 -1.655 1.00 11.70 137 ILE C O 1
ATOM 4687 N N . SER C 1 137 ? 11.392 11.522 -0.645 1.00 19.17 138 SER C N 1
ATOM 4688 C CA . SER C 1 137 ? 9.949 11.785 -0.773 1.00 14.03 138 SER C CA 1
ATOM 4689 C C . SER C 1 137 ? 9.432 12.339 0.578 1.00 17.01 138 SER C C 1
ATOM 4690 O O . SER C 1 137 ? 10.031 13.252 1.160 1.00 15.47 138 SER C O 1
ATOM 4693 N N . SER C 1 138 ? 8.346 11.784 1.098 1.00 13.16 139 SER C N 1
ATOM 4694 C CA . SER C 1 138 ? 7.840 12.280 2.371 1.00 14.38 139 SER C CA 1
ATOM 4695 C C . SER C 1 138 ? 6.678 11.454 2.877 1.00 3.97 139 SER C C 1
ATOM 4696 O O . SER C 1 138 ? 6.053 10.705 2.124 1.00 7.04 139 SER C O 1
ATOM 4699 N N . ALA C 1 139 ? 6.410 11.552 4.167 1.00 6.04 140 ALA C N 1
ATOM 4700 C CA . ALA C 1 139 ? 5.256 10.860 4.721 1.00 7.09 140 ALA C CA 1
ATOM 4701 C C . ALA C 1 139 ? 4.038 11.326 3.885 1.00 10.42 140 ALA C C 1
ATOM 4702 O O . ALA C 1 139 ? 3.020 10.622 3.806 1.00 9.89 140 ALA C O 1
ATOM 4704 N N . ALA C 1 140 ? 4.126 12.512 3.280 1.00 3.64 141 ALA C N 1
ATOM 4705 C CA . ALA C 1 140 ? 3.019 13.012 2.437 1.00 3.46 141 ALA C CA 1
ATOM 4706 C C . ALA C 1 140 ? 2.910 12.222 1.131 1.00 4.61 141 ALA C C 1
ATOM 4707 O O . ALA C 1 140 ? 1.959 12.418 0.339 1.00 2.87 141 ALA C O 1
ATOM 4709 N N . GLY C 1 141 ? 3.948 11.430 0.847 1.00 3.68 142 GLY C N 1
ATOM 4710 C CA . GLY C 1 141 ? 3.935 10.590 -0.353 1.00 5.12 142 GLY C CA 1
ATOM 4711 C C . GLY C 1 141 ? 3.349 9.209 -0.032 1.00 4.18 142 GLY C C 1
ATOM 4712 O O . GLY C 1 141 ? 2.993 8.449 -0.920 1.00 8.81 142 GLY C O 1
ATOM 4713 N N . LEU C 1 142 ? 3.218 8.917 1.262 1.00 2.00 143 LEU C N 1
ATOM 4714 C CA . LEU C 1 142 ? 2.724 7.665 1.756 1.00 2.00 143 LEU C CA 1
ATOM 4715 C C . LEU C 1 142 ? 1.252 7.668 2.133 1.00 12.41 143 LEU C C 1
ATOM 4716 O O . LEU C 1 142 ? 0.650 6.602 2.285 1.00 12.36 143 LEU C O 1
ATOM 4721 N N . MET C 1 143 ? 0.708 8.843 2.428 1.00 18.07 144 MET C N 1
ATOM 4722 C CA . MET C 1 143 ? -0.706 8.953 2.785 1.00 18.54 144 MET C CA 1
ATOM 4723 C C . MET C 1 143 ? -1.208 10.279 2.268 1.00 18.27 144 MET C C 1
ATOM 4724 O O . MET C 1 143 ? -0.410 11.107 1.796 1.00 23.12 144 MET C O 1
ATOM 4729 N N . GLY C 1 144 ? -2.529 10.427 2.244 1.00 16.03 145 GLY C N 1
ATOM 4730 C CA . GLY C 1 144 ? -3.110 11.666 1.806 1.00 15.08 145 GLY C CA 1
ATOM 4731 C C . GLY C 1 144 ? -2.886 12.607 2.975 1.00 14.41 145 GLY C C 1
ATOM 4732 O O . GLY C 1 144 ? -3.522 12.431 4.023 1.00 7.74 145 GLY C O 1
ATOM 4733 N N . LEU C 1 145 ? -1.911 13.520 2.845 1.00 13.80 146 LEU C N 1
ATOM 4734 C CA . LEU C 1 145 ? -1.618 14.485 3.910 1.00 14.13 146 LEU C CA 1
ATOM 4735 C C . LEU C 1 145 ? -2.368 15.761 3.605 1.00 15.80 146 LEU C C 1
ATOM 4736 O O . LEU C 1 145 ? -2.244 16.328 2.518 1.00 18.51 146 LEU C O 1
ATOM 4741 N N . ALA C 1 146 ? -3.121 16.235 4.579 1.00 16.41 147 ALA C N 1
ATOM 4742 C CA . ALA C 1 146 ? -3.916 17.434 4.383 1.00 14.11 147 ALA C CA 1
ATOM 4743 C C . ALA C 1 146 ? -3.054 18.691 4.334 1.00 16.01 147 ALA C C 1
ATOM 4744 O O . ALA C 1 146 ? -2.040 18.806 5.032 1.00 8.72 147 ALA C O 1
ATOM 4746 N N . LEU C 1 147 ? -3.486 19.616 3.481 1.00 13.82 148 LEU C N 1
ATOM 4747 C CA . LEU C 1 147 ? -2.838 20.907 3.264 1.00 19.18 148 LEU C CA 1
ATOM 4748 C C . LEU C 1 147 ? -1.486 20.781 2.591 1.00 16.59 148 LEU C C 1
ATOM 4749 O O . LEU C 1 147 ? -0.701 21.720 2.648 1.00 15.32 148 LEU C O 1
ATOM 4754 N N . THR C 1 148 ? -1.223 19.666 1.907 1.00 11.99 149 THR C N 1
ATOM 4755 C CA . THR C 1 148 ? 0.068 19.520 1.251 1.00 6.56 149 THR C CA 1
ATOM 4756 C C . THR C 1 148 ? -0.030 19.520 -0.274 1.00 5.74 149 THR C C 1
ATOM 4757 O O . THR C 1 148 ? 0.977 19.358 -0.988 1.00 2.00 149 THR C O 1
ATOM 4761 N N . SER C 1 149 ? -1.211 19.921 -0.736 1.00 7.45 150 SER C N 1
ATOM 4762 C CA . SER C 1 149 ? -1.556 20.010 -2.147 1.00 12.70 150 SER C CA 1
ATOM 4763 C C . SER C 1 149 ? -0.459 19.591 -3.119 1.00 7.96 150 SER C C 1
ATOM 4764 O O . SER C 1 149 ? -0.063 18.418 -3.102 1.00 14.50 150 SER C O 1
ATOM 4767 N N . SER C 1 150 ? 0.029 20.523 -3.948 1.00 13.29 151 SER C N 1
ATOM 4768 C CA . SER C 1 150 ? 1.067 20.235 -4.933 1.00 7.68 151 SER C CA 1
ATOM 4769 C C . SER C 1 150 ? 2.269 19.496 -4.402 1.00 2.00 151 SER C C 1
ATOM 4770 O O . SER C 1 150 ? 2.921 18.800 -5.166 1.00 6.36 151 SER C O 1
ATOM 4773 N N . TYR C 1 151 ? 2.583 19.671 -3.117 1.00 2.00 152 TYR C N 1
ATOM 4774 C CA . TYR C 1 151 ? 3.733 18.983 -2.471 1.00 8.03 152 TYR C CA 1
ATOM 4775 C C . TYR C 1 151 ? 3.457 17.483 -2.319 1.00 9.96 152 TYR C C 1
ATOM 4776 O O . TYR C 1 151 ? 4.391 16.648 -2.310 1.00 8.52 152 TYR C O 1
ATOM 4785 N N . GLY C 1 152 ? 2.174 17.176 -2.127 1.00 10.57 153 GLY C N 1
ATOM 4786 C CA . GLY C 1 152 ? 1.728 15.812 -1.997 1.00 8.80 153 GLY C CA 1
ATOM 4787 C C . GLY C 1 152 ? 1.784 15.143 -3.355 1.00 11.64 153 GLY C C 1
ATOM 4788 O O . GLY C 1 152 ? 2.554 14.184 -3.561 1.00 17.66 153 GLY C O 1
ATOM 4789 N N . ALA C 1 153 ? 1.103 15.754 -4.322 1.00 5.19 154 ALA C N 1
ATOM 4790 C CA . ALA C 1 153 ? 1.044 15.206 -5.654 1.00 5.82 154 ALA C CA 1
ATOM 4791 C C . ALA C 1 153 ? 2.366 14.944 -6.315 1.00 5.69 154 ALA C C 1
ATOM 4792 O O . ALA C 1 153 ? 2.384 14.246 -7.323 1.00 11.47 154 ALA C O 1
ATOM 4794 N N . SER C 1 154 ? 3.455 15.499 -5.782 1.00 2.93 155 SER C N 1
ATOM 4795 C CA . SER C 1 154 ? 4.783 15.285 -6.359 1.00 11.08 155 SER C CA 1
ATOM 4796 C C . SER C 1 154 ? 5.490 14.215 -5.545 1.00 13.98 155 SER C C 1
ATOM 4797 O O . SER C 1 154 ? 6.200 13.377 -6.112 1.00 14.34 155 SER C O 1
ATOM 4800 N N . LYS C 1 155 ? 5.294 14.249 -4.217 1.00 12.99 156 LYS C N 1
ATOM 4801 C CA . LYS C 1 155 ? 5.886 13.260 -3.317 1.00 6.68 156 LYS C CA 1
ATOM 4802 C C . LYS C 1 155 ? 5.356 11.889 -3.645 1.00 7.38 156 LYS C C 1
ATOM 4803 O O . LYS C 1 155 ? 6.118 10.916 -3.622 1.00 11.87 156 LYS C O 1
ATOM 4809 N N . TRP C 1 156 ? 4.070 11.827 -3.997 1.00 4.94 157 TRP C N 1
ATOM 4810 C CA . TRP C 1 156 ? 3.430 10.588 -4.433 1.00 2.58 157 TRP C CA 1
ATOM 4811 C C . TRP C 1 156 ? 3.980 10.218 -5.814 1.00 2.00 157 TRP C C 1
ATOM 4812 O O . TRP C 1 156 ? 4.162 9.043 -6.132 1.00 5.52 157 TRP C O 1
ATOM 4823 N N . GLY C 1 157 ? 4.303 11.232 -6.613 1.00 4.93 158 GLY C N 1
ATOM 4824 C CA . GLY C 1 157 ? 4.844 11.010 -7.941 1.00 2.57 158 GLY C CA 1
ATOM 4825 C C . GLY C 1 157 ? 6.281 10.532 -7.910 1.00 2.00 158 GLY C C 1
ATOM 4826 O O . GLY C 1 157 ? 6.715 9.790 -8.788 1.00 4.51 158 GLY C O 1
ATOM 4827 N N . VAL C 1 158 ? 7.039 10.969 -6.912 1.00 7.23 159 VAL C N 1
ATOM 4828 C CA . VAL C 1 158 ? 8.431 10.548 -6.771 1.00 2.00 159 VAL C CA 1
ATOM 4829 C C . VAL C 1 158 ? 8.457 9.083 -6.338 1.00 12.97 159 VAL C C 1
ATOM 4830 O O . VAL C 1 158 ? 9.291 8.297 -6.828 1.00 6.80 159 VAL C O 1
ATOM 4834 N N . ARG C 1 159 ? 7.511 8.704 -5.460 1.00 8.98 160 ARG C N 1
ATOM 4835 C CA . ARG C 1 159 ? 7.403 7.318 -5.006 1.00 10.52 160 ARG C CA 1
ATOM 4836 C C . ARG C 1 159 ? 7.151 6.363 -6.190 1.00 2.00 160 ARG C C 1
ATOM 4837 O O . ARG C 1 159 ? 7.688 5.265 -6.226 1.00 12.67 160 ARG C O 1
ATOM 4845 N N . GLY C 1 160 ? 6.329 6.790 -7.146 1.00 10.31 161 GLY C N 1
ATOM 4846 C CA . GLY C 1 160 ? 6.041 5.982 -8.314 1.00 2.00 161 GLY C CA 1
ATOM 4847 C C . GLY C 1 160 ? 7.137 5.976 -9.378 1.00 4.98 161 GLY C C 1
ATOM 4848 O O . GLY C 1 160 ? 7.285 4.992 -10.096 1.00 7.98 161 GLY C O 1
ATOM 4849 N N . LEU C 1 161 ? 7.880 7.082 -9.509 1.00 2.36 162 LEU C N 1
ATOM 4850 C CA . LEU C 1 161 ? 8.945 7.191 -10.497 1.00 6.60 162 LEU C CA 1
ATOM 4851 C C . LEU C 1 161 ? 10.077 6.326 -10.006 1.00 5.94 162 LEU C C 1
ATOM 4852 O O . LEU C 1 161 ? 10.809 5.738 -10.791 1.00 15.40 162 LEU C O 1
ATOM 4857 N N . SER C 1 162 ? 10.214 6.244 -8.688 1.00 7.73 163 SER C N 1
ATOM 4858 C CA . SER C 1 162 ? 11.262 5.438 -8.074 1.00 6.81 163 SER C CA 1
ATOM 4859 C C . SER C 1 162 ? 11.064 3.966 -8.393 1.00 12.59 163 SER C C 1
ATOM 4860 O O . SER C 1 162 ? 11.991 3.307 -8.816 1.00 14.87 163 SER C O 1
ATOM 4863 N N . LYS C 1 163 ? 9.833 3.477 -8.251 1.00 9.43 164 LYS C N 1
ATOM 4864 C CA . LYS C 1 163 ? 9.503 2.077 -8.496 1.00 8.25 164 LYS C CA 1
ATOM 4865 C C . LYS C 1 163 ? 9.594 1.633 -9.952 1.00 5.44 164 LYS C C 1
ATOM 4866 O O . LYS C 1 163 ? 10.177 0.600 -10.237 1.00 14.15 164 LYS C O 1
ATOM 4872 N N . LEU C 1 164 ? 9.053 2.404 -10.881 1.00 4.08 165 LEU C N 1
ATOM 4873 C CA . LEU C 1 164 ? 9.123 1.993 -12.279 1.00 8.33 165 LEU C CA 1
ATOM 4874 C C . LEU C 1 164 ? 10.540 2.027 -12.845 1.00 9.11 165 LEU C C 1
ATOM 4875 O O . LEU C 1 164 ? 10.872 1.288 -13.772 1.00 9.30 165 LEU C O 1
ATOM 4880 N N . ALA C 1 165 ? 11.382 2.861 -12.250 1.00 7.87 166 ALA C N 1
ATOM 4881 C CA . ALA C 1 165 ? 12.769 3.001 -12.656 1.00 4.48 166 ALA C CA 1
ATOM 4882 C C . ALA C 1 165 ? 13.568 1.835 -12.095 1.00 12.73 166 ALA C C 1
ATOM 4883 O O . ALA C 1 165 ? 14.407 1.241 -12.789 1.00 2.37 166 ALA C O 1
ATOM 4885 N N . ALA C 1 166 ? 13.319 1.525 -10.825 1.00 12.31 167 ALA C N 1
ATOM 4886 C CA . ALA C 1 166 ? 14.002 0.425 -10.160 1.00 8.93 167 ALA C CA 1
ATOM 4887 C C . ALA C 1 166 ? 13.883 -0.823 -11.032 1.00 8.29 167 ALA C C 1
ATOM 4888 O O . ALA C 1 166 ? 14.868 -1.536 -11.216 1.00 2.00 167 ALA C O 1
ATOM 4890 N N . VAL C 1 167 ? 12.687 -1.069 -11.582 1.00 8.26 168 VAL C N 1
ATOM 4891 C CA . VAL C 1 167 ? 12.459 -2.229 -12.468 1.00 10.58 168 VAL C CA 1
ATOM 4892 C C . VAL C 1 167 ? 13.142 -2.070 -13.859 1.00 13.73 168 VAL C C 1
ATOM 4893 O O . VAL C 1 167 ? 13.847 -2.976 -14.321 1.00 16.34 168 VAL C O 1
ATOM 4897 N N . GLU C 1 168 ? 13.040 -0.896 -14.477 1.00 9.56 169 GLU C N 1
ATOM 4898 C CA . GLU C 1 168 ? 13.650 -0.706 -15.790 1.00 10.28 169 GLU C CA 1
ATOM 4899 C C . GLU C 1 168 ? 15.168 -0.917 -15.737 1.00 4.34 169 GLU C C 1
ATOM 4900 O O . GLU C 1 168 ? 15.752 -1.470 -16.671 1.00 2.00 169 GLU C O 1
ATOM 4906 N N . LEU C 1 169 ? 15.755 -0.618 -14.581 1.00 2.00 170 LEU C N 1
ATOM 4907 C CA . LEU C 1 169 ? 17.220 -0.666 -14.357 1.00 5.09 170 LEU C CA 1
ATOM 4908 C C . LEU C 1 169 ? 17.870 -1.766 -13.487 1.00 7.27 170 LEU C C 1
ATOM 4909 O O . LEU C 1 169 ? 19.093 -1.797 -13.369 1.00 4.33 170 LEU C O 1
ATOM 4914 N N . GLY C 1 170 ? 17.065 -2.628 -12.864 1.00 7.86 171 GLY C N 1
ATOM 4915 C CA . GLY C 1 170 ? 17.580 -3.673 -11.991 1.00 8.94 171 GLY C CA 1
ATOM 4916 C C . GLY C 1 170 ? 18.748 -4.555 -12.416 1.00 12.50 171 GLY C C 1
ATOM 4917 O O . GLY C 1 170 ? 19.728 -4.684 -11.679 1.00 12.34 171 GLY C O 1
ATOM 4918 N N . THR C 1 171 ? 18.658 -5.178 -13.588 1.00 13.22 172 THR C N 1
ATOM 4919 C CA . THR C 1 171 ? 19.722 -6.051 -14.064 1.00 21.92 172 THR C CA 1
ATOM 4920 C C . THR C 1 171 ? 21.005 -5.262 -14.380 1.00 22.06 172 THR C C 1
ATOM 4921 O O . THR C 1 171 ? 22.035 -5.844 -14.733 1.00 24.31 172 THR C O 1
ATOM 4925 N N . ASP C 1 172 ? 20.928 -3.934 -14.225 1.00 19.29 173 ASP C N 1
ATOM 4926 C CA . ASP C 1 172 ? 22.010 -3.005 -14.498 1.00 15.58 173 ASP C CA 1
ATOM 4927 C C . ASP C 1 172 ? 22.744 -2.701 -13.232 1.00 14.89 173 ASP C C 1
ATOM 4928 O O . ASP C 1 172 ? 23.724 -1.973 -13.257 1.00 17.76 173 ASP C O 1
ATOM 4933 N N . ARG C 1 173 ? 22.226 -3.215 -12.117 1.00 14.27 174 ARG C N 1
ATOM 4934 C CA . ARG C 1 173 ? 22.827 -3.009 -10.811 1.00 15.34 174 ARG C CA 1
ATOM 4935 C C . ARG C 1 173 ? 22.547 -1.630 -10.219 1.00 13.63 174 ARG C C 1
ATOM 4936 O O . ARG C 1 173 ? 23.146 -1.260 -9.203 1.00 6.00 174 ARG C O 1
ATOM 4944 N N . ILE C 1 174 ? 21.587 -0.906 -10.798 1.00 6.05 175 ILE C N 1
ATOM 4945 C CA . ILE C 1 174 ? 21.237 0.429 -10.296 1.00 8.19 175 ILE C CA 1
ATOM 4946 C C . ILE C 1 174 ? 19.935 0.453 -9.491 1.00 5.64 175 ILE C C 1
ATOM 4947 O O . ILE C 1 174 ? 18.832 0.430 -10.061 1.00 11.43 175 ILE C O 1
ATOM 4952 N N . ARG C 1 175 ? 20.070 0.611 -8.175 1.00 6.36 176 ARG C N 1
ATOM 4953 C CA . ARG C 1 175 ? 18.918 0.635 -7.284 1.00 13.15 176 ARG C CA 1
ATOM 4954 C C . ARG C 1 175 ? 18.292 2.024 -7.111 1.00 6.33 176 ARG C C 1
ATOM 4955 O O . ARG C 1 175 ? 18.985 3.018 -6.962 1.00 11.05 176 ARG C O 1
ATOM 4963 N N . VAL C 1 176 ? 16.970 2.080 -7.182 1.00 2.00 177 VAL C N 1
ATOM 4964 C CA . VAL C 1 176 ? 16.228 3.311 -6.974 1.00 5.96 177 VAL C CA 1
ATOM 4965 C C . VAL C 1 176 ? 15.284 3.045 -5.788 1.00 11.78 177 VAL C C 1
ATOM 4966 O O . VAL C 1 176 ? 14.496 2.069 -5.785 1.00 10.26 177 VAL C O 1
ATOM 4970 N N . ASN C 1 177 ? 15.382 3.856 -4.745 1.00 7.47 178 ASN C N 1
ATOM 4971 C CA . ASN C 1 177 ? 14.505 3.654 -3.607 1.00 9.73 178 ASN C CA 1
ATOM 4972 C C . ASN C 1 177 ? 14.055 5.017 -3.100 1.00 15.41 178 ASN C C 1
ATOM 4973 O O . ASN C 1 177 ? 14.782 5.981 -3.214 1.00 5.09 178 ASN C O 1
ATOM 4978 N N . SER C 1 178 ? 12.848 5.130 -2.578 1.00 13.97 179 SER C N 1
ATOM 4979 C CA . SER C 1 178 ? 12.459 6.404 -2.028 1.00 8.37 179 SER C CA 1
ATOM 4980 C C . SER C 1 178 ? 12.514 6.317 -0.501 1.00 13.34 179 SER C C 1
ATOM 4981 O O . SER C 1 178 ? 12.404 5.215 0.065 1.00 6.68 179 SER C O 1
ATOM 4984 N N . VAL C 1 179 ? 12.859 7.443 0.130 1.00 2.21 180 VAL C N 1
ATOM 4985 C CA . VAL C 1 179 ? 12.892 7.565 1.577 1.00 2.00 180 VAL C CA 1
ATOM 4986 C C . VAL C 1 179 ? 11.732 8.497 1.904 1.00 7.26 180 VAL C C 1
ATOM 4987 O O . VAL C 1 179 ? 11.384 9.396 1.112 1.00 6.34 180 VAL C O 1
ATOM 4991 N N . HIS C 1 180 ? 11.139 8.290 3.082 1.00 2.00 181 HIS C N 1
ATOM 4992 C CA . HIS C 1 180 ? 9.973 9.055 3.477 1.00 10.29 181 HIS C CA 1
ATOM 4993 C C . HIS C 1 180 ? 10.034 9.667 4.843 1.00 10.17 181 HIS C C 1
ATOM 4994 O O . HIS C 1 180 ? 9.582 9.055 5.819 1.00 13.35 181 HIS C O 1
ATOM 5001 N N . PRO C 1 181 ? 10.531 10.904 4.935 1.00 14.76 182 PRO C N 1
ATOM 5002 C CA . PRO C 1 181 ? 10.594 11.512 6.258 1.00 13.06 182 PRO C CA 1
ATOM 5003 C C . PRO C 1 181 ? 9.247 12.061 6.723 1.00 13.67 182 PRO C C 1
ATOM 5004 O O . PRO C 1 181 ? 8.426 12.503 5.920 1.00 19.42 182 PRO C O 1
ATOM 5008 N N . GLY C 1 182 ? 9.017 11.977 8.025 1.00 12.57 183 GLY C N 1
ATOM 5009 C CA . GLY C 1 182 ? 7.813 12.524 8.619 1.00 13.74 183 GLY C CA 1
ATOM 5010 C C . GLY C 1 182 ? 8.284 13.798 9.303 1.00 12.71 183 GLY C C 1
ATOM 5011 O O . GLY C 1 182 ? 9.437 14.201 9.109 1.00 11.65 183 GLY C O 1
ATOM 5012 N N . MET C 1 183 ? 7.407 14.458 10.053 1.00 15.81 184 MET C N 1
ATOM 5013 C CA . MET C 1 183 ? 7.753 15.682 10.770 1.00 15.53 184 MET C CA 1
ATOM 5014 C C . MET C 1 183 ? 9.178 15.699 11.344 1.00 19.05 184 MET C C 1
ATOM 5015 O O . MET C 1 183 ? 9.409 15.281 12.476 1.00 22.45 184 MET C O 1
ATOM 5020 N N . THR C 1 184 ? 10.128 16.190 10.551 1.00 20.95 185 THR C N 1
ATOM 5021 C CA . THR C 1 184 ? 11.543 16.271 10.928 1.00 20.79 185 THR C CA 1
ATOM 5022 C C . THR C 1 184 ? 11.945 17.702 11.293 1.00 22.79 185 THR C C 1
ATOM 5023 O O . THR C 1 184 ? 11.569 18.676 10.616 1.00 23.36 185 THR C O 1
ATOM 5027 N N . TYR C 1 185 ? 12.693 17.810 12.388 1.00 30.04 186 TYR C N 1
ATOM 5028 C CA . TYR C 1 185 ? 13.168 19.081 12.917 1.00 33.93 186 TYR C CA 1
ATOM 5029 C C . TYR C 1 185 ? 14.284 19.728 12.083 1.00 32.56 186 TYR C C 1
ATOM 5030 O O . TYR C 1 185 ? 15.471 19.370 12.186 1.00 31.24 186 TYR C O 1
ATOM 5039 N N . THR C 1 186 ? 13.861 20.700 11.278 1.00 38.84 187 THR C N 1
ATOM 5040 C CA . THR C 1 186 ? 14.708 21.490 10.393 1.00 40.35 187 THR C CA 1
ATOM 5041 C C . THR C 1 186 ? 14.375 22.943 10.783 1.00 49.34 187 THR C C 1
ATOM 5042 O O . THR C 1 186 ? 13.503 23.173 11.629 1.00 51.10 187 THR C O 1
ATOM 5046 N N . PRO C 1 187 ? 15.057 23.939 10.192 1.00 53.70 188 PRO C N 1
ATOM 5047 C CA . PRO C 1 187 ? 14.723 25.315 10.578 1.00 51.13 188 PRO C CA 1
ATOM 5048 C C . PRO C 1 187 ? 13.276 25.778 10.357 1.00 53.51 188 PRO C C 1
ATOM 5049 O O . PRO C 1 187 ? 12.598 26.101 11.328 1.00 52.35 188 PRO C O 1
ATOM 5053 N N . MET C 1 188 ? 12.778 25.798 9.119 1.00 50.07 189 MET C N 1
ATOM 5054 C CA . MET C 1 188 ? 11.398 26.261 8.900 1.00 51.02 189 MET C CA 1
ATOM 5055 C C . MET C 1 188 ? 10.337 25.458 9.653 1.00 50.94 189 MET C C 1
ATOM 5056 O O . MET C 1 188 ? 9.399 26.044 10.194 1.00 51.22 189 MET C O 1
ATOM 5061 N N . THR C 1 189 ? 10.476 24.130 9.679 1.00 53.38 190 THR C N 1
ATOM 5062 C CA . THR C 1 189 ? 9.540 23.272 10.410 1.00 46.56 190 THR C CA 1
ATOM 5063 C C . THR C 1 189 ? 9.599 23.668 11.890 1.00 52.77 190 THR C C 1
ATOM 5064 O O . THR C 1 189 ? 8.627 23.480 12.628 1.00 43.58 190 THR C O 1
ATOM 5068 N N . ALA C 1 190 ? 10.762 24.182 12.310 1.00 46.41 191 ALA C N 1
ATOM 5069 C CA . ALA C 1 190 ? 10.986 24.656 13.676 1.00 45.58 191 ALA C CA 1
ATOM 5070 C C . ALA C 1 190 ? 10.309 26.022 13.751 1.00 43.57 191 ALA C C 1
ATOM 5071 O O . ALA C 1 190 ? 9.672 26.376 14.761 1.00 45.85 191 ALA C O 1
ATOM 5073 N N . GLU C 1 191 ? 10.374 26.727 12.620 1.00 42.62 192 GLU C N 1
ATOM 5074 C CA . GLU C 1 191 ? 9.786 28.049 12.427 1.00 40.36 192 GLU C CA 1
ATOM 5075 C C . GLU C 1 191 ? 8.309 27.887 12.075 1.00 39.93 192 GLU C C 1
ATOM 5076 O O . GLU C 1 191 ? 7.687 28.754 11.460 1.00 37.41 192 GLU C O 1
ATOM 5082 N N . THR C 1 192 ? 7.810 26.692 12.372 1.00 38.86 193 THR C N 1
ATOM 5083 C CA . THR C 1 192 ? 6.423 26.304 12.186 1.00 36.18 193 THR C CA 1
ATOM 5084 C C . THR C 1 192 ? 5.901 26.226 13.619 1.00 33.15 193 THR C C 1
ATOM 5085 O O . THR C 1 192 ? 4.708 26.090 13.852 1.00 30.05 193 THR C O 1
ATOM 5089 N N . GLY C 1 193 ? 6.821 26.342 14.575 1.00 40.38 194 GLY C N 1
ATOM 5090 C CA . GLY C 1 193 ? 6.472 26.281 15.985 1.00 43.94 194 GLY C CA 1
ATOM 5091 C C . GLY C 1 193 ? 6.636 24.870 16.523 1.00 50.28 194 GLY C C 1
ATOM 5092 O O . GLY C 1 193 ? 6.096 24.530 17.588 1.00 50.64 194 GLY C O 1
ATOM 5093 N N . ILE C 1 194 ? 7.390 24.056 15.784 1.00 44.57 195 ILE C N 1
ATOM 5094 C CA . ILE C 1 194 ? 7.641 22.664 16.140 1.00 45.02 195 ILE C CA 1
ATOM 5095 C C . ILE C 1 194 ? 8.628 22.584 17.293 1.00 44.83 195 ILE C C 1
ATOM 5096 O O . ILE C 1 194 ? 9.820 22.886 17.140 1.00 48.96 195 ILE C O 1
ATOM 5101 N N . ARG C 1 195 ? 8.109 22.262 18.473 1.00 48.24 196 ARG C N 1
ATOM 5102 C CA . ARG C 1 195 ? 8.964 22.150 19.642 1.00 48.70 196 ARG C CA 1
ATOM 5103 C C . ARG C 1 195 ? 9.671 20.799 19.616 1.00 44.16 196 ARG C C 1
ATOM 5104 O O . ARG C 1 195 ? 9.054 19.730 19.719 1.00 47.62 196 ARG C O 1
ATOM 5112 N N . GLN C 1 196 ? 10.957 20.868 19.337 1.00 47.06 197 GLN C N 1
ATOM 5113 C CA . GLN C 1 196 ? 11.810 19.702 19.311 1.00 45.71 197 GLN C CA 1
ATOM 5114 C C . GLN C 1 196 ? 11.681 18.959 20.644 1.00 40.20 197 GLN C C 1
ATOM 5115 O O . GLN C 1 196 ? 11.054 19.455 21.593 1.00 40.83 197 GLN C O 1
ATOM 5121 N N . GLY C 1 197 ? 12.236 17.751 20.696 1.00 44.04 198 GLY C N 1
ATOM 5122 C CA . GLY C 1 197 ? 12.230 16.986 21.929 1.00 38.17 198 GLY C CA 1
ATOM 5123 C C . GLY C 1 197 ? 11.279 15.829 22.094 1.00 37.07 198 GLY C C 1
ATOM 5124 O O . GLY C 1 197 ? 10.249 15.724 21.410 1.00 37.07 198 GLY C O 1
ATOM 5125 N N . GLU C 1 198 ? 11.631 14.998 23.078 1.00 36.04 199 GLU C N 1
ATOM 5126 C CA . GLU C 1 198 ? 10.904 13.792 23.480 1.00 36.36 199 GLU C CA 1
ATOM 5127 C C . GLU C 1 198 ? 9.559 14.203 24.089 1.00 33.60 199 GLU C C 1
ATOM 5128 O O . GLU C 1 198 ? 9.508 15.036 24.989 1.00 34.25 199 GLU C O 1
ATOM 5134 N N . GLY C 1 199 ? 8.469 13.660 23.550 1.00 31.25 200 GLY C N 1
ATOM 5135 C CA . GLY C 1 199 ? 7.145 13.989 24.055 1.00 32.07 200 GLY C CA 1
ATOM 5136 C C . GLY C 1 199 ? 6.493 15.229 23.466 1.00 26.01 200 GLY C C 1
ATOM 5137 O O . GLY C 1 199 ? 5.306 15.475 23.690 1.00 29.89 200 GLY C O 1
ATOM 5138 N N . ASN C 1 200 ? 7.225 15.966 22.635 1.00 29.88 201 ASN C N 1
ATOM 5139 C CA . ASN C 1 200 ? 6.690 17.204 22.059 1.00 29.70 201 ASN C CA 1
ATOM 5140 C C . ASN C 1 200 ? 5.770 17.176 20.820 1.00 28.65 201 ASN C C 1
ATOM 5141 O O . ASN C 1 200 ? 5.307 18.230 20.366 1.00 25.37 201 ASN C O 1
ATOM 5146 N N . TYR C 1 201 ? 5.440 15.965 20.344 1.00 29.80 202 TYR C N 1
ATOM 5147 C CA . TYR C 1 201 ? 4.515 15.738 19.211 1.00 28.09 202 TYR C CA 1
ATOM 5148 C C . TYR C 1 201 ? 3.625 14.509 19.517 1.00 25.03 202 TYR C C 1
ATOM 5149 O O . TYR C 1 201 ? 3.893 13.386 19.068 1.00 21.37 202 TYR C O 1
ATOM 5158 N N . PRO C 1 202 ? 2.517 14.731 20.230 1.00 23.37 203 PRO C N 1
ATOM 5159 C CA . PRO C 1 202 ? 1.557 13.706 20.625 1.00 22.99 203 PRO C CA 1
ATOM 5160 C C . PRO C 1 202 ? 0.861 12.975 19.478 1.00 24.06 203 PRO C C 1
ATOM 5161 O O . PRO C 1 202 ? 0.378 11.854 19.649 1.00 29.62 203 PRO C O 1
ATOM 5165 N N . ASN C 1 203 ? 0.821 13.606 18.312 1.00 25.63 204 ASN C N 1
ATOM 5166 C CA . ASN C 1 203 ? 0.133 13.028 17.174 1.00 21.73 204 ASN C CA 1
ATOM 5167 C C . ASN C 1 203 ? 0.916 12.093 16.279 1.00 21.12 204 ASN C C 1
ATOM 5168 O O . ASN C 1 203 ? 0.558 11.895 15.116 1.00 17.72 204 ASN C O 1
ATOM 5173 N N . THR C 1 204 ? 2.025 11.586 16.800 1.00 15.07 205 THR C N 1
ATOM 5174 C CA . THR C 1 204 ? 2.809 10.583 16.109 1.00 14.79 205 THR C CA 1
ATOM 5175 C C . THR C 1 204 ? 3.137 9.609 17.232 1.00 24.18 205 THR C C 1
ATOM 5176 O O . THR C 1 204 ? 3.490 10.029 18.336 1.00 29.38 205 THR C O 1
ATOM 5180 N N . PRO C 1 205 ? 2.904 8.308 17.006 1.00 21.55 206 PRO C N 1
ATOM 5181 C CA . PRO C 1 205 ? 3.155 7.221 17.962 1.00 19.69 206 PRO C CA 1
ATOM 5182 C C . PRO C 1 205 ? 4.397 7.353 18.864 1.00 18.82 206 PRO C C 1
ATOM 5183 O O . PRO C 1 205 ? 4.371 6.962 20.047 1.00 16.18 206 PRO C O 1
ATOM 5187 N N . MET C 1 206 ? 5.481 7.867 18.292 1.00 18.69 207 MET C N 1
ATOM 5188 C CA . MET C 1 206 ? 6.728 8.047 19.019 1.00 12.19 207 MET C CA 1
ATOM 5189 C C . MET C 1 206 ? 6.681 9.286 19.907 1.00 19.87 207 MET C C 1
ATOM 5190 O O . MET C 1 206 ? 7.570 9.483 20.726 1.00 16.98 207 MET C O 1
ATOM 5195 N N . GLY C 1 207 ? 5.673 10.136 19.699 1.00 9.78 208 GLY C N 1
ATOM 5196 C CA . GLY C 1 207 ? 5.494 11.363 20.477 1.00 17.26 208 GLY C CA 1
ATOM 5197 C C . GLY C 1 207 ? 6.528 12.480 20.313 1.00 18.63 208 GLY C C 1
ATOM 5198 O O . GLY C 1 207 ? 6.745 13.293 21.221 1.00 22.31 208 GLY C O 1
ATOM 5199 N N . ARG C 1 208 ? 7.152 12.557 19.146 1.00 20.09 209 ARG C N 1
ATOM 5200 C CA . ARG C 1 208 ? 8.176 13.566 18.921 1.00 17.95 209 ARG C CA 1
ATOM 5201 C C . ARG C 1 208 ? 8.471 13.787 17.430 1.00 17.97 209 ARG C C 1
ATOM 5202 O O . ARG C 1 208 ? 7.957 13.066 16.559 1.00 14.07 209 ARG C O 1
ATOM 5210 N N . VAL C 1 209 ? 9.288 14.803 17.161 1.00 17.20 210 VAL C N 1
ATOM 5211 C CA . VAL C 1 209 ? 9.712 15.160 15.818 1.00 12.66 210 VAL C CA 1
ATOM 5212 C C . VAL C 1 209 ? 11.076 14.520 15.688 1.00 12.74 210 VAL C C 1
ATOM 5213 O O . VAL C 1 209 ? 11.788 14.375 16.681 1.00 15.83 210 VAL C O 1
ATOM 5217 N N . GLY C 1 210 ? 11.412 14.098 14.472 1.00 3.61 211 GLY C N 1
ATOM 5218 C CA . GLY C 1 210 ? 12.682 13.449 14.231 1.00 13.14 211 GLY C CA 1
ATOM 5219 C C . GLY C 1 210 ? 13.804 14.429 14.060 1.00 8.13 211 GLY C C 1
ATOM 5220 O O . GLY C 1 210 ? 13.595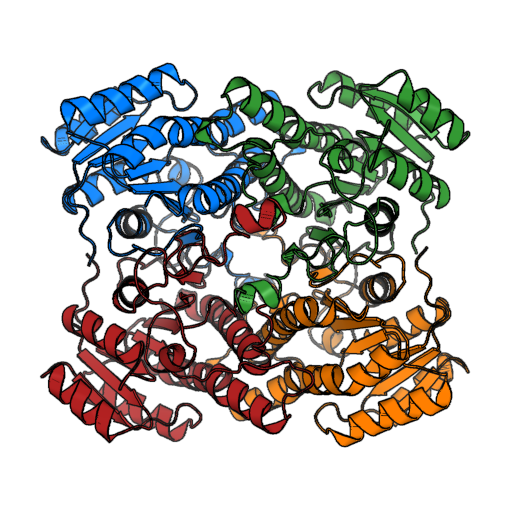 15.631 13.969 1.00 13.89 211 GLY C O 1
ATOM 5221 N N . GLU C 1 212 ? 15.020 13.923 14.083 1.00 13.02 213 GLU C N 1
ATOM 5222 C CA . GLU C 1 212 ? 16.172 14.779 13.891 1.00 16.94 213 GLU C CA 1
ATOM 5223 C C . GLU C 1 212 ? 16.698 14.370 12.509 1.00 19.25 213 GLU C C 1
ATOM 5224 O O . GLU C 1 212 ? 16.308 13.332 11.975 1.00 23.26 213 GLU C O 1
ATOM 5230 N N . PRO C 1 213 ? 17.481 15.242 11.858 1.00 25.55 214 PRO C N 1
ATOM 5231 C CA . PRO C 1 213 ? 18.062 14.983 10.531 1.00 18.11 214 PRO C CA 1
ATOM 5232 C C . PRO C 1 213 ? 19.121 13.875 10.504 1.00 17.27 214 PRO C C 1
ATOM 5233 O O . PRO C 1 213 ? 19.338 13.256 9.473 1.00 12.94 214 PRO C O 1
ATOM 5237 N N . GLY C 1 214 ? 19.860 13.709 11.595 1.00 11.67 215 GLY C N 1
ATOM 5238 C CA . GLY C 1 214 ? 20.849 12.654 11.664 1.00 14.28 215 GLY C CA 1
ATOM 5239 C C . GLY C 1 214 ? 20.124 11.325 11.490 1.00 22.21 215 GLY C C 1
ATOM 5240 O O . GLY C 1 214 ? 20.680 10.371 10.904 1.00 23.05 215 GLY C O 1
ATOM 5241 N N . GLU C 1 215 ? 18.861 11.302 11.948 1.00 18.26 216 GLU C N 1
ATOM 5242 C CA . GLU C 1 215 ? 17.972 10.135 11.868 1.00 11.40 216 GLU C CA 1
ATOM 5243 C C . GLU C 1 215 ? 17.474 9.820 10.449 1.00 10.56 216 GLU C C 1
ATOM 5244 O O . GLU C 1 215 ? 17.130 8.670 10.130 1.00 14.65 216 GLU C O 1
ATOM 5250 N N . ILE C 1 216 ? 17.386 10.826 9.593 1.00 3.23 217 ILE C N 1
ATOM 5251 C CA . ILE C 1 216 ? 16.976 10.506 8.254 1.00 2.35 217 ILE C CA 1
ATOM 5252 C C . ILE C 1 216 ? 18.230 10.283 7.476 1.00 2.00 217 ILE C C 1
ATOM 5253 O O . ILE C 1 216 ? 18.279 9.435 6.596 1.00 2.89 217 ILE C O 1
ATOM 5258 N N . ALA C 1 217 ? 19.296 10.962 7.861 1.00 4.38 218 ALA C N 1
ATOM 5259 C CA . ALA C 1 217 ? 20.571 10.815 7.171 1.00 2.99 218 ALA C CA 1
ATOM 5260 C C . ALA C 1 217 ? 21.027 9.355 7.177 1.00 9.51 218 ALA C C 1
ATOM 5261 O O . ALA C 1 217 ? 21.315 8.786 6.112 1.00 12.45 218 ALA C O 1
ATOM 5263 N N . GLY C 1 218 ? 21.057 8.759 8.375 1.00 14.72 219 GLY C N 1
ATOM 5264 C CA . GLY C 1 218 ? 21.444 7.359 8.547 1.00 16.10 219 GLY C CA 1
ATOM 5265 C C . GLY C 1 218 ? 20.769 6.343 7.624 1.00 14.74 219 GLY C C 1
ATOM 5266 O O . GLY C 1 218 ? 21.426 5.443 7.086 1.00 13.36 219 GLY C O 1
ATOM 5267 N N . ALA C 1 219 ? 19.467 6.477 7.414 1.00 11.48 220 ALA C N 1
ATOM 5268 C CA . ALA C 1 219 ? 18.762 5.556 6.523 1.00 15.03 220 ALA C CA 1
ATOM 5269 C C . ALA C 1 219 ? 19.169 5.765 5.063 1.00 16.88 220 ALA C C 1
ATOM 5270 O O . ALA C 1 219 ? 19.174 4.816 4.275 1.00 23.39 220 ALA C O 1
ATOM 5272 N N . VAL C 1 220 ? 19.492 7.009 4.715 1.00 14.07 221 VAL C N 1
ATOM 5273 C CA . VAL C 1 220 ? 19.929 7.368 3.376 1.00 6.79 221 VAL C CA 1
ATOM 5274 C C . VAL C 1 220 ? 21.311 6.741 3.209 1.00 12.65 221 VAL C C 1
ATOM 5275 O O . VAL C 1 220 ? 21.621 6.169 2.145 1.00 14.97 221 VAL C O 1
ATOM 5279 N N . VAL C 1 221 ? 22.127 6.835 4.268 1.00 2.00 222 VAL C N 1
ATOM 5280 C CA . VAL C 1 221 ? 23.477 6.300 4.235 1.00 6.63 222 VAL C CA 1
ATOM 5281 C C . VAL C 1 221 ? 23.458 4.804 3.961 1.00 9.37 222 VAL C C 1
ATOM 5282 O O . VAL C 1 221 ? 24.078 4.349 3.006 1.00 13.11 222 VAL C O 1
ATOM 5286 N N . LYS C 1 222 ? 22.594 4.092 4.698 1.00 11.15 223 LYS C N 1
ATOM 5287 C CA . LYS C 1 222 ? 22.416 2.644 4.609 1.00 9.34 223 LYS C CA 1
ATOM 5288 C C . LYS C 1 222 ? 21.957 2.194 3.208 1.00 5.32 223 LYS C C 1
ATOM 5289 O O . LYS C 1 222 ? 22.519 1.296 2.624 1.00 3.73 223 LYS C O 1
ATOM 5295 N N . LEU C 1 223 ? 21.019 2.918 2.629 1.00 9.06 224 LEU C N 1
ATOM 5296 C CA . LEU C 1 223 ? 20.507 2.616 1.301 1.00 2.00 224 LEU C CA 1
ATOM 5297 C C . LEU C 1 223 ? 21.489 2.974 0.208 1.00 7.47 224 LEU C C 1
ATOM 5298 O O . LEU C 1 223 ? 21.297 2.628 -0.931 1.00 6.51 224 LEU C O 1
ATOM 5303 N N . LEU C 1 224 ? 22.480 3.791 0.545 1.00 15.33 225 LEU C N 1
ATOM 5304 C CA . LEU C 1 224 ? 23.501 4.260 -0.394 1.00 7.09 225 LEU C CA 1
ATOM 5305 C C . LEU C 1 224 ? 24.652 3.209 -0.492 1.00 16.04 225 LEU C C 1
ATOM 5306 O O . LEU C 1 224 ? 25.346 3.100 -1.528 1.00 15.91 225 LEU C O 1
ATOM 5311 N N . SER C 1 225 ? 24.847 2.442 0.582 1.00 12.49 226 SER C N 1
ATOM 5312 C CA . SER C 1 225 ? 25.892 1.417 0.642 1.00 10.95 226 SER C CA 1
ATOM 5313 C C . SER C 1 225 ? 25.616 0.099 -0.104 1.00 18.44 226 SER C C 1
ATOM 5314 O O . SER C 1 225 ? 24.585 -0.072 -0.795 1.00 10.65 226 SER C O 1
ATOM 5317 N N . ASP C 1 226 ? 26.591 -0.807 -0.016 1.00 17.11 227 ASP C N 1
ATOM 5318 C CA . ASP C 1 226 ? 26.479 -2.137 -0.619 1.00 27.13 227 ASP C CA 1
ATOM 5319 C C . ASP C 1 226 ? 25.827 -3.089 0.393 1.00 18.19 227 ASP C C 1
ATOM 5320 O O . ASP C 1 226 ? 25.645 -4.270 0.106 1.00 19.68 227 ASP C O 1
ATOM 5325 N N . THR C 1 227 ? 25.415 -2.509 1.528 1.00 18.65 228 THR C N 1
ATOM 5326 C CA . THR C 1 227 ? 24.772 -3.181 2.657 1.00 18.85 228 THR C CA 1
ATOM 5327 C C . THR C 1 227 ? 23.282 -3.282 2.403 1.00 11.39 228 THR C C 1
ATOM 5328 O O . THR C 1 227 ? 22.503 -3.455 3.325 1.00 13.08 228 THR C O 1
ATOM 5332 N N . SER C 1 228 ? 22.877 -3.061 1.169 1.00 14.49 229 SER C N 1
ATOM 5333 C CA . SER C 1 228 ? 21.478 -3.150 0.803 1.00 8.60 229 SER C CA 1
ATOM 5334 C C . SER C 1 228 ? 21.479 -3.405 -0.675 1.00 11.23 229 SER C C 1
ATOM 5335 O O . SER C 1 228 ? 20.573 -3.013 -1.407 1.00 13.32 229 SER C O 1
ATOM 5338 N N . SER C 1 229 ? 22.497 -4.136 -1.095 1.00 13.43 230 SER C N 1
ATOM 5339 C CA . SER C 1 229 ? 22.695 -4.506 -2.486 1.00 9.87 230 SER C CA 1
ATOM 5340 C C . SER C 1 229 ? 21.454 -5.125 -3.129 1.00 10.11 230 SER C C 1
ATOM 5341 O O . SER C 1 229 ? 21.291 -5.040 -4.337 1.00 18.06 230 SER C O 1
ATOM 5344 N N . TYR C 1 230 ? 20.587 -5.741 -2.331 1.00 15.61 231 TYR C N 1
ATOM 5345 C CA . TYR C 1 230 ? 19.377 -6.375 -2.858 1.00 17.69 231 TYR C CA 1
ATOM 5346 C C . TYR C 1 230 ? 18.151 -5.468 -2.678 1.00 15.24 231 TYR C C 1
ATOM 5347 O O . TYR C 1 230 ? 17.027 -5.822 -3.044 1.00 15.63 231 TYR C O 1
ATOM 5356 N N . VAL C 1 231 ? 18.351 -4.290 -2.108 1.00 10.17 232 VAL C N 1
ATOM 5357 C CA . VAL C 1 231 ? 17.224 -3.374 -1.924 1.00 2.73 232 VAL C CA 1
ATOM 5358 C C . VAL C 1 231 ? 17.002 -2.454 -3.143 1.00 5.45 232 VAL C C 1
ATOM 5359 O O . VAL C 1 231 ? 17.726 -1.509 -3.343 1.00 5.33 232 VAL C O 1
ATOM 5363 N N . THR C 1 232 ? 16.022 -2.767 -3.977 1.00 5.02 233 THR C N 1
ATOM 5364 C CA . THR C 1 232 ? 15.675 -1.924 -5.112 1.00 8.76 233 THR C CA 1
ATOM 5365 C C . THR C 1 232 ? 14.156 -1.925 -5.213 1.00 2.00 233 THR C C 1
ATOM 5366 O O . THR C 1 232 ? 13.523 -2.902 -4.854 1.00 8.84 233 THR C O 1
ATOM 5370 N N . GLY C 1 233 ? 13.568 -0.790 -5.550 1.00 2.00 234 GLY C N 1
ATOM 5371 C CA . GLY C 1 233 ? 12.122 -0.682 -5.645 1.00 5.69 234 GLY C CA 1
ATOM 5372 C C . GLY C 1 233 ? 11.471 -0.417 -4.293 1.00 2.00 234 GLY C C 1
ATOM 5373 O O . GLY C 1 233 ? 10.285 -0.212 -4.215 1.00 7.60 234 GLY C O 1
ATOM 5374 N N . ALA C 1 234 ? 12.245 -0.394 -3.222 1.00 8.18 235 ALA C N 1
ATOM 5375 C CA . ALA C 1 234 ? 11.712 -0.155 -1.871 1.00 6.62 235 ALA C CA 1
ATOM 5376 C C . ALA C 1 234 ? 11.320 1.288 -1.459 1.00 7.08 235 ALA C C 1
ATOM 5377 O O . ALA C 1 234 ? 11.424 2.260 -2.228 1.00 10.80 235 ALA C O 1
ATOM 5379 N N . GLU C 1 235 ? 10.839 1.403 -0.234 1.00 6.97 236 GLU C N 1
ATOM 5380 C CA . GLU C 1 235 ? 10.452 2.689 0.316 1.00 10.83 236 GLU C CA 1
ATOM 5381 C C . GLU C 1 235 ? 10.567 2.569 1.800 1.00 2.40 236 GLU C C 1
ATOM 5382 O O . GLU C 1 235 ? 9.901 1.732 2.417 1.00 8.89 236 GLU C O 1
ATOM 5388 N N . LEU C 1 236 ? 11.440 3.392 2.367 1.00 3.01 237 LEU C N 1
ATOM 5389 C CA . LEU C 1 236 ? 11.663 3.384 3.800 1.00 12.74 237 LEU C CA 1
ATOM 5390 C C . LEU C 1 236 ? 11.056 4.635 4.415 1.00 10.51 237 LEU C C 1
ATOM 5391 O O . LEU C 1 236 ? 11.145 5.718 3.859 1.00 15.91 237 LEU C O 1
ATOM 5396 N N . ALA C 1 237 ? 10.416 4.471 5.552 1.00 11.43 238 ALA C N 1
ATOM 5397 C CA . ALA C 1 237 ? 9.816 5.593 6.236 1.00 14.09 238 ALA C CA 1
ATOM 5398 C C . ALA C 1 237 ? 10.454 5.834 7.618 1.00 18.51 238 ALA C C 1
ATOM 5399 O O . ALA C 1 237 ? 10.552 4.930 8.487 1.00 19.80 238 ALA C O 1
ATOM 5401 N N . VAL C 1 238 ? 10.994 7.039 7.757 1.00 9.43 239 VAL C N 1
ATOM 5402 C CA . VAL C 1 238 ? 11.605 7.455 8.991 1.00 12.92 239 VAL C CA 1
ATOM 5403 C C . VAL C 1 238 ? 10.656 8.540 9.513 1.00 8.23 239 VAL C C 1
ATOM 5404 O O . VAL C 1 238 ? 10.774 9.705 9.144 1.00 13.45 239 VAL C O 1
ATOM 5408 N N . ASP C 1 239 ? 9.643 8.114 10.269 1.00 11.89 240 ASP C N 1
ATOM 5409 C CA . ASP C 1 239 ? 8.634 9.039 10.794 1.00 19.24 240 ASP C CA 1
ATOM 5410 C C . ASP C 1 239 ? 8.056 8.783 12.175 1.00 13.39 240 ASP C C 1
ATOM 5411 O O . ASP C 1 239 ? 6.978 9.285 12.468 1.00 7.13 240 ASP C O 1
ATOM 5416 N N . GLY C 1 240 ? 8.761 8.000 12.998 1.00 15.02 241 GLY C N 1
ATOM 5417 C CA . GLY C 1 240 ? 8.326 7.735 14.360 1.00 14.47 241 GLY C CA 1
ATOM 5418 C C . GLY C 1 240 ? 6.963 7.088 14.495 1.00 11.40 241 GLY C C 1
ATOM 5419 O O . GLY C 1 240 ? 6.357 7.153 15.567 1.00 11.67 241 GLY C O 1
ATOM 5420 N N . GLY C 1 241 ? 6.510 6.458 13.414 1.00 10.99 242 GLY C N 1
ATOM 5421 C CA . GLY C 1 241 ? 5.227 5.784 13.400 1.00 10.12 242 GLY C CA 1
ATOM 5422 C C . GLY C 1 241 ? 4.101 6.623 12.840 1.00 12.16 242 GLY C C 1
ATOM 5423 O O . GLY C 1 241 ? 2.944 6.214 12.845 1.00 10.24 242 GLY C O 1
ATOM 5424 N N . TRP C 1 242 ? 4.444 7.773 12.285 1.00 10.60 243 TRP C N 1
ATOM 5425 C CA . TRP C 1 242 ? 3.421 8.658 11.760 1.00 8.87 243 TRP C CA 1
ATOM 5426 C C . TRP C 1 242 ? 2.568 7.953 10.725 1.00 11.17 243 TRP C C 1
ATOM 5427 O O . TRP C 1 242 ? 1.339 7.967 10.778 1.00 9.77 243 TRP C O 1
ATOM 5438 N N . THR C 1 243 ? 3.250 7.225 9.863 1.00 16.40 244 THR C N 1
ATOM 5439 C CA . THR C 1 243 ? 2.616 6.516 8.774 1.00 10.04 244 THR C CA 1
ATOM 5440 C C . THR C 1 243 ? 1.950 5.185 9.103 1.00 6.36 244 THR C C 1
ATOM 5441 O O . THR C 1 243 ? 0.958 4.827 8.484 1.00 2.14 244 THR C O 1
ATOM 5445 N N . THR C 1 244 ? 2.466 4.456 10.091 1.00 15.84 245 THR C N 1
ATOM 5446 C CA . THR C 1 244 ? 1.902 3.130 10.397 1.00 16.03 245 THR C CA 1
ATOM 5447 C C . THR C 1 244 ? 0.420 3.215 10.666 1.00 11.66 245 THR C C 1
ATOM 5448 O O . THR C 1 244 ? -0.377 2.523 10.020 1.00 15.60 245 THR C O 1
ATOM 5452 N N . GLY C 1 245 ? 0.055 4.112 11.576 1.00 9.06 246 GLY C N 1
ATOM 5453 C CA . GLY C 1 245 ? -1.340 4.299 11.918 1.00 6.44 246 GLY C CA 1
ATOM 5454 C C . GLY C 1 245 ? -1.502 5.326 13.032 1.00 10.54 246 GLY C C 1
ATOM 5455 O O . GLY C 1 245 ? -0.501 5.673 13.693 1.00 5.40 246 GLY C O 1
ATOM 5456 N N . PRO C 1 246 ? -2.752 5.810 13.264 1.00 17.17 247 PRO C N 1
ATOM 5457 C CA . PRO C 1 246 ? -3.201 6.792 14.256 1.00 20.33 247 PRO C CA 1
ATOM 5458 C C . PRO C 1 246 ? -2.812 6.517 15.698 1.00 19.24 247 PRO C C 1
ATOM 5459 O O . PRO C 1 246 ? -2.513 5.385 16.080 1.00 22.98 247 PRO C O 1
ATOM 5463 N N . THR C 1 247 ? -2.786 7.591 16.479 1.00 16.23 248 THR C N 1
ATOM 5464 C CA . THR C 1 247 ? -2.459 7.532 17.889 1.00 14.52 248 THR C CA 1
ATOM 5465 C C . THR C 1 247 ? -3.571 6.772 18.628 1.00 18.25 248 THR C C 1
ATOM 5466 O O . THR C 1 247 ? -4.740 6.787 18.228 1.00 20.32 248 THR C O 1
ATOM 5470 N N . VAL C 1 248 ? -3.186 6.046 19.666 1.00 19.78 249 VAL C N 1
ATOM 5471 C CA . VAL C 1 248 ? -4.122 5.295 20.493 1.00 15.56 249 VAL C CA 1
ATOM 5472 C C . VAL C 1 248 ? -5.217 6.296 20.854 1.00 23.41 249 VAL C C 1
ATOM 5473 O O . VAL C 1 248 ? -6.426 5.992 20.836 1.00 14.88 249 VAL C O 1
ATOM 5477 N N . LYS C 1 249 ? -4.761 7.510 21.162 1.00 19.62 250 LYS C N 1
ATOM 5478 C CA . LYS C 1 249 ? -5.635 8.595 21.544 1.00 16.04 250 LYS C CA 1
ATOM 5479 C C . LYS C 1 249 ? -6.627 8.881 20.453 1.00 15.46 250 LYS C C 1
ATOM 5480 O O . LYS C 1 249 ? -7.781 9.169 20.726 1.00 9.18 250 LYS C O 1
ATOM 5486 N N . TYR C 1 250 ? -6.140 8.834 19.222 1.00 11.16 251 TYR C N 1
ATOM 5487 C CA . TYR C 1 250 ? -6.956 9.106 18.059 1.00 16.22 251 TYR C CA 1
ATOM 5488 C C . TYR C 1 250 ? -7.948 7.946 17.839 1.00 17.90 251 TYR C C 1
ATOM 5489 O O . TYR C 1 250 ? -9.075 8.167 17.377 1.00 17.45 251 TYR C O 1
ATOM 5498 N N . VAL C 1 251 ? -7.522 6.714 18.139 1.00 21.28 252 VAL C N 1
ATOM 5499 C CA . VAL C 1 251 ? -8.396 5.560 17.963 1.00 20.85 252 VAL C CA 1
ATOM 5500 C C . VAL C 1 251 ? -9.501 5.623 19.030 1.00 30.38 252 VAL C C 1
ATOM 5501 O O . VAL C 1 251 ? -10.661 5.343 18.736 1.00 23.75 252 VAL C O 1
ATOM 5505 N N . MET C 1 252 ? -9.146 6.055 20.239 1.00 29.37 253 MET C N 1
ATOM 5506 C CA . MET C 1 252 ? -10.128 6.218 21.302 1.00 37.10 253 MET C CA 1
ATOM 5507 C C . MET C 1 252 ? -10.905 7.509 21.014 1.00 37.17 253 MET C C 1
ATOM 5508 O O . MET C 1 252 ? -12.069 7.653 21.397 1.00 29.68 253 MET C O 1
ATOM 5513 N N . GLY C 1 253 ? -10.266 8.426 20.289 1.00 43.17 254 GLY C N 1
ATOM 5514 C CA . GLY C 1 253 ? -10.876 9.710 19.968 1.00 41.95 254 GLY C CA 1
ATOM 5515 C C . GLY C 1 253 ? -10.275 10.760 20.887 1.00 46.89 254 GLY C C 1
ATOM 5516 O O . GLY C 1 253 ? -9.261 11.402 20.548 1.00 50.83 254 GLY C O 1
ATOM 5517 N N . GLN C 1 254 ? -10.868 10.860 22.078 1.00 49.26 255 GLN C N 1
ATOM 5518 C CA . GLN C 1 254 ? -10.457 11.774 23.150 1.00 53.51 255 GLN C CA 1
ATOM 5519 C C . GLN C 1 254 ? -11.047 13.187 23.052 1.00 49.80 255 GLN C C 1
ATOM 5520 O O . GLN C 1 254 ? -11.996 13.372 22.253 1.00 55.08 255 GLN C O 1
ATOM 5527 N N . ASN D 1 1 ? -26.727 -0.316 -12.768 1.00 57.29 2 ASN D N 1
ATOM 5528 C CA . ASN D 1 1 ? -27.527 -1.289 -11.970 1.00 56.09 2 ASN D CA 1
ATOM 5529 C C . ASN D 1 1 ? -26.595 -2.374 -11.427 1.00 56.41 2 ASN D C 1
ATOM 5530 O O . ASN D 1 1 ? -25.563 -2.675 -12.031 1.00 61.07 2 ASN D O 1
ATOM 5535 N N . ASP D 1 2 ? -26.951 -2.914 -10.264 1.00 60.14 3 ASP D N 1
ATOM 5536 C CA . ASP D 1 2 ? -26.212 -3.987 -9.603 1.00 56.88 3 ASP D CA 1
ATOM 5537 C C . ASP D 1 2 ? -27.286 -5.016 -9.240 1.00 53.83 3 ASP D C 1
ATOM 5538 O O . ASP D 1 2 ? -27.711 -5.094 -8.079 1.00 53.47 3 ASP D O 1
ATOM 5543 N N . LEU D 1 3 ? -27.792 -5.721 -10.256 1.00 52.31 4 LEU D N 1
ATOM 5544 C CA . LEU D 1 3 ? -28.851 -6.726 -10.072 1.00 45.51 4 LEU D CA 1
ATOM 5545 C C . LEU D 1 3 ? -28.292 -8.140 -9.859 1.00 42.27 4 LEU D C 1
ATOM 5546 O O . LEU D 1 3 ? -27.123 -8.399 -10.167 1.00 35.80 4 LEU D O 1
ATOM 5551 N N . SER D 1 4 ? -29.144 -9.059 -9.399 1.00 36.54 5 SER D N 1
ATOM 5552 C CA . SER D 1 4 ? -28.696 -10.420 -9.130 1.00 35.07 5 SER D CA 1
ATOM 5553 C C . SER D 1 4 ? -29.737 -11.522 -9.297 1.00 28.83 5 SER D C 1
ATOM 5554 O O . SER D 1 4 ? -30.556 -11.698 -8.421 1.00 35.74 5 SER D O 1
ATOM 5557 N N . GLY D 1 5 ? -29.700 -12.282 -10.388 1.00 34.28 6 GLY D N 1
ATOM 5558 C CA . GLY D 1 5 ? -30.633 -13.397 -10.526 1.00 30.94 6 GLY D CA 1
ATOM 5559 C C . GLY D 1 5 ? -29.893 -14.711 -10.214 1.00 33.20 6 GLY D C 1
ATOM 5560 O O . GLY D 1 5 ? -30.012 -15.697 -10.957 1.00 26.36 6 GLY D O 1
ATOM 5561 N N . LYS D 1 6 ? -29.171 -14.743 -9.083 1.00 30.42 7 LYS D N 1
ATOM 5562 C CA . LYS D 1 6 ? -28.345 -15.896 -8.671 1.00 25.80 7 LYS D CA 1
ATOM 5563 C C . LYS D 1 6 ? -28.546 -16.240 -7.199 1.00 25.21 7 LYS D C 1
ATOM 5564 O O . LYS D 1 6 ? -29.396 -15.652 -6.552 1.00 26.08 7 LYS D O 1
ATOM 5570 N N . THR D 1 7 ? -27.737 -17.158 -6.668 1.00 21.49 8 THR D N 1
ATOM 5571 C CA . THR D 1 7 ? -27.814 -17.551 -5.244 1.00 15.54 8 THR D CA 1
ATOM 5572 C C . THR D 1 7 ? -26.514 -17.219 -4.492 1.00 15.12 8 THR D C 1
ATOM 5573 O O . THR D 1 7 ? -25.414 -17.386 -5.025 1.00 13.58 8 THR D O 1
ATOM 5577 N N . VAL D 1 8 ? -26.639 -16.754 -3.253 1.00 6.02 9 VAL D N 1
ATOM 5578 C CA . VAL D 1 8 ? -25.465 -16.398 -2.481 1.00 12.80 9 VAL D CA 1
ATOM 5579 C C . VAL D 1 8 ? -25.534 -16.785 -0.983 1.00 11.04 9 VAL D C 1
ATOM 5580 O O . VAL D 1 8 ? -26.575 -16.615 -0.342 1.00 11.83 9 VAL D O 1
ATOM 5584 N N . ILE D 1 9 ? -24.406 -17.261 -0.433 1.00 11.41 10 ILE D N 1
ATOM 5585 C CA . ILE D 1 9 ? -24.313 -17.609 0.979 1.00 8.56 10 ILE D CA 1
ATOM 5586 C C . ILE D 1 9 ? -23.513 -16.524 1.696 1.00 10.74 10 ILE D C 1
ATOM 5587 O O . ILE D 1 9 ? -22.365 -16.247 1.364 1.00 2.00 10 ILE D O 1
ATOM 5592 N N . ILE D 1 10 ? -24.191 -15.838 2.607 1.00 16.06 11 ILE D N 1
ATOM 5593 C CA . ILE D 1 10 ? -23.645 -14.736 3.392 1.00 10.31 11 ILE D CA 1
ATOM 5594 C C . ILE D 1 10 ? -23.455 -15.207 4.821 1.00 13.29 11 ILE D C 1
ATOM 5595 O O . ILE D 1 10 ? -24.433 -15.527 5.475 1.00 11.10 11 ILE D O 1
ATOM 5600 N N . THR D 1 11 ? -22.233 -15.139 5.348 1.00 16.74 12 THR D N 1
ATOM 5601 C CA . THR D 1 11 ? -21.984 -15.614 6.708 1.00 17.44 12 THR D CA 1
ATOM 5602 C C . THR D 1 11 ? -22.095 -14.553 7.813 1.00 27.18 12 THR D C 1
ATOM 5603 O O . THR D 1 11 ? -21.623 -13.430 7.650 1.00 29.57 12 THR D O 1
ATOM 5607 N N . GLY D 1 12 ? -22.610 -14.945 8.980 1.00 28.08 13 GLY D N 1
ATOM 5608 C CA . GLY D 1 12 ? -22.816 -13.975 10.042 1.00 19.57 13 GLY D CA 1
ATOM 5609 C C . GLY D 1 12 ? -23.992 -13.139 9.533 1.00 25.52 13 GLY D C 1
ATOM 5610 O O . GLY D 1 12 ? -24.043 -11.914 9.698 1.00 23.62 13 GLY D O 1
ATOM 5611 N N . GLY D 1 13 ? -24.952 -13.831 8.914 1.00 21.05 14 GLY D N 1
ATOM 5612 C CA . GLY D 1 13 ? -26.114 -13.176 8.341 1.00 24.70 14 GLY D CA 1
ATOM 5613 C C . GLY D 1 13 ? -27.363 -13.007 9.188 1.00 25.38 14 GLY D C 1
ATOM 5614 O O . GLY D 1 13 ? -28.386 -12.561 8.671 1.00 24.07 14 GLY D O 1
ATOM 5615 N N . ALA D 1 14 ? -27.312 -13.364 10.465 1.00 22.82 15 ALA D N 1
ATOM 5616 C CA . ALA D 1 14 ? -28.494 -13.207 11.312 1.00 31.72 15 ALA D CA 1
ATOM 5617 C C . ALA D 1 14 ? -28.670 -11.743 11.682 1.00 28.18 15 ALA D C 1
ATOM 5618 O O . ALA D 1 14 ? -29.663 -11.121 11.315 1.00 37.66 15 ALA D O 1
ATOM 5620 N N . ARG D 1 15 ? -27.710 -11.196 12.415 1.00 28.82 16 ARG D N 1
ATOM 5621 C CA . ARG D 1 15 ? -27.770 -9.797 12.824 1.00 31.68 16 ARG D CA 1
ATOM 5622 C C . ARG D 1 15 ? -26.679 -8.943 12.130 1.00 31.96 16 ARG D C 1
ATOM 5623 O O . ARG D 1 15 ? -26.290 -9.233 10.989 1.00 33.80 16 ARG D O 1
ATOM 5631 N N . GLY D 1 16 ? -26.267 -7.853 12.778 1.00 30.71 17 GLY D N 1
ATOM 5632 C CA . GLY D 1 16 ? -25.216 -6.987 12.263 1.00 27.71 17 GLY D CA 1
ATOM 5633 C C . GLY D 1 16 ? -25.212 -6.573 10.798 1.00 25.96 17 GLY D C 1
ATOM 5634 O O . GLY D 1 16 ? -26.272 -6.306 10.210 1.00 27.78 17 GLY D O 1
ATOM 5635 N N . LEU D 1 17 ? -24.004 -6.535 10.227 1.00 17.57 18 LEU D N 1
ATOM 5636 C CA . LEU D 1 17 ? -23.749 -6.154 8.823 1.00 18.10 18 LEU D CA 1
ATOM 5637 C C . LEU D 1 17 ? -24.143 -7.213 7.776 1.00 19.42 18 LEU D C 1
ATOM 5638 O O . LEU D 1 17 ? -24.507 -6.887 6.629 1.00 15.64 18 LEU D O 1
ATOM 5643 N N . GLY D 1 18 ? -24.061 -8.479 8.169 1.00 18.89 19 GLY D N 1
ATOM 5644 C CA . GLY D 1 18 ? -24.449 -9.556 7.286 1.00 14.45 19 GLY D CA 1
ATOM 5645 C C . GLY D 1 18 ? -25.936 -9.479 7.032 1.00 16.77 19 GLY D C 1
ATOM 5646 O O . GLY D 1 18 ? -26.378 -9.723 5.904 1.00 23.33 19 GLY D O 1
ATOM 5647 N N . ALA D 1 19 ? -26.708 -9.108 8.059 1.00 20.62 20 ALA D N 1
ATOM 5648 C CA . ALA D 1 19 ? -28.172 -8.988 7.936 1.00 14.28 20 ALA D CA 1
ATOM 5649 C C . ALA D 1 19 ? -28.513 -7.990 6.841 1.00 15.26 20 ALA D C 1
ATOM 5650 O O . ALA D 1 19 ? -29.266 -8.307 5.904 1.00 19.93 20 ALA D O 1
ATOM 5652 N N . GLU D 1 20 ? -27.904 -6.808 6.927 1.00 12.19 21 GLU D N 1
ATOM 5653 C CA . GLU D 1 20 ? -28.077 -5.758 5.921 1.00 10.01 21 GLU D CA 1
ATOM 5654 C C . GLU D 1 20 ? -27.623 -6.205 4.547 1.00 12.54 21 GLU D C 1
ATOM 5655 O O . GLU D 1 20 ? -28.346 -6.024 3.550 1.00 14.98 21 GLU D O 1
ATOM 5661 N N . ALA D 1 21 ? -26.424 -6.775 4.482 1.00 17.79 22 ALA D N 1
ATOM 5662 C CA . ALA D 1 21 ? -25.889 -7.242 3.213 1.00 13.69 22 ALA D CA 1
ATOM 5663 C C . ALA D 1 21 ? -26.913 -8.111 2.508 1.00 14.83 22 ALA D C 1
ATOM 5664 O O . ALA D 1 21 ? -27.230 -7.894 1.337 1.00 13.36 22 ALA D O 1
ATOM 5666 N N . ALA D 1 22 ? -27.441 -9.069 3.263 1.00 19.70 23 ALA D N 1
ATOM 5667 C CA . ALA D 1 22 ? -28.425 -10.043 2.788 1.00 23.65 23 ALA D CA 1
ATOM 5668 C C . ALA D 1 22 ? -29.726 -9.374 2.372 1.00 25.36 23 ALA D C 1
ATOM 5669 O O . ALA D 1 22 ? -30.313 -9.734 1.344 1.00 28.52 23 ALA D O 1
ATOM 5671 N N . ARG D 1 23 ? -30.165 -8.409 3.181 1.00 21.77 24 ARG D N 1
ATOM 5672 C CA . ARG D 1 23 ? -31.379 -7.648 2.924 1.00 20.10 24 ARG D CA 1
ATOM 5673 C C . ARG D 1 23 ? -31.322 -7.062 1.496 1.00 19.50 24 ARG D C 1
ATOM 5674 O O . ARG D 1 23 ? -32.202 -7.330 0.649 1.00 25.26 24 ARG D O 1
ATOM 5682 N N . GLN D 1 24 ? -30.228 -6.345 1.211 1.00 23.33 25 GLN D N 1
ATOM 5683 C CA . GLN D 1 24 ? -30.016 -5.700 -0.087 1.00 11.86 25 GLN D CA 1
ATOM 5684 C C . GLN D 1 24 ? -29.863 -6.665 -1.273 1.00 16.20 25 GLN D C 1
ATOM 5685 O O . GLN D 1 24 ? -30.421 -6.425 -2.356 1.00 17.79 25 GLN D O 1
ATOM 5691 N N . ALA D 1 25 ? -29.107 -7.747 -1.075 1.00 14.87 26 ALA D N 1
ATOM 5692 C CA . ALA D 1 25 ? -28.881 -8.739 -2.115 1.00 17.26 26 ALA D CA 1
ATOM 5693 C C . ALA D 1 25 ? -30.186 -9.378 -2.549 1.00 24.86 26 ALA D C 1
ATOM 5694 O O . ALA D 1 25 ? -30.431 -9.529 -3.745 1.00 23.61 26 ALA D O 1
ATOM 5696 N N . VAL D 1 26 ? -31.011 -9.789 -1.586 1.00 19.46 27 VAL D N 1
ATOM 5697 C CA . VAL D 1 26 ? -32.304 -10.386 -1.926 1.00 23.26 27 VAL D CA 1
ATOM 5698 C C . VAL D 1 26 ? -33.081 -9.312 -2.667 1.00 24.70 27 VAL D C 1
ATOM 5699 O O . VAL D 1 26 ? -33.736 -9.583 -3.673 1.00 16.18 27 VAL D O 1
ATOM 5703 N N . ALA D 1 27 ? -32.978 -8.080 -2.173 1.00 22.45 28 ALA D N 1
ATOM 5704 C CA . ALA D 1 27 ? -33.625 -6.955 -2.837 1.00 21.03 28 ALA D CA 1
ATOM 5705 C C . ALA D 1 27 ? -33.147 -6.979 -4.294 1.00 24.30 28 ALA D C 1
ATOM 5706 O O . ALA D 1 27 ? -33.921 -6.771 -5.236 1.00 20.69 28 ALA D O 1
ATOM 5708 N N . ALA D 1 28 ? -31.878 -7.342 -4.457 1.00 20.43 29 ALA D N 1
ATOM 5709 C CA . ALA D 1 28 ? -31.241 -7.449 -5.760 1.00 17.85 29 ALA D CA 1
ATOM 5710 C C . ALA D 1 28 ? -31.684 -8.672 -6.591 1.00 21.22 29 ALA D C 1
ATOM 5711 O O . ALA D 1 28 ? -31.076 -8.970 -7.617 1.00 18.31 29 ALA D O 1
ATOM 5713 N N . GLY D 1 29 ? -32.737 -9.363 -6.162 1.00 22.45 30 GLY D N 1
ATOM 5714 C CA . GLY D 1 29 ? -33.231 -10.518 -6.902 1.00 24.21 30 GLY D CA 1
ATOM 5715 C C . GLY D 1 29 ? -32.509 -11.856 -6.751 1.00 28.55 30 GLY D C 1
ATOM 5716 O O . GLY D 1 29 ? -32.766 -12.807 -7.514 1.00 25.07 30 GLY D O 1
ATOM 5717 N N . ALA D 1 30 ? -31.532 -11.906 -5.851 1.00 32.71 31 ALA D N 1
ATOM 5718 C CA . ALA D 1 30 ? -30.789 -13.135 -5.591 1.00 27.22 31 ALA D CA 1
ATOM 5719 C C . ALA D 1 30 ? -31.510 -13.933 -4.500 1.00 28.22 31 ALA D C 1
ATOM 5720 O O . ALA D 1 30 ? -32.411 -13.426 -3.812 1.00 30.73 31 ALA D O 1
ATOM 5722 N N . ARG D 1 31 ? -31.111 -15.188 -4.350 1.00 23.75 32 ARG D N 1
ATOM 5723 C CA . ARG D 1 31 ? -31.659 -16.051 -3.325 1.00 25.36 32 ARG D CA 1
ATOM 5724 C C . ARG D 1 31 ? -30.497 -16.096 -2.357 1.00 20.44 32 ARG D C 1
ATOM 5725 O O . ARG D 1 31 ? -29.343 -16.052 -2.782 1.00 27.40 32 ARG D O 1
ATOM 5733 N N . VAL D 1 32 ? -30.778 -16.159 -1.068 1.00 21.60 33 VAL D N 1
ATOM 5734 C CA . VAL D 1 32 ? -29.732 -16.132 -0.063 1.00 19.62 33 VAL D CA 1
ATOM 5735 C C . VAL D 1 32 ? -29.802 -17.265 0.947 1.00 14.92 33 VAL D C 1
ATOM 5736 O O . VAL D 1 32 ? -30.871 -17.659 1.364 1.00 15.04 33 VAL D O 1
ATOM 5740 N N . VAL D 1 33 ? -28.639 -17.747 1.368 1.00 19.86 34 VAL D N 1
ATOM 5741 C CA . VAL D 1 33 ? -28.544 -18.800 2.370 1.00 17.67 34 VAL D CA 1
ATOM 5742 C C . VAL D 1 33 ? -27.816 -18.173 3.548 1.00 20.19 34 VAL D C 1
ATOM 5743 O O . VAL D 1 33 ? -26.578 -18.129 3.564 1.00 18.30 34 VAL D O 1
ATOM 5747 N N . LEU D 1 34 ? -28.561 -17.600 4.489 1.00 14.84 35 LEU D N 1
ATOM 5748 C CA . LEU D 1 34 ? -27.899 -17.000 5.649 1.00 13.53 35 LEU D CA 1
ATOM 5749 C C . LEU D 1 34 ? -27.249 -18.153 6.397 1.00 14.28 35 LEU D C 1
ATOM 5750 O O . LEU D 1 34 ? -27.687 -19.306 6.270 1.00 19.24 35 LEU D O 1
ATOM 5755 N N . ALA D 1 35 ? -26.211 -17.855 7.164 1.00 12.10 36 ALA D N 1
ATOM 5756 C CA . ALA D 1 35 ? -25.498 -18.885 7.907 1.00 17.60 36 ALA D CA 1
ATOM 5757 C C . ALA D 1 35 ? -24.951 -18.238 9.139 1.00 13.43 36 ALA D C 1
ATOM 5758 O O . ALA D 1 35 ? -24.283 -17.209 9.061 1.00 20.60 36 ALA D O 1
ATOM 5760 N N . ASP D 1 36 ? -25.266 -18.810 10.286 1.00 12.67 37 ASP D N 1
ATOM 5761 C CA . ASP D 1 36 ? -24.804 -18.256 11.547 1.00 15.23 37 ASP D CA 1
ATOM 5762 C C . ASP D 1 36 ? -24.797 -19.356 12.632 1.00 16.77 37 ASP D C 1
ATOM 5763 O O . ASP D 1 36 ? -25.100 -20.518 12.352 1.00 16.08 37 ASP D O 1
ATOM 5768 N N . VAL D 1 37 ? -24.358 -19.002 13.833 1.00 16.18 38 VAL D N 1
ATOM 5769 C CA . VAL D 1 37 ? -24.339 -19.911 14.982 1.00 18.71 38 VAL D CA 1
ATOM 5770 C C . VAL D 1 37 ? -25.173 -19.224 16.068 1.00 23.19 38 VAL D C 1
ATOM 5771 O O . VAL D 1 37 ? -24.886 -19.326 17.266 1.00 31.29 38 VAL D O 1
ATOM 5775 N N . LEU D 1 38 ? -26.249 -18.589 15.617 1.00 26.11 39 LEU D N 1
ATOM 5776 C CA . LEU D 1 38 ? -27.164 -17.811 16.451 1.00 33.16 39 LEU D CA 1
ATOM 5777 C C . LEU D 1 38 ? -28.527 -17.964 15.769 1.00 30.52 39 LEU D C 1
ATOM 5778 O O . LEU D 1 38 ? -29.032 -17.037 15.134 1.00 33.43 39 LEU D O 1
ATOM 5783 N N . ASP D 1 39 ? -29.084 -19.167 15.889 1.00 40.34 40 ASP D N 1
ATOM 5784 C CA . ASP D 1 39 ? -30.355 -19.573 15.266 1.00 39.28 40 ASP D CA 1
ATOM 5785 C C . ASP D 1 39 ? -31.563 -18.669 15.366 1.00 42.85 40 ASP D C 1
ATOM 5786 O O . ASP D 1 39 ? -32.155 -18.297 14.336 1.00 35.65 40 ASP D O 1
ATOM 5791 N N . GLU D 1 40 ? -31.954 -18.381 16.609 1.00 42.78 41 GLU D N 1
ATOM 5792 C CA . GLU D 1 40 ? -33.126 -17.552 16.912 1.00 39.18 41 GLU D CA 1
ATOM 5793 C C . GLU D 1 40 ? -33.287 -16.450 15.867 1.00 38.86 41 GLU D C 1
ATOM 5794 O O . GLU D 1 40 ? -34.318 -16.351 15.185 1.00 34.14 41 GLU D O 1
ATOM 5800 N N . GLU D 1 41 ? -32.213 -15.691 15.684 1.00 31.31 42 GLU D N 1
ATOM 5801 C CA . GLU D 1 41 ? -32.236 -14.587 14.750 1.00 35.05 42 GLU D CA 1
ATOM 5802 C C . GLU D 1 41 ? -32.114 -14.950 13.279 1.00 32.37 42 GLU D C 1
ATOM 5803 O O . GLU D 1 41 ? -32.815 -14.372 12.453 1.00 33.51 42 GLU D O 1
ATOM 5809 N N . GLY D 1 42 ? -31.260 -15.909 12.939 1.00 31.75 43 GLY D N 1
ATOM 5810 C CA . GLY D 1 42 ? -31.129 -16.275 11.540 1.00 31.17 43 GLY D CA 1
ATOM 5811 C C . GLY D 1 42 ? -32.469 -16.751 11.008 1.00 31.39 43 GLY D C 1
ATOM 5812 O O . GLY D 1 42 ? -32.839 -16.516 9.834 1.00 34.06 43 GLY D O 1
ATOM 5813 N N . ALA D 1 43 ? -33.188 -17.443 11.896 1.00 34.16 44 ALA D N 1
ATOM 5814 C CA . ALA D 1 43 ? -34.518 -17.978 11.629 1.00 31.11 44 ALA D CA 1
ATOM 5815 C C . ALA D 1 43 ? -35.425 -16.804 11.260 1.00 34.40 44 ALA D C 1
ATOM 5816 O O . ALA D 1 43 ? -35.980 -16.757 10.159 1.00 29.11 44 ALA D O 1
ATOM 5818 N N . ALA D 1 44 ? -35.530 -15.844 12.177 1.00 27.99 45 ALA D N 1
ATOM 5819 C CA . ALA D 1 44 ? -36.331 -14.644 11.970 1.00 24.70 45 ALA D CA 1
ATOM 5820 C C . ALA D 1 44 ? -35.931 -13.917 10.679 1.00 24.28 45 ALA D C 1
ATOM 5821 O O . ALA D 1 44 ? -36.755 -13.768 9.772 1.00 20.46 45 ALA D O 1
ATOM 5823 N N . THR D 1 45 ? -34.657 -13.530 10.573 1.00 26.30 46 THR D N 1
ATOM 5824 C CA . THR D 1 45 ? -34.159 -12.813 9.398 1.00 24.62 46 THR D CA 1
ATOM 5825 C C . THR D 1 45 ? -34.610 -13.423 8.084 1.00 23.54 46 THR D C 1
ATOM 5826 O O . THR D 1 45 ? -35.216 -12.733 7.260 1.00 29.93 46 THR D O 1
ATOM 5830 N N . ALA D 1 46 ? -34.328 -14.706 7.870 1.00 24.49 47 ALA D N 1
ATOM 5831 C CA . ALA D 1 46 ? -34.757 -15.355 6.642 1.00 15.80 47 ALA D CA 1
ATOM 5832 C C . ALA D 1 46 ? -36.291 -15.299 6.579 1.00 26.76 47 ALA D C 1
ATOM 5833 O O . ALA D 1 46 ? -36.902 -15.113 5.506 1.00 22.22 47 ALA D O 1
ATOM 5835 N N . ARG D 1 47 ? -36.909 -15.408 7.755 1.00 28.46 48 ARG D N 1
ATOM 5836 C CA . ARG D 1 47 ? -38.363 -15.368 7.875 1.00 34.63 48 ARG D CA 1
ATOM 5837 C C . ARG D 1 47 ? -38.906 -13.995 7.445 1.00 36.94 48 ARG D C 1
ATOM 5838 O O . ARG D 1 47 ? -40.059 -13.887 7.022 1.00 39.06 48 ARG D O 1
ATOM 5846 N N . GLU D 1 48 ? -38.060 -12.965 7.518 1.00 35.55 49 GLU D N 1
ATOM 5847 C CA . GLU D 1 48 ? -38.420 -11.604 7.091 1.00 36.76 49 GLU D CA 1
ATOM 5848 C C . GLU D 1 48 ? -38.163 -11.404 5.578 1.00 29.73 49 GLU D C 1
ATOM 5849 O O . GLU D 1 48 ? -39.000 -10.839 4.873 1.00 33.54 49 GLU D O 1
ATOM 5855 N N . LEU D 1 49 ? -37.016 -11.872 5.081 1.00 30.17 50 LEU D N 1
ATOM 5856 C CA . LEU D 1 49 ? -36.667 -11.701 3.662 1.00 31.16 50 LEU D CA 1
ATOM 5857 C C . LEU D 1 49 ? -37.665 -12.317 2.698 1.00 30.86 50 LEU D C 1
ATOM 5858 O O . LEU D 1 49 ? -37.863 -11.805 1.592 1.00 36.32 50 LEU D O 1
ATOM 5863 N N . GLY D 1 50 ? -38.189 -13.486 3.059 1.00 37.74 51 GLY D N 1
ATOM 5864 C CA . GLY D 1 50 ? -39.159 -14.146 2.202 1.00 33.52 51 GLY D CA 1
ATOM 5865 C C . GLY D 1 50 ? -38.732 -15.433 1.527 1.00 27.27 51 GLY D C 1
ATOM 5866 O O . GLY D 1 50 ? -37.865 -16.155 2.000 1.00 29.40 51 GLY D O 1
ATOM 5867 N N . ASP D 1 51 ? -39.361 -15.703 0.388 1.00 34.69 52 ASP D N 1
ATOM 5868 C CA . ASP D 1 51 ? -39.110 -16.910 -0.392 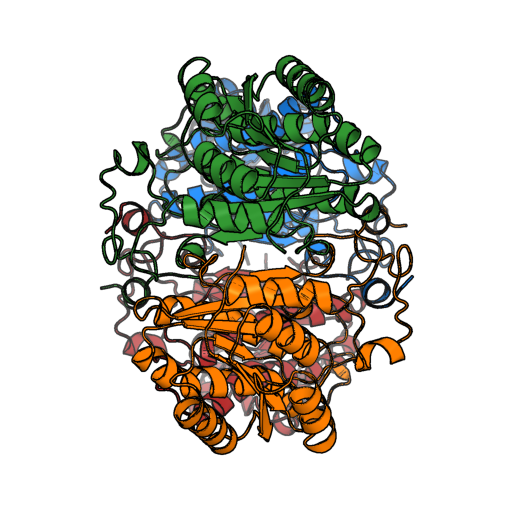1.00 35.16 52 ASP D CA 1
ATOM 5869 C C . ASP D 1 51 ? -37.712 -16.966 -1.011 1.00 31.68 52 ASP D C 1
ATOM 5870 O O . ASP D 1 51 ? -37.317 -17.986 -1.577 1.00 24.77 52 ASP D O 1
ATOM 5875 N N . ALA D 1 52 ? -36.966 -15.872 -0.922 1.00 29.99 53 ALA D N 1
ATOM 5876 C CA . ALA D 1 52 ? -35.634 -15.878 -1.492 1.00 29.65 53 ALA D CA 1
ATOM 5877 C C . ALA D 1 52 ? -34.557 -16.046 -0.426 1.00 26.60 53 ALA D C 1
ATOM 5878 O O . ALA D 1 52 ? -33.388 -15.755 -0.684 1.00 28.33 53 ALA D O 1
ATOM 5880 N N . ALA D 1 53 ? -34.933 -16.483 0.774 1.00 25.17 54 ALA D N 1
ATOM 5881 C CA . ALA D 1 53 ? -33.944 -16.684 1.840 1.00 26.74 54 ALA D CA 1
ATOM 5882 C C . ALA D 1 53 ? -34.074 -18.104 2.365 1.00 28.10 54 ALA D C 1
ATOM 5883 O O . ALA D 1 53 ? -35.035 -18.781 2.021 1.00 32.79 54 ALA D O 1
ATOM 5885 N N . ARG D 1 54 ? -33.090 -18.564 3.141 1.00 27.54 55 ARG D N 1
ATOM 5886 C CA . ARG D 1 54 ? -33.079 -19.901 3.767 1.00 24.52 55 ARG D CA 1
ATOM 5887 C C . ARG D 1 54 ? -31.936 -19.861 4.789 1.00 17.78 55 ARG D C 1
ATOM 5888 O O . ARG D 1 54 ? -30.774 -19.761 4.405 1.00 19.32 55 ARG D O 1
ATOM 5896 N N . TYR D 1 55 ? -32.245 -19.875 6.083 1.00 18.23 56 TYR D N 1
ATOM 5897 C CA . TYR D 1 55 ? -31.185 -19.831 7.066 1.00 17.11 56 TYR D CA 1
ATOM 5898 C C . TYR D 1 55 ? -30.679 -21.203 7.508 1.00 18.77 56 TYR D C 1
ATOM 5899 O O . TYR D 1 55 ? -31.449 -22.054 7.916 1.00 16.19 56 TYR D O 1
ATOM 5908 N N . GLN D 1 56 ? -29.362 -21.369 7.466 1.00 22.98 57 GLN D N 1
ATOM 5909 C CA . GLN D 1 56 ? -28.678 -22.599 7.853 1.00 17.23 57 GLN D CA 1
ATOM 5910 C C . GLN D 1 56 ? -27.766 -22.326 9.039 1.00 18.23 57 GLN D C 1
ATOM 5911 O O . GLN D 1 56 ? -27.311 -21.209 9.226 1.00 21.80 57 GLN D O 1
ATOM 5917 N N . HIS D 1 57 ? -27.496 -23.323 9.865 1.00 16.53 58 HIS D N 1
ATOM 5918 C CA . HIS D 1 57 ? -26.615 -23.087 11.008 1.00 15.85 58 HIS D CA 1
ATOM 5919 C C . HIS D 1 57 ? -25.224 -23.294 10.466 1.00 10.63 58 HIS D C 1
ATOM 5920 O O . HIS D 1 57 ? -25.020 -24.144 9.620 1.00 16.45 58 HIS D O 1
ATOM 5927 N N . LEU D 1 58 ? -24.247 -22.553 10.942 1.00 11.33 59 LEU D N 1
ATOM 5928 C CA . LEU D 1 58 ? -22.925 -22.737 10.378 1.00 13.44 59 LEU D CA 1
ATOM 5929 C C . LEU D 1 58 ? -21.862 -22.282 11.310 1.00 15.85 59 LEU D C 1
ATOM 5930 O O . LEU D 1 58 ? -21.838 -21.118 11.694 1.00 15.31 59 LEU D O 1
ATOM 5935 N N . ASP D 1 59 ? -21.080 -23.222 11.815 1.00 11.33 60 ASP D N 1
ATOM 5936 C CA . ASP D 1 59 ? -19.985 -22.822 12.660 1.00 15.81 60 ASP D CA 1
ATOM 5937 C C . ASP D 1 59 ? -18.858 -22.755 11.651 1.00 14.85 60 ASP D C 1
ATOM 5938 O O . ASP D 1 59 ? -18.406 -23.752 11.076 1.00 16.09 60 ASP D O 1
ATOM 5943 N N . VAL D 1 60 ? -18.553 -21.516 11.329 1.00 15.74 61 VAL D N 1
ATOM 5944 C CA . VAL D 1 60 ? -17.575 -21.151 10.350 1.00 8.67 61 VAL D CA 1
ATOM 5945 C C . VAL D 1 60 ? -16.186 -21.788 10.511 1.00 9.84 61 VAL D C 1
ATOM 5946 O O . VAL D 1 60 ? -15.444 -21.889 9.538 1.00 13.08 61 VAL D O 1
ATOM 5950 N N . THR D 1 61 ? -15.835 -22.200 11.723 1.00 6.56 62 THR D N 1
ATOM 5951 C CA . THR D 1 61 ? -14.536 -22.820 11.967 1.00 12.84 62 THR D CA 1
ATOM 5952 C C . THR D 1 61 ? -14.522 -24.315 11.676 1.00 14.05 62 THR D C 1
ATOM 5953 O O . THR D 1 61 ? -13.465 -24.919 11.784 1.00 13.79 62 THR D O 1
ATOM 5957 N N . ILE D 1 62 ? -15.681 -24.906 11.328 1.00 19.89 63 ILE D N 1
ATOM 5958 C CA . ILE D 1 62 ? -15.823 -26.360 11.056 1.00 12.44 63 ILE D CA 1
ATOM 5959 C C . ILE D 1 62 ? -16.061 -26.710 9.596 1.00 13.81 63 ILE D C 1
ATOM 5960 O O . ILE D 1 62 ? -17.133 -26.416 9.052 1.00 15.86 63 ILE D O 1
ATOM 5965 N N . GLU D 1 63 ? -15.146 -27.467 8.993 1.00 13.48 64 GLU D N 1
ATOM 5966 C CA . GLU D 1 63 ? -15.327 -27.795 7.594 1.00 12.13 64 GLU D CA 1
ATOM 5967 C C . GLU D 1 63 ? -16.533 -28.681 7.349 1.00 18.67 64 GLU D C 1
ATOM 5968 O O . GLU D 1 63 ? -17.096 -28.684 6.261 1.00 17.56 64 GLU D O 1
ATOM 5974 N N . GLU D 1 64 ? -16.940 -29.439 8.355 1.00 19.75 65 GLU D N 1
ATOM 5975 C CA . GLU D 1 64 ? -18.107 -30.293 8.186 1.00 24.03 65 GLU D CA 1
ATOM 5976 C C . GLU D 1 64 ? -19.322 -29.380 7.989 1.00 16.40 65 GLU D C 1
ATOM 5977 O O . GLU D 1 64 ? -20.025 -29.500 6.973 1.00 9.97 65 GLU D O 1
ATOM 5983 N N . ASP D 1 65 ? -19.490 -28.421 8.914 1.00 15.90 66 ASP D N 1
ATOM 5984 C CA . ASP D 1 65 ? -20.578 -27.440 8.884 1.00 17.99 66 ASP D CA 1
ATOM 5985 C C . ASP D 1 65 ? -20.530 -26.763 7.540 1.00 19.41 66 ASP D C 1
ATOM 5986 O O . ASP D 1 65 ? -21.549 -26.554 6.876 1.00 18.61 66 ASP D O 1
ATOM 5991 N N . TRP D 1 66 ? -19.308 -26.433 7.153 1.00 9.73 67 TRP D N 1
ATOM 5992 C CA . TRP D 1 66 ? -19.053 -25.781 5.891 1.00 15.02 67 TRP D CA 1
ATOM 5993 C C . TRP D 1 66 ? -19.503 -26.567 4.679 1.00 8.86 67 TRP D C 1
ATOM 5994 O O . TRP D 1 66 ? -20.203 -26.033 3.844 1.00 17.37 67 TRP D O 1
ATOM 6005 N N . GLN D 1 67 ? -19.078 -27.820 4.561 1.00 7.10 68 GLN D N 1
ATOM 6006 C CA . GLN D 1 67 ? -19.473 -28.647 3.424 1.00 4.66 68 GLN D CA 1
ATOM 6007 C C . GLN D 1 67 ? -20.960 -28.894 3.415 1.00 7.02 68 GLN D C 1
ATOM 6008 O O . GLN D 1 67 ? -21.573 -28.989 2.351 1.00 9.77 68 GLN D O 1
ATOM 6014 N N . ARG D 1 68 ? -21.542 -29.029 4.593 1.00 5.70 69 ARG D N 1
ATOM 6015 C CA . ARG D 1 68 ? -22.979 -29.262 4.681 1.00 10.70 69 ARG D CA 1
ATOM 6016 C C . ARG D 1 68 ? -23.760 -28.122 4.021 1.00 12.65 69 ARG D C 1
ATOM 6017 O O . ARG D 1 68 ? -24.563 -28.343 3.116 1.00 12.12 69 ARG D O 1
ATOM 6025 N N . VAL D 1 69 ? -23.467 -26.892 4.434 1.00 15.62 70 VAL D N 1
ATOM 6026 C CA . VAL D 1 69 ? -24.161 -25.727 3.896 1.00 20.06 70 VAL D CA 1
ATOM 6027 C C . VAL D 1 69 ? -23.946 -25.558 2.379 1.00 22.83 70 VAL D C 1
ATOM 6028 O O . VAL D 1 69 ? -24.911 -25.320 1.624 1.00 29.44 70 VAL D O 1
ATOM 6032 N N . VAL D 1 70 ? -22.718 -25.756 1.914 1.00 17.87 71 VAL D N 1
ATOM 6033 C CA . VAL D 1 70 ? -22.444 -25.627 0.486 1.00 17.87 71 VAL D CA 1
ATOM 6034 C C . VAL D 1 70 ? -23.392 -26.535 -0.294 1.00 25.50 71 VAL D C 1
ATOM 6035 O O . VAL D 1 70 ? -24.192 -26.050 -1.104 1.00 28.86 71 VAL D O 1
ATOM 6039 N N . ALA D 1 71 ? -23.370 -27.830 0.020 1.00 25.19 72 ALA D N 1
ATOM 6040 C CA . ALA D 1 71 ? -24.233 -28.818 -0.636 1.00 25.62 72 ALA D CA 1
ATOM 6041 C C . ALA D 1 71 ? -25.700 -28.379 -0.605 1.00 25.51 72 ALA D C 1
ATOM 6042 O O . ALA D 1 71 ? -26.352 -28.295 -1.641 1.00 28.22 72 ALA D O 1
ATOM 6044 N N . TYR D 1 72 ? -26.207 -28.092 0.591 1.00 24.93 73 TYR D N 1
ATOM 6045 C CA . TYR D 1 72 ? -27.579 -27.632 0.772 1.00 23.20 73 TYR D CA 1
ATOM 6046 C C . TYR D 1 72 ? -27.961 -26.481 -0.168 1.00 20.64 73 TYR D C 1
ATOM 6047 O O . TYR D 1 72 ? -29.072 -26.432 -0.676 1.00 21.58 73 TYR D O 1
ATOM 6056 N N . ALA D 1 73 ? -27.036 -25.556 -0.401 1.00 17.07 74 ALA D N 1
ATOM 6057 C CA . ALA D 1 73 ? -27.327 -24.427 -1.260 1.00 21.62 74 ALA D CA 1
ATOM 6058 C C . ALA D 1 73 ? -27.296 -24.872 -2.699 1.00 21.65 74 ALA D C 1
ATOM 6059 O O . ALA D 1 73 ? -28.089 -24.398 -3.512 1.00 17.64 74 ALA D O 1
ATOM 6061 N N . ARG D 1 74 ? -26.387 -25.785 -3.026 1.00 19.81 75 ARG D N 1
ATOM 6062 C CA . ARG D 1 74 ? -26.334 -26.284 -4.388 1.00 19.55 75 ARG D CA 1
ATOM 6063 C C . ARG D 1 74 ? -27.646 -27.043 -4.611 1.00 24.27 75 ARG D C 1
ATOM 6064 O O . ARG D 1 74 ? -28.345 -26.847 -5.601 1.00 19.78 75 ARG D O 1
ATOM 6072 N N . GLU D 1 75 ? -28.022 -27.790 -3.580 1.00 27.76 76 GLU D N 1
ATOM 6073 C CA . GLU D 1 75 ? -29.207 -28.641 -3.533 1.00 32.28 76 GLU D CA 1
ATOM 6074 C C . GLU D 1 75 ? -30.498 -27.837 -3.656 1.00 31.15 76 GLU D C 1
ATOM 6075 O O . GLU D 1 75 ? -31.331 -28.122 -4.511 1.00 31.08 76 GLU D O 1
ATOM 6081 N N . GLU D 1 76 ? -30.612 -26.770 -2.869 1.00 31.99 77 GLU D N 1
ATOM 6082 C CA . GLU D 1 76 ? -31.825 -25.957 -2.854 1.00 29.88 77 GLU D CA 1
ATOM 6083 C C . GLU D 1 76 ? -32.038 -25.021 -4.012 1.00 31.49 77 GLU D C 1
ATOM 6084 O O . GLU D 1 76 ? -33.118 -25.016 -4.621 1.00 31.72 77 GLU D O 1
ATOM 6090 N N . PHE D 1 77 ? -31.033 -24.189 -4.275 1.00 29.38 78 PHE D N 1
ATOM 6091 C CA . PHE D 1 77 ? -31.132 -23.205 -5.334 1.00 24.38 78 PHE D CA 1
ATOM 6092 C C . PHE D 1 77 ? -30.474 -23.643 -6.617 1.00 30.46 78 PHE D C 1
ATOM 6093 O O . PHE D 1 77 ? -30.617 -22.990 -7.647 1.00 26.75 78 PHE D O 1
ATOM 6101 N N . GLY D 1 78 ? -29.743 -24.744 -6.565 1.00 25.61 79 GLY D N 1
ATOM 6102 C CA . GLY D 1 78 ? -29.111 -25.218 -7.777 1.00 32.53 79 GLY D CA 1
ATOM 6103 C C . GLY D 1 78 ? -27.751 -24.638 -8.107 1.00 27.97 79 GLY D C 1
ATOM 6104 O O . GLY D 1 78 ? -27.166 -25.029 -9.112 1.00 28.09 79 GLY D O 1
ATOM 6105 N N . SER D 1 79 ? -27.249 -23.705 -7.295 1.00 28.04 80 SER D N 1
ATOM 6106 C CA . SER D 1 79 ? -25.921 -23.117 -7.534 1.00 26.53 80 SER D CA 1
ATOM 6107 C C . SER D 1 79 ? -25.368 -22.306 -6.376 1.00 27.84 80 SER D C 1
ATOM 6108 O O . SER D 1 79 ? -26.089 -21.947 -5.443 1.00 20.80 80 SER D O 1
ATOM 6111 N N . VAL D 1 80 ? -24.062 -22.075 -6.431 1.00 23.12 81 VAL D N 1
ATOM 6112 C CA . VAL D 1 80 ? -23.368 -21.232 -5.458 1.00 25.47 81 VAL D CA 1
ATOM 6113 C C . VAL D 1 80 ? -22.496 -20.312 -6.339 1.00 27.88 81 VAL D C 1
ATOM 6114 O O . VAL D 1 80 ? -21.510 -20.738 -6.959 1.00 27.48 81 VAL D O 1
ATOM 6118 N N . ASP D 1 81 ? -22.943 -19.070 -6.459 1.00 25.18 82 ASP D N 1
ATOM 6119 C CA . ASP D 1 81 ? -22.274 -18.090 -7.295 1.00 20.44 82 ASP D CA 1
ATOM 6120 C C . ASP D 1 81 ? -21.478 -17.098 -6.504 1.00 17.84 82 ASP D C 1
ATOM 6121 O O . ASP D 1 81 ? -20.398 -16.711 -6.921 1.00 22.39 82 ASP D O 1
ATOM 6126 N N . GLY D 1 82 ? -21.996 -16.724 -5.340 1.00 22.55 83 GLY D N 1
ATOM 6127 C CA . GLY D 1 82 ? -21.309 -15.773 -4.498 1.00 19.66 83 GLY D CA 1
ATOM 6128 C C . GLY D 1 82 ? -21.219 -16.196 -3.049 1.00 19.16 83 GLY D C 1
ATOM 6129 O O . GLY D 1 82 ? -22.058 -16.955 -2.546 1.00 22.33 83 GLY D O 1
ATOM 6130 N N . LEU D 1 83 ? -20.197 -15.682 -2.381 1.00 16.02 84 LEU D N 1
ATOM 6131 C CA . LEU D 1 83 ? -19.941 -15.951 -0.970 1.00 16.30 84 LEU D CA 1
ATOM 6132 C C . LEU D 1 83 ? -19.644 -14.599 -0.276 1.00 13.33 84 LEU D C 1
ATOM 6133 O O . LEU D 1 83 ? -19.268 -13.630 -0.924 1.00 21.92 84 LEU D O 1
ATOM 6138 N N . VAL D 1 84 ? -19.855 -14.531 1.030 1.00 12.85 85 VAL D N 1
ATOM 6139 C CA . VAL D 1 84 ? -19.596 -13.344 1.774 1.00 6.66 85 VAL D CA 1
ATOM 6140 C C . VAL D 1 84 ? -19.095 -13.767 3.133 1.00 14.00 85 VAL D C 1
ATOM 6141 O O . VAL D 1 84 ? -19.882 -14.027 4.051 1.00 17.51 85 VAL D O 1
ATOM 6145 N N . ASN D 1 85 ? -17.776 -13.923 3.236 1.00 21.58 86 ASN D N 1
ATOM 6146 C CA . ASN D 1 85 ? -17.148 -14.294 4.489 1.00 16.77 86 ASN D CA 1
ATOM 6147 C C . ASN D 1 85 ? -17.247 -13.038 5.330 1.00 19.37 86 ASN D C 1
ATOM 6148 O O . ASN D 1 85 ? -16.445 -12.111 5.198 1.00 26.42 86 ASN D O 1
ATOM 6153 N N . ASN D 1 86 ? -18.285 -13.001 6.156 1.00 15.83 87 ASN D N 1
ATOM 6154 C CA . ASN D 1 86 ? -18.601 -11.862 6.986 1.00 14.02 87 ASN D CA 1
ATOM 6155 C C . ASN D 1 86 ? -18.550 -12.172 8.460 1.00 22.66 87 ASN D C 1
ATOM 6156 O O . ASN D 1 86 ? -18.550 -11.255 9.276 1.00 23.60 87 ASN D O 1
ATOM 6161 N N . ALA D 1 87 ? -18.531 -13.449 8.824 1.00 21.62 88 ALA D N 1
ATOM 6162 C CA . ALA D 1 87 ? -18.475 -13.809 10.252 1.00 25.04 88 ALA D CA 1
ATOM 6163 C C . ALA D 1 87 ? -17.066 -13.680 10.826 1.00 16.94 88 ALA D C 1
ATOM 6164 O O . ALA D 1 87 ? -16.086 -14.044 10.168 1.00 19.84 88 ALA D O 1
ATOM 6166 N N . GLY D 1 88 ? -16.983 -13.166 12.052 1.00 16.57 89 GLY D N 1
ATOM 6167 C CA . GLY D 1 88 ? -15.710 -12.986 12.748 1.00 14.71 89 GLY D CA 1
ATOM 6168 C C . GLY D 1 88 ? -15.938 -12.291 14.091 1.00 14.54 89 GLY D C 1
ATOM 6169 O O . GLY D 1 88 ? -17.081 -12.101 14.514 1.00 14.98 89 GLY D O 1
ATOM 6170 N N . ILE D 1 89 ? -14.877 -11.936 14.802 1.00 19.00 90 ILE D N 1
ATOM 6171 C CA . ILE D 1 89 ? -15.065 -11.246 16.069 1.00 15.96 90 ILE D CA 1
ATOM 6172 C C . ILE D 1 89 ? -13.952 -10.274 16.417 1.00 16.74 90 ILE D C 1
ATOM 6173 O O . ILE D 1 89 ? -12.763 -10.523 16.163 1.00 14.11 90 ILE D O 1
ATOM 6178 N N . SER D 1 90 ? -14.357 -9.222 17.114 1.00 17.09 91 SER D N 1
ATOM 6179 C CA . SER D 1 90 ? -13.477 -8.142 17.518 1.00 16.52 91 SER D CA 1
ATOM 6180 C C . SER D 1 90 ? -12.582 -8.343 18.759 1.00 16.21 91 SER D C 1
ATOM 6181 O O . SER D 1 90 ? -12.905 -9.082 19.708 1.00 14.30 91 SER D O 1
ATOM 6184 N N . THR D 1 91 ? -11.464 -7.630 18.739 1.00 4.72 92 THR D N 1
ATOM 6185 C CA . THR D 1 91 ? -10.481 -7.654 19.804 1.00 13.28 92 THR D CA 1
ATOM 6186 C C . THR D 1 91 ? -10.065 -6.208 20.014 1.00 18.61 92 THR D C 1
ATOM 6187 O O . THR D 1 91 ? -9.451 -5.585 19.125 1.00 20.97 92 THR D O 1
ATOM 6191 N N . GLY D 1 92 ? -10.445 -5.664 21.155 1.00 16.13 93 GLY D N 1
ATOM 6192 C CA . GLY D 1 92 ? -10.071 -4.307 21.488 1.00 17.99 93 GLY D CA 1
ATOM 6193 C C . GLY D 1 92 ? -9.305 -4.391 22.787 1.00 11.17 93 GLY D C 1
ATOM 6194 O O . GLY D 1 92 ? -9.907 -4.637 23.823 1.00 10.83 93 GLY D O 1
ATOM 6195 N N . MET D 1 93 ? -7.983 -4.325 22.721 1.00 10.22 94 MET D N 1
ATOM 6196 C CA . MET D 1 93 ? -7.165 -4.366 23.922 1.00 16.44 94 MET D CA 1
ATOM 6197 C C . MET D 1 93 ? -5.671 -4.248 23.630 1.00 21.95 94 MET D C 1
ATOM 6198 O O . MET D 1 93 ? -5.196 -4.612 22.565 1.00 20.24 94 MET D O 1
ATOM 6203 N N . PHE D 1 94 ? -4.932 -3.765 24.612 1.00 17.92 95 PHE D N 1
ATOM 6204 C CA . PHE D 1 94 ? -3.503 -3.546 24.488 1.00 22.57 95 PHE D CA 1
ATOM 6205 C C . PHE D 1 94 ? -2.558 -4.736 24.329 1.00 27.29 95 PHE D C 1
ATOM 6206 O O . PHE D 1 94 ? -1.776 -4.992 25.228 1.00 28.82 95 PHE D O 1
ATOM 6214 N N . LEU D 1 95 ? -2.587 -5.416 23.187 1.00 27.04 96 LEU D N 1
ATOM 6215 C CA . LEU D 1 95 ? -1.679 -6.551 22.880 1.00 30.82 96 LEU D CA 1
ATOM 6216 C C . LEU D 1 95 ? -0.883 -7.234 24.013 1.00 27.25 96 LEU D C 1
ATOM 6217 O O . LEU D 1 95 ? -0.877 -8.472 24.089 1.00 28.02 96 LEU D O 1
ATOM 6222 N N . GLU D 1 96 ? -0.121 -6.463 24.801 1.00 28.36 97 GLU D N 1
ATOM 6223 C CA . GLU D 1 96 ? 0.626 -7.028 25.930 1.00 19.62 97 GLU D CA 1
ATOM 6224 C C . GLU D 1 96 ? -0.353 -7.756 26.900 1.00 18.64 97 GLU D C 1
ATOM 6225 O O . GLU D 1 96 ? -0.003 -8.745 27.538 1.00 22.71 97 GLU D O 1
ATOM 6231 N N . THR D 1 97 ? -1.602 -7.307 26.931 1.00 11.67 98 THR D N 1
ATOM 6232 C CA . THR D 1 97 ? -2.598 -7.870 27.824 1.00 15.98 98 THR D CA 1
ATOM 6233 C C . THR D 1 97 ? -3.488 -8.902 27.166 1.00 19.22 98 THR D C 1
ATOM 6234 O O . THR D 1 97 ? -4.569 -9.171 27.675 1.00 27.06 98 THR D O 1
ATOM 6238 N N . GLU D 1 98 ? -3.133 -9.398 25.990 1.00 23.33 99 GLU D N 1
ATOM 6239 C CA . GLU D 1 98 ? -4.014 -10.399 25.385 1.00 21.28 99 GLU D CA 1
ATOM 6240 C C . GLU D 1 98 ? -3.479 -11.783 25.680 1.00 19.92 99 GLU D C 1
ATOM 6241 O O . GLU D 1 98 ? -2.249 -11.962 25.791 1.00 15.39 99 GLU D O 1
ATOM 6247 N N . SER D 1 99 ? -4.414 -12.727 25.856 1.00 14.86 100 SER D N 1
ATOM 6248 C CA . SER D 1 99 ? -4.122 -14.128 26.191 1.00 9.36 100 SER D CA 1
ATOM 6249 C C . SER D 1 99 ? -3.838 -14.926 24.941 1.00 10.43 100 SER D C 1
ATOM 6250 O O . SER D 1 99 ? -4.541 -14.754 23.941 1.00 19.53 100 SER D O 1
ATOM 6253 N N . VAL D 1 100 ? -2.888 -15.865 25.002 1.00 12.74 101 VAL D N 1
ATOM 6254 C CA . VAL D 1 100 ? -2.601 -16.635 23.800 1.00 5.17 101 VAL D CA 1
ATOM 6255 C C . VAL D 1 100 ? -3.787 -17.462 23.302 1.00 6.83 101 VAL D C 1
ATOM 6256 O O . VAL D 1 100 ? -3.893 -17.672 22.106 1.00 10.14 101 VAL D O 1
ATOM 6260 N N . GLU D 1 101 ? -4.757 -17.755 24.186 1.00 11.62 102 GLU D N 1
ATOM 6261 C CA . GLU D 1 101 ? -5.956 -18.533 23.827 1.00 18.82 102 GLU D CA 1
ATOM 6262 C C . GLU D 1 101 ? -6.961 -17.696 23.083 1.00 13.71 102 GLU D C 1
ATOM 6263 O O . GLU D 1 101 ? -7.525 -18.156 22.094 1.00 18.57 102 GLU D O 1
ATOM 6269 N N . ARG D 1 102 ? -7.253 -16.495 23.579 1.00 10.85 103 ARG D N 1
ATOM 6270 C CA . ARG D 1 102 ? -8.208 -15.643 22.886 1.00 9.11 103 ARG D CA 1
ATOM 6271 C C . ARG D 1 102 ? -7.658 -15.311 21.484 1.00 8.85 103 ARG D C 1
ATOM 6272 O O . ARG D 1 102 ? -8.385 -15.338 20.472 1.00 13.96 103 ARG D O 1
ATOM 6280 N N . PHE D 1 103 ? -6.352 -15.119 21.432 1.00 2.00 104 PHE D N 1
ATOM 6281 C CA . PHE D 1 103 ? -5.658 -14.796 20.213 1.00 2.00 104 PHE D CA 1
ATOM 6282 C C . PHE D 1 103 ? -5.908 -15.906 19.249 1.00 8.24 104 PHE D C 1
ATOM 6283 O O . PHE D 1 103 ? -6.363 -15.665 18.127 1.00 6.83 104 PHE D O 1
ATOM 6291 N N . ARG D 1 104 ? -5.654 -17.135 19.703 1.00 11.59 105 ARG D N 1
ATOM 6292 C CA . ARG D 1 104 ? -5.854 -18.320 18.881 1.00 10.43 105 ARG D CA 1
ATOM 6293 C C . ARG D 1 104 ? -7.300 -18.446 18.426 1.00 11.82 105 ARG D C 1
ATOM 6294 O O . ARG D 1 104 ? -7.572 -18.940 17.339 1.00 12.33 105 ARG D O 1
ATOM 6302 N N . LYS D 1 105 ? -8.209 -17.900 19.217 1.00 12.98 106 LYS D N 1
ATOM 6303 C CA . LYS D 1 105 ? -9.636 -17.954 18.911 1.00 11.69 106 LYS D CA 1
ATOM 6304 C C . LYS D 1 105 ? -10.104 -16.918 17.885 1.00 14.43 106 LYS D C 1
ATOM 6305 O O . LYS D 1 105 ? -10.970 -17.199 17.033 1.00 9.58 106 LYS D O 1
ATOM 6311 N N . VAL D 1 106 ? -9.570 -15.698 17.974 1.00 14.38 107 VAL D N 1
ATOM 6312 C CA . VAL D 1 106 ? -9.993 -14.678 17.018 1.00 13.29 107 VAL D CA 1
ATOM 6313 C C . VAL D 1 106 ? -9.439 -15.020 15.631 1.00 14.75 107 VAL D C 1
ATOM 6314 O O . VAL D 1 106 ? -10.176 -15.057 14.657 1.00 9.00 107 VAL D O 1
ATOM 6318 N N . VAL D 1 107 ? -8.157 -15.350 15.561 1.00 9.29 108 VAL D N 1
ATOM 6319 C CA . VAL D 1 107 ? -7.555 -15.686 14.290 1.00 3.28 108 VAL D CA 1
ATOM 6320 C C . VAL D 1 107 ? -8.270 -16.840 13.617 1.00 12.21 108 VAL D C 1
ATOM 6321 O O . VAL D 1 107 ? -8.468 -16.841 12.400 1.00 10.23 108 VAL D O 1
ATOM 6325 N N . GLU D 1 108 ? -8.595 -17.836 14.437 1.00 17.32 109 GLU D N 1
ATOM 6326 C CA . GLU D 1 108 ? -9.290 -19.065 14.060 1.00 16.56 109 GLU D CA 1
ATOM 6327 C C . GLU D 1 108 ? -10.580 -18.796 13.280 1.00 20.42 109 GLU D C 1
ATOM 6328 O O . GLU D 1 108 ? -10.783 -19.305 12.173 1.00 22.46 109 GLU D O 1
ATOM 6334 N N . ILE D 1 109 ? -11.457 -18.019 13.898 1.00 8.88 110 ILE D N 1
ATOM 6335 C CA . ILE D 1 109 ? -12.732 -17.620 13.328 1.00 10.87 110 ILE D CA 1
ATOM 6336 C C . ILE D 1 109 ? -12.501 -16.612 12.209 1.00 11.26 110 ILE D C 1
ATOM 6337 O O . ILE D 1 109 ? -12.905 -16.812 11.077 1.00 5.38 110 ILE D O 1
ATOM 6342 N N . ASN D 1 110 ? -11.824 -15.525 12.539 1.00 8.30 111 ASN D N 1
ATOM 6343 C CA . ASN D 1 110 ? -11.602 -14.478 11.577 1.00 13.64 111 ASN D CA 1
ATOM 6344 C C . ASN D 1 110 ? -10.819 -14.931 10.381 1.00 7.62 111 ASN D C 1
ATOM 6345 O O . ASN D 1 110 ? -11.287 -14.804 9.266 1.00 13.17 111 ASN D O 1
ATOM 6350 N N . LEU D 1 111 ? -9.620 -15.464 10.623 1.00 12.77 112 LEU D N 1
ATOM 6351 C CA . LEU D 1 111 ? -8.765 -15.930 9.550 1.00 12.43 112 LEU D CA 1
ATOM 6352 C C . LEU D 1 111 ? -9.143 -17.303 8.999 1.00 13.08 112 LEU D C 1
ATOM 6353 O O . LEU D 1 111 ? -9.607 -17.401 7.858 1.00 20.14 112 LEU D O 1
ATOM 6358 N N . THR D 1 112 ? -8.998 -18.367 9.773 1.00 9.28 113 THR D N 1
ATOM 6359 C CA . THR D 1 112 ? -9.357 -19.665 9.199 1.00 8.20 113 THR D CA 1
ATOM 6360 C C . THR D 1 112 ? -10.814 -19.829 8.732 1.00 4.54 113 THR D C 1
ATOM 6361 O O . THR D 1 112 ? -11.040 -20.307 7.622 1.00 7.14 113 THR D O 1
ATOM 6365 N N . GLY D 1 113 ? -11.786 -19.387 9.527 1.00 2.88 114 GLY D N 1
ATOM 6366 C CA . GLY D 1 113 ? -13.185 -19.509 9.131 1.00 4.42 114 GLY D CA 1
ATOM 6367 C C . GLY D 1 113 ? -13.360 -19.079 7.689 1.00 5.27 114 GLY D C 1
ATOM 6368 O O . GLY D 1 113 ? -14.088 -19.685 6.911 1.00 3.15 114 GLY D O 1
ATOM 6369 N N . VAL D 1 114 ? -12.602 -18.058 7.307 1.00 2.00 115 VAL D N 1
ATOM 6370 C CA . VAL D 1 114 ? -12.627 -17.520 5.954 1.00 4.22 115 VAL D CA 1
ATOM 6371 C C . VAL D 1 114 ? -12.031 -18.472 4.926 1.00 2.00 115 VAL D C 1
ATOM 6372 O O . VAL D 1 114 ? -12.557 -18.631 3.848 1.00 2.09 115 VAL D O 1
ATOM 6376 N N . PHE D 1 115 ? -10.882 -19.040 5.248 1.00 7.87 116 PHE D N 1
ATOM 6377 C CA . PHE D 1 115 ? -10.187 -19.978 4.370 1.00 7.24 116 PHE D CA 1
ATOM 6378 C C . PHE D 1 115 ? -11.038 -21.243 4.186 1.00 13.62 116 PHE D C 1
ATOM 6379 O O . PHE D 1 115 ? -11.270 -21.678 3.054 1.00 14.84 116 PHE D O 1
ATOM 6387 N N . ILE D 1 116 ? -11.529 -21.801 5.299 1.00 9.75 117 ILE D N 1
ATOM 6388 C CA . ILE D 1 116 ? -12.376 -22.989 5.269 1.00 12.95 117 ILE D CA 1
ATOM 6389 C C . ILE D 1 116 ? -13.612 -22.626 4.449 1.00 13.95 117 ILE D C 1
ATOM 6390 O O . ILE D 1 116 ? -14.161 -23.468 3.747 1.00 11.73 117 ILE D O 1
ATOM 6395 N N . GLY D 1 117 ? -14.023 -21.362 4.505 1.00 10.20 118 GLY D N 1
ATOM 6396 C CA . GLY D 1 117 ? -15.148 -20.917 3.704 1.00 5.08 118 GLY D CA 1
ATOM 6397 C C . GLY D 1 117 ? -14.867 -20.927 2.212 1.00 9.11 118 GLY D C 1
ATOM 6398 O O . GLY D 1 117 ? -15.707 -21.331 1.409 1.00 2.30 118 GLY D O 1
ATOM 6399 N N . MET D 1 118 ? -13.671 -20.491 1.832 1.00 7.60 119 MET D N 1
ATOM 6400 C CA . MET D 1 118 ? -13.266 -20.435 0.435 1.00 8.00 119 MET D CA 1
ATOM 6401 C C . MET D 1 118 ? -12.955 -21.767 -0.242 1.00 6.45 119 MET D C 1
ATOM 6402 O O . MET D 1 118 ? -13.508 -22.055 -1.298 1.00 11.76 119 MET D O 1
ATOM 6407 N N . LYS D 1 119 ? -12.031 -22.559 0.308 1.00 10.76 120 LYS D N 1
ATOM 6408 C CA . LYS D 1 119 ? -11.719 -23.831 -0.356 1.00 14.92 120 LYS D CA 1
ATOM 6409 C C . LYS D 1 119 ? -12.914 -24.802 -0.461 1.00 14.18 120 LYS D C 1
ATOM 6410 O O . LYS D 1 119 ? -12.897 -25.738 -1.262 1.00 16.27 120 LYS D O 1
ATOM 6416 N N . THR D 1 120 ? -13.946 -24.565 0.342 1.00 11.13 121 THR D N 1
ATOM 6417 C CA . THR D 1 120 ? -15.127 -25.405 0.326 1.00 10.93 121 THR D CA 1
ATOM 6418 C C . THR D 1 120 ? -15.968 -24.975 -0.839 1.00 18.61 121 THR D C 1
ATOM 6419 O O . THR D 1 120 ? -16.360 -25.791 -1.668 1.00 20.82 121 THR D O 1
ATOM 6423 N N . VAL D 1 121 ? -16.237 -23.682 -0.911 1.00 17.48 122 VAL D N 1
ATOM 6424 C CA . VAL D 1 121 ? -17.099 -23.176 -1.964 1.00 12.66 122 VAL D CA 1
ATOM 6425 C C . VAL D 1 121 ? -16.484 -23.173 -3.367 1.00 19.12 122 VAL D C 1
ATOM 6426 O O . VAL D 1 121 ? -17.226 -23.168 -4.348 1.00 23.29 122 VAL D O 1
ATOM 6430 N N . ILE D 1 122 ? -15.155 -23.258 -3.479 1.00 19.94 123 ILE D N 1
ATOM 6431 C CA . ILE D 1 122 ? -14.524 -23.230 -4.808 1.00 23.82 123 ILE D CA 1
ATOM 6432 C C . ILE D 1 122 ? -15.061 -24.257 -5.811 1.00 27.64 123 ILE D C 1
ATOM 6433 O O . ILE D 1 122 ? -15.311 -23.914 -6.981 1.00 27.89 123 ILE D O 1
ATOM 6438 N N . PRO D 1 123 ? -15.290 -25.511 -5.373 1.00 26.12 124 PRO D N 1
ATOM 6439 C CA . PRO D 1 123 ? -15.815 -26.527 -6.306 1.00 20.34 124 PRO D CA 1
ATOM 6440 C C . PRO D 1 123 ? -17.235 -26.204 -6.815 1.00 14.34 124 PRO D C 1
ATOM 6441 O O . PRO D 1 123 ? -17.539 -26.368 -7.992 1.00 16.65 124 PRO D O 1
ATOM 6445 N N . ALA D 1 124 ? -18.098 -25.740 -5.926 1.00 15.72 125 ALA D N 1
ATOM 6446 C CA . ALA D 1 124 ? -19.450 -25.400 -6.326 1.00 13.68 125 ALA D CA 1
ATOM 6447 C C . ALA D 1 124 ? -19.403 -24.287 -7.360 1.00 13.19 125 ALA D C 1
ATOM 6448 O O . ALA D 1 124 ? -20.289 -24.175 -8.215 1.00 15.71 125 ALA D O 1
ATOM 6450 N N . MET D 1 125 ? -18.318 -23.511 -7.319 1.00 14.79 126 MET D N 1
ATOM 6451 C CA . MET D 1 125 ? -18.139 -22.384 -8.234 1.00 21.59 126 MET D CA 1
ATOM 6452 C C . MET D 1 125 ? -17.523 -22.788 -9.560 1.00 12.90 126 MET D C 1
ATOM 6453 O O . MET D 1 125 ? -17.971 -22.332 -10.603 1.00 19.74 126 MET D O 1
ATOM 6458 N N . LYS D 1 126 ? -16.541 -23.682 -9.539 1.00 17.62 127 LYS D N 1
ATOM 6459 C CA . LYS D 1 126 ? -15.959 -24.169 -10.787 1.00 19.87 127 LYS D CA 1
ATOM 6460 C C . LYS D 1 126 ? -17.121 -24.836 -11.537 1.00 26.55 127 LYS D C 1
ATOM 6461 O O . LYS D 1 126 ? -17.104 -24.961 -12.766 1.00 23.07 127 LYS D O 1
ATOM 6467 N N . ASP D 1 127 ? -18.105 -25.295 -10.758 1.00 28.30 128 ASP D N 1
ATOM 6468 C CA . ASP D 1 127 ? -19.323 -25.928 -11.269 1.00 33.07 128 ASP D CA 1
ATOM 6469 C C . ASP D 1 127 ? -20.230 -24.897 -11.985 1.00 31.12 128 ASP D C 1
ATOM 6470 O O . ASP D 1 127 ? -20.662 -25.127 -13.118 1.00 40.72 128 ASP D O 1
ATOM 6475 N N . ALA D 1 128 ? -20.537 -23.781 -11.311 1.00 28.71 129 ALA D N 1
ATOM 6476 C CA . ALA D 1 128 ? -21.375 -22.717 -11.877 1.00 25.35 129 ALA D CA 1
ATOM 6477 C C . ALA D 1 128 ? -20.749 -22.142 -13.145 1.00 25.29 129 ALA D C 1
ATOM 6478 O O . ALA D 1 128 ? -21.440 -21.839 -14.122 1.00 27.43 129 ALA D O 1
ATOM 6480 N N . GLY D 1 129 ? -19.425 -22.035 -13.131 1.00 20.93 130 GLY D N 1
ATOM 6481 C CA . GLY D 1 129 ? -18.696 -21.479 -14.255 1.00 17.21 130 GLY D CA 1
ATOM 6482 C C . GLY D 1 129 ? -17.870 -20.313 -13.743 1.00 22.07 130 GLY D C 1
ATOM 6483 O O . GLY D 1 129 ? -16.965 -19.847 -14.432 1.00 25.75 130 GLY D O 1
ATOM 6484 N N . GLY D 1 130 ? -18.198 -19.858 -12.527 1.00 20.87 131 GLY D N 1
ATOM 6485 C CA . GLY D 1 130 ? -17.508 -18.758 -11.881 1.00 20.58 131 GLY D CA 1
ATOM 6486 C C . GLY D 1 130 ? -18.159 -18.350 -10.571 1.00 16.49 131 GLY D C 1
ATOM 6487 O O . GLY D 1 130 ? -19.251 -18.821 -10.252 1.00 12.53 131 GLY D O 1
ATOM 6488 N N . GLY D 1 131 ? -17.520 -17.422 -9.858 1.00 18.93 132 GLY D N 1
ATOM 6489 C CA . GLY D 1 131 ? -18.025 -16.939 -8.571 1.00 2.43 132 GLY D CA 1
ATOM 6490 C C . GLY D 1 131 ? -17.361 -15.650 -8.066 1.00 14.13 132 GLY D C 1
ATOM 6491 O O . GLY D 1 131 ? -16.280 -15.251 -8.542 1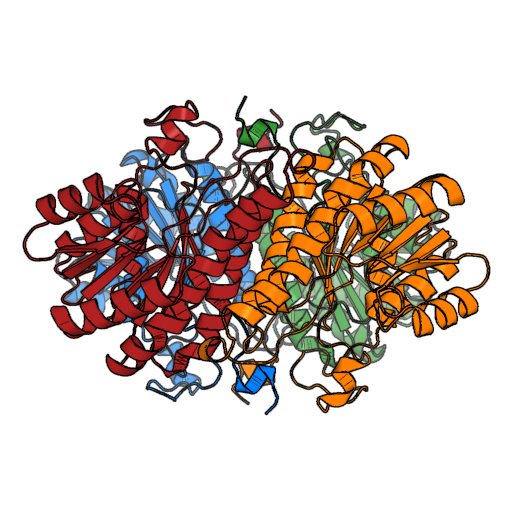.00 14.15 132 GLY D O 1
ATOM 6492 N N . SER D 1 132 ? -17.986 -15.032 -7.067 1.00 5.32 133 SER D N 1
ATOM 6493 C CA . SER D 1 132 ? -17.531 -13.788 -6.471 1.00 5.58 133 SER D CA 1
ATOM 6494 C C . SER D 1 132 ? -17.403 -13.978 -4.958 1.00 3.01 133 SER D C 1
ATOM 6495 O O . SER D 1 132 ? -18.411 -14.150 -4.266 1.00 13.00 133 SER D O 1
ATOM 6498 N N . ILE D 1 133 ? -16.186 -13.967 -4.428 1.00 5.00 134 ILE D N 1
ATOM 6499 C CA . ILE D 1 133 ? -16.015 -14.176 -2.993 1.00 6.27 134 ILE D CA 1
ATOM 6500 C C . ILE D 1 133 ? -15.632 -12.890 -2.278 1.00 9.03 134 ILE D C 1
ATOM 6501 O O . ILE D 1 133 ? -14.462 -12.568 -2.165 1.00 8.60 134 ILE D O 1
ATOM 6506 N N . VAL D 1 134 ? -16.612 -12.198 -1.716 1.00 7.93 135 VAL D N 1
ATOM 6507 C CA . VAL D 1 134 ? -16.341 -10.960 -1.013 1.00 5.11 135 VAL D CA 1
ATOM 6508 C C . VAL D 1 134 ? -16.040 -11.185 0.447 1.00 4.98 135 VAL D C 1
ATOM 6509 O O . VAL D 1 134 ? -16.923 -11.473 1.265 1.00 6.90 135 VAL D O 1
ATOM 6513 N N . ASN D 1 135 ? -14.781 -11.053 0.791 1.00 3.85 136 ASN D N 1
ATOM 6514 C CA . ASN D 1 135 ? -14.386 -11.178 2.177 1.00 3.64 136 ASN D CA 1
ATOM 6515 C C . ASN D 1 135 ? -14.480 -9.810 2.836 1.00 10.98 136 ASN D C 1
ATOM 6516 O O . ASN D 1 135 ? -13.813 -8.892 2.414 1.00 13.26 136 ASN D O 1
ATOM 6521 N N . ILE D 1 136 ? -15.311 -9.683 3.865 1.00 14.00 137 ILE D N 1
ATOM 6522 C CA . ILE D 1 136 ? -15.477 -8.441 4.615 1.00 16.78 137 ILE D CA 1
ATOM 6523 C C . ILE D 1 136 ? -14.329 -8.412 5.625 1.00 12.51 137 ILE D C 1
ATOM 6524 O O . ILE D 1 136 ? -14.245 -9.264 6.529 1.00 15.88 137 ILE D O 1
ATOM 6529 N N . SER D 1 137 ? -13.391 -7.502 5.375 1.00 6.02 138 SER D N 1
ATOM 6530 C CA . SER D 1 137 ? -12.224 -7.297 6.216 1.00 12.80 138 SER D CA 1
ATOM 6531 C C . SER D 1 137 ? -12.506 -6.041 7.049 1.00 14.40 138 SER D C 1
ATOM 6532 O O . SER D 1 137 ? -13.640 -5.756 7.404 1.00 11.43 138 SER D O 1
ATOM 6535 N N . SER D 1 138 ? -11.491 -5.242 7.311 1.00 13.46 139 SER D N 1
ATOM 6536 C CA . SER D 1 138 ? -11.719 -4.040 8.086 1.00 16.37 139 SER D CA 1
ATOM 6537 C C . SER D 1 138 ? -10.713 -2.940 7.754 1.00 19.09 139 SER D C 1
ATOM 6538 O O . SER D 1 138 ? -9.746 -3.134 6.984 1.00 12.47 139 SER D O 1
ATOM 6541 N N . ALA D 1 139 ? -11.033 -1.762 8.276 1.00 4.03 140 ALA D N 1
ATOM 6542 C CA . ALA D 1 139 ? -10.206 -0.596 8.181 1.00 7.05 140 ALA D CA 1
ATOM 6543 C C . ALA D 1 139 ? -8.924 -1.063 8.882 1.00 7.15 140 ALA D C 1
ATOM 6544 O O . ALA D 1 139 ? -7.827 -0.804 8.416 1.00 12.02 140 ALA D O 1
ATOM 6546 N N . ALA D 1 140 ? -9.072 -1.807 9.973 1.00 4.30 141 ALA D N 1
ATOM 6547 C CA . ALA D 1 140 ? -7.938 -2.355 10.726 1.00 3.46 141 ALA D CA 1
ATOM 6548 C C . ALA D 1 140 ? -7.044 -3.249 9.837 1.00 9.81 141 ALA D C 1
ATOM 6549 O O . ALA D 1 140 ? -5.838 -3.364 10.065 1.00 6.34 141 ALA D O 1
ATOM 6551 N N . GLY D 1 141 ? -7.626 -3.853 8.799 1.00 11.30 142 GLY D N 1
ATOM 6552 C CA . GLY D 1 141 ? -6.841 -4.678 7.890 1.00 13.68 142 GLY D CA 1
ATOM 6553 C C . GLY D 1 141 ? -6.201 -3.848 6.781 1.00 11.44 142 GLY D C 1
ATOM 6554 O O . GLY D 1 141 ? -5.927 -4.346 5.694 1.00 9.05 142 GLY D O 1
ATOM 6555 N N . LEU D 1 142 ? -5.941 -2.579 7.063 1.00 15.56 143 LEU D N 1
ATOM 6556 C CA . LEU D 1 142 ? -5.372 -1.658 6.077 1.00 15.48 143 LEU D CA 1
ATOM 6557 C C . LEU D 1 142 ? -4.347 -0.697 6.648 1.00 13.77 143 LEU D C 1
ATOM 6558 O O . LEU D 1 142 ? -3.748 0.071 5.909 1.00 19.28 143 LEU D O 1
ATOM 6563 N N . MET D 1 143 ? -4.234 -0.645 7.965 1.00 10.95 144 MET D N 1
ATOM 6564 C CA . MET D 1 143 ? -3.263 0.228 8.611 1.00 12.29 144 MET D CA 1
ATOM 6565 C C . MET D 1 143 ? -3.074 -0.416 9.970 1.00 13.15 144 MET D C 1
ATOM 6566 O O . MET D 1 143 ? -3.792 -1.340 10.298 1.00 2.90 144 MET D O 1
ATOM 6571 N N . GLY D 1 144 ? -2.098 0.016 10.745 1.00 15.75 145 GLY D N 1
ATOM 6572 C CA . GLY D 1 144 ? -1.920 -0.597 12.043 1.00 12.90 145 GLY D CA 1
ATOM 6573 C C . GLY D 1 144 ? -2.864 -0.003 13.071 1.00 17.64 145 GLY D C 1
ATOM 6574 O O . GLY D 1 144 ? -2.534 1.017 13.652 1.00 21.48 145 GLY D O 1
ATOM 6575 N N . LEU D 1 145 ? -4.066 -0.546 13.230 1.00 17.98 146 LEU D N 1
ATOM 6576 C CA . LEU D 1 145 ? -4.989 -0.018 14.236 1.00 12.63 146 LEU D CA 1
ATOM 6577 C C . LEU D 1 145 ? -4.593 -0.491 15.618 1.00 18.26 146 LEU D C 1
ATOM 6578 O O . LEU D 1 145 ? -4.634 -1.686 15.912 1.00 19.26 146 LEU D O 1
ATOM 6583 N N . ALA D 1 146 ? -4.181 0.435 16.472 1.00 16.24 147 ALA D N 1
ATOM 6584 C CA . ALA D 1 146 ? -3.816 0.050 17.814 1.00 13.04 147 ALA D CA 1
ATOM 6585 C C . ALA D 1 146 ? -5.058 -0.422 18.596 1.00 16.92 147 ALA D C 1
ATOM 6586 O O . ALA D 1 146 ? -6.201 0.017 18.358 1.00 15.30 147 ALA D O 1
ATOM 6588 N N . LEU D 1 147 ? -4.820 -1.400 19.461 1.00 17.11 148 LEU D N 1
ATOM 6589 C CA . LEU D 1 147 ? -5.838 -2.002 20.318 1.00 19.38 148 LEU D CA 1
ATOM 6590 C C . LEU D 1 147 ? -6.690 -3.066 19.643 1.00 19.79 148 LEU D C 1
ATOM 6591 O O . LEU D 1 147 ? -7.762 -3.377 20.123 1.00 15.60 148 LEU D O 1
ATOM 6596 N N . THR D 1 148 ? -6.218 -3.632 18.542 1.00 14.96 149 THR D N 1
ATOM 6597 C CA . THR D 1 148 ? -7.007 -4.643 17.865 1.00 14.04 149 THR D CA 1
ATOM 6598 C C . THR D 1 148 ? -6.296 -5.989 17.767 1.00 9.13 149 THR D C 1
ATOM 6599 O O . THR D 1 148 ? -6.814 -6.925 17.167 1.00 20.91 149 THR D O 1
ATOM 6603 N N . SER D 1 149 ? -5.122 -6.069 18.380 1.00 13.52 150 SER D N 1
ATOM 6604 C CA . SER D 1 149 ? -4.269 -7.251 18.394 1.00 12.56 150 SER D CA 1
ATOM 6605 C C . SER D 1 149 ? -4.703 -8.407 17.464 1.00 18.52 150 SER D C 1
ATOM 6606 O O . SER D 1 149 ? -4.650 -8.285 16.229 1.00 17.08 150 SER D O 1
ATOM 6609 N N . SER D 1 150 ? -5.194 -9.496 18.046 1.00 25.01 151 SER D N 1
ATOM 6610 C CA . SER D 1 150 ? -5.645 -10.668 17.284 1.00 14.99 151 SER D CA 1
ATOM 6611 C C . SER D 1 150 ? -6.567 -10.322 16.120 1.00 11.94 151 SER D C 1
ATOM 6612 O O . SER D 1 150 ? -6.559 -11.014 15.104 1.00 14.96 151 SER D O 1
ATOM 6615 N N . TYR D 1 151 ? -7.399 -9.294 16.306 1.00 6.48 152 TYR D N 1
ATOM 6616 C CA . TYR D 1 151 ? -8.347 -8.824 15.299 1.00 7.84 152 TYR D CA 1
ATOM 6617 C C . TYR D 1 151 ? -7.570 -8.208 14.144 1.00 15.74 152 TYR D C 1
ATOM 6618 O O . TYR D 1 151 ? -7.925 -8.376 12.966 1.00 15.68 152 TYR D O 1
ATOM 6627 N N . GLY D 1 152 ? -6.498 -7.501 14.513 1.00 17.37 153 GLY D N 1
ATOM 6628 C CA . GLY D 1 152 ? -5.635 -6.844 13.558 1.00 16.68 153 GLY D CA 1
ATOM 6629 C C . GLY D 1 152 ? -4.902 -7.847 12.695 1.00 14.14 153 GLY D C 1
ATOM 6630 O O . GLY D 1 152 ? -4.953 -7.762 11.472 1.00 16.55 153 GLY D O 1
ATOM 6631 N N . ALA D 1 153 ? -4.249 -8.818 13.321 1.00 13.69 154 ALA D N 1
ATOM 6632 C CA . ALA D 1 153 ? -3.526 -9.839 12.571 1.00 12.01 154 ALA D CA 1
ATOM 6633 C C . ALA D 1 153 ? -4.455 -10.572 11.600 1.00 10.13 154 ALA D C 1
ATOM 6634 O O . ALA D 1 153 ? -4.187 -10.678 10.390 1.00 11.37 154 ALA D O 1
ATOM 6636 N N . SER D 1 154 ? -5.578 -11.028 12.111 1.00 7.43 155 SER D N 1
ATOM 6637 C CA . SER D 1 154 ? -6.493 -11.739 11.262 1.00 11.81 155 SER D CA 1
ATOM 6638 C C . SER D 1 154 ? -6.948 -10.925 10.087 1.00 7.31 155 SER D C 1
ATOM 6639 O O . SER D 1 154 ? -6.792 -11.355 8.935 1.00 16.17 155 SER D O 1
ATOM 6642 N N . LYS D 1 155 ? -7.543 -9.769 10.365 1.00 13.89 156 LYS D N 1
ATOM 6643 C CA . LYS D 1 155 ? -8.068 -8.933 9.292 1.00 9.93 156 LYS D CA 1
ATOM 6644 C C . LYS D 1 155 ? -7.048 -8.565 8.197 1.00 3.96 156 LYS D C 1
ATOM 6645 O O . LYS D 1 155 ? -7.431 -8.327 7.044 1.00 5.95 156 LYS D O 1
ATOM 6651 N N . TRP D 1 156 ? -5.764 -8.556 8.557 1.00 7.30 157 TRP D N 1
ATOM 6652 C CA . TRP D 1 156 ? -4.680 -8.285 7.601 1.00 10.24 157 TRP D CA 1
ATOM 6653 C C . TRP D 1 156 ? -4.369 -9.541 6.805 1.00 7.95 157 TRP D C 1
ATOM 6654 O O . TRP D 1 156 ? -3.829 -9.461 5.716 1.00 2.00 157 TRP D O 1
ATOM 6665 N N . GLY D 1 157 ? -4.588 -10.696 7.438 1.00 2.03 158 GLY D N 1
ATOM 6666 C CA . GLY D 1 157 ? -4.393 -11.995 6.813 1.00 9.65 158 GLY D CA 1
ATOM 6667 C C . GLY D 1 157 ? -5.558 -12.253 5.885 1.00 3.79 158 GLY D C 1
ATOM 6668 O O . GLY D 1 157 ? -5.394 -12.936 4.868 1.00 2.00 158 GLY D O 1
ATOM 6669 N N . VAL D 1 158 ? -6.759 -11.770 6.215 1.00 6.21 159 VAL D N 1
ATOM 6670 C CA . VAL D 1 158 ? -7.872 -11.957 5.261 1.00 2.00 159 VAL D CA 1
ATOM 6671 C C . VAL D 1 158 ? -7.528 -11.142 4.005 1.00 3.85 159 VAL D C 1
ATOM 6672 O O . VAL D 1 158 ? -7.670 -11.623 2.880 1.00 2.00 159 VAL D O 1
ATOM 6676 N N . ARG D 1 159 ? -6.960 -9.954 4.206 1.00 8.27 160 ARG D N 1
ATOM 6677 C CA . ARG D 1 159 ? -6.555 -9.118 3.083 1.00 5.86 160 ARG D CA 1
ATOM 6678 C C . ARG D 1 159 ? -5.541 -9.821 2.137 1.00 6.16 160 ARG D C 1
ATOM 6679 O O . ARG D 1 159 ? -5.686 -9.727 0.924 1.00 13.24 160 ARG D O 1
ATOM 6687 N N . GLY D 1 160 ? -4.541 -10.523 2.671 1.00 2.00 161 GLY D N 1
ATOM 6688 C CA . GLY D 1 160 ? -3.614 -11.224 1.803 1.00 2.00 161 GLY D CA 1
ATOM 6689 C C . GLY D 1 160 ? -4.145 -12.518 1.179 1.00 2.44 161 GLY D C 1
ATOM 6690 O O . GLY D 1 160 ? -3.865 -12.851 0.029 1.00 2.62 161 GLY D O 1
ATOM 6691 N N . LEU D 1 161 ? -4.929 -13.275 1.944 1.00 11.35 162 LEU D N 1
ATOM 6692 C CA . LEU D 1 161 ? -5.512 -14.527 1.456 1.00 2.64 162 LEU D CA 1
ATOM 6693 C C . LEU D 1 161 ? -6.420 -14.227 0.269 1.00 3.55 162 LEU D C 1
ATOM 6694 O O . LEU D 1 161 ? -6.489 -15.008 -0.666 1.00 2.00 162 LEU D O 1
ATOM 6699 N N . SER D 1 162 ? -7.145 -13.115 0.319 1.00 4.69 163 SER D N 1
ATOM 6700 C CA . SER D 1 162 ? -8.019 -12.769 -0.794 1.00 2.00 163 SER D CA 1
ATOM 6701 C C . SER D 1 162 ? -7.228 -12.410 -2.056 1.00 3.75 163 SER D C 1
ATOM 6702 O O . SER D 1 162 ? -7.738 -12.526 -3.161 1.00 6.69 163 SER D O 1
ATOM 6705 N N . LYS D 1 163 ? -5.993 -11.955 -1.913 1.00 11.34 164 LYS D N 1
ATOM 6706 C CA . LYS D 1 163 ? -5.208 -11.566 -3.089 1.00 11.45 164 LYS D CA 1
ATOM 6707 C C . LYS D 1 163 ? -4.610 -12.766 -3.822 1.00 8.35 164 LYS D C 1
ATOM 6708 O O . LYS D 1 163 ? -4.831 -12.934 -5.021 1.00 2.00 164 LYS D O 1
ATOM 6714 N N . LEU D 1 164 ? -3.937 -13.641 -3.078 1.00 3.45 165 LEU D N 1
ATOM 6715 C CA . LEU D 1 164 ? -3.305 -14.838 -3.645 1.00 4.44 165 LEU D CA 1
ATOM 6716 C C . LEU D 1 164 ? -4.388 -15.711 -4.270 1.00 4.01 165 LEU D C 1
ATOM 6717 O O . LEU D 1 164 ? -4.221 -16.256 -5.377 1.00 6.75 165 LEU D O 1
ATOM 6722 N N . ALA D 1 165 ? -5.520 -15.808 -3.579 1.00 5.89 166 ALA D N 1
ATOM 6723 C CA . ALA D 1 165 ? -6.628 -16.596 -4.082 1.00 5.89 166 ALA D CA 1
ATOM 6724 C C . ALA D 1 165 ? -7.123 -16.026 -5.395 1.00 3.53 166 ALA D C 1
ATOM 6725 O O . ALA D 1 165 ? -7.583 -16.756 -6.282 1.00 6.51 166 ALA D O 1
ATOM 6727 N N . ALA D 1 166 ? -7.080 -14.706 -5.493 1.00 4.77 167 ALA D N 1
ATOM 6728 C CA . ALA D 1 166 ? -7.549 -13.991 -6.678 1.00 5.39 167 ALA D CA 1
ATOM 6729 C C . ALA D 1 166 ? -6.659 -14.334 -7.835 1.00 4.25 167 ALA D C 1
ATOM 6730 O O . ALA D 1 166 ? -7.121 -14.547 -8.930 1.00 2.00 167 ALA D O 1
ATOM 6732 N N . VAL D 1 167 ? -5.373 -14.447 -7.548 1.00 8.99 168 VAL D N 1
ATOM 6733 C CA . VAL D 1 167 ? -4.366 -14.786 -8.557 1.00 7.55 168 VAL D CA 1
ATOM 6734 C C . VAL D 1 167 ? -4.555 -16.214 -9.086 1.00 11.46 168 VAL D C 1
ATOM 6735 O O . VAL D 1 167 ? -4.538 -16.443 -10.298 1.00 17.23 168 VAL D O 1
ATOM 6739 N N . GLU D 1 168 ? -4.779 -17.158 -8.170 1.00 15.73 169 GLU D N 1
ATOM 6740 C CA . GLU D 1 168 ? -4.927 -18.566 -8.511 1.00 7.74 169 GLU D CA 1
ATOM 6741 C C . GLU D 1 168 ? -6.190 -18.924 -9.244 1.00 12.81 169 GLU D C 1
ATOM 6742 O O . GLU D 1 168 ? -6.187 -19.783 -10.120 1.00 7.53 169 GLU D O 1
ATOM 6748 N N . LEU D 1 169 ? -7.276 -18.268 -8.878 1.00 11.01 170 LEU D N 1
ATOM 6749 C CA . LEU D 1 169 ? -8.588 -18.537 -9.466 1.00 7.32 170 LEU D CA 1
ATOM 6750 C C . LEU D 1 169 ? -8.974 -17.761 -10.716 1.00 5.19 170 LEU D C 1
ATOM 6751 O O . LEU D 1 169 ? -9.997 -18.047 -11.314 1.00 7.80 170 LEU D O 1
ATOM 6756 N N . GLY D 1 170 ? -8.176 -16.775 -11.080 1.00 6.82 171 GLY D N 1
ATOM 6757 C CA . GLY D 1 170 ? -8.463 -15.935 -12.223 1.00 6.82 171 GLY D CA 1
ATOM 6758 C C . GLY D 1 170 ? -9.028 -16.568 -13.462 1.00 2.45 171 GLY D C 1
ATOM 6759 O O . GLY D 1 170 ? -10.090 -16.165 -13.953 1.00 9.04 171 GLY D O 1
ATOM 6760 N N . THR D 1 171 ? -8.321 -17.538 -14.007 1.00 13.64 172 THR D N 1
ATOM 6761 C CA . THR D 1 171 ? -8.762 -18.198 -15.235 1.00 16.73 172 THR D CA 1
ATOM 6762 C C . THR D 1 171 ? -10.088 -18.928 -15.057 1.00 17.62 172 THR D C 1
ATOM 6763 O O . THR D 1 171 ? -10.746 -19.255 -16.040 1.00 26.67 172 THR D O 1
ATOM 6767 N N . ASP D 1 172 ? -10.489 -19.183 -13.815 1.00 16.55 173 ASP D N 1
ATOM 6768 C CA . ASP D 1 172 ? -11.752 -19.880 -13.582 1.00 18.40 173 ASP D CA 1
ATOM 6769 C C . ASP D 1 172 ? -12.957 -18.921 -13.555 1.00 21.28 173 ASP D C 1
ATOM 6770 O O . ASP D 1 172 ? -14.108 -19.349 -13.377 1.00 15.70 173 ASP D O 1
ATOM 6775 N N . ARG D 1 173 ? -12.688 -17.631 -13.774 1.00 19.78 174 ARG D N 1
ATOM 6776 C CA . ARG D 1 173 ? -13.730 -16.605 -13.741 1.00 15.90 174 ARG D CA 1
ATOM 6777 C C . ARG D 1 173 ? -14.211 -16.521 -12.301 1.00 18.47 174 ARG D C 1
ATOM 6778 O O . ARG D 1 173 ? -15.392 -16.261 -12.037 1.00 14.92 174 ARG D O 1
ATOM 6786 N N . ILE D 1 174 ? -13.313 -16.820 -11.360 1.00 17.00 175 ILE D N 1
ATOM 6787 C CA . ILE D 1 174 ? -13.657 -16.732 -9.936 1.00 17.05 175 ILE D CA 1
ATOM 6788 C C . ILE D 1 174 ? -12.926 -15.562 -9.268 1.00 13.25 175 ILE D C 1
ATOM 6789 O O . ILE D 1 174 ? -11.743 -15.640 -8.977 1.00 13.89 175 ILE D O 1
ATOM 6794 N N . ARG D 1 175 ? -13.673 -14.492 -9.004 1.00 15.23 176 ARG D N 1
ATOM 6795 C CA . ARG D 1 175 ? -13.145 -13.264 -8.414 1.00 11.59 176 ARG D CA 1
ATOM 6796 C C . ARG D 1 175 ? -13.118 -13.320 -6.898 1.00 17.72 176 ARG D C 1
ATOM 6797 O O . ARG D 1 175 ? -13.990 -13.936 -6.269 1.00 20.60 176 ARG D O 1
ATOM 6805 N N . VAL D 1 176 ? -12.076 -12.735 -6.314 1.00 9.09 177 VAL D N 1
ATOM 6806 C CA . VAL D 1 176 ? -11.919 -12.708 -4.874 1.00 11.06 177 VAL D CA 1
ATOM 6807 C C . VAL D 1 176 ? -11.418 -11.294 -4.531 1.00 12.22 177 VAL D C 1
ATOM 6808 O O . VAL D 1 176 ? -10.361 -10.872 -4.983 1.00 9.04 177 VAL D O 1
ATOM 6812 N N . ASN D 1 177 ? -12.238 -10.543 -3.796 1.00 16.83 178 ASN D N 1
ATOM 6813 C CA . ASN D 1 177 ? -11.943 -9.158 -3.385 1.00 5.12 178 ASN D CA 1
ATOM 6814 C C . ASN D 1 177 ? -12.289 -8.951 -1.919 1.00 9.66 178 ASN D C 1
ATOM 6815 O O . ASN D 1 177 ? -13.155 -9.655 -1.373 1.00 13.97 178 ASN D O 1
ATOM 6820 N N . SER D 1 178 ? -11.648 -7.969 -1.290 1.00 13.52 179 SER D N 1
ATOM 6821 C CA . SER D 1 178 ? -11.941 -7.671 0.097 1.00 7.59 179 SER D CA 1
ATOM 6822 C C . SER D 1 178 ? -12.612 -6.313 0.191 1.00 10.41 179 SER D C 1
ATOM 6823 O O . SER D 1 178 ? -12.451 -5.476 -0.713 1.00 14.88 179 SER D O 1
ATOM 6826 N N . VAL D 1 179 ? -13.468 -6.155 1.205 1.00 7.74 180 VAL D N 1
ATOM 6827 C CA . VAL D 1 179 ? -14.163 -4.912 1.477 1.00 4.96 180 VAL D CA 1
ATOM 6828 C C . VAL D 1 179 ? -13.649 -4.591 2.846 1.00 7.57 180 VAL D C 1
ATOM 6829 O O . VAL D 1 179 ? -13.376 -5.507 3.607 1.00 12.94 180 VAL D O 1
ATOM 6833 N N . HIS D 1 180 ? -13.416 -3.309 3.133 1.00 9.75 181 HIS D N 1
ATOM 6834 C CA . HIS D 1 180 ? -12.879 -2.877 4.425 1.00 10.53 181 HIS D CA 1
ATOM 6835 C C . HIS D 1 180 ? -13.650 -1.685 5.041 1.00 11.67 181 HIS D C 1
ATOM 6836 O O . HIS D 1 180 ? -13.210 -0.524 4.913 1.00 14.27 181 HIS D O 1
ATOM 6843 N N . PRO D 1 181 ? -14.824 -1.938 5.673 1.00 13.77 182 PRO D N 1
ATOM 6844 C CA . PRO D 1 181 ? -15.592 -0.846 6.290 1.00 8.10 182 PRO D CA 1
ATOM 6845 C C . PRO D 1 181 ? -14.818 -0.269 7.457 1.00 12.88 182 PRO D C 1
ATOM 6846 O O . PRO D 1 181 ? -13.985 -0.966 8.026 1.00 9.76 182 PRO D O 1
ATOM 6850 N N . GLY D 1 182 ? -15.053 1.002 7.793 1.00 9.28 183 GLY D N 1
ATOM 6851 C CA . GLY D 1 182 ? -14.395 1.603 8.951 1.00 2.25 183 GLY D CA 1
ATOM 6852 C C . GLY D 1 182 ? -15.439 1.645 10.048 1.00 6.74 183 GLY D C 1
ATOM 6853 O O . GLY D 1 182 ? -16.452 0.934 9.949 1.00 13.13 183 GLY D O 1
ATOM 6854 N N . MET D 1 183 ? -15.252 2.472 11.068 1.00 13.14 184 MET D N 1
ATOM 6855 C CA . MET D 1 183 ? -16.227 2.566 12.153 1.00 16.09 184 MET D CA 1
ATOM 6856 C C . MET D 1 183 ? -17.687 2.662 11.632 1.00 25.15 184 MET D C 1
ATOM 6857 O O . MET D 1 183 ? -18.122 3.719 11.148 1.00 25.16 184 MET D O 1
ATOM 6862 N N . THR D 1 184 ? -18.416 1.542 11.704 1.00 27.34 185 THR D N 1
ATOM 6863 C CA . THR D 1 184 ? -19.810 1.457 11.243 1.00 28.85 185 THR D CA 1
ATOM 6864 C C . THR D 1 184 ? -20.763 1.239 12.408 1.00 31.49 185 THR D C 1
ATOM 6865 O O . THR D 1 184 ? -20.481 0.441 13.304 1.00 33.06 185 THR D O 1
ATOM 6869 N N . TYR D 1 185 ? -21.912 1.907 12.373 1.00 35.97 186 TYR D N 1
ATOM 6870 C CA . TYR D 1 185 ? -22.868 1.793 13.470 1.00 37.20 186 TYR D CA 1
ATOM 6871 C C . TYR D 1 185 ? -23.719 0.526 13.508 1.00 37.70 186 TYR D C 1
ATOM 6872 O O . TYR D 1 185 ? -24.514 0.266 12.592 1.00 31.31 186 TYR D O 1
ATOM 6881 N N . THR D 1 186 ? -23.554 -0.218 14.607 1.00 36.80 187 THR D N 1
ATOM 6882 C CA . THR D 1 186 ? -24.271 -1.464 14.893 1.00 39.28 187 THR D CA 1
ATOM 6883 C C . THR D 1 186 ? -24.234 -1.695 16.412 1.00 43.76 187 THR D C 1
ATOM 6884 O O . THR D 1 186 ? -23.366 -1.142 17.096 1.00 47.09 187 THR D O 1
ATOM 6888 N N . PRO D 1 187 ? -25.177 -2.497 16.961 1.00 46.26 188 PRO D N 1
ATOM 6889 C CA . PRO D 1 187 ? -25.261 -2.802 18.399 1.00 46.71 188 PRO D CA 1
ATOM 6890 C C . PRO D 1 187 ? -24.002 -3.347 19.091 1.00 46.66 188 PRO D C 1
ATOM 6891 O O . PRO D 1 187 ? -23.906 -3.302 20.320 1.00 52.69 188 PRO D O 1
ATOM 6895 N N . MET D 1 188 ? -23.064 -3.902 18.326 1.00 44.02 189 MET D N 1
ATOM 6896 C CA . MET D 1 188 ? -21.826 -4.379 18.924 1.00 51.64 189 MET D CA 1
ATOM 6897 C C . MET D 1 188 ? -21.079 -3.105 19.278 1.00 44.72 189 MET D C 1
ATOM 6898 O O . MET D 1 188 ? -20.734 -2.864 20.437 1.00 43.57 189 MET D O 1
ATOM 6903 N N . THR D 1 189 ? -20.870 -2.278 18.257 1.00 48.61 190 THR D N 1
ATOM 6904 C CA . THR D 1 189 ? -20.174 -1.004 18.397 1.00 35.38 190 THR D CA 1
ATOM 6905 C C . THR D 1 189 ? -20.951 -0.020 19.271 1.00 36.83 190 THR D C 1
ATOM 6906 O O . THR D 1 189 ? -20.361 0.905 19.856 1.00 34.42 190 THR D O 1
ATOM 6910 N N . ALA D 1 190 ? -22.271 -0.230 19.366 1.00 36.38 191 ALA D N 1
ATOM 6911 C CA . ALA D 1 190 ? -23.137 0.620 20.177 1.00 35.16 191 ALA D CA 1
ATOM 6912 C C . ALA D 1 190 ? -22.694 0.553 21.621 1.00 35.25 191 ALA D C 1
ATOM 6913 O O . ALA D 1 190 ? -22.774 1.545 22.348 1.00 44.72 191 ALA D O 1
ATOM 6915 N N . GLU D 1 191 ? -22.162 -0.596 22.018 1.00 38.13 192 GLU D N 1
ATOM 6916 C CA . GLU D 1 191 ? -21.694 -0.772 23.380 1.00 45.07 192 GLU D CA 1
ATOM 6917 C C . GLU D 1 191 ? -20.349 -0.068 23.541 1.00 41.37 192 GLU D C 1
ATOM 6918 O O . GLU D 1 191 ? -19.767 -0.049 24.628 1.00 44.31 192 GLU D O 1
ATOM 6924 N N . THR D 1 192 ? -19.867 0.527 22.452 1.00 46.13 193 THR D N 1
ATOM 6925 C CA . THR D 1 192 ? -18.603 1.264 22.459 1.00 41.28 193 THR D CA 1
ATOM 6926 C C . THR D 1 192 ? -18.818 2.776 22.592 1.00 46.58 193 THR D C 1
ATOM 6927 O O . THR D 1 192 ? -17.855 3.545 22.559 1.00 35.55 193 THR D O 1
ATOM 6931 N N . GLY D 1 193 ? -20.078 3.190 22.735 1.00 48.16 194 GLY D N 1
ATOM 6932 C CA . GLY D 1 193 ? -20.396 4.604 22.882 1.00 52.91 194 GLY D CA 1
ATOM 6933 C C . GLY D 1 193 ? -20.060 5.448 21.660 1.00 49.85 194 GLY D C 1
ATOM 6934 O O . GLY D 1 193 ? -19.612 6.595 21.777 1.00 51.48 194 GLY D O 1
ATOM 6935 N N . ILE D 1 194 ? -20.288 4.880 20.479 1.00 52.78 195 ILE D N 1
ATOM 6936 C CA . ILE D 1 194 ? -20.007 5.573 19.228 1.00 46.55 195 ILE D CA 1
ATOM 6937 C C . ILE D 1 194 ? -21.151 6.530 18.898 1.00 49.09 195 ILE D C 1
ATOM 6938 O O . ILE D 1 194 ? -22.300 6.112 18.691 1.00 45.38 195 ILE D O 1
ATOM 6943 N N . ARG D 1 195 ? -20.847 7.822 18.903 1.00 46.95 196 ARG D N 1
ATOM 6944 C CA . ARG D 1 195 ? -21.851 8.832 18.587 1.00 49.69 196 ARG D CA 1
ATOM 6945 C C . ARG D 1 195 ? -22.289 8.687 17.119 1.00 44.74 196 ARG D C 1
ATOM 6946 O O . ARG D 1 195 ? -21.520 8.964 16.192 1.00 43.46 196 ARG D O 1
ATOM 6954 N N . GLN D 1 196 ? -23.489 8.155 16.918 1.00 34.74 197 GLN D N 1
ATOM 6955 C CA . GLN D 1 196 ? -24.016 7.966 15.579 1.00 34.07 197 GLN D CA 1
ATOM 6956 C C . GLN D 1 196 ? -24.549 9.313 15.110 1.00 38.55 197 GLN D C 1
ATOM 6957 O O . GLN D 1 196 ? -24.688 10.250 15.910 1.00 31.10 197 GLN D O 1
ATOM 6963 N N . GLY D 1 197 ? -24.821 9.410 13.810 1.00 36.14 198 GLY D N 1
ATOM 6964 C CA . GLY D 1 197 ? -25.332 10.643 13.244 1.00 37.52 198 GLY D CA 1
ATOM 6965 C C . GLY D 1 197 ? -24.253 11.603 12.776 1.00 42.48 198 GLY D C 1
ATOM 6966 O O . GLY D 1 197 ? -23.161 11.683 13.363 1.00 43.77 198 GLY D O 1
ATOM 6967 N N . GLU D 1 198 ? -24.586 12.347 11.720 1.00 42.57 199 GLU D N 1
ATOM 6968 C CA . GLU D 1 198 ? -23.702 13.339 11.101 1.00 41.61 199 GLU D CA 1
ATOM 6969 C C . GLU D 1 198 ? -22.824 14.128 12.092 1.00 36.10 199 GLU D C 1
ATOM 6970 O O . GLU D 1 198 ? -23.233 14.448 13.205 1.00 35.68 199 GLU D O 1
ATOM 6976 N N . GLY D 1 199 ? -21.579 14.358 11.705 1.00 39.29 200 GLY D N 1
ATOM 6977 C CA . GLY D 1 199 ? -20.664 15.103 12.554 1.00 31.79 200 GLY D CA 1
ATOM 6978 C C . GLY D 1 199 ? -20.422 14.551 13.944 1.00 27.45 200 GLY D C 1
ATOM 6979 O O . GLY D 1 199 ? -19.700 15.160 14.728 1.00 23.64 200 GLY D O 1
ATOM 6980 N N . ASN D 1 200 ? -20.976 13.384 14.254 1.00 27.30 201 ASN D N 1
ATOM 6981 C CA . ASN D 1 200 ? -20.776 12.828 15.582 1.00 28.81 201 ASN D CA 1
ATOM 6982 C C . ASN D 1 200 ? -19.510 12.032 15.866 1.00 20.30 201 ASN D C 1
ATOM 6983 O O . ASN D 1 200 ? -19.241 11.693 17.014 1.00 26.90 201 ASN D O 1
ATOM 6988 N N . TYR D 1 201 ? -18.698 11.826 14.829 1.00 28.74 202 TYR D N 1
ATOM 6989 C CA . TYR D 1 201 ? -17.425 11.108 14.928 1.00 30.68 202 TYR D CA 1
ATOM 6990 C C . TYR D 1 201 ? -16.306 11.962 14.258 1.00 34.89 202 TYR D C 1
ATOM 6991 O O . TYR D 1 201 ? -16.039 11.824 13.055 1.00 32.80 202 TYR D O 1
ATOM 7000 N N . PRO D 1 202 ? -15.588 12.788 15.049 1.00 28.19 203 PRO D N 1
ATOM 7001 C CA . PRO D 1 202 ? -14.513 13.667 14.573 1.00 27.92 203 PRO D CA 1
ATOM 7002 C C . PRO D 1 202 ? -13.165 13.088 14.093 1.00 31.31 203 PRO D C 1
ATOM 7003 O O . PRO D 1 202 ? -12.322 13.834 13.576 1.00 29.96 203 PRO D O 1
ATOM 7007 N N . ASN D 1 203 ? -12.936 11.785 14.242 1.00 29.81 204 ASN D N 1
ATOM 7008 C CA . ASN D 1 203 ? -11.652 11.223 13.795 1.00 21.38 204 ASN D CA 1
ATOM 7009 C C . ASN D 1 203 ? -11.676 10.498 12.453 1.00 19.91 204 ASN D C 1
ATOM 7010 O O . ASN D 1 203 ? -10.850 9.627 12.197 1.00 10.02 204 ASN D O 1
ATOM 7015 N N . THR D 1 204 ? -12.658 10.880 11.638 1.00 15.61 205 THR D N 1
ATOM 7016 C CA . THR D 1 204 ? -12.889 10.416 10.280 1.00 15.71 205 THR D CA 1
ATOM 7017 C C . THR D 1 204 ? -13.107 11.715 9.464 1.00 18.02 205 THR D C 1
ATOM 7018 O O . THR D 1 204 ? -13.844 12.603 9.893 1.00 23.56 205 THR D O 1
ATOM 7022 N N . PRO D 1 205 ? -12.417 11.888 8.322 1.00 17.69 206 PRO D N 1
ATOM 7023 C CA . PRO D 1 205 ? -12.618 13.103 7.532 1.00 16.31 206 PRO D CA 1
ATOM 7024 C C . PRO D 1 205 ? -14.091 13.449 7.277 1.00 17.09 206 PRO D C 1
ATOM 7025 O O . PRO D 1 205 ? -14.484 14.607 7.376 1.00 22.76 206 PRO D O 1
ATOM 7029 N N . MET D 1 206 ? -14.913 12.449 6.991 1.00 20.07 207 MET D N 1
ATOM 7030 C CA . MET D 1 206 ? -16.331 12.689 6.751 1.00 15.90 207 MET D CA 1
ATOM 7031 C C . MET D 1 206 ? -17.044 13.219 7.997 1.00 12.81 207 MET D C 1
ATOM 7032 O O . MET D 1 206 ? -18.188 13.685 7.907 1.00 7.95 207 MET D O 1
ATOM 7037 N N . GLY D 1 207 ? -16.361 13.141 9.142 1.00 11.95 208 GLY D N 1
ATOM 7038 C CA . GLY D 1 207 ? -16.902 13.614 10.405 1.00 22.51 208 GLY D CA 1
ATOM 7039 C C . GLY D 1 207 ? -18.001 12.783 11.042 1.00 25.61 208 GLY D C 1
ATOM 7040 O O . GLY D 1 207 ? -18.368 13.020 12.204 1.00 22.87 208 GLY D O 1
ATOM 7041 N N . ARG D 1 208 ? -18.502 11.798 10.293 1.00 24.38 209 ARG D N 1
ATOM 7042 C CA . ARG D 1 208 ? -19.565 10.906 10.732 1.00 19.64 209 ARG D CA 1
ATOM 7043 C C . ARG D 1 208 ? -19.208 9.436 10.494 1.00 28.07 209 ARG D C 1
ATOM 7044 O O . ARG D 1 208 ? -18.415 9.100 9.615 1.00 27.26 209 ARG D O 1
ATOM 7052 N N . VAL D 1 209 ? -19.909 8.581 11.233 1.00 22.77 210 VAL D N 1
ATOM 7053 C CA . VAL D 1 209 ? -19.781 7.124 11.226 1.00 20.48 210 VAL D CA 1
ATOM 7054 C C . VAL D 1 209 ? -20.696 6.567 10.139 1.00 10.49 210 VAL D C 1
ATOM 7055 O O . VAL D 1 209 ? -21.816 7.038 9.959 1.00 12.02 210 VAL D O 1
ATOM 7059 N N . GLY D 1 210 ? -20.248 5.531 9.445 1.00 8.63 211 GLY D N 1
ATOM 7060 C CA . GLY D 1 210 ? -21.075 4.956 8.402 1.00 4.74 211 GLY D CA 1
ATOM 7061 C C . GLY D 1 210 ? -22.209 4.107 8.932 1.00 11.98 211 GLY D C 1
ATOM 7062 O O . GLY D 1 210 ? -22.259 3.739 10.102 1.00 15.97 211 GLY D O 1
ATOM 7063 N N . GLU D 1 212 ? -23.184 3.853 8.086 1.00 16.68 213 GLU D N 1
ATOM 7064 C CA . GLU D 1 212 ? -24.278 3.001 8.484 1.00 16.44 213 GLU D CA 1
ATOM 7065 C C . GLU D 1 212 ? -24.123 1.758 7.606 1.00 20.07 213 GLU D C 1
ATOM 7066 O O . GLU D 1 212 ? -23.456 1.801 6.575 1.00 18.63 213 GLU D O 1
ATOM 7072 N N . PRO D 1 213 ? -24.732 0.638 7.995 1.00 23.29 214 PRO D N 1
ATOM 7073 C CA . PRO D 1 213 ? -24.613 -0.585 7.192 1.00 16.33 214 PRO D CA 1
ATOM 7074 C C . PRO D 1 213 ? -25.178 -0.546 5.776 1.00 15.14 214 PRO D C 1
ATOM 7075 O O . PRO D 1 213 ? -24.742 -1.309 4.932 1.00 17.85 214 PRO D O 1
ATOM 7079 N N . GLY D 1 214 ? -26.141 0.320 5.493 1.00 15.66 215 GLY D N 1
ATOM 7080 C CA . GLY D 1 214 ? -26.692 0.354 4.139 1.00 13.87 215 GLY D CA 1
ATOM 7081 C C . GLY D 1 214 ? -25.602 0.730 3.150 1.00 12.78 215 GLY D C 1
ATOM 7082 O O . GLY D 1 214 ? -25.552 0.285 1.993 1.00 15.44 215 GLY D O 1
ATOM 7083 N N . GLU D 1 215 ? -24.675 1.510 3.686 1.00 16.52 216 GLU D N 1
ATOM 7084 C CA . GLU D 1 215 ? -23.526 2.019 2.973 1.00 16.46 216 GLU D CA 1
ATOM 7085 C C . GLU D 1 215 ? -22.518 0.913 2.654 1.00 12.51 216 GLU D C 1
ATOM 7086 O O . GLU D 1 215 ? -22.160 0.700 1.486 1.00 19.35 216 GLU D O 1
ATOM 7092 N N . ILE D 1 216 ? -22.087 0.177 3.670 1.00 9.62 217 ILE D N 1
ATOM 7093 C CA . ILE D 1 216 ? -21.114 -0.899 3.442 1.00 9.09 217 ILE D CA 1
ATOM 7094 C C . ILE D 1 216 ? -21.674 -2.057 2.602 1.00 10.19 217 ILE D C 1
ATOM 7095 O O . ILE D 1 216 ? -20.954 -2.696 1.820 1.00 6.43 217 ILE D O 1
ATOM 7100 N N . ALA D 1 217 ? -22.978 -2.274 2.716 1.00 11.29 218 ALA D N 1
ATOM 7101 C CA . ALA D 1 217 ? -23.627 -3.351 1.995 1.00 12.83 218 ALA D CA 1
ATOM 7102 C C . ALA D 1 217 ? -23.753 -3.086 0.507 1.00 13.11 218 ALA D C 1
ATOM 7103 O O . ALA D 1 217 ? -23.608 -4.000 -0.294 1.00 18.43 218 ALA D O 1
ATOM 7105 N N . GLY D 1 218 ? -24.005 -1.839 0.126 1.00 15.68 219 GLY D N 1
ATOM 7106 C CA . GLY D 1 218 ? -24.105 -1.525 -1.287 1.00 15.97 219 GLY D CA 1
ATOM 7107 C C . GLY D 1 218 ? -22.799 -1.888 -1.982 1.00 16.32 219 GLY D C 1
ATOM 7108 O O . GLY D 1 218 ? -22.798 -2.261 -3.162 1.00 19.49 219 GLY D O 1
ATOM 7109 N N . ALA D 1 219 ? -21.686 -1.809 -1.244 1.00 13.60 220 ALA D N 1
ATOM 7110 C CA . ALA D 1 219 ? -20.368 -2.129 -1.798 1.00 13.02 220 ALA D CA 1
ATOM 7111 C C . ALA D 1 219 ? -20.240 -3.618 -2.116 1.00 14.58 220 ALA D C 1
ATOM 7112 O O . ALA D 1 219 ? -19.811 -3.996 -3.194 1.00 13.45 220 ALA D O 1
ATOM 7114 N N . VAL D 1 220 ? -20.614 -4.447 -1.152 1.00 15.83 221 VAL D N 1
ATOM 7115 C CA . VAL D 1 220 ? -20.579 -5.901 -1.278 1.00 17.55 221 VAL D CA 1
ATOM 7116 C C . VAL D 1 220 ? -21.342 -6.330 -2.527 1.00 13.90 221 VAL D C 1
ATOM 7117 O O . VAL D 1 220 ? -20.771 -6.917 -3.434 1.00 11.09 221 VAL D O 1
ATOM 7121 N N . VAL D 1 221 ? -22.631 -5.988 -2.557 1.00 14.21 222 VAL D N 1
ATOM 7122 C CA . VAL D 1 221 ? -23.569 -6.285 -3.648 1.00 6.73 222 VAL D CA 1
ATOM 7123 C C . VAL D 1 221 ? -22.979 -5.922 -4.997 1.00 12.77 222 VAL D C 1
ATOM 7124 O O . VAL D 1 221 ? -23.084 -6.687 -5.950 1.00 12.76 222 VAL D O 1
ATOM 7128 N N . LYS D 1 222 ? -22.409 -4.717 -5.070 1.00 13.77 223 LYS D N 1
ATOM 7129 C CA . LYS D 1 222 ? -21.784 -4.188 -6.281 1.00 8.94 223 LYS D CA 1
ATOM 7130 C C . LYS D 1 222 ? -20.766 -5.166 -6.814 1.00 7.23 223 LYS D C 1
ATOM 7131 O O . LYS D 1 222 ? -20.705 -5.396 -8.027 1.00 2.00 223 LYS D O 1
ATOM 7137 N N . LEU D 1 223 ? -19.918 -5.671 -5.913 1.00 4.95 224 LEU D N 1
ATOM 7138 C CA . LEU D 1 223 ? -18.889 -6.639 -6.266 1.00 6.70 224 LEU D CA 1
ATOM 7139 C C . LEU D 1 223 ? -19.514 -7.995 -6.595 1.00 10.73 224 LEU D C 1
ATOM 7140 O O . LEU D 1 223 ? -19.080 -8.683 -7.533 1.00 16.89 224 LEU D O 1
ATOM 7145 N N . LEU D 1 224 ? -20.557 -8.362 -5.837 1.00 15.45 225 LEU D N 1
ATOM 7146 C CA . LEU D 1 224 ? -21.279 -9.621 -6.050 1.00 18.76 225 LEU D CA 1
ATOM 7147 C C . LEU D 1 224 ? -21.750 -9.678 -7.494 1.00 19.48 225 LEU D C 1
ATOM 7148 O O . LEU D 1 224 ? -21.691 -10.730 -8.117 1.00 14.56 225 LEU D O 1
ATOM 7153 N N . SER D 1 225 ? -22.157 -8.533 -8.042 1.00 17.48 226 SER D N 1
ATOM 7154 C CA . SER D 1 225 ? -22.656 -8.480 -9.410 1.00 18.96 226 SER D CA 1
ATOM 7155 C C . SER D 1 225 ? -21.609 -8.603 -10.509 1.00 20.42 226 SER D C 1
ATOM 7156 O O . SER D 1 225 ? -20.407 -8.691 -10.252 1.00 14.77 226 SER D O 1
ATOM 7159 N N . ASP D 1 226 ? -22.091 -8.687 -11.746 1.00 22.91 227 ASP D N 1
ATOM 7160 C CA . ASP D 1 226 ? -21.217 -8.810 -12.913 1.00 26.07 227 ASP D CA 1
ATOM 7161 C C . ASP D 1 226 ? -20.859 -7.429 -13.433 1.00 23.14 227 ASP D C 1
ATOM 7162 O O . ASP D 1 226 ? -20.204 -7.280 -14.460 1.00 26.07 227 ASP D O 1
ATOM 7167 N N . THR D 1 227 ? -21.326 -6.419 -12.709 1.00 31.71 228 THR D N 1
ATOM 7168 C CA . THR D 1 227 ? -21.055 -5.026 -13.011 1.00 18.43 228 THR D CA 1
ATOM 7169 C C . THR D 1 227 ? -19.526 -4.992 -12.979 1.00 13.80 228 THR D C 1
ATOM 7170 O O . THR D 1 227 ? -18.873 -4.641 -13.944 1.00 17.97 228 THR D O 1
ATOM 7174 N N . SER D 1 228 ? -18.999 -5.564 -11.913 1.00 9.87 229 SER D N 1
ATOM 7175 C CA . SER D 1 228 ? -17.590 -5.684 -11.626 1.00 5.57 229 SER D CA 1
ATOM 7176 C C . SER D 1 228 ? -16.942 -6.980 -12.165 1.00 8.51 229 SER D C 1
ATOM 7177 O O . SER D 1 228 ? -16.096 -7.609 -11.504 1.00 5.81 229 SER D O 1
ATOM 7180 N N . SER D 1 229 ? -17.284 -7.338 -13.392 1.00 6.52 230 SER D N 1
ATOM 7181 C CA . SER D 1 229 ? -16.736 -8.522 -14.032 1.00 3.21 230 SER D CA 1
ATOM 7182 C C . SER D 1 229 ? -15.213 -8.477 -14.265 1.00 8.01 230 SER D C 1
ATOM 7183 O O . SER D 1 229 ? -14.634 -9.442 -14.751 1.00 7.45 230 SER D O 1
ATOM 7186 N N . TYR D 1 230 ? -14.563 -7.354 -13.964 1.00 13.93 231 TYR D N 1
ATOM 7187 C CA . TYR D 1 230 ? -13.128 -7.274 -14.200 1.00 10.68 231 TYR D CA 1
ATOM 7188 C C . TYR D 1 230 ? -12.396 -6.900 -12.951 1.00 7.71 231 TYR D C 1
ATOM 7189 O O . TYR D 1 230 ? -11.219 -6.559 -12.997 1.00 13.50 231 TYR D O 1
ATOM 7198 N N . VAL D 1 231 ? -13.087 -6.957 -11.818 1.00 5.74 232 VAL D N 1
ATOM 7199 C CA . VAL D 1 231 ? -12.460 -6.623 -10.558 1.00 9.66 232 VAL D CA 1
ATOM 7200 C C . VAL D 1 231 ? -12.074 -7.905 -9.801 1.00 13.54 232 VAL D C 1
ATOM 7201 O O . VAL D 1 231 ? -12.921 -8.747 -9.540 1.00 7.22 232 VAL D O 1
ATOM 7205 N N . THR D 1 232 ? -10.786 -8.090 -9.515 1.00 14.40 233 THR D N 1
ATOM 7206 C CA . THR D 1 232 ? -10.359 -9.250 -8.729 1.00 5.37 233 THR D CA 1
ATOM 7207 C C . THR D 1 232 ? -9.035 -9.042 -8.012 1.00 5.62 233 THR D C 1
ATOM 7208 O O . THR D 1 232 ? -8.100 -8.468 -8.563 1.00 13.86 233 THR D O 1
ATOM 7212 N N . GLY D 1 233 ? -9.014 -9.409 -6.739 1.00 3.42 234 GLY D N 1
ATOM 7213 C CA . GLY D 1 233 ? -7.819 -9.258 -5.942 1.00 3.14 234 GLY D CA 1
ATOM 7214 C C . GLY D 1 233 ? -7.633 -7.835 -5.444 1.00 6.50 234 GLY D C 1
ATOM 7215 O O . GLY D 1 233 ? -6.517 -7.471 -5.011 1.00 2.00 234 GLY D O 1
ATOM 7216 N N . ALA D 1 234 ? -8.751 -7.093 -5.399 1.00 5.15 235 ALA D N 1
ATOM 7217 C CA . ALA D 1 234 ? -8.824 -5.690 -4.983 1.00 2.81 235 ALA D CA 1
ATOM 7218 C C . ALA D 1 234 ? -9.347 -5.450 -3.562 1.00 7.00 235 ALA D C 1
ATOM 7219 O O . ALA D 1 234 ? -9.832 -6.369 -2.908 1.00 2.00 235 ALA D O 1
ATOM 7221 N N . GLU D 1 235 ? -9.220 -4.213 -3.079 1.00 3.48 236 GLU D N 1
ATOM 7222 C CA . GLU D 1 235 ? -9.661 -3.811 -1.724 1.00 3.58 236 GLU D CA 1
ATOM 7223 C C . GLU D 1 235 ? -10.449 -2.512 -1.736 1.00 11.52 236 GLU D C 1
ATOM 7224 O O . GLU D 1 235 ? -9.969 -1.471 -2.169 1.00 16.83 236 GLU D O 1
ATOM 7230 N N . LEU D 1 236 ? -11.653 -2.568 -1.209 1.00 12.63 237 LEU D N 1
ATOM 7231 C CA . LEU D 1 236 ? -12.494 -1.410 -1.206 1.00 9.05 237 LEU D CA 1
ATOM 7232 C C . LEU D 1 236 ? -12.788 -1.016 0.214 1.00 6.24 237 LEU D C 1
ATOM 7233 O O . LEU D 1 236 ? -13.489 -1.708 0.936 1.00 5.47 237 LEU D O 1
ATOM 7238 N N . ALA D 1 237 ? -12.173 0.067 0.643 1.00 9.36 238 ALA D N 1
ATOM 7239 C CA . ALA D 1 237 ? -12.417 0.580 1.969 1.00 3.77 238 ALA D CA 1
ATOM 7240 C C . ALA D 1 237 ? -13.768 1.329 1.962 1.00 9.20 238 ALA D C 1
ATOM 7241 O O . ALA D 1 237 ? -14.159 1.998 0.958 1.00 4.61 238 ALA D O 1
ATOM 7243 N N . VAL D 1 238 ? -14.539 1.116 3.019 1.00 11.68 239 VAL D N 1
ATOM 7244 C CA . VAL D 1 238 ? -15.807 1.813 3.156 1.00 16.00 239 VAL D CA 1
ATOM 7245 C C . VAL D 1 238 ? -15.769 2.489 4.546 1.00 19.88 239 VAL D C 1
ATOM 7246 O O . VAL D 1 238 ? -16.483 2.100 5.453 1.00 8.98 239 VAL D O 1
ATOM 7250 N N . ASP D 1 239 ? -14.900 3.499 4.703 1.00 13.69 240 ASP D N 1
ATOM 7251 C CA . ASP D 1 239 ? -14.728 4.197 5.995 1.00 19.80 240 ASP D CA 1
ATOM 7252 C C . ASP D 1 239 ? -14.807 5.720 6.060 1.00 20.06 240 ASP D C 1
ATOM 7253 O O . ASP D 1 239 ? -14.342 6.313 7.045 1.00 8.08 240 ASP D O 1
ATOM 7258 N N . GLY D 1 240 ? -15.400 6.344 5.044 1.00 17.84 241 GLY D N 1
ATOM 7259 C CA . GLY D 1 240 ? -15.510 7.791 5.028 1.00 13.82 241 GLY D CA 1
ATOM 7260 C C . GLY D 1 240 ? -14.166 8.506 5.144 1.00 16.67 241 GLY D C 1
ATOM 7261 O O . GLY D 1 240 ? -14.089 9.536 5.803 1.00 13.15 241 GLY D O 1
ATOM 7262 N N . GLY D 1 241 ? -13.123 7.946 4.525 1.00 9.91 242 GLY D N 1
ATOM 7263 C CA . GLY D 1 241 ? -11.797 8.534 4.542 1.00 8.63 242 GLY D CA 1
ATOM 7264 C C . GLY D 1 241 ? -10.910 8.171 5.719 1.00 9.88 242 GLY D C 1
ATOM 7265 O O . GLY D 1 241 ? -9.724 8.486 5.722 1.00 2.70 242 GLY D O 1
ATOM 7266 N N . TRP D 1 242 ? -11.462 7.502 6.724 1.00 6.93 243 TRP D N 1
ATOM 7267 C CA . TRP D 1 242 ? -10.691 7.125 7.925 1.00 10.07 243 TRP D CA 1
ATOM 7268 C C . TRP D 1 242 ? -9.266 6.670 7.614 1.00 7.85 243 TRP D C 1
ATOM 7269 O O . TRP D 1 242 ? -8.301 7.121 8.221 1.00 10.11 243 TRP D O 1
ATOM 7280 N N . THR D 1 243 ? -9.150 5.746 6.676 1.00 10.60 244 THR D N 1
ATOM 7281 C CA . THR D 1 243 ? -7.870 5.190 6.270 1.00 9.34 244 THR D CA 1
ATOM 7282 C C . THR D 1 243 ? -6.974 6.012 5.343 1.00 7.48 244 THR D C 1
ATOM 7283 O O . THR D 1 243 ? -5.797 5.687 5.224 1.00 2.00 244 THR D O 1
ATOM 7287 N N . THR D 1 244 ? -7.556 6.948 4.599 1.00 6.91 245 THR D N 1
ATOM 7288 C CA . THR D 1 244 ? -6.797 7.773 3.642 1.00 13.35 245 THR D CA 1
ATOM 7289 C C . THR D 1 244 ? -5.599 8.547 4.229 1.00 5.49 245 THR D C 1
ATOM 7290 O O . THR D 1 244 ? -4.509 8.573 3.644 1.00 14.14 245 THR D O 1
ATOM 7294 N N . GLY D 1 245 ? -5.805 9.157 5.382 1.00 3.52 246 GLY D N 1
ATOM 7295 C CA . GLY D 1 245 ? -4.766 9.947 6.010 1.00 7.04 246 GLY D CA 1
ATOM 7296 C C . GLY D 1 245 ? -5.390 10.691 7.176 1.00 15.33 246 GLY D C 1
ATOM 7297 O O . GLY D 1 245 ? -6.627 10.866 7.197 1.00 9.34 246 GLY D O 1
ATOM 7298 N N . PRO D 1 246 ? -4.579 11.136 8.159 1.00 11.59 247 PRO D N 1
ATOM 7299 C CA . PRO D 1 246 ? -5.012 11.867 9.357 1.00 12.61 247 PRO D CA 1
ATOM 7300 C C . PRO D 1 246 ? -5.862 13.060 8.960 1.00 20.95 247 PRO D C 1
ATOM 7301 O O . PRO D 1 246 ? -5.531 13.734 8.006 1.00 22.71 247 PRO D O 1
ATOM 7305 N N . THR D 1 247 ? -6.950 13.348 9.658 1.00 23.60 248 THR D N 1
ATOM 7306 C CA . THR D 1 247 ? -7.714 14.534 9.253 1.00 24.97 248 THR D CA 1
ATOM 7307 C C . THR D 1 247 ? -6.949 15.842 9.591 1.00 25.49 248 THR D C 1
ATOM 7308 O O . THR D 1 247 ? -5.946 15.856 10.343 1.00 24.22 248 THR D O 1
ATOM 7312 N N . VAL D 1 248 ? -7.468 16.945 9.073 1.00 17.65 249 VAL D N 1
ATOM 7313 C CA . VAL D 1 248 ? -6.836 18.241 9.239 1.00 23.90 249 VAL D CA 1
ATOM 7314 C C . VAL D 1 248 ? -6.360 18.528 10.655 1.00 25.00 249 VAL D C 1
ATOM 7315 O O . VAL D 1 248 ? -5.180 18.785 10.857 1.00 19.64 249 VAL D O 1
ATOM 7319 N N . LYS D 1 249 ? -7.268 18.401 11.627 1.00 22.21 250 LYS D N 1
ATOM 7320 C CA . LYS D 1 249 ? -6.989 18.695 13.038 1.00 22.67 250 LYS D CA 1
ATOM 7321 C C . LYS D 1 249 ? -5.763 18.008 13.563 1.00 18.56 250 LYS D C 1
ATOM 7322 O O . LYS D 1 249 ? -4.919 18.629 14.208 1.00 14.87 250 LYS D O 1
ATOM 7328 N N . TYR D 1 250 ? -5.671 16.721 13.254 1.00 22.17 251 TYR D N 1
ATOM 7329 C CA . TYR D 1 250 ? -4.557 15.861 13.672 1.00 24.68 251 TYR D CA 1
ATOM 7330 C C . TYR D 1 250 ? -3.257 16.390 13.016 1.00 24.17 251 TYR D C 1
ATOM 7331 O O . TYR D 1 250 ? -2.168 16.385 13.631 1.00 22.45 251 TYR D O 1
ATOM 7340 N N . VAL D 1 251 ? -3.372 16.827 11.760 1.00 21.42 252 VAL D N 1
ATOM 7341 C CA . VAL D 1 251 ? -2.194 17.357 11.071 1.00 27.22 252 VAL D CA 1
ATOM 7342 C C . VAL D 1 251 ? -1.761 18.711 11.645 1.00 32.15 252 VAL D C 1
ATOM 7343 O O . VAL D 1 251 ? -0.563 18.975 11.760 1.00 36.47 252 VAL D O 1
ATOM 7347 N N . MET D 1 252 ? -2.728 19.548 12.037 1.00 34.85 253 MET D N 1
ATOM 7348 C CA . MET D 1 252 ? -2.429 20.853 12.635 1.00 37.94 253 MET D CA 1
ATOM 7349 C C . MET D 1 252 ? -1.725 20.682 13.987 1.00 37.29 253 MET D C 1
ATOM 7350 O O . MET D 1 252 ? -1.163 21.643 14.536 1.00 42.92 253 MET D O 1
ATOM 7355 N N . GLY D 1 253 ? -1.751 19.459 14.519 1.00 38.48 254 GLY D N 1
ATOM 7356 C CA . GLY D 1 253 ? -1.057 19.180 15.765 1.00 37.87 254 GLY D CA 1
ATOM 7357 C C . GLY D 1 253 ? -1.855 18.993 17.040 1.00 39.32 254 GLY D C 1
ATOM 7358 O O . GLY D 1 253 ? -1.255 18.830 18.117 1.00 38.64 254 GLY D O 1
ATOM 7359 N N . GLN D 1 254 ? -3.183 19.006 16.937 1.00 40.16 255 GLN D N 1
ATOM 7360 C CA . GLN D 1 254 ? -4.028 18.834 18.114 1.00 43.32 255 GLN D CA 1
ATOM 7361 C C . GLN D 1 254 ? -5.195 17.878 17.848 1.00 41.36 255 GLN D C 1
ATOM 7362 O O . GLN D 1 254 ? -6.329 18.149 18.322 1.00 37.16 255 GLN D O 1
#

Radius of gyration: 27.25 Å; Cα contacts (8 Å, |Δi|>4): 2807; chains: 4; bounding box: 78×61×68 Å

Solvent-accessible surface area: 31103 Å² total; per-residue (Å²): 115,9,125,0,52,39,3,0,0,0,3,16,0,6,117,20,31,1,4,44,3,0,105,59,0,29,88,16,40,2,98,0,0,0,0,14,76,58,72,119,71,0,29,48,13,9,183,123,26,43,124,25,9,47,41,39,72,6,50,11,26,65,42,126,26,0,89,103,0,9,57,50,0,83,134,71,34,55,21,0,30,2,0,2,4,28,22,33,65,50,7,70,40,93,2,61,90,2,50,9,121,79,0,75,118,1,5,36,30,0,0,2,0,4,0,0,0,0,32,18,0,0,64,0,0,88,103,52,34,11,14,2,0,0,0,9,2,11,1,0,0,30,22,0,14,0,22,14,0,0,38,0,0,0,12,3,0,2,25,0,0,2,22,1,0,0,3,20,7,3,73,39,137,1,24,0,2,1,0,0,12,8,40,11,63,26,71,94,11,42,152,86,58,29,150,87,35,106,55,46,22,88,8,3,7,16,6,34,4,0,65,18,30,19,0,0,7,5,0,10,2,5,5,0,76,36,2,39,2,2,4,8,9,38,10,8,0,3,0,0,18,36,8,8,15,14,36,124,6,23,116,46,104,110,6,115,3,63,47,5,1,0,0,2,9,0,0,108,21,23,1,8,36,1,0,109,52,3,29,89,20,40,3,95,0,0,0,1,11,77,43,64,145,58,0,48,22,22,9,156,108,26,33,128,33,4,59,42,29,67,5,42,10,28,77,60,115,17,0,87,110,0,14,44,60,0,96,149,82,30,46,22,0,21,1,0,0,2,30,26,38,57,44,5,66,42,86,2,63,94,1,54,9,120,64,0,72,97,0,7,43,44,0,0,4,0,5,0,0,0,0,44,15,0,1,79,11,0,77,114,36,42,6,13,3,0,0,0,10,2,11,1,3,0,37,20,0,16,1,29,12,0,0,38,1,0,0,14,6,0,0,19,0,0,0,16,1,0,0,5,17,9,4,94,38,132,1,19,0,2,0,0,0,7,12,38,8,66,24,66,116,14,43,164,106,54,22,149,94,33,121,52,38,19,72,9,2,6,13,5,32,2,0,63,23,28,32,0,0,5,2,1,7,0,2,4,0,81,37,0,33,2,0,1,2,6,42,2,14,0,2,0,1,21,33,14,8,16,12,28,87,5,21,123,33,112,90,7,119,5,48,52,0,3,0,0,2,14,0,2,136,20,38,0,5,32,5,0,98,47,0,24,88,12,43,1,82,0,0,0,0,21,76,60,79,121,52,0,37,32,12,11,185,131,36,31,133,28,3,59,32,35,65,3,43,14,24,66,45,119,16,0,92,113,0,9,51,57,0,79,139,86,36,44,30,0,26,3,0,2,4,26,20,38,75,70,13,54,47,71,2,60,90,2,44,10,122,92,0,80,94,0,5,38,29,1,0,3,0,5,0,0,0,0,25,23,0,0,69,3,0,73,111,46,38,16,12,5,0,0,0,10,3,12,0,1,0,34,18,0,11,1,32,15,0,0,39,1,0,0,11,3,0,0,21,0,0,0,21,0,0,1,8,27,7,3,103,46,121,1,19,0,0,0,0,0,10,6,39,12,54,35,65,126,33,27,110,89,66,32,170,84,30,129,51,51,20,82,14,4,8,18,7,33,2,0,76,32,30,24,2,3,7,0,3,8,0,1,13,1,105,24,0,35,1,2,3,2,5,39,2,8,0,1,0,0,20,37,4,5,18,21,26,120,16,26,111,21,159,100,3,117,4,64,34,0,2,3,1,0,18,0,4,145,35,32,1,8,40,2,0,112,44,2,27,87,18,46,1,78,0,0,0,0,19,79,47,67,128,48,0,36,34,12,12,181,132,30,35,125,26,2,89,36,40,69,3,48,12,24,69,44,123,14,0,91,111,2,12,56,43,0,94,130,82,40,55,28,0,28,2,0,1,4,27,23,31,63,58,2,61,49,89,0,75,84,2,51,7,113,65,0,80,86,0,7,42,38,0,0,3,0,4,0,0,0,0,30,14,0,2,73,3,0,98,99,53,39,18,10,7,1,1,0,10,3,11,0,1,0,35,21,0,12,0,30,18,0,0,41,0,0,0,11,3,0,0,23,1,0,1,19,2,1,0,6,14,2,2,104,48,135,1,18,0,4,1,0,0,14,8,39,16,60,34,98,116,25,34,145,78,63,22,152,76,34,110,50,42,20,89,17,3,2,15,8,34,3,0,61,29,36,28,0,0,7,1,0,8,1,1,10,2,105,34,2,36,2,1,4,4,10,36,3,14,0,3,0,0,22,35,5,6,17,19,27,123,10,30,121,29,115

Secondary structure (DSSP, 8-state):
-----SEEEEETTTSHHHHHHHHHHHHTT-EEEEEES-HHHHHHHHHTTGGGEEEEE--TT-HHHHHHHHHHIIIIIS---EEEE-------S-GGGS-HHHHHHHHIIIIIHHHHHHHHHHHHHHHHT-EEEEEE--GGGTS--TT-HHHHHHHHHHHHHHHHHHHHHGGGTEEEEEEEE-SB--HHHHHHT---STTS-TTSTTSS-B-HHHHHHHHHHHHSGGGTT--S-EEEESTTTTTS--HHHHH--/-----SEEEEETTTSHHHHHHHHHHHHTT-EEEEEES-HHHHHHHHHHTGGGEEEEE--TT-HHHHHHHHHHHHHHHS---EEEE-------S-GGGS-HHHHHHHHIIIIIHHHHHHHHHHHHHHTTT-EEEEEE--GGGTS--TT-HHHHHHHHHHHHHHHHHHHHHGGGTEEEEEEEE-SB--HHHHTTT---STTS-TTSTTSS-B-HHHHHHHHHHHHSGGGTT--S-EEEESTTTTT---HHHHHT-/-----SEEEEES-SSSHHHHHHHHHHHTT-EEEEEES-TTHHHHHHHHH-TT--EEE--TT-HHHHHHHHHHHHHHTS---EEEE-------S-TTTS-HHHHHHHHIIIIIHHHHHHHHHHHHHHHTT-EEEEEE--HHHHS--TT-HHHHHHHHHHHHHHHHHHHHHGGGTEEEEEEEE-SB--HHHHTTT---STTS-TTSTT-S-B-SHHHHHHHHHHHSSTTTT--S-EEEESTTTTT---HHHHH--/-----SEEEEES-SSHHHHHHHHHHHHTT-EEEEEES-HHHHHHHHHHH-TTEEEEE--TT-HHHHHHHHHHHHHHHS---EEEE-------S-GGG--HHHHHHHHIIIIIHHHHHHHHHHHHHHHHT-EEEEEE--SGGGS--TT-HHHHHHHHHHHHHHHHHHHHHGGGTEEEEEEEE-SB--HHHHTTT---STT--TTSTTSS-B-HHHHHHHHHHHHSSTTTT--S-EEEESTTTTTS--HHHHHT-

Foldseek 3Di:
DFAQLEEEEFEQCQFFLNVLLVLVNVVSNAQYEDEYQDPVRQVVSQVVSPPSYHYAYAQLLDLVRLLVSQVCSCVVPVFHAEYEADDFDWFAAAQVPDDVVVLCVRLRGQAVSVVSNCVNRPVRALVVQEHEYEYEAALLQQDPDGRGHSSSVSRVNQLVVQQVVQVVCVPSRYAGEYEYEYAEDTPVCVVVVFDADQQRAQFAQSNHHHYSNQRSVVVSCRRGCVPSPDHSYYDYDYNHNNVDGYPCVVVHD/DFADLEEAEQELCLFFLSVLLQLVCVVRNYLYEYEYQPVVSSCVRLVVSPPSYDYAYAQLLDLVSLLVSQVVVCVPGPFHAEYEHDWFDFFFAAQVPDDVVVLCVRLSGQAVSVVSNCVNRVVRQLVVQEHEYEYEAALLLVDPDGGTHSNSVSSVNLLVVQLVVQVVCVVSQYAGEYEHFYAEDTDVNVVVVADADALRQQWAQRNGHHYSNQSSVVSSNRRGCVVSPHHSYYHYHGNRNNVDTHVCVVVVD/DLADCEEEEEEPCLFDLNLLLVLSNLVRNYLYEYEECCPPRNVVSQVVSPPSYHYAYAQLLDLVSLLVVLVVSCVSPNAYAEYEAPDFDFWAAAQVPDDPVVLVVRLSCLAVSVVSNCVNRVVSALVVQAHEYEYEAALLLQDVDGRGHSSSVNSVVLLVVQQVVLVVCVVSLYAGEYEYEYQEDGVVSVVVVFDADQQRAQWAQRNGHHYSNQSSVVVSCSRDCVCSVDHSYYHYDYNRNNVDTHPCVVVPD/DLADCEEEEEEPCQFDLNVLLVLVRVVRNYAYEYEEQDPVRLVVSQVVSPPRYHYAYADLLDLVSQLVSLCVRCVVRVAYAEYELEDFDFFFAAVVPDDPVVLCVRLSSLAVSLVSNPVNNVVSALVVQEHFYEYEAALLLQDPDGRGRSSNVSSVNLLVVQQVVLVVCVVSLYAGEYEHEYQEDDPVCVVVVQQADALRQCFAQSSHHHYSNQSSVVVSNRRGCVPSPDHSYYHYRYNRNNVDTHPVVVVPD

Sequence (1012 aa):
NDLSGKTVIITGGARGLGAEAARQAVAAGARVVLADVLDEEGAATARELGDAARYQHLDVTIEEDWQRVVAYAREEFGSVDGLVNNAGISTGMFLETESVERFRKVVEINLTGVFIGMKTVIPAMKDAGGGSIVNISSAAGLMGLALTSSYGASKWGVRGLSKLAAVELGTDRIRVNSVHPGMTYTPMTAETGIRQGEGNYPNTPMGRVGEPGEIAGAVVKLLSDTSSYVTGAELAVDGGWTTGPTVKYVMGQNDLSGKTVIITGGARGLGAEAARQAVAAGARVVLADVLDEEGAATARELGDAARYQHLDVTIEEDWQRVVAYAREEFGSVDGLVNNAGISTGMFLETESVERFRKVVEINLTGVFIGMKTVIPAMKDAGGGSIVNISSAAGLMGLALTSSYGASKWGVRGLSKLAAVELGTDRIRVNSVHPGMTYTPMTAETGIRQGEGNYPNTPMGRVGEPGEIAGAVVKLLSDTSSYVTGAELAVDGGWTTGPTVKYVMGQNDLSGKTVIITGGARGLGAEAARQAVAAGARVVLADVLDEEGAATARELGDAARYQHLDVTIEEDWQRVVAYAREEFGSVDGLVNNAGISTGMFLETESVERFRKVVEINLTGVFIGMKTVIPAMKDAGGGSIVNISSAAGLMGLALTSSYGASKWGVRGLSKLAAVELGTDRIRVNSVHPGMTYTPMTAETGIRQGEGNYPNTPMGRVGEPGEIAGAVVKLLSDTSSYVTGAELAVDGGWTTGPTVKYVMGQNDLSGKTVIITGGARGLGAEAARQAVAAGARVVLADVLDEEGAATARELGDAARYQHLDVTIEEDWQRVVAYAREEFGSVDGLVNNAGISTGMFLETESVERFRKVVEINLTGVFIGMKTVIPAMKDAGGGSIVNISSAAGLMGLALTSSYGASKWGVRGLSKLAAVELGTDRIRVNSVHPGMTYTPMTAETGIRQGEGNYPNTPMGRVGEPGEIAGAVVKLLSDTSSYVTGAELAVDGGWTTGPTVKYVMGQ

CATH classification: 3.40.50.720

InterPro domains:
  IPR002347 Short-chain dehydrogenase/reductase SDR [PF13561] (15-244)
  IPR002347 Short-chain dehydrogenase/reductase SDR [PR00080] (79-90)
  IPR002347 Short-chain dehydrogenase/reductase SDR [PR00080] (132-140)
  IPR002347 Short-chain dehydrogenase/reductase SDR [PR00080] (152-171)
  IPR002347 Short-chain dehydrogenase/reductase SDR [PR00081] (8-25)
  IPR002347 Short-chain dehydrogenase/reductase SDR [PR00081] (79-90)
  IPR002347 Short-chain dehydrogenase/reductase SDR [PR00081] (126-142)
  IPR002347 Short-chain dehydrogenase/reductase SDR [PR00081] (152-171)
  IPR002347 Short-chain dehydrogenase/reductase SDR [PR00081] (173-190)
  IPR002347 Short-chain dehydrogenase/reductase SDR [PR00081] (207-227)
  IPR020904 Short-chain dehydrogenase/reductase, conserved site [PS00061] (139-167)
  IPR036291 NAD(P)-binding domain superfamily [SSF51735] (1-247)
  IPR057326 Ketoreductase domain [SM00822] (7-184)

B-factor: mean 19.6, std 12.38, range [2.0, 66.69]